Protein AF-0000000082600393 (afdb_homodimer)

Organism: Myotis myotis (NCBI:txid51298)

Structure (mmCIF, N/CA/C/O backbone):
data_AF-0000000082600393-model_v1
#
loop_
_entity.id
_entity.type
_entity.pdbx_description
1 polymer 'Actin-binding protein IPP'
#
loop_
_atom_site.group_PDB
_atom_site.id
_atom_site.type_symbol
_atom_site.label_atom_id
_atom_site.label_alt_id
_atom_site.label_comp_id
_atom_site.label_asym_id
_atom_site.label_entity_id
_atom_site.label_seq_id
_atom_site.pdbx_PDB_ins_code
_atom_site.Cartn_x
_atom_site.Cartn_y
_atom_site.Cartn_z
_atom_site.occupancy
_atom_site.B_iso_or_equiv
_atom_site.auth_seq_id
_atom_site.auth_comp_id
_atom_site.auth_asym_id
_atom_site.auth_atom_id
_atom_site.pdbx_PDB_model_num
ATOM 1 N N . MET A 1 1 ? -21.25 33.281 -0.919 1 35.78 1 MET A N 1
ATOM 2 C CA . MET A 1 1 ? -20.016 32.5 -0.95 1 35.78 1 MET A CA 1
ATOM 3 C C . MET A 1 1 ? -19.562 32.25 -2.385 1 35.78 1 MET A C 1
ATOM 5 O O . MET A 1 1 ? -18.609 31.516 -2.621 1 35.78 1 MET A O 1
ATOM 9 N N . ALA A 1 2 ? -20.578 32.344 -3.277 1 35.72 2 ALA A N 1
ATOM 10 C CA . ALA A 1 2 ? -20.297 32.031 -4.676 1 35.72 2 ALA A CA 1
ATOM 11 C C . ALA A 1 2 ? -19.516 33.156 -5.348 1 35.72 2 ALA A C 1
ATOM 13 O O . ALA A 1 2 ? -20.078 34 -6.035 1 35.72 2 ALA A O 1
ATOM 14 N N . ASN A 1 3 ? -18.484 33.688 -4.766 1 38.12 3 ASN A N 1
ATOM 15 C CA . ASN A 1 3 ? -17.891 34.625 -5.719 1 38.12 3 ASN A CA 1
ATOM 16 C C . ASN A 1 3 ? -17.359 33.875 -6.953 1 38.12 3 ASN A C 1
ATOM 18 O O . ASN A 1 3 ? -16.969 32.719 -6.867 1 38.12 3 ASN A O 1
ATOM 22 N N . GLU A 1 4 ? -17.406 34.531 -8.258 1 38.81 4 GLU A N 1
ATOM 23 C CA . GLU A 1 4 ? -17.328 34.25 -9.688 1 38.81 4 GLU A CA 1
ATOM 24 C C . GLU A 1 4 ? -15.984 33.656 -10.07 1 38.81 4 GLU A C 1
ATOM 26 O O . GLU A 1 4 ? -15.898 32.875 -11.031 1 38.81 4 GLU A O 1
ATOM 31 N N . GLY A 1 5 ? -14.781 34.25 -9.703 1 36.84 5 GLY A N 1
ATOM 32 C CA . GLY A 1 5 ? -13.609 34.094 -10.547 1 36.84 5 GLY A CA 1
ATOM 33 C C . GLY A 1 5 ? -12.891 32.781 -10.336 1 36.84 5 GLY A C 1
ATOM 34 O O . GLY A 1 5 ? -11.773 32.594 -10.82 1 36.84 5 GLY A O 1
ATOM 35 N N . CYS A 1 6 ? -12.82 32.281 -9.07 1 39.91 6 CYS A N 1
ATOM 36 C CA . CYS A 1 6 ? -11.891 31.156 -8.922 1 39.91 6 CYS A CA 1
ATOM 37 C C . CYS A 1 6 ? -12.32 29.969 -9.789 1 39.91 6 CYS A C 1
ATOM 39 O O . CYS A 1 6 ? -13.516 29.688 -9.914 1 39.91 6 CYS A O 1
ATOM 41 N N . PRO A 1 7 ? -11.375 29.406 -10.562 1 43.25 7 PRO A N 1
ATOM 42 C CA . PRO A 1 7 ? -11.711 28.281 -11.438 1 43.25 7 PRO A CA 1
ATOM 43 C C . PRO A 1 7 ? -12.672 27.281 -10.781 1 43.25 7 PRO A C 1
ATOM 45 O O . PRO A 1 7 ? -12.539 27 -9.594 1 43.25 7 PRO A O 1
ATOM 48 N N . LYS A 1 8 ? -13.945 27.203 -11.32 1 46.16 8 LYS A N 1
ATOM 49 C CA . LYS A 1 8 ? -15.094 26.359 -11.047 1 46.16 8 LYS A CA 1
ATOM 50 C C . LYS A 1 8 ? -14.648 24.953 -10.648 1 46.16 8 LYS A C 1
ATOM 52 O O . LYS A 1 8 ? -14.172 24.188 -11.484 1 46.16 8 LYS A O 1
ATOM 57 N N . ALA A 1 9 ? -14.07 24.75 -9.547 1 51.25 9 ALA A N 1
ATOM 58 C CA . ALA A 1 9 ? -13.891 23.359 -9.164 1 51.25 9 ALA A CA 1
ATOM 59 C C . ALA A 1 9 ? -15.117 22.531 -9.547 1 51.25 9 ALA A C 1
ATOM 61 O O . ALA A 1 9 ? -16.234 22.812 -9.117 1 51.25 9 ALA A O 1
ATOM 62 N N . GLY A 1 10 ? -15.109 22.031 -10.758 1 55.62 10 GLY A N 1
ATOM 63 C CA . GLY A 1 10 ? -16.125 21.172 -11.359 1 55.62 10 GLY A CA 1
ATOM 64 C C . GLY A 1 10 ? -16.656 20.125 -10.406 1 55.62 10 GLY A C 1
ATOM 65 O O . GLY A 1 10 ? -16.094 19.906 -9.328 1 55.62 10 GLY A O 1
ATOM 66 N N . ASP A 1 11 ? -17.844 19.641 -10.742 1 65.12 11 ASP A N 1
ATOM 67 C CA . ASP A 1 11 ? -18.547 18.547 -10.086 1 65.12 11 ASP A CA 1
ATOM 68 C C . ASP A 1 11 ? -17.625 17.328 -9.945 1 65.12 11 ASP A C 1
ATOM 70 O O . ASP A 1 11 ? -16.984 16.906 -10.914 1 65.12 11 ASP A O 1
ATOM 74 N N . SER A 1 12 ? -17.234 17.141 -8.711 1 81.44 12 SER A N 1
ATOM 75 C CA . SER A 1 12 ? -16.375 15.984 -8.461 1 81.44 12 SER A CA 1
ATOM 76 C C . SER A 1 12 ? -17.141 14.844 -7.801 1 81.44 12 SER A C 1
ATOM 78 O O . SER A 1 12 ? -18.062 15.086 -7.02 1 81.44 12 SER A O 1
ATOM 80 N N . LEU A 1 13 ? -17.031 13.648 -8.445 1 88.75 13 LEU A N 1
ATOM 81 C CA . LEU A 1 13 ? -17.609 12.438 -7.859 1 88.75 13 LEU A CA 1
ATOM 82 C C . LEU A 1 13 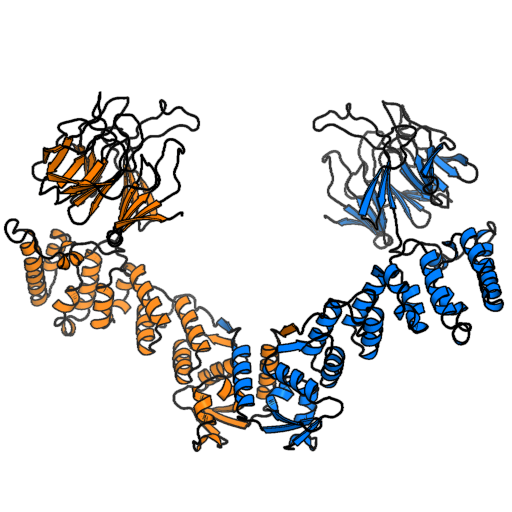? -16.766 11.945 -6.688 1 88.75 13 LEU A C 1
ATOM 84 O O . LEU A 1 13 ? -15.555 11.805 -6.809 1 88.75 13 LEU A O 1
ATOM 88 N N . PHE A 1 14 ? -17.484 11.898 -5.512 1 90.75 14 PHE A N 1
ATOM 89 C CA . PHE A 1 14 ? -16.828 11.391 -4.32 1 90.75 14 PHE A CA 1
ATOM 90 C C . PHE A 1 14 ? -17.422 10.047 -3.898 1 90.75 14 PHE A C 1
ATOM 92 O O . PHE A 1 14 ? -18.625 9.82 -4.062 1 90.75 14 PHE A O 1
ATOM 99 N N . SER A 1 15 ? -16.531 9.219 -3.566 1 92 15 SER A N 1
ATOM 100 C CA . SER A 1 15 ? -17 7.898 -3.172 1 92 15 SER A CA 1
ATOM 101 C C . SER A 1 15 ? -16.594 7.566 -1.741 1 92 15 SER A C 1
ATOM 103 O O . SER A 1 15 ? -15.555 8.023 -1.27 1 92 15 SER A O 1
ATOM 105 N N . SER A 1 16 ? -17.438 6.914 -1.08 1 89.88 16 SER A N 1
ATOM 106 C CA . SER A 1 16 ? -17.125 6.355 0.231 1 89.88 16 SER A CA 1
ATOM 107 C C . SER A 1 16 ? -16.875 4.852 0.145 1 89.88 16 SER A C 1
ATOM 109 O O . SER A 1 16 ? -17.781 4.086 -0.184 1 89.88 16 SER A O 1
ATOM 111 N N . ASP A 1 17 ? -15.75 4.363 0.525 1 86.56 17 ASP A N 1
ATOM 112 C CA . ASP A 1 17 ? -15.359 2.961 0.409 1 86.56 17 ASP A CA 1
ATOM 113 C C . ASP A 1 17 ? -16 2.121 1.515 1 86.56 17 ASP A C 1
ATOM 115 O O . ASP A 1 17 ? -16.141 0.904 1.377 1 86.56 17 ASP A O 1
ATOM 119 N N . LYS A 1 18 ? -16.406 2.785 2.521 1 92.44 18 LYS A N 1
ATOM 120 C CA . LYS A 1 18 ? -16.906 2.051 3.678 1 92.44 18 LYS A CA 1
ATOM 121 C C . LYS A 1 18 ? -18.422 1.973 3.658 1 92.44 18 LYS A C 1
ATOM 123 O O . LYS A 1 18 ? -19.031 1.194 4.406 1 92.44 18 LYS A O 1
ATOM 128 N N . HIS A 1 19 ? -19.031 2.67 2.801 1 95.12 19 HIS A N 1
ATOM 129 C CA . HIS A 1 19 ? -20.484 2.818 2.812 1 95.12 19 HIS A CA 1
ATOM 130 C C . HIS A 1 19 ? -21.188 1.472 2.646 1 95.12 19 HIS A C 1
ATOM 132 O O . HIS A 1 19 ? -22.062 1.121 3.434 1 95.12 19 HIS A O 1
ATOM 138 N N . ALA A 1 20 ? -20.719 0.712 1.643 1 95.62 20 ALA A N 1
ATOM 139 C CA . ALA A 1 20 ? -21.344 -0.576 1.36 1 95.62 20 ALA A CA 1
ATOM 140 C C . ALA A 1 20 ? -21.219 -1.52 2.553 1 95.62 20 ALA A C 1
ATOM 142 O O . ALA A 1 20 ? -22.188 -2.197 2.918 1 95.62 20 ALA A O 1
ATOM 143 N N . GLN A 1 21 ? -20.125 -1.524 3.1 1 95.5 21 GLN A N 1
ATOM 144 C CA . GLN A 1 21 ? -19.875 -2.393 4.246 1 95.5 21 GLN A CA 1
ATOM 145 C C . GLN A 1 21 ? -20.734 -1.976 5.441 1 95.5 21 GLN A C 1
ATOM 147 O O . GLN A 1 21 ? -21.266 -2.826 6.156 1 95.5 21 GLN A O 1
ATOM 152 N N . LEU A 1 22 ? -20.891 -0.712 5.641 1 95.62 22 LEU A N 1
ATOM 153 C CA . LEU A 1 22 ? -21.688 -0.198 6.75 1 95.62 22 LEU A CA 1
ATOM 154 C C . LEU A 1 22 ? -23.156 -0.551 6.566 1 95.62 22 LEU A C 1
ATOM 156 O O . LEU A 1 22 ? -23.828 -0.963 7.52 1 95.62 22 LEU A O 1
ATOM 160 N N . ILE A 1 23 ? -23.562 -0.431 5.363 1 96.62 23 ILE A N 1
ATOM 161 C CA . ILE A 1 23 ? -24.953 -0.749 5.074 1 96.62 23 ILE A CA 1
ATOM 162 C C . ILE A 1 23 ? -25.203 -2.234 5.324 1 96.62 23 ILE A C 1
ATOM 164 O O . ILE A 1 23 ? -26.188 -2.602 5.969 1 96.62 23 ILE A O 1
ATOM 168 N N . LEU A 1 24 ? -24.344 -3.037 4.816 1 97.06 24 LEU A N 1
ATOM 169 C CA . LEU A 1 24 ? -24.5 -4.477 4.977 1 97.06 24 LEU A CA 1
ATOM 170 C C . LEU A 1 24 ? -24.469 -4.871 6.449 1 97.06 24 LEU A C 1
ATOM 172 O O . LEU A 1 24 ? -25.25 -5.723 6.887 1 97.06 24 LEU A O 1
ATOM 176 N N . ALA A 1 25 ? -23.609 -4.238 7.203 1 96.88 25 ALA A N 1
ATOM 177 C CA . ALA A 1 25 ? -23.531 -4.504 8.633 1 96.88 25 ALA A CA 1
ATOM 178 C C . ALA A 1 25 ? -24.828 -4.152 9.336 1 96.88 25 ALA A C 1
ATOM 180 O O . ALA A 1 25 ? -25.297 -4.902 10.203 1 96.88 25 ALA A O 1
ATOM 181 N N . GLN A 1 26 ? -25.375 -3.072 8.945 1 97.19 26 GLN A N 1
ATOM 182 C CA . GLN A 1 26 ? -26.641 -2.66 9.539 1 97.19 26 GLN A CA 1
ATOM 183 C C . GLN A 1 26 ? -27.766 -3.602 9.125 1 97.19 26 GLN A C 1
ATOM 185 O O . GLN A 1 26 ? -28.641 -3.92 9.938 1 97.19 26 GLN A O 1
ATOM 190 N N . ILE A 1 27 ? -27.734 -4.02 7.902 1 97.69 27 ILE A N 1
ATOM 191 C CA . ILE A 1 27 ? -28.734 -4.969 7.426 1 97.69 27 ILE A CA 1
ATOM 192 C C . ILE A 1 27 ? -28.641 -6.27 8.219 1 97.69 27 ILE A C 1
ATOM 194 O O . ILE A 1 27 ? -29.656 -6.863 8.578 1 97.69 27 ILE A O 1
ATOM 198 N N . ASN A 1 28 ? -27.422 -6.691 8.453 1 97.62 28 ASN A N 1
ATOM 199 C CA . ASN A 1 28 ? -27.219 -7.898 9.25 1 97.62 28 ASN A CA 1
ATOM 200 C C . ASN A 1 28 ? -27.766 -7.734 10.664 1 97.62 28 ASN A C 1
ATOM 202 O O . ASN A 1 28 ? -28.344 -8.664 11.227 1 97.62 28 ASN A O 1
ATOM 206 N N . LYS A 1 29 ? -27.562 -6.559 11.266 1 97.19 29 LYS A N 1
ATOM 207 C CA . LYS A 1 29 ? -28.141 -6.273 12.578 1 97.19 29 LYS A CA 1
ATOM 208 C C . LYS A 1 29 ? -29.656 -6.375 12.555 1 97.19 29 LYS A C 1
ATOM 210 O O . LYS A 1 29 ? -30.266 -6.914 13.484 1 97.19 29 LYS A O 1
ATOM 215 N N . MET A 1 30 ? -30.219 -5.93 11.508 1 96.06 30 MET A N 1
ATOM 216 C CA . MET A 1 30 ? -31.672 -5.98 11.359 1 96.06 30 MET A CA 1
ATOM 217 C C . MET A 1 30 ? -32.156 -7.414 11.164 1 96.06 30 MET A C 1
ATOM 219 O O . MET A 1 30 ? -33.219 -7.785 11.648 1 96.06 30 MET A O 1
ATOM 223 N N . ARG A 1 31 ? -31.391 -8.203 10.461 1 96.88 31 ARG A N 1
ATOM 224 C CA . ARG A 1 31 ? -31.703 -9.617 10.32 1 96.88 31 ARG A CA 1
ATOM 225 C C . ARG A 1 31 ? -31.734 -10.305 11.68 1 96.88 31 ARG A C 1
ATOM 227 O O . ARG A 1 31 ? -32.688 -11.039 11.984 1 96.88 31 ARG A O 1
ATOM 234 N N . ASN A 1 32 ? -30.719 -9.977 12.461 1 96 32 ASN A N 1
ATOM 235 C CA . ASN A 1 32 ? -30.625 -10.586 13.789 1 96 32 ASN A CA 1
ATOM 236 C C . ASN A 1 32 ? -31.781 -10.164 14.68 1 96 32 ASN A C 1
ATOM 238 O O . ASN A 1 32 ? -32.25 -10.945 15.523 1 96 32 ASN A O 1
ATOM 242 N N . GLY A 1 33 ? -32.25 -8.953 14.453 1 94.31 33 GLY A N 1
ATOM 243 C CA . GLY A 1 33 ? -33.406 -8.461 15.203 1 94.31 33 GLY A CA 1
ATOM 244 C C . GLY A 1 33 ? -34.719 -8.797 14.547 1 94.31 33 GLY A C 1
ATOM 245 O O . GLY A 1 33 ? -35.781 -8.453 15.07 1 94.31 33 GLY A O 1
ATOM 246 N N . GLN A 1 34 ? -34.688 -9.516 13.344 1 94 34 GLN A N 1
ATOM 247 C CA . GLN A 1 34 ? -35.875 -9.914 12.555 1 94 34 GLN A CA 1
ATOM 248 C C . GLN A 1 34 ? -36.688 -8.703 12.141 1 94 34 GLN A C 1
ATOM 250 O O . GLN A 1 34 ? -37.906 -8.734 12.203 1 94 34 GLN A O 1
ATOM 255 N N . HIS A 1 35 ? -35.906 -7.605 11.883 1 92.94 35 HIS A N 1
ATOM 256 C CA . HIS A 1 35 ? -36.531 -6.41 11.359 1 92.94 35 HIS A CA 1
ATOM 257 C C . HIS A 1 35 ? -36.625 -6.457 9.836 1 92.94 35 HIS A C 1
ATOM 259 O O . HIS A 1 35 ? -35.656 -6.789 9.164 1 92.94 35 HIS A O 1
ATOM 265 N N . PHE A 1 36 ? -37.781 -6.258 9.266 1 92 36 PHE A N 1
ATOM 266 C CA . PHE A 1 36 ? -38.062 -6.117 7.844 1 92 36 PHE A CA 1
ATOM 267 C C . PHE A 1 36 ? -37.906 -7.449 7.125 1 92 36 PHE A C 1
ATOM 269 O O . PHE A 1 36 ? -37.75 -7.488 5.898 1 92 36 PHE A O 1
ATOM 276 N N . CYS A 1 37 ? -37.781 -8.539 7.859 1 94.06 37 CYS A N 1
ATOM 277 C CA . CYS A 1 37 ? -37.688 -9.844 7.211 1 94.06 37 CYS A CA 1
ATOM 278 C C . CYS A 1 37 ? -39.031 -10.195 6.543 1 94.06 37 CYS A C 1
ATOM 280 O O . CYS A 1 37 ? -40.062 -10.102 7.168 1 94.06 37 CYS A O 1
ATOM 282 N N . ASP A 1 38 ? -38.969 -10.625 5.312 1 92.62 38 ASP A N 1
ATOM 283 C CA . ASP A 1 38 ? -40.219 -10.805 4.586 1 92.62 38 ASP A CA 1
ATOM 284 C C . ASP A 1 38 ? -40.344 -12.219 4.031 1 92.62 38 ASP A C 1
ATOM 286 O O . ASP A 1 38 ? -41.281 -12.523 3.293 1 92.62 38 ASP A O 1
ATOM 290 N N . VAL A 1 39 ? -39.406 -13.102 4.344 1 94.19 39 VAL A N 1
ATOM 291 C CA . VAL A 1 39 ? -39.5 -14.484 3.879 1 94.19 39 VAL A CA 1
ATOM 292 C C . VAL A 1 39 ? -38.812 -15.414 4.883 1 94.19 39 VAL A C 1
ATOM 294 O O . VAL A 1 39 ? -37.875 -15.008 5.586 1 94.19 39 VAL A O 1
ATOM 297 N N . GLN A 1 40 ? -39.312 -16.594 4.902 1 95.5 40 GLN A N 1
ATOM 298 C CA . GLN A 1 40 ? -38.75 -17.641 5.746 1 95.5 40 GLN A CA 1
ATOM 299 C C . GLN A 1 40 ? -38.25 -18.812 4.906 1 95.5 40 GLN A C 1
ATOM 301 O O . GLN A 1 40 ? -38.969 -19.344 4.059 1 95.5 40 GLN A O 1
ATOM 306 N N . LEU A 1 41 ? -37 -19.219 5.078 1 95.5 41 LEU A N 1
ATOM 307 C CA . LEU A 1 41 ? -36.406 -20.344 4.363 1 95.5 41 LEU A CA 1
ATOM 308 C C . LEU A 1 41 ? -36.344 -21.578 5.254 1 95.5 41 LEU A C 1
ATOM 310 O O . LEU A 1 41 ? -35.812 -21.531 6.359 1 95.5 41 LEU A O 1
ATOM 314 N N . GLN A 1 42 ? -36.938 -22.578 4.742 1 96.62 42 GLN A N 1
ATOM 315 C CA . GLN A 1 42 ? -36.906 -23.844 5.457 1 96.62 42 GLN A CA 1
ATOM 316 C C . GLN A 1 42 ? -35.812 -24.766 4.914 1 96.62 42 GLN A C 1
ATOM 318 O O . GLN A 1 42 ? -35.844 -25.156 3.748 1 96.62 42 GLN A O 1
ATOM 323 N N . VAL A 1 43 ? -34.844 -25.109 5.672 1 96.25 43 VAL A N 1
ATOM 324 C CA . VAL A 1 43 ? -33.75 -26 5.324 1 96.25 43 VAL A CA 1
ATOM 325 C C . VAL A 1 43 ? -33.688 -27.172 6.32 1 96.25 43 VAL A C 1
ATOM 327 O O . VAL A 1 43 ? -33.25 -26.984 7.469 1 96.25 43 VAL A O 1
ATOM 330 N N . GLY A 1 44 ? -34.062 -28.25 5.902 1 93.06 44 GLY A N 1
ATOM 331 C CA . GLY A 1 44 ? -34.188 -29.344 6.852 1 93.06 44 GLY A CA 1
ATOM 332 C C . GLY A 1 44 ? -35.219 -29.078 7.938 1 93.06 44 GLY A C 1
ATOM 333 O O . GLY A 1 44 ? -36.375 -28.797 7.645 1 93.06 44 GLY A O 1
ATOM 334 N N . LYS A 1 45 ? -34.781 -29.016 9.203 1 93.06 45 LYS A N 1
ATOM 335 C CA . LYS A 1 45 ? -35.688 -28.781 10.336 1 93.06 45 LYS A CA 1
ATOM 336 C C . LYS A 1 45 ? -35.562 -27.344 10.836 1 93.06 45 LYS A C 1
ATOM 338 O O . LYS A 1 45 ? -36.281 -26.938 11.742 1 93.06 45 LYS A O 1
ATOM 343 N N . GLU A 1 46 ? -34.688 -26.656 10.18 1 95.88 46 GLU A N 1
ATOM 344 C CA . GLU A 1 46 ? -34.438 -25.281 10.641 1 95.88 46 GLU A CA 1
ATOM 345 C C . GLU A 1 46 ? -35.094 -24.266 9.719 1 95.88 46 GLU A C 1
ATOM 347 O O . GLU A 1 46 ? -35.281 -24.531 8.531 1 95.88 46 GLU A O 1
ATOM 352 N N . THR A 1 47 ? -35.469 -23.172 10.344 1 95.81 47 THR A N 1
ATOM 353 C CA . THR A 1 47 ? -36.062 -22.078 9.594 1 95.81 47 THR A CA 1
ATOM 354 C C . THR A 1 47 ? -35.281 -20.797 9.773 1 95.81 47 THR A C 1
ATOM 356 O O . THR A 1 47 ? -34.812 -20.5 10.867 1 95.81 47 THR A O 1
ATOM 359 N N . PHE A 1 48 ? -35.125 -20.016 8.695 1 96.69 48 PHE A N 1
ATOM 360 C CA . PHE A 1 48 ? -34.344 -18.781 8.695 1 96.69 48 PHE A CA 1
ATOM 361 C C . PHE A 1 48 ? -35.188 -17.609 8.164 1 96.69 48 PHE A C 1
ATOM 363 O O . PHE A 1 48 ? -35.656 -17.656 7.027 1 96.69 48 PHE A O 1
ATOM 370 N N . LYS A 1 49 ? -35.438 -16.656 9.016 1 96.25 49 LYS A N 1
ATOM 371 C CA . LYS A 1 49 ? -36.094 -15.43 8.562 1 96.25 49 LYS A CA 1
ATOM 372 C C . LYS A 1 49 ? -35.094 -14.484 7.91 1 96.25 49 LYS A C 1
ATOM 374 O O . LYS A 1 49 ? -34.094 -14.078 8.547 1 96.25 49 LYS A O 1
ATOM 379 N N . VAL A 1 50 ? -35.281 -14.117 6.672 1 96.81 50 VAL A N 1
ATOM 380 C CA . VAL A 1 50 ? -34.281 -13.344 5.938 1 96.81 50 VAL A CA 1
ATOM 381 C C . VAL A 1 50 ? -35 -12.344 5.023 1 96.81 50 VAL A C 1
ATOM 383 O O . VAL A 1 50 ? -36.219 -12.227 5.043 1 96.81 50 VAL A O 1
ATOM 386 N N . HIS A 1 51 ? -34.312 -11.531 4.355 1 96.62 51 HIS A N 1
ATOM 387 C CA . HIS A 1 51 ? -34.812 -10.516 3.434 1 96.62 51 HIS A CA 1
ATOM 388 C C . HIS A 1 51 ? -34.719 -11 1.989 1 96.62 51 HIS A C 1
ATOM 390 O O . HIS A 1 51 ? -33.625 -11.344 1.516 1 96.62 51 HIS A O 1
ATOM 396 N N . ARG A 1 52 ? -35.844 -11.008 1.276 1 95.38 52 ARG A N 1
ATOM 397 C CA . ARG A 1 52 ? -35.875 -11.406 -0.127 1 95.38 52 ARG A CA 1
ATOM 398 C C . ARG A 1 52 ? -34.875 -10.586 -0.942 1 95.38 52 ARG A C 1
ATOM 400 O O . ARG A 1 52 ? -34.125 -11.133 -1.771 1 95.38 52 ARG A O 1
ATOM 407 N N . LEU A 1 53 ? -34.812 -9.289 -0.649 1 96 53 LEU A N 1
ATOM 408 C CA . LEU A 1 53 ? -33.969 -8.352 -1.384 1 96 53 LEU A CA 1
ATOM 409 C C . LEU A 1 53 ? -32.5 -8.734 -1.274 1 96 53 LEU A C 1
ATOM 411 O O . LEU A 1 53 ? -31.812 -8.812 -2.285 1 96 53 LEU A O 1
ATOM 415 N N . VAL A 1 54 ? -32.031 -9.031 -0.049 1 97.56 54 VAL A N 1
ATOM 416 C CA . VAL A 1 54 ? -30.641 -9.312 0.216 1 97.56 54 VAL A CA 1
ATOM 417 C C . VAL A 1 54 ? -30.234 -10.633 -0.441 1 97.56 54 VAL A C 1
ATOM 419 O O . VAL A 1 54 ? -29.188 -10.734 -1.085 1 97.56 54 VAL A O 1
ATOM 422 N N . LEU A 1 55 ? -31.109 -11.633 -0.355 1 96.94 55 LEU A N 1
ATOM 423 C CA . LEU A 1 55 ? -30.828 -12.93 -0.959 1 96.94 55 LEU A CA 1
ATOM 424 C C . LEU A 1 55 ? -30.797 -12.828 -2.48 1 96.94 55 LEU A C 1
ATOM 426 O O . LEU A 1 55 ? -29.875 -13.344 -3.123 1 96.94 55 LEU A O 1
ATOM 430 N N . ALA A 1 56 ? -31.812 -12.141 -3.016 1 95.94 56 ALA A N 1
ATOM 431 C CA . ALA A 1 56 ? -31.875 -11.969 -4.465 1 95.94 56 ALA A CA 1
ATOM 432 C C . ALA A 1 56 ? -30.672 -11.203 -4.988 1 95.94 56 ALA A C 1
ATOM 434 O O . ALA A 1 56 ? -30.203 -11.461 -6.098 1 95.94 56 ALA A O 1
ATOM 435 N N . ALA A 1 57 ? -30.141 -10.281 -4.203 1 96.88 57 ALA A N 1
ATOM 436 C CA . ALA A 1 57 ? -29 -9.469 -4.605 1 96.88 57 ALA A CA 1
ATOM 437 C C . ALA A 1 57 ? -27.688 -10.266 -4.496 1 96.88 57 ALA A C 1
ATOM 439 O O . ALA A 1 57 ? -26.703 -9.945 -5.164 1 96.88 57 ALA A O 1
ATOM 440 N N . SER A 1 58 ? -27.625 -11.258 -3.672 1 96.38 58 SER A N 1
ATOM 441 C CA . SER A 1 58 ? -26.391 -11.977 -3.365 1 96.38 58 SER A CA 1
ATOM 442 C C . SER A 1 58 ? -26.141 -13.102 -4.359 1 96.38 58 SER A C 1
ATOM 444 O O . SER A 1 58 ? -25 -13.531 -4.551 1 96.38 58 SER A O 1
ATOM 446 N N . SER A 1 59 ? -27.266 -13.648 -4.988 1 95.06 59 SER A N 1
ATOM 447 C CA . SER A 1 59 ? -27.109 -14.836 -5.824 1 95.06 59 SER A CA 1
ATOM 448 C C . SER A 1 59 ? -28.156 -14.883 -6.922 1 95.06 59 SER A C 1
ATOM 450 O O . SER A 1 59 ? -29.328 -14.578 -6.676 1 95.06 59 SER A O 1
ATOM 452 N N . PRO A 1 60 ? -27.766 -15.305 -8.164 1 94.62 60 PRO A N 1
ATOM 453 C CA . PRO A 1 60 ? -28.734 -15.484 -9.242 1 94.62 60 PRO A CA 1
ATOM 454 C C . PRO A 1 60 ? -29.766 -16.578 -8.922 1 94.62 60 PRO A C 1
ATOM 456 O O . PRO A 1 60 ? -30.906 -16.5 -9.383 1 94.62 60 PRO A O 1
ATOM 459 N N . TYR A 1 61 ? -29.344 -17.547 -8.133 1 94.19 61 TYR A N 1
ATOM 460 C CA . TYR A 1 61 ? -30.25 -18.609 -7.715 1 94.19 61 TYR A CA 1
ATOM 461 C C . TYR A 1 61 ? -31.453 -18.031 -6.969 1 94.19 61 TYR A C 1
ATOM 463 O O . TYR A 1 61 ? -32.594 -18.281 -7.336 1 94.19 61 TYR A O 1
ATOM 471 N N . PHE A 1 62 ? -31.188 -17.172 -6.016 1 94.75 62 PHE A N 1
ATOM 472 C CA . PHE A 1 62 ? -32.25 -16.594 -5.211 1 94.75 62 PHE A CA 1
ATOM 473 C C . PHE A 1 62 ? -33 -15.531 -6.008 1 94.75 62 PHE A C 1
ATOM 475 O O . PHE A 1 62 ? -34.219 -15.359 -5.828 1 94.75 62 PHE A O 1
ATOM 482 N N . ALA A 1 63 ? -32.25 -14.773 -6.848 1 93.75 63 ALA A N 1
ATOM 483 C CA . ALA A 1 63 ? -32.906 -13.805 -7.707 1 93.75 63 ALA A CA 1
ATOM 484 C C . ALA A 1 63 ? -34 -14.477 -8.547 1 93.75 63 ALA A C 1
ATOM 486 O O . ALA A 1 63 ? -35.094 -13.969 -8.664 1 93.75 63 ALA A O 1
ATOM 487 N N . ALA A 1 64 ? -33.625 -15.625 -9.086 1 91.5 64 ALA A N 1
ATOM 488 C CA . ALA A 1 64 ? -34.594 -16.375 -9.898 1 91.5 64 ALA A CA 1
ATOM 489 C C . ALA A 1 64 ? -35.719 -16.938 -9.039 1 91.5 64 ALA A C 1
ATOM 491 O O . ALA A 1 64 ? -36.875 -16.969 -9.469 1 91.5 64 ALA A O 1
ATOM 492 N N . LEU A 1 65 ? -35.375 -17.344 -7.855 1 90.25 65 LEU A N 1
ATOM 493 C CA . LEU A 1 65 ? -36.344 -17.922 -6.941 1 90.25 65 LEU A CA 1
ATOM 494 C C . LEU A 1 65 ? -37.438 -16.906 -6.551 1 90.25 65 LEU A C 1
ATOM 496 O O . LEU A 1 65 ? -38.594 -17.25 -6.457 1 90.25 65 LEU A O 1
ATOM 500 N N . PHE A 1 66 ? -37.062 -15.594 -6.359 1 90.81 66 PHE A N 1
ATOM 501 C CA . PHE A 1 66 ? -37.969 -14.609 -5.785 1 90.81 66 PHE A CA 1
ATOM 502 C C . PHE A 1 66 ? -38.531 -13.703 -6.871 1 90.81 66 PHE A C 1
ATOM 504 O O . PHE A 1 66 ? -39.469 -12.938 -6.621 1 90.81 66 PHE A O 1
ATOM 511 N N . THR A 1 67 ? -37.844 -13.461 -7.949 1 80 67 THR A N 1
ATOM 512 C CA . THR A 1 67 ? -38.375 -12.602 -9 1 80 67 THR A CA 1
ATOM 513 C C . THR A 1 67 ? -39.281 -13.391 -9.953 1 80 67 THR A C 1
ATOM 515 O O . THR A 1 67 ? -40.125 -12.82 -10.617 1 80 67 THR A O 1
ATOM 518 N N . GLY A 1 68 ? -39.031 -14.656 -10.219 1 66 68 GLY A N 1
ATOM 519 C CA . GLY A 1 68 ? -39.75 -15.43 -11.234 1 66 68 GLY A CA 1
ATOM 520 C C . GLY A 1 68 ? -41.156 -15.75 -10.836 1 66 68 GLY A C 1
ATOM 521 O O . GLY A 1 68 ? -41.438 -16 -9.664 1 66 68 GLY A O 1
ATOM 522 N N . GLY A 1 69 ? -42.188 -15 -11.578 1 59.94 69 GLY A N 1
ATOM 523 C CA . GLY A 1 69 ? -43.625 -15.281 -11.648 1 59.94 69 GLY A CA 1
ATOM 524 C C . GLY A 1 69 ? -44 -16.609 -11.016 1 59.94 69 GLY A C 1
ATOM 525 O O . GLY A 1 69 ? -45.125 -17.078 -11.156 1 59.94 69 GLY A O 1
ATOM 526 N N . MET A 1 70 ? -42.969 -17.188 -10.414 1 54.09 70 MET A N 1
ATOM 527 C CA . MET A 1 70 ? -43.281 -18.531 -9.922 1 54.09 70 MET A CA 1
ATOM 528 C C . MET A 1 70 ? -44.062 -18.438 -8.617 1 54.09 70 MET A C 1
ATOM 530 O O . MET A 1 70 ? -44 -17.438 -7.91 1 54.09 70 MET A O 1
ATOM 534 N N . LYS A 1 71 ? -44.781 -19.312 -8.312 1 55.75 71 LYS A N 1
ATOM 535 C CA . LYS A 1 71 ? -45.719 -19.469 -7.184 1 55.75 71 LYS A CA 1
ATOM 536 C C . LYS A 1 71 ? -45 -19.156 -5.863 1 55.75 71 LYS A C 1
ATOM 538 O O . LYS A 1 71 ? -45.625 -18.641 -4.93 1 55.75 71 LYS A O 1
ATOM 543 N N . GLU A 1 72 ? -43.656 -19.281 -5.809 1 55.22 72 GLU A N 1
ATOM 544 C CA . GLU A 1 72 ? -42.906 -19.172 -4.566 1 55.22 72 GLU A CA 1
ATOM 545 C C . GLU A 1 72 ? -42.594 -17.719 -4.234 1 55.22 72 GLU A C 1
ATOM 547 O O . GLU A 1 72 ? -42.375 -17.375 -3.068 1 55.22 72 GLU A O 1
ATOM 552 N N . SER A 1 73 ? -42.656 -16.844 -5.25 1 59 73 SER A N 1
ATOM 553 C CA . SER A 1 73 ? -42.25 -15.445 -5.125 1 59 73 SER A CA 1
ATOM 554 C C . SER A 1 73 ? -43.094 -14.719 -4.07 1 59 73 SER A C 1
ATOM 556 O O . SER A 1 73 ? -42.594 -13.82 -3.393 1 59 73 SER A O 1
ATOM 558 N N . SER A 1 74 ? -44.219 -15.25 -3.84 1 65.12 74 SER A N 1
ATOM 559 C CA . SER A 1 74 ? -45.094 -14.555 -2.918 1 65.12 74 SER A CA 1
ATOM 560 C C . SER A 1 74 ? -45.281 -15.344 -1.629 1 65.12 74 SER A C 1
ATOM 562 O O . SER A 1 74 ? -45.938 -14.859 -0.686 1 65.12 74 SER A O 1
ATOM 564 N N . LYS A 1 75 ? -44.562 -16.516 -1.58 1 71.69 75 LYS A N 1
ATOM 565 C CA . LYS A 1 75 ? -44.75 -17.375 -0.405 1 71.69 75 LYS A CA 1
ATOM 566 C C . LYS A 1 75 ? -43.969 -16.844 0.782 1 71.69 75 LYS A C 1
ATOM 568 O O . LYS A 1 75 ? -42.844 -16.359 0.613 1 71.69 75 LYS A O 1
ATOM 573 N N . ASP A 1 76 ? -44.531 -17.078 1.824 1 85.62 76 ASP A N 1
ATOM 574 C CA . ASP A 1 76 ? -43.906 -16.641 3.072 1 85.62 76 ASP A CA 1
ATOM 575 C C . ASP A 1 76 ? -42.844 -17.625 3.523 1 85.62 76 ASP A C 1
ATOM 577 O O . ASP A 1 76 ? -41.906 -17.266 4.234 1 85.62 76 ASP A O 1
ATOM 581 N N . VAL A 1 77 ? -43 -18.891 2.951 1 91.56 77 VAL A N 1
ATOM 582 C CA . VAL A 1 77 ? -42.031 -19.906 3.35 1 91.56 77 VAL A CA 1
ATOM 583 C C . VAL A 1 77 ? -41.5 -20.625 2.113 1 91.56 77 VAL A C 1
ATOM 585 O O . VAL A 1 77 ? -42.281 -21.109 1.294 1 91.56 77 VAL A O 1
ATOM 588 N N . VAL A 1 78 ? -40.219 -20.719 1.886 1 92.38 78 VAL A N 1
ATOM 589 C CA . VAL A 1 78 ? -39.594 -21.375 0.758 1 92.38 78 VAL A CA 1
ATOM 590 C C . VAL A 1 78 ? -38.656 -22.484 1.267 1 92.38 78 VAL A C 1
ATOM 592 O O . VAL A 1 78 ? -37.906 -22.281 2.201 1 92.38 78 VAL A O 1
ATOM 595 N N . GLN A 1 79 ? -38.75 -23.594 0.66 1 93.69 79 GLN A N 1
ATOM 596 C CA . GLN A 1 79 ? -37.938 -24.75 1.07 1 93.69 79 GLN A CA 1
ATOM 597 C C . GLN A 1 79 ? -36.688 -24.859 0.218 1 93.69 79 GLN A C 1
ATOM 599 O O . GLN A 1 79 ? -36.75 -24.766 -1.01 1 93.69 79 GLN A O 1
ATOM 604 N N . ILE A 1 80 ? -35.625 -25.047 0.792 1 93.81 80 ILE A N 1
ATOM 605 C CA . ILE A 1 80 ? -34.344 -25.312 0.121 1 93.81 80 ILE A CA 1
ATOM 606 C C . ILE A 1 80 ? -33.906 -26.75 0.351 1 93.81 80 ILE A C 1
ATOM 608 O O . ILE A 1 80 ? -33.688 -27.172 1.49 1 93.81 80 ILE A O 1
ATOM 612 N N . LEU A 1 81 ? -33.719 -27.469 -0.7 1 93.56 81 LEU A N 1
ATOM 613 C CA . LEU A 1 81 ? -33.406 -28.891 -0.607 1 93.56 81 LEU A CA 1
ATOM 614 C C . LEU A 1 81 ? -31.953 -29.141 -0.926 1 93.56 81 LEU A C 1
ATOM 616 O O . LEU A 1 81 ? -31.328 -28.359 -1.648 1 93.56 81 LEU A O 1
ATOM 620 N N . GLY A 1 82 ? -31.359 -30.234 -0.381 1 92.5 82 GLY A N 1
ATOM 621 C CA . GLY A 1 82 ? -30.047 -30.719 -0.79 1 92.5 82 GLY A CA 1
ATOM 622 C C . GLY A 1 82 ? -28.906 -30.094 -0.004 1 92.5 82 GLY A C 1
ATOM 623 O O . GLY A 1 82 ? -27.734 -30.297 -0.329 1 92.5 82 GLY A O 1
ATOM 624 N N . ILE A 1 83 ? -29.266 -29.219 0.932 1 95.19 83 ILE A N 1
ATOM 625 C CA . ILE A 1 83 ? -28.234 -28.578 1.736 1 95.19 83 ILE A CA 1
ATOM 626 C C . ILE A 1 83 ? -28.516 -28.812 3.219 1 95.19 83 ILE A C 1
ATOM 628 O O . ILE A 1 83 ? -29.656 -28.734 3.658 1 95.19 83 ILE A O 1
ATOM 632 N N . GLU A 1 84 ? -27.469 -29.125 3.953 1 96 84 GLU A N 1
ATOM 633 C CA . GLU A 1 84 ? -27.594 -29.25 5.402 1 96 84 GLU A CA 1
ATOM 634 C C . GLU A 1 84 ? -27.766 -27.891 6.062 1 96 84 GLU A C 1
ATOM 636 O O . GLU A 1 84 ? -27.156 -26.906 5.648 1 96 84 GLU A O 1
ATOM 641 N N . ALA A 1 85 ? -28.516 -27.891 7.145 1 96.75 85 ALA A N 1
ATOM 642 C CA . ALA A 1 85 ? -28.859 -26.641 7.816 1 96.75 85 ALA A CA 1
ATOM 643 C C . ALA A 1 85 ? -27.609 -25.922 8.328 1 96.75 85 ALA A C 1
ATOM 645 O O . ALA A 1 85 ? -27.516 -24.688 8.242 1 96.75 85 ALA A O 1
ATOM 646 N N . ALA A 1 86 ? -26.719 -26.719 8.82 1 96.19 86 ALA A N 1
ATOM 647 C CA . ALA A 1 86 ? -25.5 -26.141 9.383 1 96.19 86 ALA A CA 1
ATOM 648 C C . ALA A 1 86 ? -24.688 -25.438 8.297 1 96.19 86 ALA A C 1
ATOM 650 O O . ALA A 1 86 ? -24.156 -24.344 8.516 1 96.19 86 ALA A O 1
ATOM 651 N N . ILE A 1 87 ? -24.594 -26 7.129 1 97.25 87 ILE A N 1
ATOM 652 C CA . ILE A 1 87 ? -23.859 -25.453 6 1 97.25 87 ILE A CA 1
ATOM 653 C C . ILE A 1 87 ? -24.578 -24.219 5.469 1 97.25 87 ILE A C 1
ATOM 655 O O . ILE A 1 87 ? -23.938 -23.203 5.16 1 97.25 87 ILE A O 1
ATOM 659 N N . PHE A 1 88 ? -25.906 -24.312 5.484 1 97.81 88 PHE A N 1
ATOM 660 C CA . PHE A 1 88 ? -26.688 -23.188 4.992 1 97.81 88 PHE A CA 1
ATOM 661 C C . PHE A 1 88 ? -26.516 -21.969 5.895 1 97.81 88 PHE A C 1
ATOM 663 O O . PHE A 1 88 ? -26.438 -20.844 5.41 1 97.81 88 PHE A O 1
ATOM 670 N N . ARG A 1 89 ? -26.453 -22.234 7.148 1 97.06 89 ARG A N 1
ATOM 671 C CA . ARG A 1 89 ? -26.25 -21.156 8.109 1 97.06 89 ARG A CA 1
ATOM 672 C C . ARG A 1 89 ? -24.938 -20.422 7.84 1 97.06 89 ARG A C 1
ATOM 674 O O . ARG A 1 89 ? -24.906 -19.188 7.887 1 97.06 89 ARG A O 1
ATOM 681 N N . ILE A 1 90 ? -23.891 -21.141 7.551 1 97.25 90 ILE A N 1
ATOM 682 C CA . ILE A 1 90 ? -22.594 -20.562 7.262 1 97.25 90 ILE A CA 1
ATOM 683 C C . ILE A 1 90 ? -22.672 -19.703 6 1 97.25 90 ILE A C 1
ATOM 685 O O . ILE A 1 90 ? -22.156 -18.578 5.965 1 97.25 90 ILE A O 1
ATOM 689 N N . LEU A 1 91 ? -23.359 -20.203 5 1 98 91 LEU A N 1
ATOM 690 C CA . LEU A 1 91 ? -23.516 -19.484 3.74 1 98 91 LEU A CA 1
ATOM 691 C C . LEU A 1 91 ? -24.375 -18.25 3.922 1 98 91 LEU A C 1
ATOM 693 O O . LEU A 1 91 ? -24.078 -17.188 3.346 1 98 91 LEU A O 1
ATOM 697 N N . LEU A 1 92 ? -25.438 -18.375 4.738 1 97.81 92 LEU A N 1
ATOM 698 C CA . LEU A 1 92 ? -26.297 -17.25 5.023 1 97.81 92 LEU A CA 1
ATOM 699 C C . LEU A 1 92 ? -25.547 -16.141 5.75 1 97.81 92 LEU A C 1
ATOM 701 O O . LEU A 1 92 ? -25.703 -14.961 5.441 1 97.81 92 LEU A O 1
ATOM 705 N N . ASP A 1 93 ? -24.75 -16.547 6.688 1 97.06 93 ASP A N 1
ATOM 706 C CA . ASP A 1 93 ? -23.906 -15.578 7.387 1 97.06 93 ASP A CA 1
ATOM 707 C C . ASP A 1 93 ? -22.984 -14.844 6.418 1 97.06 93 ASP A C 1
ATOM 709 O O . ASP A 1 93 ? -22.766 -13.641 6.539 1 97.06 93 ASP A O 1
ATOM 713 N N . PHE A 1 94 ? -22.484 -15.516 5.504 1 97.69 94 PHE A N 1
ATOM 714 C CA . PHE A 1 94 ? -21.625 -14.883 4.508 1 97.69 94 PHE A CA 1
ATOM 715 C C . PHE A 1 94 ? -22.406 -13.852 3.707 1 97.69 94 PHE A C 1
ATOM 717 O O . PHE A 1 94 ? -21.906 -12.75 3.457 1 97.69 94 PHE A O 1
ATOM 724 N N . ILE A 1 95 ? -23.531 -14.219 3.328 1 98.12 95 ILE A N 1
ATOM 725 C CA . ILE A 1 95 ? -24.359 -13.32 2.52 1 98.12 95 ILE A CA 1
ATOM 726 C C . ILE A 1 95 ? -24.547 -11.992 3.246 1 98.12 95 ILE A C 1
ATOM 728 O O . ILE A 1 95 ? -24.453 -10.93 2.635 1 98.12 95 ILE A O 1
ATOM 732 N N . TYR A 1 96 ? -24.688 -12.031 4.559 1 98.06 96 TYR A N 1
ATOM 733 C CA . TYR A 1 96 ? -25.031 -10.836 5.316 1 98.06 96 TYR A CA 1
ATOM 734 C C . TYR A 1 96 ? -23.781 -10.164 5.875 1 98.06 96 TYR A C 1
ATOM 736 O O . TYR A 1 96 ? -23.828 -9.023 6.348 1 98.06 96 TYR A O 1
ATOM 744 N N . THR A 1 97 ? -22.641 -10.812 5.848 1 96.75 97 THR A N 1
ATOM 745 C CA . THR A 1 97 ? -21.469 -10.234 6.5 1 96.75 97 THR A CA 1
ATOM 746 C C . THR A 1 97 ? -20.281 -10.195 5.547 1 96.75 97 THR A C 1
ATOM 748 O O . THR A 1 97 ? -19.344 -9.414 5.738 1 96.75 97 THR A O 1
ATOM 751 N N . GLY A 1 98 ? -20.266 -11.133 4.586 1 96.19 98 GLY A N 1
ATOM 752 C CA . GLY A 1 98 ? -19.109 -11.273 3.721 1 96.19 98 GLY A CA 1
ATOM 753 C C . GLY A 1 98 ? -18 -12.125 4.328 1 96.19 98 GLY A C 1
ATOM 754 O O . GLY A 1 98 ? -16.906 -12.203 3.781 1 96.19 98 GLY A O 1
ATOM 755 N N . ILE A 1 99 ? -18.312 -12.781 5.469 1 96.31 99 ILE A N 1
ATOM 756 C CA . ILE A 1 99 ? -17.344 -13.617 6.164 1 96.31 99 ILE A CA 1
ATOM 757 C C . ILE A 1 99 ? -17.828 -15.062 6.195 1 96.31 99 ILE A C 1
ATOM 759 O O . ILE A 1 99 ? -19 -15.328 6.473 1 96.31 99 ILE A O 1
ATOM 763 N N . VAL A 1 100 ? -16.906 -15.969 5.844 1 96.38 100 VAL A N 1
ATOM 764 C CA . VAL A 1 100 ? -17.266 -17.391 5.824 1 96.38 100 VAL A CA 1
ATOM 765 C C . VAL A 1 100 ? -16.219 -18.188 6.598 1 96.38 100 VAL A C 1
ATOM 767 O O . VAL A 1 100 ? -15.023 -17.922 6.492 1 96.38 100 VAL A O 1
ATOM 770 N N . ASP A 1 101 ? -16.766 -19.109 7.391 1 95.62 101 ASP A N 1
ATOM 771 C CA . ASP A 1 101 ? -15.898 -20.016 8.148 1 95.62 101 ASP A CA 1
ATOM 772 C C . ASP A 1 101 ? -15.625 -21.297 7.379 1 95.62 101 ASP A C 1
ATOM 774 O O . ASP A 1 101 ? -16.516 -22.141 7.242 1 95.62 101 ASP A O 1
ATOM 778 N N . ILE A 1 102 ? -14.367 -21.422 6.906 1 95.62 102 ILE A N 1
ATOM 779 C CA . ILE A 1 102 ? -13.992 -22.578 6.102 1 95.62 102 ILE A CA 1
ATOM 780 C C . ILE A 1 102 ? -12.969 -23.422 6.852 1 95.62 102 ILE A C 1
ATOM 782 O O . ILE A 1 102 ? -12.008 -22.891 7.41 1 95.62 102 ILE A O 1
ATOM 786 N N . GLY A 1 103 ? -13.148 -24.656 6.934 1 93.19 103 GLY A N 1
ATOM 787 C CA . GLY A 1 103 ? -12.234 -25.625 7.512 1 93.19 103 GLY A CA 1
ATOM 788 C C . GLY A 1 103 ? -12.125 -26.906 6.695 1 93.19 103 GLY A C 1
ATOM 789 O O . GLY A 1 103 ? -12.852 -27.078 5.723 1 93.19 103 GLY A O 1
ATOM 790 N N . VAL A 1 104 ? -11.289 -27.812 7.129 1 89.94 104 VAL A N 1
ATOM 791 C CA . VAL A 1 104 ? -11.023 -29.062 6.414 1 89.94 104 VAL A CA 1
ATOM 792 C C . VAL A 1 104 ? -12.258 -29.953 6.457 1 89.94 104 VAL A C 1
ATOM 794 O O . VAL A 1 104 ? -12.562 -30.656 5.48 1 89.94 104 VAL A O 1
ATOM 797 N N . ASN A 1 105 ? -13.07 -29.75 7.453 1 91 105 ASN A N 1
ATOM 798 C CA . ASN A 1 105 ? -14.195 -30.656 7.684 1 91 105 ASN A CA 1
ATOM 799 C C . ASN A 1 105 ? -15.445 -30.203 6.941 1 91 105 ASN A C 1
ATOM 801 O O . ASN A 1 105 ? -16.375 -30.984 6.734 1 91 105 ASN A O 1
ATOM 805 N N . ASN A 1 106 ? -15.422 -28.969 6.539 1 94.81 106 ASN A N 1
ATOM 806 C CA . ASN A 1 106 ? -16.672 -28.5 5.953 1 94.81 106 ASN A CA 1
ATOM 807 C C . ASN A 1 106 ? -16.469 -27.953 4.543 1 94.81 106 ASN A C 1
ATOM 809 O O . ASN A 1 106 ? -17.438 -27.641 3.848 1 94.81 106 ASN A O 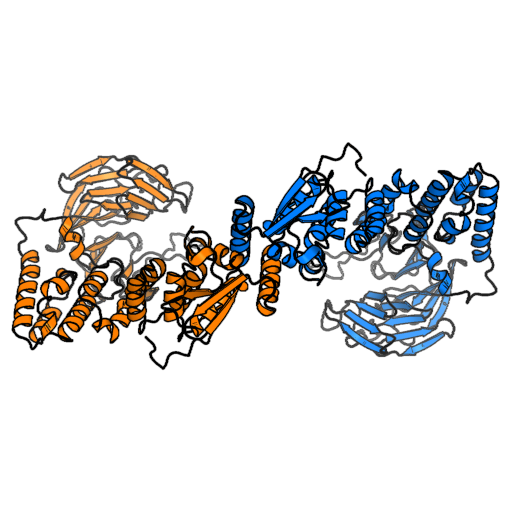1
ATOM 813 N N . VAL A 1 107 ? -15.234 -27.875 4.031 1 94.31 107 VAL A N 1
ATOM 814 C CA . VAL A 1 107 ? -14.914 -27.188 2.791 1 94.31 107 VAL A CA 1
ATOM 815 C C . VAL A 1 107 ? -15.625 -27.859 1.619 1 94.31 107 VAL A C 1
ATOM 817 O O . VAL A 1 107 ? -16.141 -27.188 0.723 1 94.31 107 VAL A O 1
ATOM 820 N N . GLN A 1 108 ? -15.695 -29.141 1.599 1 92.38 108 GLN A N 1
ATOM 821 C CA . GLN A 1 108 ? -16.297 -29.844 0.475 1 92.38 108 GLN A CA 1
ATOM 822 C C . GLN A 1 108 ? -17.797 -29.594 0.404 1 92.38 108 GLN A C 1
ATOM 824 O O . GLN A 1 108 ? -18.328 -29.25 -0.657 1 92.38 108 GLN A O 1
ATOM 829 N N . GLU A 1 109 ? -18.453 -29.719 1.561 1 95.06 109 GLU A N 1
ATOM 830 C CA . GLU A 1 109 ? -19.891 -29.469 1.605 1 95.06 109 GLU A CA 1
ATOM 831 C C . GLU A 1 109 ? -20.203 -28.016 1.299 1 95.06 109 GLU A C 1
ATOM 833 O O . GLU A 1 109 ? -21.188 -27.719 0.608 1 95.06 109 GLU A O 1
ATOM 838 N N . LEU A 1 110 ? -19.422 -27.125 1.811 1 95.62 110 LEU A N 1
ATOM 839 C CA . LEU A 1 110 ? -19.578 -25.703 1.566 1 95.62 110 LEU A CA 1
ATOM 840 C C . LEU A 1 110 ? -19.453 -25.391 0.08 1 95.62 110 LEU A C 1
ATOM 842 O O . LEU A 1 110 ? -20.266 -24.641 -0.473 1 95.62 110 LEU A O 1
ATOM 846 N N . LEU A 1 111 ? -18.438 -25.953 -0.502 1 94.5 111 LEU A N 1
ATOM 847 C CA . LEU A 1 111 ? -18.172 -25.703 -1.915 1 94.5 111 LEU A CA 1
ATOM 848 C C . LEU A 1 111 ? -19.328 -26.203 -2.779 1 94.5 111 LEU A C 1
ATOM 850 O O . LEU A 1 111 ? -19.781 -25.484 -3.672 1 94.5 111 LEU A O 1
ATOM 854 N N . VAL A 1 112 ? -19.844 -27.375 -2.492 1 94.5 112 VAL A N 1
ATOM 855 C CA . VAL A 1 112 ? -20.953 -27.953 -3.254 1 94.5 112 VAL A CA 1
ATOM 856 C C . VAL A 1 112 ? -22.203 -27.109 -3.066 1 94.5 112 VAL A C 1
ATOM 858 O O . VAL A 1 112 ? -22.891 -26.766 -4.039 1 94.5 112 VAL A O 1
ATOM 861 N N . ALA A 1 113 ? -22.516 -26.719 -1.863 1 96.31 113 ALA A N 1
ATOM 862 C CA . ALA A 1 113 ? -23.688 -25.906 -1.566 1 96.31 113 ALA A CA 1
ATOM 863 C C . ALA A 1 113 ? -23.578 -24.516 -2.197 1 96.31 113 ALA A C 1
ATOM 865 O O . ALA A 1 113 ? -24.547 -24 -2.75 1 96.31 113 ALA A O 1
ATOM 866 N N . ALA A 1 114 ? -22.406 -23.922 -2.033 1 95.94 114 ALA A N 1
ATOM 867 C CA . ALA A 1 114 ? -22.172 -22.609 -2.607 1 95.94 114 ALA A CA 1
ATOM 868 C C . ALA A 1 114 ? -22.344 -22.625 -4.125 1 95.94 114 ALA A C 1
ATOM 870 O O . ALA A 1 114 ? -22.906 -21.688 -4.703 1 95.94 114 ALA A O 1
ATOM 871 N N . ASP A 1 115 ? -21.812 -23.672 -4.727 1 92.94 115 ASP A N 1
ATOM 872 C CA . ASP A 1 115 ? -21.969 -23.828 -6.172 1 92.94 115 ASP A CA 1
ATOM 873 C C . ASP A 1 115 ? -23.438 -23.984 -6.562 1 92.94 115 ASP A C 1
ATOM 875 O O . ASP A 1 115 ? -23.891 -23.359 -7.52 1 92.94 115 ASP A O 1
ATOM 879 N N . MET A 1 116 ? -24.203 -24.766 -5.754 1 93.62 116 MET A N 1
ATOM 880 C CA . MET A 1 116 ? -25.625 -24.953 -6.012 1 93.62 116 MET A CA 1
ATOM 881 C C . MET A 1 116 ? -26.391 -23.641 -5.922 1 93.62 116 MET A C 1
ATOM 883 O O . MET A 1 116 ? -27.266 -23.375 -6.738 1 93.62 116 MET A O 1
ATOM 887 N N . LEU A 1 117 ? -26.078 -22.859 -4.953 1 96.12 117 LEU A N 1
ATOM 888 C CA . LEU A 1 117 ? -26.766 -21.594 -4.715 1 96.12 117 LEU A CA 1
ATOM 889 C C . LEU A 1 117 ? -26.156 -20.484 -5.551 1 96.12 117 LEU A C 1
ATOM 891 O O . LEU A 1 117 ? -26.562 -19.312 -5.43 1 96.12 117 LEU A O 1
ATOM 895 N N . GLN A 1 118 ? -25.109 -20.797 -6.293 1 94.75 118 GLN A N 1
ATOM 896 C CA . GLN A 1 118 ? -24.438 -19.875 -7.211 1 94.75 118 GLN A CA 1
ATOM 897 C C . GLN A 1 118 ? -23.828 -18.703 -6.461 1 94.75 118 GLN A C 1
ATOM 899 O O . GLN A 1 118 ? -23.969 -17.547 -6.867 1 94.75 118 GLN A O 1
ATOM 904 N N . LEU A 1 119 ? -23.234 -18.969 -5.344 1 96 119 LEU A N 1
ATOM 905 C CA . LEU A 1 119 ? -22.453 -18 -4.59 1 96 119 LEU A CA 1
ATOM 906 C C . LEU A 1 119 ? -20.984 -18.047 -5.008 1 96 119 LEU A C 1
ATOM 908 O O . LEU A 1 119 ? -20.156 -18.656 -4.328 1 96 119 LEU A O 1
ATOM 912 N N . THR A 1 120 ? -20.656 -17.344 -6.016 1 93.06 120 THR A N 1
ATOM 913 C CA . THR A 1 120 ? -19.375 -17.438 -6.699 1 93.06 120 THR A CA 1
ATOM 914 C C . THR A 1 120 ? -18.234 -17.031 -5.762 1 93.06 120 THR A C 1
ATOM 916 O O . THR A 1 120 ? -17.156 -17.625 -5.785 1 93.06 120 THR A O 1
ATOM 919 N N . GLU A 1 121 ? -18.453 -16.031 -4.926 1 94.5 121 GLU A N 1
ATOM 920 C CA . GLU A 1 121 ? -17.391 -15.562 -4.031 1 94.5 121 GLU A CA 1
ATOM 921 C C . GLU A 1 121 ? -17 -16.641 -3.02 1 94.5 121 GLU A C 1
ATOM 923 O O . GLU A 1 121 ? -15.828 -16.812 -2.711 1 94.5 121 GLU A O 1
ATOM 928 N N . VAL A 1 122 ? -17.953 -17.312 -2.543 1 95.88 122 VAL A N 1
ATOM 929 C CA . VAL A 1 122 ? -17.688 -18.375 -1.569 1 95.88 122 VAL A CA 1
ATOM 930 C C . VAL A 1 122 ? -16.953 -19.531 -2.248 1 95.88 122 VAL A C 1
ATOM 932 O O . VAL A 1 122 ? -16.031 -20.109 -1.674 1 95.88 122 VAL A O 1
ATOM 935 N N . VAL A 1 123 ? -17.391 -19.844 -3.473 1 94.31 123 VAL A N 1
ATOM 936 C CA . VAL A 1 123 ? -16.719 -20.891 -4.242 1 94.31 123 VAL A CA 1
ATOM 937 C C . VAL A 1 123 ? -15.242 -20.547 -4.391 1 94.31 123 VAL A C 1
ATOM 939 O O . VAL A 1 123 ? -14.383 -21.406 -4.148 1 94.31 123 VAL A O 1
ATOM 942 N N . ASN A 1 124 ? -15.047 -19.359 -4.738 1 93.62 124 ASN A N 1
ATOM 943 C CA . ASN A 1 124 ? -13.664 -18.922 -4.918 1 93.62 124 ASN A CA 1
ATOM 944 C C . ASN A 1 124 ? -12.867 -19.016 -3.617 1 93.62 124 ASN A C 1
ATOM 946 O O . ASN A 1 124 ? -11.711 -19.438 -3.623 1 93.62 124 ASN A O 1
ATOM 950 N N . LEU A 1 125 ? -13.484 -18.672 -2.518 1 94.62 125 LEU A N 1
ATOM 951 C CA . LEU A 1 125 ? -12.812 -18.734 -1.222 1 94.62 125 LEU A CA 1
ATOM 952 C C . LEU A 1 125 ? -12.523 -20.172 -0.826 1 94.62 125 LEU A C 1
ATOM 954 O O . LEU A 1 125 ? -11.445 -20.469 -0.305 1 94.62 125 LEU A O 1
ATOM 958 N N . CYS A 1 126 ? -13.43 -21 -1.061 1 94.62 126 CYS A N 1
ATOM 959 C CA . CYS A 1 126 ? -13.242 -22.422 -0.768 1 94.62 126 CYS A CA 1
ATOM 960 C C . CYS A 1 126 ? -12.117 -23 -1.618 1 94.62 126 CYS A C 1
ATOM 962 O O . CYS A 1 126 ? -11.297 -23.781 -1.124 1 94.62 126 CYS A O 1
ATOM 964 N N . CYS A 1 127 ? -12.133 -22.625 -2.908 1 92.75 127 CYS A N 1
ATOM 965 C CA . CYS A 1 127 ? -11.078 -23.094 -3.803 1 92.75 127 CYS A CA 1
ATOM 966 C C . CYS A 1 127 ? -9.711 -22.625 -3.322 1 92.75 127 CYS A C 1
ATOM 968 O O . CYS A 1 127 ? -8.758 -23.406 -3.311 1 92.75 127 CYS A O 1
ATOM 970 N N . ALA A 1 128 ? -9.703 -21.438 -2.918 1 93.25 128 ALA A N 1
ATOM 971 C CA . ALA A 1 128 ? -8.445 -20.891 -2.404 1 93.25 128 ALA A CA 1
ATOM 972 C C . ALA A 1 128 ? -7.996 -21.656 -1.159 1 93.25 128 ALA A C 1
ATOM 974 O O . ALA A 1 128 ? -6.801 -21.906 -0.98 1 93.25 128 ALA A O 1
ATOM 975 N N . PHE A 1 129 ? -8.867 -21.953 -0.326 1 94.25 129 PHE A N 1
ATOM 976 C CA . PHE A 1 129 ? -8.57 -22.719 0.875 1 94.25 129 PHE A CA 1
ATOM 977 C C . PHE A 1 129 ? -7.992 -24.094 0.514 1 94.25 129 PHE A C 1
ATOM 979 O O . PHE A 1 129 ? -6.965 -24.5 1.058 1 94.25 129 PHE A O 1
ATOM 986 N N . LEU A 1 130 ? -8.594 -24.734 -0.43 1 93.94 130 LEU A N 1
ATOM 987 C CA . LEU A 1 130 ? -8.148 -26.062 -0.848 1 93.94 130 LEU A CA 1
ATOM 988 C C . LEU A 1 130 ? -6.762 -26 -1.48 1 93.94 130 LEU A C 1
ATOM 990 O O . LEU A 1 130 ? -5.926 -26.859 -1.244 1 93.94 130 LEU A O 1
ATOM 994 N N . LYS A 1 131 ? -6.57 -24.953 -2.305 1 93.5 131 LYS A N 1
ATOM 995 C CA . LYS A 1 131 ? -5.258 -24.766 -2.91 1 93.5 131 LYS A CA 1
ATOM 996 C C . LYS A 1 131 ? -4.176 -24.609 -1.841 1 93.5 131 LYS A C 1
ATOM 998 O O . LYS A 1 131 ? -3.059 -25.109 -2.014 1 93.5 131 LYS A O 1
ATOM 1003 N N . GLY A 1 132 ? -4.613 -24.031 -0.779 1 91.75 132 GLY A N 1
ATOM 1004 C CA . GLY A 1 132 ? -3.67 -23.844 0.312 1 91.75 132 GLY A CA 1
ATOM 1005 C C . GLY A 1 132 ? -3.41 -25.109 1.104 1 91.75 132 GLY A C 1
ATOM 1006 O O . GLY A 1 132 ? -2.365 -25.25 1.745 1 91.75 132 GLY A O 1
ATOM 1007 N N . GLN A 1 133 ? -4.289 -26.062 1.017 1 91.5 133 GLN A N 1
ATOM 1008 C CA . GLN A 1 133 ? -4.203 -27.281 1.809 1 91.5 133 GLN A CA 1
ATOM 1009 C C . GLN A 1 133 ? -3.648 -28.438 0.978 1 91.5 133 GLN A C 1
ATOM 1011 O O . GLN A 1 133 ? -3.512 -29.562 1.475 1 91.5 133 GLN A O 1
ATOM 1016 N N . ILE A 1 134 ? -3.217 -28.188 -0.212 1 93.44 134 ILE A N 1
ATOM 1017 C CA . ILE A 1 134 ? -2.861 -29.266 -1.129 1 93.44 134 ILE A CA 1
ATOM 1018 C C . ILE A 1 134 ? -1.494 -29.844 -0.754 1 93.44 134 ILE A C 1
ATOM 1020 O O . ILE A 1 134 ? -0.594 -29.094 -0.36 1 93.44 134 ILE A O 1
ATOM 1024 N N . ASP A 1 135 ? -1.431 -31.094 -0.713 1 93.5 135 ASP A N 1
ATOM 1025 C CA . ASP A 1 135 ? -0.212 -31.875 -0.478 1 93.5 135 ASP A CA 1
ATOM 1026 C C . ASP A 1 135 ? -0.162 -33.094 -1.37 1 93.5 135 ASP A C 1
ATOM 1028 O O . ASP A 1 135 ? -1.177 -33.5 -1.945 1 93.5 135 ASP A O 1
ATOM 1032 N N . PRO A 1 136 ? 0.979 -33.656 -1.604 1 92.94 136 PRO A N 1
ATOM 1033 C CA . PRO A 1 136 ? 1.104 -34.812 -2.498 1 92.94 136 PRO A CA 1
ATOM 1034 C C . PRO A 1 136 ? 0.233 -36 -2.066 1 92.94 136 PRO A C 1
ATOM 1036 O O . PRO A 1 136 ? -0.184 -36.812 -2.904 1 92.94 136 PRO A O 1
ATOM 1039 N N . LEU A 1 137 ? -0.15 -36.094 -0.866 1 91.5 137 LEU A N 1
ATOM 1040 C CA . LEU A 1 137 ? -0.922 -37.219 -0.347 1 91.5 137 LEU A CA 1
ATOM 1041 C C . LEU A 1 137 ? -2.414 -37 -0.593 1 91.5 137 LEU A C 1
ATOM 1043 O O . LEU A 1 137 ? -3.176 -37.969 -0.65 1 91.5 137 LEU A O 1
ATOM 1047 N N . ASN A 1 138 ? -2.822 -35.719 -0.709 1 92 138 ASN A N 1
ATOM 1048 C CA . ASN A 1 138 ? -4.254 -35.469 -0.854 1 92 138 ASN A CA 1
ATOM 1049 C C . ASN A 1 138 ? -4.578 -34.844 -2.199 1 92 138 ASN A C 1
ATOM 1051 O O . ASN A 1 138 ? -5.746 -34.594 -2.502 1 92 138 ASN A O 1
ATOM 1055 N N . CYS A 1 139 ? -3.615 -34.594 -3.031 1 94.62 139 CYS A N 1
ATOM 1056 C CA . CYS A 1 139 ? -3.799 -33.812 -4.258 1 94.62 139 CYS A CA 1
ATOM 1057 C C . CYS A 1 139 ? -4.684 -34.562 -5.246 1 94.62 139 CYS A C 1
ATOM 1059 O O . CYS A 1 139 ? -5.441 -33.969 -5.996 1 94.62 139 CYS A O 1
ATOM 1061 N N . ILE A 1 140 ? -4.605 -35.906 -5.227 1 95.44 140 ILE A N 1
ATOM 1062 C CA . ILE A 1 140 ? -5.426 -36.688 -6.145 1 95.44 140 ILE A CA 1
ATOM 1063 C C . ILE A 1 140 ? -6.898 -36.562 -5.754 1 95.44 140 ILE A C 1
ATOM 1065 O O . ILE A 1 140 ? -7.766 -36.406 -6.617 1 95.44 140 ILE A O 1
ATOM 1069 N N . GLY A 1 141 ? -7.199 -36.656 -4.461 1 93.5 141 GLY A N 1
ATOM 1070 C CA . GLY A 1 141 ? -8.562 -36.469 -3.996 1 93.5 141 GLY A CA 1
ATOM 1071 C C . GLY A 1 141 ? -9.117 -35.094 -4.383 1 93.5 141 GLY A C 1
ATOM 1072 O O . GLY A 1 141 ? -10.266 -35 -4.832 1 93.5 141 GLY A O 1
ATOM 1073 N N . ILE A 1 142 ? -8.336 -34.125 -4.199 1 94 142 ILE A N 1
ATOM 1074 C CA . ILE A 1 142 ? -8.75 -32.75 -4.531 1 94 142 ILE A CA 1
ATOM 1075 C C . ILE A 1 142 ? -8.93 -32.625 -6.043 1 94 142 ILE A C 1
ATOM 1077 O O . ILE A 1 142 ? -9.867 -31.969 -6.508 1 94 142 ILE A O 1
ATOM 1081 N N . PHE A 1 143 ? -8.047 -33.312 -6.793 1 95.69 143 PHE A N 1
ATOM 1082 C CA . PHE A 1 143 ? -8.141 -33.344 -8.25 1 95.69 143 PHE A CA 1
ATOM 1083 C C . PHE A 1 143 ? -9.453 -33.969 -8.695 1 95.69 143 PHE A C 1
ATOM 1085 O O . PHE A 1 143 ? -10.188 -33.406 -9.492 1 95.69 143 PHE A O 1
ATOM 1092 N N . GLN A 1 144 ? -9.773 -35.062 -8.156 1 93.94 144 GLN A N 1
ATOM 1093 C CA . GLN A 1 144 ? -11.008 -35.75 -8.508 1 93.94 144 GLN A CA 1
ATOM 1094 C C . GLN A 1 144 ? -12.234 -34.938 -8.094 1 93.94 144 GLN A C 1
ATOM 1096 O O . GLN A 1 144 ? -13.219 -34.875 -8.82 1 93.94 144 GLN A O 1
ATOM 1101 N N . PHE A 1 145 ? -12.156 -34.344 -6.965 1 91.62 145 PHE A N 1
ATOM 1102 C CA . PHE A 1 145 ? -13.234 -33.469 -6.477 1 91.62 145 PHE A CA 1
ATOM 1103 C C . PHE A 1 145 ? -13.43 -32.281 -7.395 1 91.62 145 PHE A C 1
ATOM 1105 O O . PHE A 1 145 ? -14.562 -31.922 -7.715 1 91.62 145 PHE A O 1
ATOM 1112 N N . SER A 1 146 ? -12.312 -31.656 -7.766 1 92.44 146 SER A N 1
ATOM 1113 C CA . SER A 1 146 ? -12.383 -30.5 -8.648 1 92.44 146 SER A CA 1
ATOM 1114 C C . SER A 1 146 ? -13.039 -30.844 -9.977 1 92.44 146 SER A C 1
ATOM 1116 O O . SER A 1 146 ? -13.766 -30.031 -10.547 1 92.44 146 SER A O 1
ATOM 1118 N N . GLU A 1 147 ? -12.781 -32.062 -10.43 1 91.12 147 GLU A N 1
ATOM 1119 C CA . GLU A 1 147 ? -13.414 -32.531 -11.656 1 91.12 147 GLU A CA 1
ATOM 1120 C C . GLU A 1 147 ? -14.922 -32.719 -11.477 1 91.12 147 GLU A C 1
ATOM 1122 O O . GLU A 1 147 ? -15.695 -32.375 -12.367 1 91.12 147 GLU A O 1
ATOM 1127 N N . GLN A 1 148 ? -15.375 -33.156 -10.359 1 87.31 148 GLN A N 1
ATOM 1128 C CA . GLN A 1 148 ? -16.781 -33.406 -10.062 1 87.31 148 GLN A CA 1
ATOM 1129 C C . GLN A 1 148 ? -17.578 -32.125 -10.016 1 87.31 148 GLN A C 1
ATOM 1131 O O . GLN A 1 148 ? -18.703 -32.062 -10.516 1 87.31 148 GLN A O 1
ATOM 1136 N N . ILE A 1 149 ? -17.031 -31.109 -9.438 1 85.94 149 ILE A N 1
ATOM 1137 C CA . ILE A 1 149 ? -17.766 -29.859 -9.258 1 85.94 149 ILE A CA 1
ATOM 1138 C C . ILE A 1 149 ? -17.531 -28.938 -10.461 1 85.94 149 ILE A C 1
ATOM 1140 O O . ILE A 1 149 ? -18.109 -27.859 -10.555 1 85.94 149 ILE A O 1
ATOM 1144 N N . ALA A 1 150 ? -16.641 -29.344 -11.391 1 84.75 150 ALA A N 1
ATOM 1145 C CA . ALA A 1 150 ? -16.344 -28.609 -12.625 1 84.75 150 ALA A CA 1
ATOM 1146 C C . ALA A 1 150 ? -15.766 -27.234 -12.328 1 84.75 150 ALA A C 1
ATOM 1148 O O . ALA A 1 150 ? -16.188 -26.234 -12.922 1 84.75 150 ALA A O 1
ATOM 1149 N N . CYS A 1 151 ? -15.016 -27.156 -11.289 1 88 151 CYS A N 1
ATOM 1150 C CA . CYS A 1 151 ? -14.297 -25.922 -10.984 1 88 151 CYS A CA 1
ATOM 1151 C C . CYS A 1 151 ? -12.984 -25.859 -11.758 1 88 151 CYS A C 1
ATOM 1153 O O . CYS A 1 151 ? -12 -26.484 -11.359 1 88 151 CYS A O 1
ATOM 1155 N N . HIS A 1 152 ? -12.922 -25.094 -12.719 1 90.56 152 HIS A N 1
ATOM 1156 C CA . HIS A 1 152 ? -11.812 -25.078 -13.672 1 90.56 152 HIS A CA 1
ATOM 1157 C C . HIS A 1 152 ? -10.531 -24.562 -13.023 1 90.56 152 HIS A C 1
ATOM 1159 O O . HIS A 1 152 ? -9.453 -25.109 -13.25 1 90.56 152 HIS A O 1
ATOM 1165 N N . ASP A 1 153 ? -10.719 -23.594 -12.258 1 91.25 153 ASP A N 1
ATOM 1166 C CA . ASP A 1 153 ? -9.555 -23 -11.617 1 91.25 153 ASP A CA 1
ATOM 1167 C C . ASP A 1 153 ? -8.859 -24.016 -10.695 1 91.25 153 ASP A C 1
ATOM 1169 O O . ASP A 1 153 ? -7.641 -24.188 -10.758 1 91.25 153 ASP A O 1
ATOM 1173 N N . LEU A 1 154 ? -9.57 -24.656 -9.883 1 92.88 154 LEU A N 1
ATOM 1174 C CA . LEU A 1 154 ? -9.031 -25.641 -8.953 1 92.88 154 LEU A CA 1
ATOM 1175 C C . LEU A 1 154 ? -8.484 -26.844 -9.703 1 92.88 154 LEU A C 1
ATOM 1177 O O . LEU A 1 154 ? -7.449 -27.406 -9.328 1 92.88 154 LEU A O 1
ATOM 1181 N N . LEU A 1 155 ? -9.125 -27.234 -10.766 1 94.81 155 LEU A N 1
ATOM 1182 C CA . LEU A 1 155 ? -8.711 -28.359 -11.578 1 94.81 155 LEU A CA 1
ATOM 1183 C C . LEU A 1 155 ? -7.348 -28.109 -12.219 1 94.81 155 LEU A C 1
ATOM 1185 O O . LEU A 1 155 ? -6.445 -28.938 -12.125 1 94.81 155 LEU A O 1
ATOM 1189 N N . GLU A 1 156 ? -7.215 -26.969 -12.789 1 94.88 156 GLU A N 1
ATOM 1190 C CA . GLU A 1 156 ? -5.949 -26.594 -13.414 1 94.88 156 GLU A CA 1
ATOM 1191 C C . GLU A 1 156 ? -4.82 -26.547 -12.383 1 94.88 156 GLU A C 1
ATOM 1193 O O . GLU A 1 156 ? -3.721 -27.031 -12.641 1 94.88 156 GLU A O 1
ATOM 1198 N N . PHE A 1 157 ? -5.125 -26.031 -11.32 1 95.69 157 PHE A N 1
ATOM 1199 C CA . PHE A 1 157 ? -4.129 -25.938 -10.258 1 95.69 157 PHE A CA 1
ATOM 1200 C C . PHE A 1 157 ? -3.707 -27.312 -9.781 1 95.69 157 PHE A C 1
ATOM 1202 O O . PHE A 1 157 ? -2.514 -27.594 -9.625 1 95.69 157 PHE A O 1
ATOM 1209 N N . THR A 1 158 ? -4.637 -28.109 -9.492 1 95.69 158 THR A N 1
ATOM 1210 C CA . THR A 1 158 ? -4.344 -29.438 -8.961 1 95.69 158 THR A CA 1
ATOM 1211 C C . THR A 1 158 ? -3.605 -30.281 -10 1 95.69 158 THR A C 1
ATOM 1213 O O . THR A 1 158 ? -2.682 -31.016 -9.656 1 95.69 158 THR A O 1
ATOM 1216 N N . GLU A 1 159 ? -3.973 -30.188 -11.242 1 95.62 159 GLU A N 1
ATOM 1217 C CA . GLU A 1 159 ? -3.256 -30.891 -12.312 1 95.62 159 GLU A CA 1
ATOM 1218 C C . GLU A 1 159 ? -1.793 -30.453 -12.367 1 95.62 159 GLU A C 1
ATOM 1220 O O . GLU A 1 159 ? -0.896 -31.297 -12.445 1 95.62 159 GLU A O 1
ATOM 1225 N N . ASN A 1 160 ? -1.634 -29.219 -12.352 1 95.75 160 ASN A N 1
ATOM 1226 C CA . ASN A 1 160 ? -0.272 -28.703 -12.352 1 95.75 160 ASN A CA 1
ATOM 1227 C C . ASN A 1 160 ? 0.52 -29.188 -11.141 1 95.75 160 ASN A C 1
ATOM 1229 O O . ASN A 1 160 ? 1.7 -29.531 -11.266 1 95.75 160 ASN A O 1
ATOM 1233 N N . TYR A 1 161 ? -0.122 -29.188 -10.031 1 96.38 161 TYR A N 1
ATOM 1234 C CA . TYR A 1 161 ? 0.536 -29.672 -8.82 1 96.38 161 TYR A CA 1
ATOM 1235 C C . TYR A 1 161 ? 0.966 -31.125 -8.984 1 96.38 161 TYR A C 1
ATOM 1237 O O . TYR A 1 161 ? 2.078 -31.5 -8.602 1 96.38 161 TYR A O 1
ATOM 1245 N N . ILE A 1 162 ? 0.123 -31.922 -9.531 1 96.69 162 ILE A N 1
ATOM 1246 C CA . ILE A 1 162 ? 0.411 -33.344 -9.75 1 96.69 162 ILE A CA 1
ATOM 1247 C C . ILE A 1 162 ? 1.604 -33.469 -10.695 1 96.69 162 ILE A C 1
ATOM 1249 O O . ILE A 1 162 ? 2.49 -34.312 -10.469 1 96.69 162 ILE A O 1
ATOM 1253 N N . HIS A 1 163 ? 1.646 -32.688 -11.719 1 95.31 163 HIS A N 1
ATOM 1254 C CA . HIS A 1 163 ? 2.748 -32.719 -12.672 1 95.31 163 HIS A CA 1
ATOM 1255 C C . HIS A 1 163 ? 4.074 -32.375 -12 1 95.31 163 HIS A C 1
ATOM 1257 O O . HIS A 1 163 ? 5.051 -33.125 -12.148 1 95.31 163 HIS A O 1
ATOM 1263 N N . VAL A 1 164 ? 4.02 -31.359 -11.266 1 93.56 164 VAL A N 1
ATOM 1264 C CA . VAL A 1 164 ? 5.242 -30.844 -10.656 1 93.56 164 VAL A CA 1
ATOM 1265 C C . VAL A 1 164 ? 5.73 -31.812 -9.578 1 93.56 164 VAL A C 1
ATOM 1267 O O . VAL A 1 164 ? 6.934 -32.031 -9.445 1 93.56 164 VAL A O 1
ATOM 1270 N N . HIS A 1 165 ? 4.82 -32.469 -8.859 1 94.38 165 HIS A N 1
ATOM 1271 C CA . HIS A 1 165 ? 5.191 -33.375 -7.762 1 94.38 165 HIS A CA 1
ATOM 1272 C C . HIS A 1 165 ? 4.898 -34.812 -8.109 1 94.38 165 HIS A C 1
ATOM 1274 O O . HIS A 1 165 ? 4.52 -35.594 -7.238 1 94.38 165 HIS A O 1
ATOM 1280 N N . PHE A 1 166 ? 5.059 -35.125 -9.312 1 95.75 166 PHE A N 1
ATOM 1281 C CA . PHE A 1 166 ? 4.652 -36.406 -9.828 1 95.75 166 PHE A CA 1
ATOM 1282 C C . PHE A 1 166 ? 5.344 -37.531 -9.07 1 95.75 166 PHE A C 1
ATOM 1284 O O . PHE A 1 166 ? 4.711 -38.531 -8.719 1 95.75 166 PHE A O 1
ATOM 1291 N N . LEU A 1 167 ? 6.57 -37.344 -8.727 1 92.88 167 LEU A N 1
ATOM 1292 C CA . LEU A 1 167 ? 7.352 -38.406 -8.109 1 92.88 167 LEU A CA 1
ATOM 1293 C C . LEU A 1 167 ? 6.824 -38.75 -6.715 1 92.88 167 LEU A C 1
ATOM 1295 O O . LEU A 1 167 ? 6.77 -39.906 -6.324 1 92.88 167 LEU A O 1
ATOM 1299 N N . GLU A 1 168 ? 6.402 -37.781 -6.043 1 94.06 168 GLU A N 1
ATOM 1300 C CA . GLU A 1 168 ? 5.832 -38 -4.715 1 94.06 168 GLU A CA 1
ATOM 1301 C C . GLU A 1 168 ? 4.395 -38.5 -4.801 1 94.06 168 GLU A C 1
ATOM 1303 O O . GLU A 1 168 ? 3.988 -39.375 -4.031 1 94.06 168 GLU A O 1
ATOM 1308 N N . VAL A 1 169 ? 3.65 -37.969 -5.762 1 95.75 169 VAL A N 1
ATOM 1309 C CA . VAL A 1 169 ? 2.229 -38.281 -5.91 1 95.75 169 VAL A CA 1
ATOM 1310 C C . VAL A 1 169 ? 2.037 -39.719 -6.344 1 95.75 169 VAL A C 1
ATOM 1312 O O . VAL A 1 169 ? 1.146 -40.406 -5.844 1 95.75 169 VAL A O 1
ATOM 1315 N N . GLN A 1 170 ? 2.9 -40.219 -7.246 1 93.81 170 GLN A N 1
ATOM 1316 C CA . GLN A 1 170 ? 2.742 -41.562 -7.797 1 93.81 170 GLN A CA 1
ATOM 1317 C C . GLN A 1 170 ? 3.018 -42.625 -6.742 1 93.81 170 GLN A C 1
ATOM 1319 O O . GLN A 1 170 ? 2.568 -43.75 -6.871 1 93.81 170 GLN A O 1
ATOM 1324 N N . SER A 1 171 ? 3.752 -42.25 -5.715 1 90.81 171 SER A N 1
ATOM 1325 C CA . SER A 1 171 ? 4.09 -43.188 -4.652 1 90.81 171 SER A CA 1
ATOM 1326 C C . SER A 1 171 ? 2.941 -43.344 -3.662 1 90.81 171 SER A C 1
ATOM 1328 O O . SER A 1 171 ? 2.928 -44.281 -2.861 1 90.81 171 SER A O 1
ATOM 1330 N N . GLY A 1 172 ? 2 -42.5 -3.732 1 90 172 GLY A N 1
ATOM 1331 C CA . GLY A 1 172 ? 0.885 -42.531 -2.799 1 90 172 GLY A CA 1
ATOM 1332 C C . GLY A 1 172 ? -0.21 -43.5 -3.205 1 90 172 GLY A C 1
ATOM 1333 O O . GLY A 1 172 ? -0.333 -43.844 -4.379 1 90 172 GLY A O 1
ATOM 1334 N N . GLU A 1 173 ? -1.068 -43.875 -2.268 1 91.19 173 GLU A N 1
ATOM 1335 C CA . GLU A 1 173 ? -2.145 -44.844 -2.492 1 91.19 173 GLU A CA 1
ATOM 1336 C C . GLU A 1 173 ? -3.258 -44.25 -3.34 1 91.19 173 GLU A C 1
ATOM 1338 O O . GLU A 1 173 ? -3.906 -44.938 -4.117 1 91.19 173 GLU A O 1
ATOM 1343 N N . GLU A 1 174 ? -3.348 -43 -3.219 1 92.69 174 GLU A N 1
ATOM 1344 C CA . GLU A 1 174 ? -4.43 -42.312 -3.934 1 92.69 174 GLU A CA 1
ATOM 1345 C C . GLU A 1 174 ? -4.188 -42.344 -5.441 1 92.69 174 GLU A C 1
ATOM 1347 O O . GLU A 1 174 ? -5.137 -42.281 -6.227 1 92.69 174 GLU A O 1
ATOM 1352 N N . PHE A 1 175 ? -2.912 -42.438 -5.777 1 95.19 175 PHE A N 1
ATOM 1353 C CA . PHE A 1 175 ? -2.557 -42.469 -7.188 1 95.19 175 PHE A CA 1
ATOM 1354 C C . PHE A 1 175 ? -3.146 -43.688 -7.875 1 95.19 175 PHE A C 1
ATOM 1356 O O . PHE A 1 175 ? -3.596 -43.594 -9.023 1 95.19 175 PHE A O 1
ATOM 1363 N N . LEU A 1 176 ? -3.307 -44.719 -7.113 1 94.81 176 LEU A N 1
ATOM 1364 C CA . LEU A 1 176 ? -3.787 -46 -7.648 1 94.81 176 LEU A CA 1
ATOM 1365 C C . LEU A 1 176 ? -5.305 -45.969 -7.805 1 94.81 176 LEU A C 1
ATOM 1367 O O . LEU A 1 176 ? -5.875 -46.844 -8.461 1 94.81 176 LEU A O 1
ATOM 1371 N N . ALA A 1 177 ? -5.914 -44.938 -7.234 1 92.94 177 ALA A N 1
ATOM 1372 C CA . ALA A 1 177 ? -7.371 -44.844 -7.289 1 92.94 177 ALA A CA 1
ATOM 1373 C C . ALA A 1 177 ? -7.816 -44.031 -8.492 1 92.94 177 ALA A C 1
ATOM 1375 O O . ALA A 1 177 ? -9.016 -43.844 -8.727 1 92.94 177 ALA A O 1
ATOM 1376 N N . LEU A 1 178 ? -6.891 -43.594 -9.305 1 95.5 178 LEU A N 1
ATOM 1377 C CA . LEU A 1 178 ? -7.215 -42.812 -10.5 1 95.5 178 LEU A CA 1
ATOM 1378 C C . LEU A 1 178 ? -7.973 -43.688 -11.508 1 95.5 178 LEU A C 1
ATOM 1380 O O . LEU A 1 178 ? -7.758 -44.875 -11.586 1 95.5 178 LEU A O 1
ATOM 1384 N N . THR A 1 179 ? -8.883 -43.062 -12.188 1 95.44 179 THR A N 1
ATOM 1385 C CA . THR A 1 179 ? -9.523 -43.75 -13.312 1 95.44 179 THR A CA 1
ATOM 1386 C C . THR A 1 179 ? -8.562 -43.875 -14.484 1 95.44 179 THR A C 1
ATOM 1388 O O . THR A 1 179 ? -7.527 -43.188 -14.531 1 95.44 179 THR A O 1
ATOM 1391 N N . LYS A 1 180 ? -8.836 -44.75 -15.367 1 95.69 180 LYS A N 1
ATOM 1392 C CA . LYS A 1 180 ? -7.996 -44.969 -16.531 1 95.69 180 LYS A CA 1
ATOM 1393 C C . LYS A 1 180 ? -7.773 -43.688 -17.312 1 95.69 180 LYS A C 1
ATOM 1395 O O . LYS A 1 180 ? -6.637 -43.344 -17.656 1 95.69 180 LYS A O 1
ATOM 1400 N N . ASP A 1 181 ? -8.883 -43 -17.5 1 96 181 ASP A N 1
ATOM 1401 C CA . ASP A 1 181 ? -8.805 -41.781 -18.312 1 96 181 ASP A CA 1
ATOM 1402 C C . ASP A 1 181 ? -7.977 -40.719 -17.594 1 96 181 ASP A C 1
ATOM 1404 O O . ASP A 1 181 ? -7.219 -40 -18.234 1 96 181 ASP A O 1
ATOM 1408 N N . GLN A 1 182 ? -8.117 -40.625 -16.281 1 95.94 182 GLN A N 1
ATOM 1409 C CA . GLN A 1 182 ? -7.359 -39.656 -15.492 1 95.94 182 GLN A CA 1
ATOM 1410 C C . GLN A 1 182 ? -5.867 -39.969 -15.531 1 95.94 182 GLN A C 1
ATOM 1412 O O . GLN A 1 182 ? -5.039 -39.062 -15.68 1 95.94 182 GLN A O 1
ATOM 1417 N N . LEU A 1 183 ? -5.535 -41.281 -15.398 1 97 183 LEU A N 1
ATOM 1418 C CA . LEU A 1 183 ? -4.148 -41.719 -15.43 1 97 183 LEU A CA 1
ATOM 1419 C C . LEU A 1 183 ? -3.498 -41.375 -16.766 1 97 183 LEU A C 1
ATOM 1421 O O . LEU A 1 183 ? -2.41 -40.812 -16.812 1 97 183 LEU A O 1
ATOM 1425 N N . ILE A 1 184 ? -4.184 -41.719 -17.828 1 96.25 184 ILE A N 1
ATOM 1426 C CA . ILE A 1 184 ? -3.654 -41.531 -19.172 1 96.25 184 ILE A CA 1
ATOM 1427 C C . ILE A 1 184 ? -3.414 -40.031 -19.406 1 96.25 184 ILE A C 1
ATOM 1429 O O . ILE A 1 184 ? -2.385 -39.625 -19.953 1 96.25 184 ILE A O 1
ATOM 1433 N N . LYS A 1 185 ? -4.371 -39.281 -18.938 1 95.44 185 LYS A N 1
ATOM 1434 C CA . LYS A 1 185 ? -4.254 -37.812 -19.078 1 95.44 185 LYS A CA 1
ATOM 1435 C C . LYS A 1 185 ? -3.01 -37.281 -18.375 1 95.44 185 LYS A C 1
ATOM 1437 O O . LYS A 1 185 ? -2.264 -36.5 -18.922 1 95.44 185 LYS A O 1
ATOM 1442 N N . ILE A 1 186 ? -2.762 -37.75 -17.172 1 96 186 ILE A N 1
ATOM 1443 C CA . ILE A 1 186 ? -1.623 -37.312 -16.375 1 96 186 ILE A CA 1
ATOM 1444 C C . ILE A 1 186 ? -0.324 -37.781 -17.031 1 96 186 ILE A C 1
ATOM 1446 O O . ILE A 1 186 ? 0.61 -37 -17.188 1 96 186 ILE A O 1
ATOM 1450 N N . LEU A 1 187 ? -0.27 -39.062 -17.484 1 96.12 187 LEU A N 1
ATOM 1451 C CA . LEU A 1 187 ? 0.958 -39.656 -18.016 1 96.12 187 LEU A CA 1
ATOM 1452 C C . LEU A 1 187 ? 1.304 -39.062 -19.375 1 96.12 187 LEU A C 1
ATOM 1454 O O . LEU A 1 187 ? 2.465 -39.062 -19.797 1 96.12 187 LEU A O 1
ATOM 1458 N N . ARG A 1 188 ? 0.383 -38.562 -20.062 1 94.06 188 ARG A N 1
ATOM 1459 C CA . ARG A 1 188 ? 0.598 -38 -21.391 1 94.06 188 ARG A CA 1
ATOM 1460 C C . ARG A 1 188 ? 1.19 -36.594 -21.312 1 94.06 188 ARG A C 1
ATOM 1462 O O . ARG A 1 188 ? 1.757 -36.094 -22.281 1 94.06 188 ARG A O 1
ATOM 1469 N N . SER A 1 189 ? 1.104 -36.031 -20.188 1 94.38 189 SER A N 1
ATOM 1470 C CA . SER A 1 189 ? 1.463 -34.625 -20.047 1 94.38 189 SER A CA 1
ATOM 1471 C C . SER A 1 189 ? 2.961 -34.406 -20.25 1 94.38 189 SER A C 1
ATOM 1473 O O . SER A 1 189 ? 3.771 -35.219 -19.766 1 94.38 189 SER A O 1
ATOM 1475 N N . GLU A 1 190 ? 3.344 -33.344 -20.953 1 92 190 GLU A N 1
ATOM 1476 C CA . GLU A 1 190 ? 4.73 -32.938 -21.156 1 92 190 GLU A CA 1
ATOM 1477 C C . GLU A 1 190 ? 5.293 -32.25 -19.906 1 92 190 GLU A C 1
ATOM 1479 O O . GLU A 1 190 ? 6.508 -32.062 -19.781 1 92 190 GLU A O 1
ATOM 1484 N N . GLU A 1 191 ? 4.344 -32.031 -18.969 1 93.31 191 GLU A N 1
ATOM 1485 C CA . GLU A 1 191 ? 4.73 -31.203 -17.828 1 93.31 191 GLU A CA 1
ATOM 1486 C C . GLU A 1 191 ? 5.102 -32.062 -16.625 1 93.31 191 GLU A C 1
ATOM 1488 O O . GLU A 1 191 ? 5.336 -31.531 -15.531 1 93.31 191 GLU A O 1
ATOM 1493 N N . LEU A 1 192 ? 5.176 -33.344 -16.844 1 93.69 192 LEU A N 1
ATOM 1494 C CA . LEU A 1 192 ? 5.551 -34.219 -15.742 1 93.69 192 LEU A CA 1
ATOM 1495 C C . LEU A 1 192 ? 6.992 -33.969 -15.312 1 93.69 192 LEU A C 1
ATOM 1497 O O . LEU A 1 192 ? 7.91 -34.062 -16.125 1 93.69 192 LEU A O 1
ATOM 1501 N N . SER A 1 193 ? 7.109 -33.656 -14.109 1 92.06 193 SER A N 1
ATOM 1502 C CA . SER A 1 193 ? 8.453 -33.5 -13.57 1 92.06 193 SER A CA 1
ATOM 1503 C C . SER A 1 193 ? 9.039 -34.844 -13.148 1 92.06 193 SER A C 1
ATOM 1505 O O . SER A 1 193 ? 8.727 -35.375 -12.07 1 92.06 193 SER A O 1
ATOM 1507 N N . ILE A 1 194 ? 9.922 -35.406 -13.984 1 92.56 194 ILE A N 1
ATOM 1508 C CA . ILE A 1 194 ? 10.484 -36.719 -13.742 1 92.56 194 ILE A CA 1
ATOM 1509 C C . ILE A 1 194 ? 12 -36.688 -13.93 1 92.56 194 ILE A C 1
ATOM 1511 O O . ILE A 1 194 ? 12.531 -35.781 -14.562 1 92.56 194 ILE A O 1
ATOM 1515 N N . GLU A 1 195 ? 12.633 -37.625 -13.328 1 86.62 195 GLU A N 1
ATOM 1516 C CA . GLU A 1 195 ? 14.07 -37.781 -13.531 1 86.62 195 GLU A CA 1
ATOM 1517 C C . GLU A 1 195 ? 14.359 -38.562 -14.82 1 86.62 195 GLU A C 1
ATOM 1519 O O . GLU A 1 195 ? 15.281 -38.219 -15.562 1 86.62 195 GLU A O 1
ATOM 1524 N N . ASP A 1 196 ? 13.578 -39.562 -15.008 1 85.44 196 ASP A N 1
ATOM 1525 C CA . ASP A 1 196 ? 13.695 -40.406 -16.203 1 85.44 196 ASP A CA 1
ATOM 1526 C C . ASP A 1 196 ? 12.336 -41 -16.594 1 85.44 196 ASP A C 1
ATOM 1528 O O . ASP A 1 196 ? 11.43 -41.062 -15.758 1 85.44 196 ASP A O 1
ATOM 1532 N N . GLU A 1 197 ? 12.234 -41.344 -17.859 1 89.69 197 GLU A N 1
ATOM 1533 C CA . GLU A 1 197 ? 10.977 -41.844 -18.391 1 89.69 197 GLU A CA 1
ATOM 1534 C C . GLU A 1 197 ? 10.602 -43.188 -17.75 1 89.69 197 GLU A C 1
ATOM 1536 O O . GLU A 1 197 ? 9.43 -43.562 -17.75 1 89.69 197 GLU A O 1
ATOM 1541 N N . TYR A 1 198 ? 11.625 -43.812 -17.188 1 89.94 198 TYR A N 1
ATOM 1542 C CA . TYR A 1 198 ? 11.383 -45.094 -16.531 1 89.94 198 TYR A CA 1
ATOM 1543 C C . TYR A 1 198 ? 10.422 -44.938 -15.359 1 89.94 198 TYR A C 1
ATOM 1545 O O . TYR A 1 198 ? 9.625 -45.844 -15.062 1 89.94 198 TYR A O 1
ATOM 1553 N N . GLN A 1 199 ? 10.445 -43.812 -14.734 1 92.94 199 GLN A N 1
ATOM 1554 C CA . GLN A 1 199 ? 9.562 -43.531 -13.602 1 92.94 199 GLN A CA 1
ATOM 1555 C C . GLN A 1 199 ? 8.102 -43.469 -14.039 1 92.94 199 GLN A C 1
ATOM 1557 O O . GLN A 1 199 ? 7.211 -43.875 -13.297 1 92.94 199 GLN A O 1
ATOM 1562 N N . VAL A 1 200 ? 7.875 -43 -15.266 1 95.19 200 VAL A N 1
ATOM 1563 C CA . VAL A 1 200 ? 6.52 -42.938 -15.805 1 95.19 200 VAL A CA 1
ATOM 1564 C C . VAL A 1 200 ? 6.031 -44.375 -16.109 1 95.19 200 VAL A C 1
ATOM 1566 O O . VAL A 1 200 ? 4.879 -44.688 -15.82 1 95.19 200 VAL A O 1
ATOM 1569 N N . PHE A 1 201 ? 6.91 -45.188 -16.625 1 94.25 201 PHE A N 1
ATOM 1570 C CA . PHE A 1 201 ? 6.602 -46.562 -16.891 1 94.25 201 PHE A CA 1
ATOM 1571 C C . PHE A 1 201 ? 6.238 -47.312 -15.602 1 94.25 201 PHE A C 1
ATOM 1573 O O . PHE A 1 201 ? 5.23 -48 -15.547 1 94.25 201 PHE A O 1
ATOM 1580 N N . LEU A 1 202 ? 7.039 -47.031 -14.602 1 94 202 LEU A N 1
ATOM 1581 C CA . LEU A 1 202 ? 6.805 -47.688 -13.32 1 94 202 LEU A CA 1
ATOM 1582 C C . LEU A 1 202 ? 5.453 -47.25 -12.742 1 94 202 LEU A C 1
ATOM 1584 O O . LEU A 1 202 ? 4.738 -48.094 -12.18 1 94 202 LEU A O 1
ATOM 1588 N N . ALA A 1 203 ? 5.145 -46.062 -12.836 1 96.12 203 ALA A N 1
ATOM 1589 C CA . ALA A 1 203 ? 3.871 -45.562 -12.328 1 96.12 203 ALA A CA 1
ATOM 1590 C C . ALA A 1 203 ? 2.697 -46.219 -13.047 1 96.12 203 ALA A C 1
ATOM 1592 O O . ALA A 1 203 ? 1.72 -46.625 -12.406 1 96.12 203 ALA A O 1
ATOM 1593 N N . ALA A 1 204 ? 2.793 -46.344 -14.391 1 95.88 204 ALA A N 1
ATOM 1594 C CA . ALA A 1 204 ? 1.757 -47.031 -15.18 1 95.88 204 ALA A CA 1
ATOM 1595 C C . ALA A 1 204 ? 1.61 -48.5 -14.773 1 95.88 204 ALA A C 1
ATOM 1597 O O . ALA A 1 204 ? 0.494 -48.969 -14.609 1 95.88 204 ALA A O 1
ATOM 1598 N N . MET A 1 205 ? 2.705 -49.094 -14.594 1 94.5 205 MET A N 1
ATOM 1599 C CA . MET A 1 205 ? 2.693 -50.5 -14.234 1 94.5 205 MET A CA 1
ATOM 1600 C C . MET A 1 205 ? 2.102 -50.719 -12.844 1 94.5 205 MET A C 1
ATOM 1602 O O . MET A 1 205 ? 1.348 -51.656 -12.617 1 94.5 205 MET A O 1
ATOM 1606 N N . GLN A 1 206 ? 2.504 -49.844 -11.922 1 94.75 206 GLN A N 1
ATOM 1607 C CA . GLN A 1 206 ? 1.956 -49.938 -10.57 1 94.75 206 GLN A CA 1
ATOM 1608 C C . GLN A 1 206 ? 0.434 -49.844 -10.586 1 94.75 206 GLN A C 1
ATOM 1610 O O . GLN A 1 206 ? -0.253 -50.562 -9.875 1 94.75 206 GLN A O 1
ATOM 1615 N N . TRP A 1 207 ? -0.043 -48.938 -11.375 1 96.31 207 TRP A N 1
ATOM 1616 C CA . TRP A 1 207 ? -1.486 -48.75 -11.5 1 96.31 207 TRP A CA 1
ATOM 1617 C C . TRP A 1 207 ? -2.139 -50 -12.086 1 96.31 207 TRP A C 1
ATOM 1619 O O . TRP A 1 207 ? -3.172 -50.469 -11.586 1 96.31 207 TRP A O 1
ATOM 1629 N N . LEU A 1 208 ? -1.56 -50.656 -13.078 1 94.31 208 LEU A N 1
ATOM 1630 C CA . LEU A 1 208 ? -2.084 -51.875 -13.719 1 94.31 208 LEU A CA 1
ATOM 1631 C C . LEU A 1 208 ? -2.068 -53.062 -12.75 1 94.31 208 LEU A C 1
ATOM 1633 O O . LEU A 1 208 ? -3.031 -53.812 -12.688 1 94.31 208 LEU A O 1
ATOM 1637 N N . LEU A 1 209 ? -0.993 -53.094 -11.961 1 93.44 209 LEU A N 1
ATOM 1638 C CA . LEU A 1 209 ? -0.772 -54.25 -11.102 1 93.44 209 LEU A CA 1
ATOM 1639 C C . LEU A 1 209 ? -1.675 -54.219 -9.875 1 93.44 209 LEU A C 1
ATOM 1641 O O . LEU A 1 209 ? -1.915 -55.219 -9.227 1 93.44 209 LEU A O 1
ATOM 1645 N N . LYS A 1 210 ? -2.129 -53.031 -9.492 1 93.69 210 LYS A N 1
ATOM 1646 C CA . LYS A 1 210 ? -3.006 -52.875 -8.336 1 93.69 210 LYS A CA 1
ATOM 1647 C C . LYS A 1 210 ? -4.281 -53.719 -8.508 1 93.69 210 LYS A C 1
ATOM 1649 O O . LYS A 1 210 ? -4.758 -54.344 -7.555 1 93.69 210 LYS A O 1
ATOM 1654 N N . ASP A 1 211 ? -4.816 -53.719 -9.734 1 92.88 211 ASP A N 1
ATOM 1655 C CA . ASP A 1 211 ? -5.992 -54.531 -10.062 1 92.88 211 ASP A CA 1
ATOM 1656 C C . ASP A 1 211 ? -5.898 -55.094 -11.477 1 92.88 211 ASP A C 1
ATOM 1658 O O . ASP A 1 211 ? -6.664 -54.688 -12.359 1 92.88 211 ASP A O 1
ATOM 1662 N N . LEU A 1 212 ? -5.074 -56.062 -11.656 1 90.81 212 LEU A N 1
ATOM 1663 C CA . LEU A 1 212 ? -4.777 -56.625 -12.969 1 90.81 212 LEU A CA 1
ATOM 1664 C C . LEU A 1 212 ? -6.008 -57.312 -13.555 1 90.81 212 LEU A C 1
ATOM 1666 O O . LEU A 1 212 ? -6.188 -57.344 -14.781 1 90.81 212 LEU A O 1
ATOM 1670 N N . GLY A 1 213 ? -6.789 -57.875 -12.703 1 90 213 GLY A N 1
ATOM 1671 C CA . GLY A 1 213 ? -7.988 -58.562 -13.172 1 90 213 GLY A CA 1
ATOM 1672 C C . GLY A 1 213 ? -8.898 -57.656 -13.977 1 90 213 GLY A C 1
ATOM 1673 O O . GLY A 1 213 ? -9.328 -58 -15.078 1 90 213 GLY A O 1
ATOM 1674 N N . LYS A 1 214 ? -9.039 -56.406 -13.508 1 93.62 214 LYS A N 1
ATOM 1675 C CA . LYS A 1 214 ? -9.961 -55.5 -14.148 1 93.62 214 LYS A CA 1
ATOM 1676 C C . LYS A 1 214 ? -9.227 -54.562 -15.109 1 93.62 214 LYS A C 1
ATOM 1678 O O . LYS A 1 214 ? -9.805 -54.094 -16.094 1 93.62 214 LYS A O 1
ATOM 1683 N N . ARG A 1 215 ? -7.926 -54.344 -14.891 1 94.44 215 ARG A N 1
ATOM 1684 C CA . ARG A 1 215 ? -7.223 -53.281 -15.602 1 94.44 215 ARG A CA 1
ATOM 1685 C C . ARG A 1 215 ? -6.355 -53.844 -16.719 1 94.44 215 ARG A C 1
ATOM 1687 O O . ARG A 1 215 ? -5.777 -53.094 -17.5 1 94.44 215 ARG A O 1
ATOM 1694 N N . LYS A 1 216 ? -6.27 -55.156 -16.938 1 90.38 216 LYS A N 1
ATOM 1695 C CA . LYS A 1 216 ? -5.445 -55.781 -17.953 1 90.38 216 LYS A CA 1
ATOM 1696 C C . LYS A 1 216 ? -5.875 -55.375 -19.359 1 90.38 216 LYS A C 1
ATOM 1698 O O . LYS A 1 216 ? -5.043 -55.25 -20.25 1 90.38 216 LYS A O 1
ATOM 1703 N N . LYS A 1 217 ? -7.152 -55.156 -19.453 1 90.62 217 LYS A N 1
ATOM 1704 C CA . LYS A 1 217 ? -7.699 -54.812 -20.766 1 90.62 217 LYS A CA 1
ATOM 1705 C C . LYS A 1 217 ? -7.199 -53.438 -21.203 1 90.62 217 LYS A C 1
ATOM 1707 O O . LYS A 1 217 ? -7.246 -53.094 -22.391 1 90.62 217 LYS A O 1
ATOM 1712 N N . TYR A 1 218 ? -6.68 -52.656 -20.266 1 92.5 218 TYR A N 1
ATOM 1713 C CA . TYR A 1 218 ? -6.281 -51.312 -20.594 1 92.5 218 TYR A CA 1
ATOM 1714 C C . TYR A 1 218 ? -4.77 -51.188 -20.75 1 92.5 218 TYR A C 1
ATOM 1716 O O . TYR A 1 218 ? -4.223 -50.094 -20.797 1 92.5 218 TYR A O 1
ATOM 1724 N N . VAL A 1 219 ? -4.066 -52.25 -20.859 1 91.56 219 VAL A N 1
ATOM 1725 C CA . VAL A 1 219 ? -2.609 -52.281 -20.844 1 91.56 219 VAL A CA 1
ATOM 1726 C C . VAL A 1 219 ? -2.064 -51.438 -22.016 1 91.56 219 VAL A C 1
ATOM 1728 O O . VAL A 1 219 ? -1.173 -50.625 -21.828 1 91.56 219 VAL A O 1
ATOM 1731 N N . VAL A 1 220 ? -2.611 -51.531 -23.141 1 88.56 220 VAL A N 1
ATOM 1732 C CA . VAL A 1 220 ? -2.115 -50.875 -24.344 1 88.56 220 VAL A CA 1
ATOM 1733 C C . VAL A 1 220 ? -2.359 -49.344 -24.219 1 88.56 220 VAL A C 1
ATOM 1735 O O . VAL A 1 220 ? -1.467 -48.562 -24.484 1 88.56 220 VAL A O 1
ATOM 1738 N N . GLU A 1 221 ? -3.49 -49.031 -23.766 1 92.5 221 GLU A N 1
ATOM 1739 C CA . GLU A 1 221 ? -3.861 -47.625 -23.656 1 92.5 221 GLU A CA 1
ATOM 1740 C C . GLU A 1 221 ? -3.025 -46.906 -22.594 1 92.5 221 GLU A C 1
ATOM 1742 O O . GLU A 1 221 ? -2.604 -45.781 -22.797 1 92.5 221 GLU A O 1
ATOM 1747 N N . VAL A 1 222 ? -2.797 -47.594 -21.484 1 94.12 222 VAL A N 1
ATOM 1748 C CA . VAL A 1 222 ? -2.092 -47 -20.344 1 94.12 222 VAL A CA 1
ATOM 1749 C C . VAL A 1 222 ? -0.61 -46.844 -20.688 1 94.12 222 VAL A C 1
ATOM 1751 O O . VAL A 1 222 ? 0.045 -45.938 -20.219 1 94.12 222 VAL A O 1
ATOM 1754 N N . LEU A 1 223 ? -0.078 -47.719 -21.516 1 91.62 223 LEU A N 1
ATOM 1755 C CA . LEU A 1 223 ? 1.349 -47.719 -21.812 1 91.62 223 LEU A CA 1
ATOM 1756 C C . LEU A 1 223 ? 1.631 -46.875 -23.047 1 91.62 223 LEU A C 1
ATOM 1758 O O . LEU A 1 223 ? 2.787 -46.531 -23.344 1 91.62 223 LEU A O 1
ATOM 1762 N N . ASP A 1 224 ? 0.614 -46.438 -23.688 1 89.12 224 ASP A N 1
ATOM 1763 C CA . ASP A 1 224 ? 0.744 -45.656 -24.906 1 89.12 224 ASP A CA 1
ATOM 1764 C C . ASP A 1 224 ? 1.475 -44.344 -24.656 1 89.12 224 ASP A C 1
ATOM 1766 O O . ASP A 1 224 ? 2.328 -43.938 -25.438 1 89.12 224 ASP A O 1
ATOM 1770 N N . PRO A 1 225 ? 1.183 -43.656 -23.484 1 92.06 225 PRO A N 1
ATOM 1771 C CA . PRO A 1 225 ? 1.835 -42.375 -23.25 1 92.06 225 PRO A CA 1
ATOM 1772 C C . PRO A 1 225 ? 3.324 -42.5 -22.938 1 92.06 225 PRO A C 1
ATOM 1774 O O . PRO A 1 225 ? 4.059 -41.531 -22.969 1 92.06 225 PRO A O 1
ATOM 1777 N N . ILE A 1 226 ? 3.805 -43.656 -22.641 1 91 226 ILE A N 1
ATOM 1778 C CA . ILE A 1 226 ? 5.191 -43.875 -22.234 1 91 226 ILE A CA 1
ATOM 1779 C C . ILE A 1 226 ? 6.098 -43.75 -23.469 1 91 226 ILE A C 1
ATOM 1781 O O . ILE A 1 226 ? 5.758 -44.25 -24.547 1 91 226 ILE A O 1
ATOM 1785 N N . ARG A 1 227 ? 7.16 -43.156 -23.312 1 86.81 227 ARG A N 1
ATOM 1786 C CA . ARG A 1 227 ? 8.156 -43.031 -24.359 1 86.81 227 ARG A CA 1
ATOM 1787 C C . ARG A 1 227 ? 9.211 -44.125 -24.25 1 86.81 227 ARG A C 1
ATOM 1789 O O . ARG A 1 227 ? 10.305 -43.906 -23.734 1 86.81 227 ARG A O 1
ATOM 1796 N N . PHE A 1 228 ? 9.016 -45.219 -24.828 1 83.56 228 PHE A N 1
ATOM 1797 C CA . PHE A 1 228 ? 9.773 -46.469 -24.672 1 83.56 228 PHE A CA 1
ATOM 1798 C C . PHE A 1 228 ? 11.188 -46.312 -25.219 1 83.56 228 PHE A C 1
ATOM 1800 O O . PHE A 1 228 ? 12.141 -46.844 -24.656 1 83.56 228 PHE A O 1
ATOM 1807 N N . PRO A 1 229 ? 11.32 -45.5 -26.266 1 76.31 229 PRO A N 1
ATOM 1808 C CA . PRO A 1 229 ? 12.68 -45.344 -26.781 1 76.31 229 PRO A CA 1
ATOM 1809 C C . PRO A 1 229 ? 13.625 -44.688 -25.781 1 76.31 229 PRO A C 1
ATOM 1811 O O . PRO A 1 229 ? 14.852 -44.812 -25.906 1 76.31 229 PRO A O 1
ATOM 1814 N N . LEU A 1 230 ? 13.062 -44.031 -24.797 1 80.69 230 LEU A N 1
ATOM 1815 C CA . LEU A 1 230 ? 13.891 -43.312 -23.828 1 80.69 230 LEU A CA 1
ATOM 1816 C C . LEU A 1 230 ? 14.18 -44.188 -22.609 1 80.69 230 LEU A C 1
ATOM 1818 O O . LEU A 1 230 ? 14.938 -43.781 -21.719 1 80.69 230 LEU A O 1
ATOM 1822 N N . LEU A 1 231 ? 13.664 -45.344 -22.641 1 83.62 231 LEU A N 1
ATOM 1823 C CA . LEU A 1 231 ? 13.883 -46.281 -21.531 1 83.62 231 LEU A CA 1
ATOM 1824 C C . LEU A 1 231 ? 15.133 -47.125 -21.766 1 83.62 231 LEU A C 1
ATOM 1826 O O . LEU A 1 231 ? 15.391 -47.562 -22.875 1 83.62 231 LEU A O 1
ATOM 1830 N N . PRO A 1 232 ? 15.914 -47.312 -20.672 1 74.81 232 PRO A N 1
ATOM 1831 C CA . PRO A 1 232 ? 17.047 -48.219 -20.812 1 74.81 232 PRO A CA 1
ATOM 1832 C C . PRO A 1 232 ? 16.594 -49.656 -21.078 1 74.81 232 PRO A C 1
ATOM 1834 O O . PRO A 1 232 ? 15.898 -50.25 -20.266 1 74.81 232 PRO A O 1
ATOM 1837 N N . PRO A 1 233 ? 16.953 -50.219 -22.203 1 74.25 233 PRO A N 1
ATOM 1838 C CA . PRO A 1 233 ? 16.438 -51.531 -22.625 1 74.25 233 PRO A CA 1
ATOM 1839 C C . PRO A 1 233 ? 16.766 -52.625 -21.641 1 74.25 233 PRO A C 1
ATOM 1841 O O . PRO A 1 233 ? 15.938 -53.5 -21.391 1 74.25 233 PRO A O 1
ATOM 1844 N N . GLN A 1 234 ? 18 -52.562 -21.078 1 75.75 234 GLN A N 1
ATOM 1845 C CA . GLN A 1 234 ? 18.391 -53.594 -20.156 1 75.75 234 GLN A CA 1
ATOM 1846 C C . GLN A 1 234 ? 17.516 -53.594 -18.906 1 75.75 234 GLN A C 1
ATOM 1848 O O . GLN A 1 234 ? 17.062 -54.656 -18.453 1 75.75 234 GLN A O 1
ATOM 1853 N N . ARG A 1 235 ? 17.266 -52.438 -18.484 1 82.94 235 ARG A N 1
ATOM 1854 C CA . ARG A 1 235 ? 16.438 -52.312 -17.297 1 82.94 235 ARG A CA 1
ATOM 1855 C C . ARG A 1 235 ? 15 -52.719 -17.578 1 82.94 235 ARG A C 1
ATOM 1857 O O . ARG A 1 235 ? 14.352 -53.344 -16.75 1 82.94 235 ARG A O 1
ATOM 1864 N N . LEU A 1 236 ? 14.539 -52.375 -18.734 1 85.94 236 LEU A N 1
ATOM 1865 C CA . LEU A 1 236 ? 13.18 -52.688 -19.141 1 85.94 236 LEU A CA 1
ATOM 1866 C C . LEU A 1 236 ? 13.016 -54.219 -19.297 1 85.94 236 LEU A C 1
ATOM 1868 O O . LEU A 1 236 ? 12.023 -54.781 -18.844 1 85.94 236 LEU A O 1
ATOM 1872 N N . LEU A 1 237 ? 13.977 -54.875 -19.859 1 82.62 237 LEU A N 1
ATOM 1873 C CA . LEU A 1 237 ? 13.93 -56.312 -20.062 1 82.62 237 LEU A CA 1
ATOM 1874 C C . LEU A 1 237 ? 13.922 -57.031 -18.719 1 82.62 237 LEU A C 1
ATOM 1876 O O . LEU A 1 237 ? 13.164 -58 -18.531 1 82.62 237 LEU A O 1
ATOM 1880 N N . LYS A 1 238 ? 14.805 -56.531 -17.906 1 86.81 238 LYS A N 1
ATOM 1881 C CA . LYS A 1 238 ? 14.852 -57.125 -16.578 1 86.81 238 LYS A CA 1
ATOM 1882 C C . LYS A 1 238 ? 13.508 -57.031 -15.867 1 86.81 238 LYS A C 1
ATOM 1884 O O . LYS A 1 238 ? 13.062 -57.969 -15.219 1 86.81 238 LYS A O 1
ATOM 1889 N N . TYR A 1 239 ? 12.844 -55.938 -16.016 1 91 239 TYR A N 1
ATOM 1890 C CA . TYR A 1 239 ? 11.539 -55.719 -15.398 1 91 239 TYR A CA 1
ATOM 1891 C C . TYR A 1 239 ? 10.5 -56.656 -15.984 1 91 239 TYR A C 1
ATOM 1893 O O . TYR A 1 239 ? 9.719 -57.281 -15.25 1 91 239 TYR A O 1
ATOM 1901 N N . ILE A 1 240 ? 10.484 -56.781 -17.297 1 89.56 240 ILE A N 1
ATOM 1902 C CA . ILE A 1 240 ? 9.492 -57.594 -17.984 1 89.56 240 ILE A CA 1
ATOM 1903 C C . ILE A 1 240 ? 9.641 -59.062 -17.578 1 89.56 240 ILE A C 1
ATOM 1905 O O . ILE A 1 240 ? 8.641 -59.75 -17.375 1 89.56 240 ILE A O 1
ATOM 1909 N N . GLU A 1 241 ? 10.844 -59.438 -17.375 1 87.69 241 GLU A N 1
ATOM 1910 C CA . GLU A 1 241 ? 11.117 -60.812 -16.953 1 87.69 241 GLU A CA 1
ATOM 1911 C C . GLU A 1 241 ? 10.586 -61.062 -15.555 1 87.69 241 GLU A C 1
ATOM 1913 O O . GLU A 1 241 ? 10.227 -62.188 -15.219 1 87.69 241 GLU A O 1
ATOM 1918 N N . GLY A 1 242 ? 10.516 -60.062 -14.812 1 90 242 GLY A N 1
ATOM 1919 C CA . GLY A 1 242 ? 10.078 -60.219 -13.43 1 90 242 GLY A CA 1
ATOM 1920 C C . GLY A 1 242 ? 8.57 -60.125 -13.266 1 90 242 GLY A C 1
ATOM 1921 O O . GLY A 1 242 ? 8.047 -60.375 -12.18 1 90 242 GLY A O 1
ATOM 1922 N N . VAL A 1 243 ? 7.867 -59.875 -14.336 1 91 243 VAL A N 1
ATOM 1923 C CA . VAL A 1 243 ? 6.414 -59.75 -14.273 1 91 243 VAL A CA 1
ATOM 1924 C C . VAL A 1 243 ? 5.793 -61.156 -14.172 1 91 243 VAL A C 1
ATOM 1926 O O . VAL A 1 243 ? 6.09 -62.031 -14.984 1 91 243 VAL A O 1
ATOM 1929 N N . SER A 1 244 ? 5.016 -61.375 -13.188 1 89.19 244 SER A N 1
ATOM 1930 C CA . SER A 1 244 ? 4.457 -62.688 -12.883 1 89.19 244 SER A CA 1
ATOM 1931 C C . SER A 1 244 ? 3.354 -63.062 -13.867 1 89.19 244 SER A C 1
ATOM 1933 O O . SER A 1 244 ? 3.236 -64.25 -14.273 1 89.19 244 SER A O 1
ATOM 1935 N N . ASP A 1 245 ? 2.598 -62.156 -14.312 1 90.62 245 ASP A N 1
ATOM 1936 C CA . ASP A 1 245 ? 1.488 -62.406 -15.227 1 90.62 245 ASP A CA 1
ATOM 1937 C C . ASP A 1 245 ? 1.99 -62.656 -16.641 1 90.62 245 ASP A C 1
ATOM 1939 O O . ASP A 1 245 ? 2.625 -61.781 -17.234 1 90.62 245 ASP A O 1
ATOM 1943 N N . PHE A 1 246 ? 1.671 -63.719 -17.125 1 89.75 246 PHE A N 1
ATOM 1944 C CA . PHE A 1 246 ? 2.193 -64.125 -18.422 1 89.75 246 PHE A CA 1
ATOM 1945 C C . PHE A 1 246 ? 1.665 -63.281 -19.547 1 89.75 246 PHE A C 1
ATOM 1947 O O . PHE A 1 246 ? 2.426 -62.844 -20.406 1 89.75 246 PHE A O 1
ATOM 1954 N N . ASN A 1 247 ? 0.365 -63.094 -19.578 1 86.25 247 ASN A N 1
ATOM 1955 C CA . ASN A 1 247 ? -0.242 -62.25 -20.625 1 86.25 247 ASN A CA 1
ATOM 1956 C C . ASN A 1 247 ? 0.349 -60.844 -20.656 1 86.25 247 ASN A C 1
ATOM 1958 O O . ASN A 1 247 ? 0.587 -60.312 -21.734 1 86.25 247 ASN A O 1
ATOM 1962 N N . LEU A 1 248 ? 0.536 -60.375 -19.453 1 90.12 248 LEU A N 1
ATOM 1963 C CA . LEU A 1 248 ? 1.111 -59.031 -19.359 1 90.12 248 LEU A CA 1
ATOM 1964 C C . LEU A 1 248 ? 2.551 -59.031 -19.859 1 90.12 248 LEU A C 1
ATOM 1966 O O . LEU A 1 248 ? 2.967 -58.094 -20.547 1 90.12 248 LEU A O 1
ATOM 1970 N N . ARG A 1 249 ? 3.305 -59.969 -19.547 1 89.81 249 ARG A N 1
ATOM 1971 C CA . ARG A 1 249 ? 4.688 -60.094 -19.984 1 89.81 249 ARG A CA 1
ATOM 1972 C C . ARG A 1 249 ? 4.77 -60.156 -21.516 1 89.81 249 ARG A C 1
ATOM 1974 O O . ARG A 1 249 ? 5.586 -59.438 -22.125 1 89.81 249 ARG A O 1
ATOM 1981 N N . VAL A 1 250 ? 3.889 -60.938 -22.094 1 86.5 250 VAL A N 1
ATOM 1982 C CA . VAL A 1 250 ? 3.85 -61.062 -23.547 1 86.5 250 VAL A CA 1
ATOM 1983 C C . VAL A 1 250 ? 3.488 -59.75 -24.188 1 86.5 250 VAL A C 1
ATOM 1985 O O . VAL A 1 250 ? 4.094 -59.344 -25.188 1 86.5 250 VAL A O 1
ATOM 1988 N N . ALA A 1 251 ? 2.557 -59.125 -23.594 1 84.5 251 ALA A N 1
ATOM 1989 C CA . ALA A 1 251 ? 2.137 -57.844 -24.109 1 84.5 251 ALA A CA 1
ATOM 1990 C C . ALA A 1 251 ? 3.287 -56.812 -24.062 1 84.5 251 ALA A C 1
ATOM 1992 O O . ALA A 1 251 ? 3.502 -56.094 -25.031 1 84.5 251 ALA A O 1
ATOM 1993 N N . LEU A 1 252 ? 4.012 -56.812 -23.016 1 87.38 252 LEU A N 1
ATOM 1994 C CA . LEU A 1 252 ? 5.133 -55.906 -22.844 1 87.38 252 LEU A CA 1
ATOM 1995 C C . LEU A 1 252 ? 6.258 -56.219 -23.828 1 87.38 252 LEU A C 1
ATOM 1997 O O . LEU A 1 252 ? 6.871 -55.344 -24.391 1 87.38 252 LEU A O 1
ATOM 2001 N N . GLN A 1 253 ? 6.473 -57.469 -24.062 1 84.56 253 GLN A N 1
ATOM 2002 C CA . GLN A 1 253 ? 7.496 -57.906 -25 1 84.56 253 GLN A CA 1
ATOM 2003 C C . GLN A 1 253 ? 7.141 -57.5 -26.422 1 84.56 253 GLN A C 1
ATOM 2005 O O . GLN A 1 253 ? 8.008 -57.062 -27.188 1 84.56 253 GLN A O 1
ATOM 2010 N N . THR A 1 254 ? 5.914 -57.625 -26.719 1 80.75 254 THR A N 1
ATOM 2011 C CA . THR A 1 254 ? 5.434 -57.219 -28.031 1 80.75 254 THR A CA 1
ATOM 2012 C C . THR A 1 254 ? 5.621 -55.719 -28.234 1 80.75 254 THR A C 1
ATOM 2014 O O . THR A 1 254 ? 6.055 -55.312 -29.312 1 80.75 254 THR A O 1
ATOM 2017 N N . LEU A 1 255 ? 5.344 -55.031 -27.203 1 77.12 255 LEU A N 1
ATOM 2018 C CA . LEU A 1 255 ? 5.484 -53.562 -27.281 1 77.12 255 LEU A CA 1
ATOM 2019 C C . LEU A 1 255 ? 6.949 -53.188 -27.406 1 77.12 255 LEU A C 1
ATOM 2021 O O . LEU A 1 255 ? 7.285 -52.25 -28.172 1 77.12 255 LEU A O 1
ATOM 2025 N N . LEU A 1 256 ? 7.77 -53.875 -26.641 1 77.12 256 LEU A N 1
ATOM 2026 C CA . LEU A 1 256 ? 9.203 -53.625 -26.703 1 77.12 256 LEU A CA 1
ATOM 2027 C C . LEU A 1 256 ? 9.758 -53.938 -28.078 1 77.12 256 LEU A C 1
ATOM 2029 O O . LEU A 1 256 ? 10.602 -53.188 -28.594 1 77.12 256 LEU A O 1
ATOM 2033 N N . LYS A 1 257 ? 9.367 -55 -28.672 1 75.38 257 LYS A N 1
ATOM 2034 C CA . LYS A 1 257 ? 9.805 -55.406 -30.016 1 75.38 257 LYS A CA 1
ATOM 2035 C C . LYS A 1 257 ? 9.414 -54.344 -31.047 1 75.38 257 LYS A C 1
ATOM 2037 O O . LYS A 1 257 ? 10.211 -54.031 -31.938 1 75.38 257 LYS A O 1
ATOM 2042 N N . GLU A 1 258 ? 8.305 -53.844 -30.906 1 71.5 258 GLU A N 1
ATOM 2043 C CA . GLU A 1 258 ? 7.812 -52.812 -31.812 1 71.5 258 GLU A CA 1
ATOM 2044 C C . GLU A 1 258 ? 8.648 -51.531 -31.719 1 71.5 258 GLU A C 1
ATOM 2046 O O . GLU A 1 258 ? 8.938 -50.906 -32.75 1 71.5 258 GLU A O 1
ATOM 2051 N N . TYR A 1 259 ? 9.102 -51.281 -30.5 1 63.91 259 TYR A N 1
ATOM 2052 C CA . TYR A 1 259 ? 9.828 -50.031 -30.297 1 63.91 259 TYR A CA 1
ATOM 2053 C C . TYR A 1 259 ? 11.297 -50.188 -30.672 1 63.91 259 TYR A C 1
ATOM 2055 O O . TYR A 1 259 ? 11.922 -49.25 -31.156 1 63.91 259 TYR A O 1
ATOM 2063 N N . CYS A 1 260 ? 12.008 -51.344 -30.391 1 58.66 260 CYS A N 1
ATOM 2064 C CA . CYS A 1 260 ? 13.391 -51.625 -30.75 1 58.66 260 CYS A CA 1
ATOM 2065 C C . CYS A 1 260 ? 13.523 -51.781 -32.25 1 58.66 260 CYS A C 1
ATOM 2067 O O . CYS A 1 260 ? 14.523 -51.375 -32.844 1 58.66 260 CYS A O 1
ATOM 2069 N N . GLU A 1 261 ? 12.75 -52.5 -32.969 1 56.47 261 GLU A N 1
ATOM 2070 C CA . GLU A 1 261 ? 12.805 -52.75 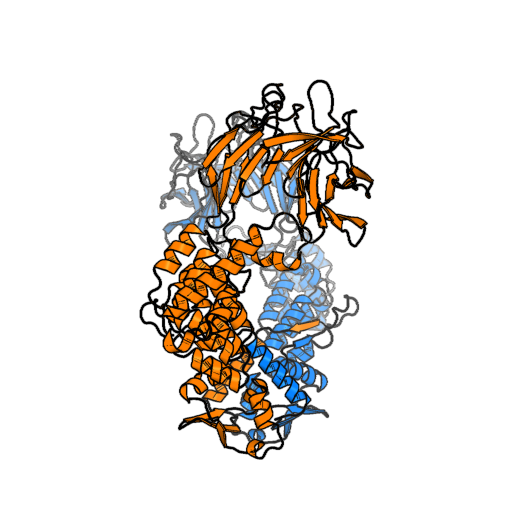-34.406 1 56.47 261 GLU A CA 1
ATOM 2071 C C . GLU A 1 261 ? 12.688 -51.438 -35.156 1 56.47 261 GLU A C 1
ATOM 2073 O O . GLU A 1 261 ? 13.32 -51.25 -36.219 1 56.47 261 GLU A O 1
ATOM 2078 N N . VAL A 1 262 ? 11.953 -50.531 -34.625 1 51.69 262 VAL A N 1
ATOM 2079 C CA . VAL A 1 262 ? 11.883 -49.219 -35.25 1 51.69 262 VAL A CA 1
ATOM 2080 C C . VAL A 1 262 ? 13.258 -48.562 -35.25 1 51.69 262 VAL A C 1
ATOM 2082 O O . VAL A 1 262 ? 13.625 -47.875 -36.219 1 51.69 262 VAL A O 1
ATOM 2085 N N . CYS A 1 263 ? 14.234 -48.781 -34.25 1 47.69 263 CYS A N 1
ATOM 2086 C CA . CYS A 1 263 ? 15.547 -48.188 -34.156 1 47.69 263 CYS A CA 1
ATOM 2087 C C . CYS A 1 263 ? 16.531 -48.844 -35.125 1 47.69 263 CYS A C 1
ATOM 2089 O O . CYS A 1 263 ? 17.547 -48.25 -35.5 1 47.69 263 CYS A O 1
ATOM 2091 N N . LYS A 1 264 ? 16.656 -50.219 -35.531 1 47.72 264 LYS A N 1
ATOM 2092 C CA . LYS A 1 264 ? 17.672 -50.906 -36.312 1 47.72 264 LYS A CA 1
ATOM 2093 C C . LYS A 1 264 ? 17.531 -50.594 -37.812 1 47.72 264 LYS A C 1
ATOM 2095 O O . LYS A 1 264 ? 18.469 -50.844 -38.562 1 47.72 264 LYS A O 1
ATOM 2100 N N . SER A 1 265 ? 16.391 -50.5 -38.5 1 42.16 265 SER A N 1
ATOM 2101 C CA . SER A 1 265 ? 16.484 -50.438 -39.938 1 42.16 265 SER A CA 1
ATOM 2102 C C . SER A 1 265 ? 17.062 -49.094 -40.406 1 42.16 265 SER A C 1
ATOM 2104 O O . SER A 1 265 ? 16.438 -48.062 -40.281 1 42.16 265 SER A O 1
ATOM 2106 N N . PRO A 1 266 ? 18.359 -48.906 -40.469 1 42.16 266 PRO A N 1
ATOM 2107 C CA . PRO A 1 266 ? 19 -47.688 -41 1 42.16 266 PRO A CA 1
ATOM 2108 C C . PRO A 1 266 ? 18.422 -47.25 -42.344 1 42.16 266 PRO A C 1
ATOM 2110 O O . PRO A 1 266 ? 18.547 -46.094 -42.719 1 42.16 266 PRO A O 1
ATOM 2113 N N . LYS A 1 267 ? 18.453 -48.188 -43.406 1 39.66 267 LYS A N 1
ATOM 2114 C CA . LYS A 1 267 ? 18.375 -47.875 -44.812 1 39.66 267 LYS A CA 1
ATOM 2115 C C . LYS A 1 267 ? 17.094 -47.125 -45.156 1 39.66 267 LYS A C 1
ATOM 2117 O O . LYS A 1 267 ? 17.094 -46.25 -46.031 1 39.66 267 LYS A O 1
ATOM 2122 N N . GLU A 1 268 ? 15.914 -47.812 -45.156 1 38.5 268 GLU A N 1
ATOM 2123 C CA . GLU A 1 268 ? 14.82 -47.188 -45.906 1 38.5 268 GLU A CA 1
ATOM 2124 C C . GLU A 1 268 ? 14.453 -45.844 -45.312 1 38.5 268 GLU A C 1
ATOM 2126 O O . GLU A 1 268 ? 14.344 -44.844 -46.062 1 38.5 268 GLU A O 1
ATOM 2131 N N . ASN A 1 269 ? 13.219 -45.719 -44.656 1 36.75 269 ASN A N 1
ATOM 2132 C CA . ASN A 1 269 ? 12.516 -44.438 -44.469 1 36.75 269 ASN A CA 1
ATOM 2133 C C . ASN A 1 269 ? 13.266 -43.531 -43.531 1 36.75 269 ASN A C 1
ATOM 2135 O O . ASN A 1 269 ? 13.156 -43.656 -42.312 1 36.75 269 ASN A O 1
ATOM 2139 N N . LYS A 1 270 ? 14.453 -43.125 -43.75 1 37.91 270 LYS A N 1
ATOM 2140 C CA . LYS A 1 270 ? 15.18 -41.906 -43.312 1 37.91 270 LYS A CA 1
ATOM 2141 C C . LYS A 1 270 ? 14.211 -40.812 -42.938 1 37.91 270 LYS A C 1
ATOM 2143 O O . LYS A 1 270 ? 14.555 -39.906 -42.156 1 37.91 270 LYS A O 1
ATOM 2148 N N . PHE A 1 271 ? 13.25 -40.469 -44 1 33 271 PHE A N 1
ATOM 2149 C CA . PHE A 1 271 ? 12.234 -39.438 -43.781 1 33 271 PHE A CA 1
ATOM 2150 C C . PHE A 1 271 ? 11.328 -39.812 -42.625 1 33 271 PHE A C 1
ATOM 2152 O O . PHE A 1 271 ? 10.219 -39.281 -42.5 1 33 271 PHE A O 1
ATOM 2159 N N . CYS A 1 272 ? 11.172 -41.031 -42.344 1 33.84 272 CYS A N 1
ATOM 2160 C CA . CYS A 1 272 ? 10.211 -41.344 -41.281 1 33.84 272 CYS A CA 1
ATOM 2161 C C . CYS A 1 272 ? 10.031 -40.188 -40.312 1 33.84 272 CYS A C 1
ATOM 2163 O O . CYS A 1 272 ? 11 -39.5 -40 1 33.84 272 CYS A O 1
ATOM 2165 N N . SER A 1 273 ? 8.594 -39.938 -39.969 1 34.66 273 SER A N 1
ATOM 2166 C CA . SER A 1 273 ? 7.672 -38.875 -39.594 1 34.66 273 SER A CA 1
ATOM 2167 C C . SER A 1 273 ? 8.273 -37.969 -38.5 1 34.66 273 SER A C 1
ATOM 2169 O O . SER A 1 273 ? 8.883 -38.469 -37.562 1 34.66 273 SER A O 1
ATOM 2171 N N . PHE A 1 274 ? 8.641 -36.875 -38.719 1 35.66 274 PHE A N 1
ATOM 2172 C CA . PHE A 1 274 ? 8.664 -35.625 -37.969 1 35.66 274 PHE A CA 1
ATOM 2173 C C . PHE A 1 274 ? 7.77 -35.75 -36.719 1 35.66 274 PHE A C 1
ATOM 2175 O O . PHE A 1 274 ? 8.023 -35.094 -35.719 1 35.66 274 PHE A O 1
ATOM 2182 N N . LEU A 1 275 ? 6.457 -36.344 -36.938 1 37.66 275 LEU A N 1
ATOM 2183 C CA . LEU A 1 275 ? 5.41 -36.438 -35.906 1 37.66 275 LEU A CA 1
ATOM 2184 C C . LEU A 1 275 ? 5.844 -37.375 -34.781 1 37.66 275 LEU A C 1
ATOM 2186 O O . LEU A 1 275 ? 5.27 -37.344 -33.688 1 37.66 275 LEU A O 1
ATOM 2190 N N . GLN A 1 276 ? 6.465 -38.594 -35.031 1 45.69 276 GLN A N 1
ATOM 2191 C CA . GLN A 1 276 ? 6.828 -39.562 -34 1 45.69 276 GLN A CA 1
ATOM 2192 C C . GLN A 1 276 ? 7.914 -39 -33.094 1 45.69 276 GLN A C 1
ATOM 2194 O O . GLN A 1 276 ? 8.484 -39.75 -32.281 1 45.69 276 GLN A O 1
ATOM 2199 N N . THR A 1 277 ? 8.305 -37.875 -33.375 1 51.22 277 THR A N 1
ATOM 2200 C CA . THR A 1 277 ? 9.398 -37.094 -32.781 1 51.22 277 THR A CA 1
ATOM 2201 C C . THR A 1 277 ? 9.156 -36.844 -31.297 1 51.22 277 THR A C 1
ATOM 2203 O O . THR A 1 277 ? 10.102 -36.812 -30.516 1 51.22 277 THR A O 1
ATOM 2206 N N . SER A 1 278 ? 7.789 -36.75 -30.969 1 59.19 278 SER A N 1
ATOM 2207 C CA . SER A 1 278 ? 7.57 -36.375 -29.578 1 59.19 278 SER A CA 1
ATOM 2208 C C . SER A 1 278 ? 7.93 -37.5 -28.609 1 59.19 278 SER A C 1
ATOM 2210 O O . SER A 1 278 ? 8.391 -37.25 -27.5 1 59.19 278 SER A O 1
ATOM 2212 N N . LYS A 1 279 ? 7.844 -38.781 -29.047 1 70.44 279 LYS A N 1
ATOM 2213 C CA . LYS A 1 279 ? 8.07 -39.875 -28.109 1 70.44 279 LYS A CA 1
ATOM 2214 C C . LYS A 1 279 ? 9.555 -40.188 -27.969 1 70.44 279 LYS A C 1
ATOM 2216 O O . LYS A 1 279 ? 9.961 -40.938 -27.078 1 70.44 279 LYS A O 1
ATOM 2221 N N . VAL A 1 280 ? 10.289 -39.531 -28.844 1 70.44 280 VAL A N 1
ATOM 2222 C CA . VAL A 1 280 ? 11.719 -39.844 -28.797 1 70.44 280 VAL A CA 1
ATOM 2223 C C . VAL A 1 280 ? 12.438 -38.75 -28.016 1 70.44 280 VAL A C 1
ATOM 2225 O O . VAL A 1 280 ? 13.586 -38.906 -27.594 1 70.44 280 VAL A O 1
ATOM 2228 N N . ARG A 1 281 ? 11.703 -37.688 -27.781 1 75.81 281 ARG A N 1
ATOM 2229 C CA . ARG A 1 281 ? 12.305 -36.594 -27.047 1 75.81 281 ARG A CA 1
ATOM 2230 C C . ARG A 1 281 ? 11.891 -36.625 -25.578 1 75.81 281 ARG A C 1
ATOM 2232 O O . ARG A 1 281 ? 10.766 -37 -25.25 1 75.81 281 ARG A O 1
ATOM 2239 N N . PRO A 1 282 ? 12.883 -36.312 -24.734 1 82.06 282 PRO A N 1
ATOM 2240 C CA . PRO A 1 282 ? 12.5 -36.25 -23.328 1 82.06 282 PRO A CA 1
ATOM 2241 C C . PRO A 1 282 ? 11.406 -35.219 -23.062 1 82.06 282 PRO A C 1
ATOM 2243 O O . PRO A 1 282 ? 11.273 -34.25 -23.828 1 82.06 282 PRO A O 1
ATOM 2246 N N . ARG A 1 283 ? 10.664 -35.5 -22.109 1 89.06 283 ARG A N 1
ATOM 2247 C CA . ARG A 1 283 ? 9.594 -34.594 -21.734 1 89.06 283 ARG A CA 1
ATOM 2248 C C . ARG A 1 283 ? 10.141 -33.219 -21.375 1 89.06 283 ARG A C 1
ATOM 2250 O O . ARG A 1 283 ? 11.305 -33.094 -21 1 89.06 283 ARG A O 1
ATOM 2257 N N . LYS A 1 284 ? 9.32 -32.281 -21.578 1 87.12 284 LYS A N 1
ATOM 2258 C CA . LYS A 1 284 ? 9.703 -30.875 -21.406 1 87.12 284 LYS A CA 1
ATOM 2259 C C . LYS A 1 284 ? 10.258 -30.641 -20 1 87.12 284 LYS A C 1
ATOM 2261 O O . LYS A 1 284 ? 11.281 -29.969 -19.828 1 87.12 284 LYS A O 1
ATOM 2266 N N . LYS A 1 285 ? 9.633 -31.25 -18.953 1 89.75 285 LYS A N 1
ATOM 2267 C CA . LYS A 1 285 ? 10.039 -30.969 -17.578 1 89.75 285 LYS A CA 1
ATOM 2268 C C . LYS A 1 285 ? 10.836 -32.125 -16.984 1 89.75 285 LYS A C 1
ATOM 2270 O O . LYS A 1 285 ? 10.977 -32.219 -15.773 1 89.75 285 LYS A O 1
ATOM 2275 N N . ALA A 1 286 ? 11.344 -32.969 -17.859 1 88.69 286 ALA A N 1
ATOM 2276 C CA . ALA A 1 286 ? 12.25 -34 -17.375 1 88.69 286 ALA A CA 1
ATOM 2277 C C . ALA A 1 286 ? 13.578 -33.406 -16.922 1 88.69 286 ALA A C 1
ATOM 2279 O O . ALA A 1 286 ? 13.977 -32.344 -17.375 1 88.69 286 ALA A O 1
ATOM 2280 N N . ARG A 1 287 ? 14.172 -34.062 -16 1 85.31 287 ARG A N 1
ATOM 2281 C CA . ARG A 1 287 ? 15.469 -33.625 -15.492 1 85.31 287 ARG A CA 1
ATOM 2282 C C . ARG A 1 287 ? 16.469 -33.438 -16.625 1 85.31 287 ARG A C 1
ATOM 2284 O O . ARG A 1 287 ? 16.594 -34.281 -17.5 1 85.31 287 ARG A O 1
ATOM 2291 N N . LYS A 1 288 ? 17.094 -32.188 -16.688 1 84.88 288 LYS A N 1
ATOM 2292 C CA . LYS A 1 288 ? 18.094 -31.844 -17.688 1 84.88 288 LYS A CA 1
ATOM 2293 C C . LYS A 1 288 ? 19.312 -31.203 -17.031 1 84.88 288 LYS A C 1
ATOM 2295 O O . LYS A 1 288 ? 19.266 -30.781 -15.875 1 84.88 288 LYS A O 1
ATOM 2300 N N . TYR A 1 289 ? 20.438 -31.328 -17.75 1 86.31 289 TYR A N 1
ATOM 2301 C CA . TYR A 1 289 ? 21.672 -30.734 -17.234 1 86.31 289 TYR A CA 1
ATOM 2302 C C . TYR A 1 289 ? 22.234 -29.719 -18.234 1 86.31 289 TYR A C 1
ATOM 2304 O O . TYR A 1 289 ? 22.109 -29.891 -19.438 1 86.31 289 TYR A O 1
ATOM 2312 N N . LEU A 1 290 ? 22.781 -28.672 -17.75 1 89.88 290 LEU A N 1
ATOM 2313 C CA . LEU A 1 290 ? 23.547 -27.703 -18.5 1 89.88 290 LEU A CA 1
ATOM 2314 C C . LEU A 1 290 ? 25.031 -27.812 -18.172 1 89.88 290 LEU A C 1
ATOM 2316 O O . LEU A 1 290 ? 25.406 -27.953 -17.016 1 89.88 290 LEU A O 1
ATOM 2320 N N . TYR A 1 291 ? 25.875 -27.844 -19.188 1 92 291 TYR A N 1
ATOM 2321 C CA . TYR A 1 291 ? 27.328 -27.969 -19 1 92 291 TYR A CA 1
ATOM 2322 C C . TYR A 1 291 ? 28.031 -26.688 -19.438 1 92 291 TYR A C 1
ATOM 2324 O O . TYR A 1 291 ? 27.719 -26.125 -20.484 1 92 291 TYR A O 1
ATOM 2332 N N . ALA A 1 292 ? 28.922 -26.172 -18.656 1 92.44 292 ALA A N 1
ATOM 2333 C CA . ALA A 1 292 ? 29.906 -25.141 -19 1 92.44 292 ALA A CA 1
ATOM 2334 C C . ALA A 1 292 ? 31.297 -25.734 -19.125 1 92.44 292 ALA A C 1
ATOM 2336 O O . ALA A 1 292 ? 31.844 -26.281 -18.156 1 92.44 292 ALA A O 1
ATOM 2337 N N . VAL A 1 293 ? 31.797 -25.641 -20.281 1 93.38 293 VAL A N 1
ATOM 2338 C CA . VAL A 1 293 ? 33.031 -26.375 -20.562 1 93.38 293 VAL A CA 1
ATOM 2339 C C . VAL A 1 293 ? 34.156 -25.391 -20.906 1 93.38 293 VAL A C 1
ATOM 2341 O O . VAL A 1 293 ? 34.031 -24.625 -21.859 1 93.38 293 VAL A O 1
ATOM 2344 N N . GLY A 1 294 ? 35.281 -25.484 -20.109 1 90.75 294 GLY A N 1
ATOM 2345 C CA . GLY A 1 294 ? 36.469 -24.719 -20.375 1 90.75 294 GLY A CA 1
ATOM 2346 C C . GLY A 1 294 ? 36.281 -23.219 -20.203 1 90.75 294 GLY A C 1
ATOM 2347 O O . GLY A 1 294 ? 35.656 -22.781 -19.234 1 90.75 294 GLY A O 1
ATOM 2348 N N . GLY A 1 295 ? 37 -22.453 -20.953 1 87.12 295 GLY A N 1
ATOM 2349 C CA . GLY A 1 295 ? 36.938 -21 -20.859 1 87.12 295 GLY A CA 1
ATOM 2350 C C . GLY A 1 295 ? 38.219 -20.375 -20.312 1 87.12 295 GLY A C 1
ATOM 2351 O O . GLY A 1 295 ? 39.312 -20.984 -20.422 1 87.12 295 GLY A O 1
ATOM 2352 N N . TYR A 1 296 ? 38.062 -19.109 -19.953 1 83.62 296 TYR A N 1
ATOM 2353 C CA . TYR A 1 296 ? 39.25 -18.422 -19.453 1 83.62 296 TYR A CA 1
ATOM 2354 C C . TYR A 1 296 ? 38.938 -17.609 -18.203 1 83.62 296 TYR A C 1
ATOM 2356 O O . TYR A 1 296 ? 37.75 -17.328 -17.922 1 83.62 296 TYR A O 1
ATOM 2364 N N . THR A 1 297 ? 39.875 -17.453 -17.422 1 81.12 297 THR A N 1
ATOM 2365 C CA . THR A 1 297 ? 39.781 -16.578 -16.266 1 81.12 297 THR A CA 1
ATOM 2366 C C . THR A 1 297 ? 40.781 -15.422 -16.375 1 81.12 297 THR A C 1
ATOM 2368 O O . THR A 1 297 ? 41.844 -15.57 -16.984 1 81.12 297 THR A O 1
ATOM 2371 N N . ARG A 1 298 ? 40.219 -14.289 -15.992 1 74 298 ARG A N 1
ATOM 2372 C CA . ARG A 1 298 ? 41.094 -13.117 -15.977 1 74 298 ARG A CA 1
ATOM 2373 C C . ARG A 1 298 ? 40.906 -12.32 -14.695 1 74 298 ARG A C 1
ATOM 2375 O O . ARG A 1 298 ? 39.781 -12.148 -14.211 1 74 298 ARG A O 1
ATOM 2382 N N . LEU A 1 299 ? 42.062 -11.984 -14.086 1 63.41 299 LEU A N 1
ATOM 2383 C CA . LEU A 1 299 ? 41.969 -11.125 -12.914 1 63.41 299 LEU A CA 1
ATOM 2384 C C . LEU A 1 299 ? 41.406 -9.766 -13.273 1 63.41 299 LEU A C 1
ATOM 2386 O O . LEU A 1 299 ? 41.625 -9.258 -14.375 1 63.41 299 LEU A O 1
ATOM 2390 N N . GLN A 1 300 ? 40.656 -9.336 -12.359 1 62.62 300 GLN A N 1
ATOM 2391 C CA . GLN A 1 300 ? 40.062 -8.008 -12.578 1 62.62 300 GLN A CA 1
ATOM 2392 C C . GLN A 1 300 ? 41.188 -6.969 -12.789 1 62.62 300 GLN A C 1
ATOM 2394 O O . GLN A 1 300 ? 42.094 -6.867 -11.984 1 62.62 300 GLN A O 1
ATOM 2399 N N . GLY A 1 301 ? 41.125 -6.191 -13.867 1 59.31 301 GLY A N 1
ATOM 2400 C CA . GLY A 1 301 ? 42.156 -5.207 -14.195 1 59.31 301 GLY A CA 1
ATOM 2401 C C . GLY A 1 301 ? 43.312 -5.789 -14.984 1 59.31 301 GLY A C 1
ATOM 2402 O O . GLY A 1 301 ? 44.219 -5.055 -15.422 1 59.31 301 GLY A O 1
ATOM 2403 N N . GLY A 1 302 ? 43.219 -7.047 -15.07 1 57.84 302 GLY A N 1
ATOM 2404 C CA . GLY A 1 302 ? 44.344 -7.633 -15.797 1 57.84 302 GLY A CA 1
ATOM 2405 C C . GLY A 1 302 ? 44.188 -7.531 -17.297 1 57.84 302 GLY A C 1
ATOM 2406 O O . GLY A 1 302 ? 43.094 -7.27 -17.812 1 57.84 302 GLY A O 1
ATOM 2407 N N . ARG A 1 303 ? 45.344 -7.652 -18.031 1 60.66 303 ARG A N 1
ATOM 2408 C CA . ARG A 1 303 ? 45.375 -7.656 -19.484 1 60.66 303 ARG A CA 1
ATOM 2409 C C . ARG A 1 303 ? 44.875 -8.984 -20.047 1 60.66 303 ARG A C 1
ATOM 2411 O O . ARG A 1 303 ? 44.969 -10.016 -19.375 1 60.66 303 ARG A O 1
ATOM 2418 N N . TRP A 1 304 ? 44.344 -8.969 -21.172 1 61.44 304 TRP A N 1
ATOM 2419 C CA . TRP A 1 304 ? 43.844 -10.172 -21.844 1 61.44 304 TRP A CA 1
ATOM 2420 C C . TRP A 1 304 ? 44.938 -11.219 -21.969 1 61.44 304 TRP A C 1
ATOM 2422 O O . TRP A 1 304 ? 44.688 -12.422 -21.859 1 61.44 304 TRP A O 1
ATOM 2432 N N . SER A 1 305 ? 46.062 -10.594 -22.078 1 65.12 305 SER A N 1
ATOM 2433 C CA . SER A 1 305 ? 47.219 -11.477 -22.219 1 65.12 305 SER A CA 1
ATOM 2434 C C . SER A 1 305 ? 47.469 -12.281 -20.953 1 65.12 305 SER A C 1
ATOM 2436 O O . SER A 1 305 ? 48.094 -13.336 -20.984 1 65.12 305 SER A O 1
ATOM 2438 N N . ASP A 1 306 ? 46.875 -11.766 -19.922 1 67.81 306 ASP A N 1
ATOM 2439 C CA . ASP A 1 306 ? 47.062 -12.438 -18.641 1 67.81 306 ASP A CA 1
ATOM 2440 C C . ASP A 1 306 ? 46 -13.484 -18.375 1 67.81 306 ASP A C 1
ATOM 2442 O O . ASP A 1 306 ? 45.969 -14.094 -17.312 1 67.81 306 ASP A O 1
ATOM 2446 N N . SER A 1 307 ? 45.312 -13.766 -19.375 1 75.88 307 SER A N 1
ATOM 2447 C CA . SER A 1 307 ? 44.219 -14.711 -19.203 1 75.88 307 SER A CA 1
ATOM 2448 C C . SER A 1 307 ? 44.719 -16.156 -19.219 1 75.88 307 SER A C 1
ATOM 2450 O O . SER A 1 307 ? 45.719 -16.453 -19.875 1 75.88 307 SER A O 1
ATOM 2452 N N . ARG A 1 308 ? 44.125 -16.906 -18.297 1 81.75 308 ARG A N 1
ATOM 2453 C CA . ARG A 1 308 ? 44.5 -18.328 -18.234 1 81.75 308 ARG A CA 1
ATOM 2454 C C . ARG A 1 308 ? 43.344 -19.203 -18.688 1 81.75 308 ARG A C 1
ATOM 2456 O O . ARG A 1 308 ? 42.188 -18.984 -18.312 1 81.75 308 ARG A O 1
ATOM 2463 N N . ALA A 1 309 ? 43.688 -20.156 -19.609 1 87.12 309 ALA A N 1
ATOM 2464 C CA . ALA A 1 309 ? 42.688 -21.125 -20.062 1 87.12 309 ALA A CA 1
ATOM 2465 C C . ALA A 1 309 ? 42.312 -22.094 -18.953 1 87.12 309 ALA A C 1
ATOM 2467 O O . ALA A 1 309 ? 43.156 -22.438 -18.109 1 87.12 309 ALA A O 1
ATOM 2468 N N . LEU A 1 310 ? 41.125 -22.5 -18.969 1 88.12 310 LEU A N 1
ATOM 2469 C CA . LEU A 1 310 ? 40.625 -23.375 -17.938 1 88.12 310 LEU A CA 1
ATOM 2470 C C . LEU A 1 310 ? 40.312 -24.766 -18.5 1 88.12 310 LEU A C 1
ATOM 2472 O O . LEU A 1 310 ? 39.969 -24.906 -19.656 1 88.12 310 LEU A O 1
ATOM 2476 N N . SER A 1 311 ? 40.438 -25.766 -17.688 1 90.69 311 SER A N 1
ATOM 2477 C CA . SER A 1 311 ? 40.031 -27.125 -18.016 1 90.69 311 SER A CA 1
ATOM 2478 C C . SER A 1 311 ? 38.75 -27.531 -17.266 1 90.69 311 SER A C 1
ATOM 2480 O O . SER A 1 311 ? 38.219 -28.625 -17.5 1 90.69 311 SER A O 1
ATOM 2482 N N . CYS A 1 312 ? 38.344 -26.672 -16.547 1 88.88 312 CYS A N 1
ATOM 2483 C CA . CYS A 1 312 ? 37.219 -27 -15.648 1 88.88 312 CYS A CA 1
ATOM 2484 C C . CYS A 1 312 ? 35.938 -27.172 -16.422 1 88.88 312 CYS A C 1
ATOM 2486 O O . CYS A 1 312 ? 35.688 -26.469 -17.406 1 88.88 312 CYS A O 1
ATOM 2488 N N . VAL A 1 313 ? 35.125 -28.094 -16.031 1 93.31 313 VAL A N 1
ATOM 2489 C CA . VAL A 1 313 ? 33.781 -28.344 -16.547 1 93.31 313 VAL A CA 1
ATOM 2490 C C . VAL A 1 313 ? 32.781 -28.328 -15.391 1 93.31 313 VAL A C 1
ATOM 2492 O O . VAL A 1 313 ? 32.969 -29.016 -14.383 1 93.31 313 VAL A O 1
ATOM 2495 N N . GLU A 1 314 ? 31.75 -27.547 -15.625 1 92.94 314 GLU A N 1
ATOM 2496 C CA . GLU A 1 314 ? 30.688 -27.469 -14.609 1 92.94 314 GLU A CA 1
ATOM 2497 C C . GLU A 1 314 ? 29.344 -27.891 -15.18 1 92.94 314 GLU A C 1
ATOM 2499 O O . GLU A 1 314 ? 29.094 -27.734 -16.375 1 92.94 314 GLU A O 1
ATOM 2504 N N . ARG A 1 315 ? 28.547 -28.391 -14.289 1 92.19 315 ARG A N 1
ATOM 2505 C CA . ARG A 1 315 ? 27.234 -28.906 -14.68 1 92.19 315 ARG A CA 1
ATOM 2506 C C . ARG A 1 315 ? 26.141 -28.312 -13.797 1 92.19 315 ARG A C 1
ATOM 2508 O O . ARG A 1 315 ? 26.297 -28.234 -12.578 1 92.19 315 ARG A O 1
ATOM 2515 N N . PHE A 1 316 ? 25.094 -27.891 -14.406 1 92.44 316 PHE A N 1
ATOM 2516 C CA . PHE A 1 316 ? 23.922 -27.375 -13.711 1 92.44 316 PHE A CA 1
ATOM 2517 C C . PHE A 1 316 ? 22.781 -28.391 -13.758 1 92.44 316 PHE A C 1
ATOM 2519 O O . PHE A 1 316 ? 22.422 -28.875 -14.836 1 92.44 316 PHE A O 1
ATOM 2526 N N . ASP A 1 317 ? 22.203 -28.609 -12.594 1 88.31 317 ASP A N 1
ATOM 2527 C CA . ASP A 1 317 ? 21.078 -29.516 -12.469 1 88.31 317 ASP A CA 1
ATOM 2528 C C . ASP A 1 317 ? 19.75 -28.75 -12.391 1 88.31 317 ASP A C 1
ATOM 2530 O O . ASP A 1 317 ? 19.531 -27.984 -11.453 1 88.31 317 ASP A O 1
ATOM 2534 N N . THR A 1 318 ? 18.906 -29 -13.273 1 86.44 318 THR A N 1
ATOM 2535 C CA . THR A 1 318 ? 17.656 -28.25 -13.344 1 86.44 318 THR A CA 1
ATOM 2536 C C . THR A 1 318 ? 16.75 -28.609 -12.18 1 86.44 318 THR A C 1
ATOM 2538 O O . THR A 1 318 ? 15.805 -27.875 -11.867 1 86.44 318 THR A O 1
ATOM 2541 N N . PHE A 1 319 ? 16.969 -29.672 -11.586 1 84.62 319 PHE A N 1
ATOM 2542 C CA . PHE A 1 319 ? 16.141 -30.094 -10.453 1 84.62 319 PHE A CA 1
ATOM 2543 C C . PHE A 1 319 ? 16.656 -29.5 -9.148 1 84.62 319 PHE A C 1
ATOM 2545 O O . PHE A 1 319 ? 15.898 -28.875 -8.406 1 84.62 319 PHE A O 1
ATOM 2552 N N . SER A 1 320 ? 17.953 -29.719 -9.062 1 82.19 320 SER A N 1
ATOM 2553 C CA . SER A 1 320 ? 18.531 -29.219 -7.828 1 82.19 320 SER A CA 1
ATOM 2554 C C . SER A 1 320 ? 18.844 -27.719 -7.934 1 82.19 320 SER A C 1
ATOM 2556 O O . SER A 1 320 ? 19 -27.047 -6.922 1 82.19 320 SER A O 1
ATOM 2558 N N . GLN A 1 321 ? 19.094 -27.266 -9.164 1 87.75 321 GLN A N 1
ATOM 2559 C CA . GLN A 1 321 ? 19.344 -25.875 -9.477 1 87.75 321 GLN A CA 1
ATOM 2560 C C . GLN A 1 321 ? 20.688 -25.422 -8.938 1 87.75 321 GLN A C 1
ATOM 2562 O O . GLN A 1 321 ? 20.844 -24.297 -8.461 1 87.75 321 GLN A O 1
ATOM 2567 N N . TYR A 1 322 ? 21.641 -26.297 -8.844 1 87.62 322 TYR A N 1
ATOM 2568 C CA . TYR A 1 322 ? 23 -25.938 -8.43 1 87.62 322 TYR A CA 1
ATOM 2569 C C . TYR A 1 322 ? 24.016 -26.391 -9.469 1 87.62 322 TYR A C 1
ATOM 2571 O O . TYR A 1 322 ? 23.766 -27.328 -10.234 1 87.62 322 TYR A O 1
ATOM 2579 N N . TRP A 1 323 ? 25.203 -25.641 -9.445 1 91.19 323 TRP A N 1
ATOM 2580 C CA . TRP A 1 323 ? 26.344 -25.984 -10.289 1 91.19 323 TRP A CA 1
ATOM 2581 C C . TRP A 1 323 ? 27.297 -26.922 -9.562 1 91.19 323 TRP A C 1
ATOM 2583 O O . TRP A 1 323 ? 27.547 -26.766 -8.367 1 91.19 323 TRP A O 1
ATOM 2593 N N . THR A 1 324 ? 27.672 -27.906 -10.242 1 91.75 324 THR A N 1
ATOM 2594 C CA . THR A 1 324 ? 28.672 -28.828 -9.703 1 91.75 324 THR A CA 1
ATOM 2595 C C . THR A 1 324 ? 29.828 -29 -10.68 1 91.75 324 THR A C 1
ATOM 2597 O O . THR A 1 324 ? 29.625 -29 -11.898 1 91.75 324 THR A O 1
ATOM 2600 N N . THR A 1 325 ? 31.047 -29.141 -10.141 1 92.12 325 THR A N 1
ATOM 2601 C CA . THR A 1 325 ? 32.219 -29.391 -10.984 1 92.12 325 THR A CA 1
ATOM 2602 C C . THR A 1 325 ? 32.312 -30.875 -11.328 1 92.12 325 THR A C 1
ATOM 2604 O O . THR A 1 325 ? 32.156 -31.734 -10.461 1 92.12 325 THR A O 1
ATOM 2607 N N . VAL A 1 326 ? 32.469 -31.141 -12.57 1 92.25 326 VAL A N 1
ATOM 2608 C CA . VAL A 1 326 ? 32.656 -32.531 -13.008 1 92.25 326 VAL A CA 1
ATOM 2609 C C . VAL A 1 326 ? 34.094 -32.719 -13.508 1 92.25 326 VAL A C 1
ATOM 2611 O O . VAL A 1 326 ? 34.938 -31.859 -13.32 1 92.25 326 VAL A O 1
ATOM 2614 N N . SER A 1 327 ? 34.344 -33.938 -14.039 1 92.81 327 SER A N 1
ATOM 2615 C CA . SER A 1 327 ? 35.688 -34.25 -14.516 1 92.81 327 SER A CA 1
ATOM 2616 C C . SER A 1 327 ? 36.156 -33.188 -15.5 1 92.81 327 SER A C 1
ATOM 2618 O O . SER A 1 327 ? 35.406 -32.719 -16.359 1 92.81 327 SER A O 1
ATOM 2620 N N . SER A 1 328 ? 37.406 -32.812 -15.359 1 93.06 328 SER A N 1
ATOM 2621 C CA . SER A 1 328 ? 38 -31.75 -16.172 1 93.06 328 SER A CA 1
ATOM 2622 C C . SER A 1 328 ? 38.438 -32.281 -17.547 1 93.06 328 SER A C 1
ATOM 2624 O O . SER A 1 328 ? 38.656 -33.5 -17.719 1 93.06 328 SER A O 1
ATOM 2626 N N . LEU A 1 329 ? 38.562 -31.359 -18.406 1 93.62 329 LEU A N 1
ATOM 2627 C CA . LEU A 1 329 ? 39.125 -31.656 -19.703 1 93.62 329 LEU A CA 1
ATOM 2628 C C . LEU A 1 329 ? 40.562 -32.094 -19.562 1 93.62 329 LEU A C 1
ATOM 2630 O O . LEU A 1 329 ? 41.25 -31.719 -18.609 1 93.62 329 LEU A O 1
ATOM 2634 N N . HIS A 1 330 ? 41 -32.906 -20.5 1 92.44 330 HIS A N 1
ATOM 2635 C CA . HIS A 1 330 ? 42.406 -33.281 -20.5 1 92.44 330 HIS A CA 1
ATOM 2636 C C . HIS A 1 330 ? 43.312 -32.094 -20.781 1 92.44 330 HIS A C 1
ATOM 2638 O O . HIS A 1 330 ? 44.375 -31.969 -20.172 1 92.44 330 HIS A O 1
ATOM 2644 N N . GLN A 1 331 ? 42.875 -31.234 -21.625 1 89.12 331 GLN A N 1
ATOM 2645 C CA . GLN A 1 331 ? 43.625 -30.031 -22 1 89.12 331 GLN A CA 1
ATOM 2646 C C . GLN A 1 331 ? 42.812 -28.781 -21.688 1 89.12 331 GLN A C 1
ATOM 2648 O O . GLN A 1 331 ? 41.688 -28.625 -22.156 1 89.12 331 GLN A O 1
ATOM 2653 N N . ALA A 1 332 ? 43.469 -27.922 -20.891 1 92.06 332 ALA A N 1
ATOM 2654 C CA . ALA A 1 332 ? 42.844 -26.609 -20.703 1 92.06 332 ALA A CA 1
ATOM 2655 C C . ALA A 1 332 ? 42.812 -25.844 -22.016 1 92.06 332 ALA A C 1
ATOM 2657 O O . ALA A 1 332 ? 43.781 -25.828 -22.781 1 92.06 332 ALA A O 1
ATOM 2658 N N . ARG A 1 333 ? 41.625 -25.234 -22.25 1 92.38 333 ARG A N 1
ATOM 2659 C CA . ARG A 1 333 ? 41.531 -24.531 -23.516 1 92.38 333 ARG A CA 1
ATOM 2660 C C . ARG A 1 333 ? 40.375 -23.531 -23.484 1 92.38 333 ARG A C 1
ATOM 2662 O O . ARG A 1 333 ? 39.438 -23.672 -22.703 1 92.38 333 ARG A O 1
ATOM 2669 N N . CYS A 1 334 ? 40.531 -22.547 -24.312 1 90.19 334 CYS A N 1
ATOM 2670 C CA . CYS A 1 334 ? 39.5 -21.547 -24.516 1 90.19 334 CYS A CA 1
ATOM 2671 C C . CYS A 1 334 ? 39.156 -21.406 -26 1 90.19 334 CYS A C 1
ATOM 2673 O O . CYS A 1 334 ? 39.875 -21.922 -26.844 1 90.19 334 CYS A O 1
ATOM 2675 N N . GLY A 1 335 ? 37.906 -20.859 -26.281 1 91.44 335 GLY A N 1
ATOM 2676 C CA . GLY A 1 335 ? 37.5 -20.688 -27.656 1 91.44 335 GLY A CA 1
ATOM 2677 C C . GLY A 1 335 ? 37.125 -22 -28.328 1 91.44 335 GLY A C 1
ATOM 2678 O O . GLY A 1 335 ? 37.25 -22.125 -29.547 1 91.44 335 GLY A O 1
ATOM 2679 N N . LEU A 1 336 ? 36.75 -22.938 -27.562 1 93.38 336 LEU A N 1
ATOM 2680 C CA . LEU A 1 336 ? 36.406 -24.25 -28.094 1 93.38 336 LEU A CA 1
ATOM 2681 C C . LEU A 1 336 ? 34.906 -24.281 -28.484 1 93.38 336 LEU A C 1
ATOM 2683 O O . LEU A 1 336 ? 34.156 -23.406 -28.094 1 93.38 336 LEU A O 1
ATOM 2687 N N . GLY A 1 337 ? 34.531 -25.234 -29.344 1 94.56 337 GLY A N 1
ATOM 2688 C CA . GLY A 1 337 ? 33.125 -25.547 -29.625 1 94.56 337 GLY A CA 1
ATOM 2689 C C . GLY A 1 337 ? 32.625 -26.719 -28.828 1 94.56 337 GLY A C 1
ATOM 2690 O O . GLY A 1 337 ? 33.375 -27.641 -28.516 1 94.56 337 GLY A O 1
ATOM 2691 N N . VAL A 1 338 ? 31.391 -26.562 -28.469 1 94.38 338 VAL A N 1
ATOM 2692 C CA . VAL A 1 338 ? 30.766 -27.641 -27.703 1 94.38 338 VAL A CA 1
ATOM 2693 C C . VAL A 1 338 ? 29.5 -28.109 -28.406 1 94.38 338 VAL A C 1
ATOM 2695 O O . VAL A 1 338 ? 28.734 -27.297 -28.922 1 94.38 338 VAL A O 1
ATOM 2698 N N . ALA A 1 339 ? 29.312 -29.406 -28.438 1 93.81 339 ALA A N 1
ATOM 2699 C CA . ALA A 1 339 ? 28.125 -30 -29.047 1 93.81 339 ALA A CA 1
ATOM 2700 C C . ALA A 1 339 ? 27.672 -31.25 -28.281 1 93.81 339 ALA A C 1
ATOM 2702 O O . ALA A 1 339 ? 28.484 -31.922 -27.656 1 93.81 339 ALA A O 1
ATOM 2703 N N . VAL A 1 340 ? 26.469 -31.484 -28.281 1 90 340 VAL A N 1
ATOM 2704 C CA . VAL A 1 340 ? 25.906 -32.688 -27.688 1 90 340 VAL A CA 1
ATOM 2705 C C . VAL A 1 340 ? 25.344 -33.594 -28.781 1 90 340 VAL A C 1
ATOM 2707 O O . VAL A 1 340 ? 24.531 -33.156 -29.609 1 90 340 VAL A O 1
ATOM 2710 N N . LEU A 1 341 ? 25.844 -34.75 -28.875 1 85.94 341 LEU A N 1
ATOM 2711 C CA . LEU A 1 341 ? 25.391 -35.719 -29.859 1 85.94 341 LEU A CA 1
ATOM 2712 C C . LEU A 1 341 ? 25.281 -37.094 -29.219 1 85.94 341 LEU A C 1
ATOM 2714 O O . LEU A 1 341 ? 26.234 -37.594 -28.609 1 85.94 341 LEU A O 1
ATOM 2718 N N . GLY A 1 342 ? 24.094 -37.688 -29.391 1 73.88 342 GLY A N 1
ATOM 2719 C CA . GLY A 1 342 ? 23.891 -39.031 -28.859 1 73.88 342 GLY A CA 1
ATOM 2720 C C . GLY A 1 342 ? 24.047 -39.094 -27.344 1 73.88 342 GLY A C 1
ATOM 2721 O O . GLY A 1 342 ? 24.594 -40.062 -26.828 1 73.88 342 GLY A O 1
ATOM 2722 N N . GLY A 1 343 ? 23.812 -38.031 -26.656 1 78.25 343 GLY A N 1
ATOM 2723 C CA . GLY A 1 343 ? 23.891 -38 -25.203 1 78.25 343 GLY A CA 1
ATOM 2724 C C . GLY A 1 343 ? 25.297 -37.719 -24.688 1 78.25 343 GLY A C 1
ATOM 2725 O O . GLY A 1 343 ? 25.516 -37.625 -23.484 1 78.25 343 GLY A O 1
ATOM 2726 N N . MET A 1 344 ? 26.125 -37.625 -25.625 1 87.69 344 MET A N 1
ATOM 2727 C CA . MET A 1 344 ? 27.5 -37.312 -25.266 1 87.69 344 MET A CA 1
ATOM 2728 C C . MET A 1 344 ? 27.812 -35.844 -25.5 1 87.69 344 MET A C 1
ATOM 2730 O O . MET A 1 344 ? 27.203 -35.188 -26.359 1 87.69 344 MET A O 1
ATOM 2734 N N . VAL A 1 345 ? 28.766 -35.406 -24.688 1 93.81 345 VAL A N 1
ATOM 2735 C CA . VAL A 1 345 ? 29.203 -34.031 -24.859 1 93.81 345 VAL A CA 1
ATOM 2736 C C . VAL A 1 345 ? 30.562 -34 -25.547 1 93.81 345 VAL A C 1
ATOM 2738 O O . VAL A 1 345 ? 31.5 -34.688 -25.125 1 93.81 345 VAL A O 1
ATOM 2741 N N . TYR A 1 346 ? 30.719 -33.25 -26.594 1 95.56 346 TYR A N 1
ATOM 2742 C CA . TYR A 1 346 ? 31.969 -33.156 -27.344 1 95.56 346 TYR A CA 1
ATOM 2743 C C . TYR A 1 346 ? 32.594 -31.766 -27.219 1 95.56 346 TYR A C 1
ATOM 2745 O O . TYR A 1 346 ? 31.922 -30.75 -27.438 1 95.56 346 TYR A O 1
ATOM 2753 N N . ALA A 1 347 ? 33.75 -31.688 -26.75 1 96.06 347 ALA A N 1
ATOM 2754 C CA . ALA A 1 347 ? 34.531 -30.469 -26.766 1 96.06 347 ALA A CA 1
ATOM 2755 C C . ALA A 1 347 ? 35.5 -30.453 -27.953 1 96.06 347 ALA A C 1
ATOM 2757 O O . ALA A 1 347 ? 36.344 -31.344 -28.062 1 96.06 347 ALA A O 1
ATOM 2758 N N . ILE A 1 348 ? 35.469 -29.438 -28.766 1 96.75 348 ILE A N 1
ATOM 2759 C CA . ILE A 1 348 ? 36.156 -29.469 -30.062 1 96.75 348 ILE A CA 1
ATOM 2760 C C . ILE A 1 348 ? 37.062 -28.266 -30.203 1 96.75 348 ILE A C 1
ATOM 2762 O O . ILE A 1 348 ? 36.594 -27.125 -30.094 1 96.75 348 ILE A O 1
ATOM 2766 N N . GLY A 1 349 ? 38.375 -28.547 -30.5 1 96.12 349 GLY A N 1
ATOM 2767 C CA . GLY A 1 349 ? 39.344 -27.484 -30.766 1 96.12 349 GLY A CA 1
ATOM 2768 C C . GLY A 1 349 ? 39.625 -26.641 -29.531 1 96.12 349 GLY A C 1
ATOM 2769 O O . GLY A 1 349 ? 39.656 -27.141 -28.422 1 96.12 349 GLY A O 1
ATOM 2770 N N . GLY A 1 350 ? 40 -25.312 -29.859 1 94 350 GLY A N 1
ATOM 2771 C CA . GLY A 1 350 ? 40.344 -24.391 -28.812 1 94 350 GLY A CA 1
ATOM 2772 C C . GLY A 1 350 ? 41.812 -23.984 -28.844 1 94 350 GLY A C 1
ATOM 2773 O O . GLY A 1 350 ? 42.531 -24.297 -29.797 1 94 350 GLY A O 1
ATOM 2774 N N . GLU A 1 351 ? 42.125 -23.188 -27.812 1 91.69 351 GLU A N 1
ATOM 2775 C CA . GLU A 1 351 ? 43.469 -22.688 -27.766 1 91.69 351 GLU A CA 1
ATOM 2776 C C . GLU A 1 351 ? 44 -22.578 -26.328 1 91.69 351 GLU A C 1
ATOM 2778 O O . GLU A 1 351 ? 43.188 -22.422 -25.391 1 91.69 351 GLU A O 1
ATOM 2783 N N . LYS A 1 352 ? 45.219 -22.781 -26.266 1 89.19 352 LYS A N 1
ATOM 2784 C CA . LYS A 1 352 ? 45.969 -22.5 -25.031 1 89.19 352 LYS A CA 1
ATOM 2785 C C . LYS A 1 352 ? 47.344 -21.984 -25.312 1 89.19 352 LYS A C 1
ATOM 2787 O O . LYS A 1 352 ? 48.125 -22.578 -26.078 1 89.19 352 LYS A O 1
ATOM 2792 N N . ASP A 1 353 ? 47.719 -20.922 -24.594 1 80.44 353 ASP A N 1
ATOM 2793 C CA . ASP A 1 353 ? 49.062 -20.359 -24.688 1 80.44 353 ASP A CA 1
ATOM 2794 C C . ASP A 1 353 ? 49.5 -20.234 -26.141 1 80.44 353 ASP A C 1
ATOM 2796 O O . ASP A 1 353 ? 50.594 -20.672 -26.516 1 80.44 353 ASP A O 1
ATOM 2800 N N . SER A 1 354 ? 48.719 -19.812 -27.031 1 79.06 354 SER A N 1
ATOM 2801 C CA . SER A 1 354 ? 48.938 -19.484 -28.422 1 79.06 354 SER A CA 1
ATOM 2802 C C . SER A 1 354 ? 49.031 -20.734 -29.281 1 79.06 354 SER A C 1
ATOM 2804 O O . SER A 1 354 ? 49.438 -20.688 -30.438 1 79.06 354 SER A O 1
ATOM 2806 N N . MET A 1 355 ? 48.656 -21.812 -28.641 1 87.56 355 MET A N 1
ATOM 2807 C CA . MET A 1 355 ? 48.562 -23.047 -29.406 1 87.56 355 MET A CA 1
ATOM 2808 C C . MET A 1 355 ? 47.094 -23.391 -29.719 1 87.56 355 MET A C 1
ATOM 2810 O O . MET A 1 355 ? 46.281 -23.422 -28.812 1 87.56 355 MET A O 1
ATOM 2814 N N . ILE A 1 356 ? 46.875 -23.672 -30.984 1 92.69 356 ILE A N 1
ATOM 2815 C CA . ILE A 1 356 ? 45.531 -24.031 -31.422 1 92.69 356 ILE A CA 1
ATOM 2816 C C . ILE A 1 356 ? 45.406 -25.547 -31.516 1 92.69 356 ILE A C 1
ATOM 2818 O O . ILE A 1 356 ? 46.281 -26.219 -32.062 1 92.69 356 ILE A O 1
ATOM 2822 N N . PHE A 1 357 ? 44.375 -26.062 -31.062 1 92.81 357 PHE A N 1
ATOM 2823 C CA . PHE A 1 357 ? 44.219 -27.5 -30.938 1 92.81 357 PHE A CA 1
ATOM 2824 C C . PHE A 1 357 ? 43.375 -28.062 -32.062 1 92.81 357 PHE A C 1
ATOM 2826 O O . PHE A 1 357 ? 42.438 -27.406 -32.5 1 92.81 357 PHE A O 1
ATOM 2833 N N . ASP A 1 358 ? 43.594 -29.297 -32.438 1 94.12 358 ASP A N 1
ATOM 2834 C CA . ASP A 1 358 ? 42.75 -30.047 -33.375 1 94.12 358 ASP A CA 1
ATOM 2835 C C . ASP A 1 358 ? 42.031 -31.188 -32.625 1 94.12 358 ASP A C 1
ATOM 2837 O O . ASP A 1 358 ? 41.25 -31.906 -33.25 1 94.12 358 ASP A O 1
ATOM 2841 N N . CYS A 1 359 ? 42.25 -31.25 -31.406 1 92.44 359 CYS A N 1
ATOM 2842 C CA . CYS A 1 359 ? 41.781 -32.406 -30.656 1 92.44 359 CYS A CA 1
ATOM 2843 C C . CYS A 1 359 ? 40.281 -32.25 -30.328 1 92.44 359 CYS A C 1
ATOM 2845 O O . CYS A 1 359 ? 39.781 -31.141 -30.234 1 92.44 359 CYS A O 1
ATOM 2847 N N . THR A 1 360 ? 39.656 -33.375 -30.203 1 96.12 360 THR A N 1
ATOM 2848 C CA . THR A 1 360 ? 38.25 -33.5 -29.781 1 96.12 360 THR A CA 1
ATOM 2849 C C . THR A 1 360 ? 38.125 -34.438 -28.594 1 96.12 360 THR A C 1
ATOM 2851 O O . THR A 1 360 ? 38.688 -35.562 -28.625 1 96.12 360 THR A O 1
ATOM 2854 N N . GLU A 1 361 ? 37.531 -33.938 -27.578 1 95.81 361 GLU A N 1
ATOM 2855 C CA . GLU A 1 361 ? 37.25 -34.75 -26.406 1 95.81 361 GLU A CA 1
ATOM 2856 C C . GLU A 1 361 ? 35.781 -35.031 -26.234 1 95.81 361 GLU A C 1
ATOM 2858 O O . GLU A 1 361 ? 34.938 -34.156 -26.531 1 95.81 361 GLU A O 1
ATOM 2863 N N . CYS A 1 362 ? 35.438 -36.188 -25.844 1 95.19 362 CYS A N 1
ATOM 2864 C CA . CYS A 1 362 ? 34.062 -36.625 -25.656 1 95.19 362 CYS A CA 1
ATOM 2865 C C . CYS A 1 362 ? 33.812 -36.969 -24.188 1 95.19 362 CYS A C 1
ATOM 2867 O O . CYS A 1 362 ? 34.562 -37.75 -23.594 1 95.19 362 CYS A O 1
ATOM 2869 N N . TYR A 1 363 ? 32.812 -36.406 -23.641 1 94 363 TYR A N 1
ATOM 2870 C CA . TYR A 1 363 ? 32.406 -36.656 -22.266 1 94 363 TYR A CA 1
ATOM 2871 C C . TYR A 1 363 ? 31.188 -37.594 -22.203 1 94 363 TYR A C 1
ATOM 2873 O O . TYR A 1 363 ? 30.172 -37.312 -22.828 1 94 363 TYR A O 1
ATOM 2881 N N . ASP A 1 364 ? 31.281 -38.625 -21.5 1 89.5 364 ASP A N 1
ATOM 2882 C CA . ASP A 1 364 ? 30.172 -39.531 -21.203 1 89.5 364 ASP A CA 1
ATOM 2883 C C . ASP A 1 364 ? 29.562 -39.25 -19.844 1 89.5 364 ASP A C 1
ATOM 2885 O O . ASP A 1 364 ? 30.188 -39.531 -18.812 1 89.5 364 ASP A O 1
ATOM 2889 N N . PRO A 1 365 ? 28.422 -38.75 -19.891 1 85.38 365 PRO A N 1
ATOM 2890 C CA . PRO A 1 365 ? 27.812 -38.406 -18.609 1 85.38 365 PRO A CA 1
ATOM 2891 C C . PRO A 1 365 ? 27.578 -39.625 -17.703 1 85.38 365 PRO A C 1
ATOM 2893 O O . PRO A 1 365 ? 27.375 -39.469 -16.5 1 85.38 365 PRO A O 1
ATOM 2896 N N . VAL A 1 366 ? 27.516 -40.75 -18.25 1 78.12 366 VAL A N 1
ATOM 2897 C CA . VAL A 1 366 ? 27.281 -41.969 -17.484 1 78.12 366 VAL A CA 1
ATOM 2898 C C . VAL A 1 366 ? 28.578 -42.375 -16.766 1 78.12 366 VAL A C 1
ATOM 2900 O O . VAL A 1 366 ? 28.578 -42.594 -15.547 1 78.12 366 VAL A O 1
ATOM 2903 N N . THR A 1 367 ? 29.641 -42.406 -17.469 1 83.88 367 THR A N 1
ATOM 2904 C CA . THR A 1 367 ? 30.922 -42.781 -16.875 1 83.88 367 THR A CA 1
ATOM 2905 C C . THR A 1 367 ? 31.609 -41.594 -16.234 1 83.88 367 THR A C 1
ATOM 2907 O O . THR A 1 367 ? 32.562 -41.75 -15.469 1 83.88 367 THR A O 1
ATOM 2910 N N . LYS A 1 368 ? 31.125 -40.469 -16.578 1 89.06 368 LYS A N 1
ATOM 2911 C CA . LYS A 1 368 ? 31.672 -39.188 -16.062 1 89.06 368 LYS A CA 1
ATOM 2912 C C . LYS A 1 368 ? 33.125 -39.031 -16.438 1 89.06 368 LYS A C 1
ATOM 2914 O O . LYS A 1 368 ? 33.938 -38.594 -15.617 1 89.06 368 LYS A O 1
ATOM 2919 N N . GLN A 1 369 ? 33.469 -39.438 -17.562 1 91.38 369 GLN A N 1
ATOM 2920 C CA . GLN A 1 369 ? 34.844 -39.375 -18 1 91.38 369 GLN A CA 1
ATOM 2921 C C . GLN A 1 369 ? 34.969 -38.75 -19.391 1 91.38 369 GLN A C 1
ATOM 2923 O O . GLN A 1 369 ? 34.062 -38.906 -20.219 1 91.38 369 GLN A O 1
ATOM 2928 N N . TRP A 1 370 ? 36.156 -38.125 -19.594 1 94.25 370 TRP A N 1
ATOM 2929 C CA . TRP A 1 370 ? 36.469 -37.594 -20.922 1 94.25 370 TRP A CA 1
ATOM 2930 C C . TRP A 1 370 ? 37.375 -38.562 -21.688 1 94.25 370 TRP A C 1
ATOM 2932 O O . TRP A 1 370 ? 38.281 -39.156 -21.109 1 94.25 370 TRP A O 1
ATOM 2942 N N . THR A 1 371 ? 37 -38.781 -22.859 1 94.88 371 THR A N 1
ATOM 2943 C CA . THR A 1 371 ? 37.844 -39.594 -23.734 1 94.88 371 THR A CA 1
ATOM 2944 C C . THR A 1 371 ? 38.219 -38.844 -25 1 94.88 371 THR A C 1
ATOM 2946 O O . THR A 1 371 ? 37.438 -38.031 -25.484 1 94.88 371 THR A O 1
ATOM 2949 N N . THR A 1 372 ? 39.438 -39.094 -25.5 1 93.88 372 THR A N 1
ATOM 2950 C CA . THR A 1 372 ? 39.875 -38.469 -26.734 1 93.88 372 THR A CA 1
ATOM 2951 C C . THR A 1 372 ? 39.375 -39.219 -27.953 1 93.88 372 THR A C 1
ATOM 2953 O O . THR A 1 372 ? 39.469 -40.438 -28.016 1 93.88 372 THR A O 1
ATOM 2956 N N . VAL A 1 373 ? 38.844 -38.562 -28.891 1 95 373 VAL A N 1
ATOM 2957 C CA . VAL A 1 373 ? 38.406 -39.156 -30.141 1 95 373 VAL A CA 1
ATOM 2958 C C . VAL A 1 373 ? 39.25 -38.594 -31.297 1 95 373 VAL A C 1
ATOM 2960 O O . VAL A 1 373 ? 40.25 -37.938 -31.062 1 95 373 VAL A O 1
ATOM 2963 N N . ALA A 1 374 ? 38.844 -38.938 -32.5 1 95.94 374 ALA A N 1
ATOM 2964 C CA . ALA A 1 374 ? 39.625 -38.531 -33.656 1 95.94 374 ALA A CA 1
ATOM 2965 C C . ALA A 1 374 ? 39.812 -37 -33.719 1 95.94 374 ALA A C 1
ATOM 2967 O O . ALA A 1 374 ? 38.875 -36.25 -33.344 1 95.94 374 ALA A O 1
ATOM 2968 N N . SER A 1 375 ? 40.969 -36.594 -34.094 1 95.56 375 SER A N 1
ATOM 2969 C CA . SER A 1 375 ? 41.25 -35.156 -34.219 1 95.56 375 SER A CA 1
ATOM 2970 C C . SER A 1 375 ? 40.812 -34.594 -35.562 1 95.56 375 SER A C 1
ATOM 2972 O O . SER A 1 375 ? 40.719 -35.344 -36.562 1 95.56 375 SER A O 1
ATOM 2974 N N . MET A 1 376 ? 40.562 -33.438 -35.531 1 95.56 376 MET A N 1
ATOM 2975 C CA . MET A 1 376 ? 40.25 -32.75 -36.781 1 95.56 376 MET A CA 1
ATOM 2976 C C . MET A 1 376 ? 41.438 -32.719 -37.719 1 95.56 376 MET A C 1
ATOM 2978 O O . MET A 1 376 ? 42.562 -32.969 -37.281 1 95.56 376 MET A O 1
ATOM 2982 N N . ASN A 1 377 ? 41.094 -32.406 -38.969 1 94.88 377 ASN A N 1
ATOM 2983 C CA . ASN A 1 377 ? 42.188 -32.25 -39.938 1 94.88 377 ASN A CA 1
ATOM 2984 C C . ASN A 1 377 ? 42.969 -30.969 -39.75 1 94.88 377 ASN A C 1
ATOM 2986 O O . ASN A 1 377 ? 44.156 -30.891 -40.062 1 94.88 377 ASN A O 1
ATOM 2990 N N . HIS A 1 378 ? 42.312 -29.922 -39.312 1 92.81 378 HIS A N 1
ATOM 2991 C CA . HIS A 1 378 ? 42.906 -28.625 -39.031 1 92.81 378 HIS A CA 1
ATOM 2992 C C . HIS A 1 378 ? 42.594 -28.172 -37.594 1 92.81 378 HIS A C 1
ATOM 2994 O O . HIS A 1 378 ? 41.469 -28.312 -37.125 1 92.81 378 HIS A O 1
ATOM 3000 N N . PRO A 1 379 ? 43.656 -27.688 -36.938 1 94.25 379 PRO A N 1
ATOM 3001 C CA . PRO A 1 379 ? 43.344 -27.062 -35.656 1 94.25 379 PRO A CA 1
ATOM 3002 C C . PRO A 1 379 ? 42.469 -25.812 -35.812 1 94.25 379 PRO A C 1
ATOM 3004 O O . PRO A 1 379 ? 42.594 -25.094 -36.812 1 94.25 379 PRO A O 1
ATOM 3007 N N . ARG A 1 380 ? 41.594 -25.625 -34.875 1 95.75 380 ARG A N 1
ATOM 3008 C CA . ARG A 1 380 ? 40.688 -24.5 -35 1 95.75 380 ARG A CA 1
ATOM 3009 C C . ARG A 1 380 ? 40.406 -23.859 -33.625 1 95.75 380 ARG A C 1
ATOM 3011 O O . ARG A 1 380 ? 40.281 -24.562 -32.625 1 95.75 380 ARG A O 1
ATOM 3018 N N . CYS A 1 381 ? 40.375 -22.562 -33.594 1 93.88 381 CYS A N 1
ATOM 3019 C CA . CYS A 1 381 ? 39.906 -21.797 -32.438 1 93.88 381 CYS A CA 1
ATOM 3020 C C . CYS A 1 381 ? 38.875 -20.781 -32.844 1 93.88 381 CYS A C 1
ATOM 3022 O O . CYS A 1 381 ? 38.969 -20.172 -33.938 1 93.88 381 CYS A O 1
ATOM 3024 N N . GLY A 1 382 ? 37.812 -20.547 -31.938 1 94.06 382 GLY A N 1
ATOM 3025 C CA . GLY A 1 382 ? 36.75 -19.656 -32.312 1 94.06 382 GLY A CA 1
ATOM 3026 C C . GLY A 1 382 ? 35.906 -20.172 -33.438 1 94.06 382 GLY A C 1
ATOM 3027 O O . GLY A 1 382 ? 35.469 -19.406 -34.312 1 94.06 382 GLY A O 1
ATOM 3028 N N . LEU A 1 383 ? 35.688 -21.453 -33.469 1 94.81 383 LEU A N 1
ATOM 3029 C CA . LEU A 1 383 ? 34.969 -22.125 -34.562 1 94.81 383 LEU A CA 1
ATOM 3030 C C . LEU A 1 383 ? 33.469 -22.188 -34.25 1 94.81 383 LEU A C 1
ATOM 3032 O O . LEU A 1 383 ? 33.062 -21.984 -33.094 1 94.81 383 LEU A O 1
ATOM 3036 N N . GLY A 1 384 ? 32.688 -22.438 -35.25 1 95.19 384 GLY A N 1
ATOM 3037 C CA . GLY A 1 384 ? 31.281 -22.781 -35.094 1 95.19 384 GLY A CA 1
ATOM 3038 C C . GLY A 1 384 ? 31.016 -24.281 -35.125 1 95.19 384 GLY A C 1
ATOM 3039 O O . GLY A 1 384 ? 31.609 -25 -35.906 1 95.19 384 GLY A O 1
ATOM 3040 N N . VAL A 1 385 ? 30.219 -24.656 -34.125 1 95.5 385 VAL A N 1
ATOM 3041 C CA . VAL A 1 385 ? 29.938 -26.094 -34.062 1 95.5 385 VAL A CA 1
ATOM 3042 C C . VAL A 1 385 ? 28.438 -26.312 -34 1 95.5 385 VAL A C 1
ATOM 3044 O O . VAL A 1 385 ? 27.719 -25.562 -33.312 1 95.5 385 VAL A O 1
ATOM 3047 N N . CYS A 1 386 ? 27.969 -27.312 -34.688 1 93.5 386 CYS A N 1
ATOM 3048 C CA . CYS A 1 386 ? 26.562 -27.688 -34.594 1 93.5 386 CYS A CA 1
ATOM 3049 C C . CYS A 1 386 ? 26.359 -29.156 -34.969 1 93.5 386 CYS A C 1
ATOM 3051 O O . CYS A 1 386 ? 27.234 -29.766 -35.562 1 93.5 386 CYS A O 1
ATOM 3053 N N . VAL A 1 387 ? 25.312 -29.641 -34.5 1 91.12 387 VAL A N 1
ATOM 3054 C CA . VAL A 1 387 ? 24.969 -31.031 -34.812 1 91.12 387 VAL A CA 1
ATOM 3055 C C . VAL A 1 387 ? 23.875 -31.062 -35.875 1 91.12 387 VAL A C 1
ATOM 3057 O O . VAL A 1 387 ? 22.875 -30.344 -35.75 1 91.12 387 VAL A O 1
ATOM 3060 N N . CYS A 1 388 ? 24.141 -31.781 -36.938 1 88.25 388 CYS A N 1
ATOM 3061 C CA . CYS A 1 388 ? 23.172 -31.922 -38.031 1 88.25 388 CYS A CA 1
ATOM 3062 C C . CYS A 1 388 ? 23.234 -33.344 -38.625 1 88.25 388 CYS A C 1
ATOM 3064 O O . CYS A 1 388 ? 24.312 -33.844 -38.906 1 88.25 388 CYS A O 1
ATOM 3066 N N . TYR A 1 389 ? 22.094 -33.938 -38.781 1 80.06 389 TYR A N 1
ATOM 3067 C CA . TYR A 1 389 ? 21.938 -35.281 -39.344 1 80.06 389 TYR A CA 1
ATOM 3068 C C . TYR A 1 389 ? 22.844 -36.281 -38.656 1 80.06 389 TYR A C 1
ATOM 3070 O O . TYR A 1 389 ? 23.547 -37.062 -39.312 1 80.06 389 TYR A O 1
ATOM 3078 N N . GLY A 1 390 ? 22.953 -36.188 -37.344 1 82.75 390 GLY A N 1
ATOM 3079 C CA . GLY A 1 390 ? 23.656 -37.188 -36.531 1 82.75 390 GLY A CA 1
ATOM 3080 C C . GLY A 1 390 ? 25.156 -37.031 -36.594 1 82.75 390 GLY A C 1
ATOM 3081 O O . GLY A 1 390 ? 25.891 -37.969 -36.25 1 82.75 390 GLY A O 1
ATOM 3082 N N . ALA A 1 391 ? 25.562 -36 -37.094 1 90.88 391 ALA A N 1
ATOM 3083 C CA . ALA A 1 391 ? 27 -35.719 -37.125 1 90.88 391 ALA A CA 1
ATOM 3084 C C . ALA A 1 391 ? 27.297 -34.344 -36.594 1 90.88 391 ALA A C 1
ATOM 3086 O O . ALA A 1 391 ? 26.406 -33.5 -36.469 1 90.88 391 ALA A O 1
ATOM 3087 N N . ILE A 1 392 ? 28.562 -34.156 -36.25 1 95.81 392 ILE A N 1
ATOM 3088 C CA . ILE A 1 392 ? 28.984 -32.844 -35.781 1 95.81 392 ILE A CA 1
ATOM 3089 C C . ILE A 1 392 ? 29.703 -32.094 -36.875 1 95.81 392 ILE A C 1
ATOM 3091 O O . ILE A 1 392 ? 30.594 -32.656 -37.531 1 95.81 392 ILE A O 1
ATOM 3095 N N . TYR A 1 393 ? 29.344 -30.906 -37.094 1 96.25 393 TYR A N 1
ATOM 3096 C CA . TYR A 1 393 ? 29.984 -30.047 -38.062 1 96.25 393 TYR A CA 1
ATOM 3097 C C . TYR A 1 393 ? 30.812 -28.969 -37.406 1 96.25 393 TYR A C 1
ATOM 3099 O O . TYR A 1 393 ? 30.344 -28.297 -36.469 1 96.25 393 TYR A O 1
ATOM 3107 N N . ALA A 1 394 ? 32 -28.828 -37.719 1 96.75 394 ALA A N 1
ATOM 3108 C CA . ALA A 1 394 ? 32.875 -27.75 -37.281 1 96.75 394 ALA A CA 1
ATOM 3109 C C . ALA A 1 394 ? 33.25 -26.812 -38.438 1 96.75 394 ALA A C 1
ATOM 3111 O O . ALA A 1 394 ? 33.75 -27.25 -39.469 1 96.75 394 ALA A O 1
ATOM 3112 N N . LEU A 1 395 ? 33 -25.547 -38.25 1 96.06 395 LEU A N 1
ATOM 3113 C CA . LEU A 1 395 ? 33.156 -24.578 -39.344 1 96.06 395 LEU A CA 1
ATOM 3114 C C . LEU A 1 395 ? 34.125 -23.469 -38.969 1 96.06 395 LEU A C 1
ATOM 3116 O O . LEU A 1 395 ? 34.094 -22.953 -37.844 1 96.06 395 LEU A O 1
ATOM 3120 N N . GLY A 1 396 ? 35 -23.141 -39.906 1 95.62 396 GLY A N 1
ATOM 3121 C CA . GLY A 1 396 ? 35.812 -21.938 -39.812 1 95.62 396 GLY A CA 1
ATOM 3122 C C . GLY A 1 396 ? 36.719 -21.906 -38.594 1 95.62 396 GLY A C 1
ATOM 3123 O O . GLY A 1 396 ? 37.344 -22.922 -38.25 1 95.62 396 GLY A O 1
ATOM 3124 N N . GLY A 1 397 ? 36.875 -20.703 -38 1 94.56 397 GLY A N 1
ATOM 3125 C CA . GLY A 1 397 ? 37.75 -20.516 -36.875 1 94.56 397 GLY A CA 1
ATOM 3126 C C . GLY A 1 397 ? 39.188 -20.141 -37.281 1 94.56 397 GLY A C 1
ATOM 3127 O O . GLY A 1 397 ? 39.5 -20.141 -38.469 1 94.56 397 GLY A O 1
ATOM 3128 N N . TRP A 1 398 ? 39.875 -19.781 -36.25 1 92 398 TRP A N 1
ATOM 3129 C CA . TRP A 1 398 ? 41.281 -19.5 -36.438 1 92 398 TRP A CA 1
ATOM 3130 C C . TRP A 1 398 ? 42.094 -20.797 -36.562 1 92 398 TRP A C 1
ATOM 3132 O O . TRP A 1 398 ? 42 -21.641 -35.656 1 92 398 TRP A O 1
ATOM 3142 N N . VAL A 1 399 ? 42.875 -20.969 -37.625 1 90.62 399 VAL A N 1
ATOM 3143 C CA . VAL A 1 399 ? 43.562 -22.234 -37.844 1 90.62 399 VAL A CA 1
ATOM 3144 C C . VAL A 1 399 ? 45.094 -22.016 -37.719 1 90.62 399 VAL A C 1
ATOM 3146 O O . VAL A 1 399 ? 45.875 -22.859 -38.094 1 90.62 399 VAL A O 1
ATOM 3149 N N . GLY A 1 400 ? 45.531 -20.938 -37.125 1 82.81 400 GLY A N 1
ATOM 3150 C CA . GLY A 1 400 ? 46.938 -20.609 -36.938 1 82.81 400 GLY A CA 1
ATOM 3151 C C . GLY A 1 400 ? 47.312 -19.234 -37.469 1 82.81 400 GLY A C 1
ATOM 3152 O O . GLY A 1 400 ? 46.938 -18.219 -36.906 1 82.81 400 GLY A O 1
ATOM 3153 N N . ALA A 1 401 ? 47.938 -19.312 -38.688 1 78.56 401 ALA A N 1
ATOM 3154 C CA . ALA A 1 401 ? 48.406 -18.062 -39.281 1 78.56 401 ALA A CA 1
ATOM 3155 C C . ALA A 1 401 ? 47.281 -17.344 -40.031 1 78.56 401 ALA A C 1
ATOM 3157 O O . ALA A 1 401 ? 47.344 -16.141 -40.25 1 78.56 401 ALA A O 1
ATOM 3158 N N . GLU A 1 402 ? 46.188 -18.094 -40.344 1 87.06 402 GLU A N 1
ATOM 3159 C CA . GLU A 1 402 ? 45.062 -17.516 -41.094 1 87.06 402 GLU A CA 1
ATOM 3160 C C . GLU A 1 402 ? 43.719 -18 -40.531 1 87.06 402 GLU A C 1
ATOM 3162 O O . GLU A 1 402 ? 43.688 -18.781 -39.594 1 87.06 402 GLU A O 1
ATOM 3167 N N . ILE A 1 403 ? 42.656 -17.359 -41.062 1 91.44 403 ILE A N 1
ATOM 3168 C CA . ILE A 1 403 ? 41.312 -17.781 -40.75 1 91.44 403 ILE A CA 1
ATOM 3169 C C . ILE A 1 403 ? 40.875 -18.922 -41.656 1 91.44 403 ILE A C 1
ATOM 3171 O O . ILE A 1 403 ? 41.031 -18.828 -42.875 1 91.44 403 ILE A O 1
ATOM 3175 N N . GLY A 1 404 ? 40.469 -19.953 -41.094 1 91.06 404 GLY A N 1
ATOM 3176 C CA . GLY A 1 404 ? 40.062 -21.125 -41.844 1 91.06 404 GLY A CA 1
ATOM 3177 C C . GLY A 1 404 ? 38.688 -20.969 -42.5 1 91.06 404 GLY A C 1
ATOM 3178 O O . GLY A 1 404 ? 37.781 -20.328 -41.938 1 91.06 404 GLY A O 1
ATOM 3179 N N . ASN A 1 405 ? 38.469 -21.625 -43.688 1 91.94 405 ASN A N 1
ATOM 3180 C CA . ASN A 1 405 ? 37.188 -21.594 -44.375 1 91.94 405 ASN A CA 1
ATOM 3181 C C . ASN A 1 405 ? 36.625 -23 -44.625 1 91.94 405 ASN A C 1
ATOM 3183 O O . ASN A 1 405 ? 35.625 -23.172 -45.281 1 91.94 405 ASN A O 1
ATOM 3187 N N . THR A 1 406 ? 37.312 -23.969 -44.062 1 94.56 406 THR A N 1
ATOM 3188 C CA . THR A 1 406 ? 36.906 -25.344 -44.344 1 94.56 406 THR A CA 1
ATOM 3189 C C . THR A 1 406 ? 35.781 -25.766 -43.375 1 94.56 406 THR A C 1
ATOM 3191 O O . THR A 1 406 ? 35.656 -25.219 -42.281 1 94.56 406 THR A O 1
ATOM 3194 N N . ILE A 1 407 ? 35 -26.688 -43.812 1 96.56 407 ILE A N 1
ATOM 3195 C CA . ILE A 1 407 ? 33.969 -27.328 -43.031 1 96.56 407 ILE A CA 1
ATOM 3196 C C . ILE A 1 407 ? 34.344 -28.797 -42.781 1 96.56 407 ILE A C 1
ATOM 3198 O O . ILE A 1 407 ? 34.531 -29.547 -43.75 1 96.56 407 ILE A O 1
ATOM 3202 N N . GLU A 1 408 ? 34.406 -29.172 -41.594 1 96.94 408 GLU A N 1
ATOM 3203 C CA . GLU A 1 408 ? 34.688 -30.562 -41.281 1 96.94 408 GLU A CA 1
ATOM 3204 C C . GLU A 1 408 ? 33.5 -31.234 -40.594 1 96.94 408 GLU A C 1
ATOM 3206 O O . GLU A 1 408 ? 32.75 -30.609 -39.844 1 96.94 408 GLU A O 1
ATOM 3211 N N . ARG A 1 409 ? 33.312 -32.438 -40.906 1 96.75 409 ARG A N 1
ATOM 3212 C CA . ARG A 1 409 ? 32.219 -33.25 -40.406 1 96.75 409 ARG A CA 1
ATOM 3213 C C . ARG A 1 409 ? 32.75 -34.469 -39.625 1 96.75 409 ARG A C 1
ATOM 3215 O O . ARG A 1 409 ? 33.594 -35.188 -40.125 1 96.75 409 ARG A O 1
ATOM 3222 N N . PHE A 1 410 ? 32.25 -34.656 -38.438 1 96.12 410 PHE A N 1
ATOM 3223 C CA . PHE A 1 410 ? 32.656 -35.781 -37.594 1 96.12 410 PHE A CA 1
ATOM 3224 C C . PHE A 1 410 ? 31.531 -36.812 -37.562 1 96.12 410 PHE A C 1
ATOM 3226 O O . PHE A 1 410 ? 30.406 -36.531 -37.188 1 96.12 410 PHE A O 1
ATOM 3233 N N . ASP A 1 411 ? 31.828 -37.938 -37.875 1 91.94 411 ASP A N 1
ATOM 3234 C CA . ASP A 1 411 ? 30.938 -39.094 -37.75 1 91.94 411 ASP A CA 1
ATOM 3235 C C . ASP A 1 411 ? 31.297 -39.938 -36.531 1 91.94 411 ASP A C 1
ATOM 3237 O O . ASP A 1 411 ? 32.312 -40.625 -36.531 1 91.94 411 ASP A O 1
ATOM 3241 N N . PRO A 1 412 ? 30.547 -39.906 -35.594 1 89.62 412 PRO A N 1
ATOM 3242 C CA . PRO A 1 412 ? 30.875 -40.625 -34.375 1 89.62 412 PRO A CA 1
ATOM 3243 C C . PRO A 1 412 ? 30.969 -42.156 -34.594 1 89.62 412 PRO A C 1
ATOM 3245 O O . PRO A 1 412 ? 31.719 -42.844 -33.875 1 89.62 412 PRO A O 1
ATOM 3248 N N . ASP A 1 413 ? 30.234 -42.719 -35.531 1 85.06 413 ASP A N 1
ATOM 3249 C CA . ASP A 1 413 ? 30.266 -44.125 -35.781 1 85.06 413 ASP A CA 1
ATOM 3250 C C . ASP A 1 413 ? 31.609 -44.531 -36.406 1 85.06 413 ASP A C 1
ATOM 3252 O O . ASP A 1 413 ? 32.188 -45.562 -36.062 1 85.06 413 ASP A O 1
ATOM 3256 N N . GLU A 1 414 ? 32.094 -43.719 -37.188 1 91.5 414 GLU A N 1
ATOM 3257 C CA . GLU A 1 414 ? 33.375 -44 -37.844 1 91.5 414 GLU A CA 1
ATOM 3258 C C . GLU A 1 414 ? 34.531 -43.375 -37.094 1 91.5 414 GLU A C 1
ATOM 3260 O O . GLU A 1 414 ? 35.719 -43.688 -37.375 1 91.5 414 GLU A O 1
ATOM 3265 N N . ASN A 1 415 ? 34.25 -42.594 -36.125 1 93.75 415 ASN A N 1
ATOM 3266 C CA . ASN A 1 415 ? 35.25 -41.844 -35.375 1 93.75 415 ASN A CA 1
ATOM 3267 C C . ASN A 1 415 ? 36.25 -41.188 -36.312 1 93.75 415 ASN A C 1
ATOM 3269 O O . ASN A 1 415 ? 37.469 -41.375 -36.156 1 93.75 415 ASN A O 1
ATOM 3273 N N . LYS A 1 416 ? 35.719 -40.406 -37.156 1 95.25 416 LYS A N 1
ATOM 3274 C CA . LYS A 1 416 ? 36.562 -39.781 -38.156 1 95.25 416 LYS A CA 1
ATOM 3275 C C . LYS A 1 416 ? 36.031 -38.406 -38.531 1 95.25 416 LYS A C 1
ATOM 3277 O O . LYS A 1 416 ? 34.812 -38.188 -38.625 1 95.25 416 LYS A O 1
ATOM 3282 N N . TRP A 1 417 ? 37.031 -37.5 -38.781 1 96.31 417 TRP A N 1
ATOM 3283 C CA . TRP A 1 417 ? 36.719 -36.156 -39.312 1 96.31 417 TRP A CA 1
ATOM 3284 C C . TRP A 1 417 ? 37 -36.125 -40.812 1 96.31 417 TRP A C 1
ATOM 3286 O O . TRP A 1 417 ? 38 -36.625 -41.281 1 96.31 417 TRP A O 1
ATOM 3296 N N . GLU A 1 418 ? 36.094 -35.5 -41.531 1 96.19 418 GLU A N 1
ATOM 3297 C CA . GLU A 1 418 ? 36.281 -35.344 -42.969 1 96.19 418 GLU A CA 1
ATOM 3298 C C . GLU A 1 418 ? 35.938 -33.906 -43.406 1 96.19 418 GLU A C 1
ATOM 3300 O O . GLU A 1 418 ? 34.969 -33.312 -42.906 1 96.19 418 GLU A O 1
ATOM 3305 N N . VAL A 1 419 ? 36.844 -33.375 -44.25 1 95.62 419 VAL A N 1
ATOM 3306 C CA . VAL A 1 419 ? 36.531 -32.094 -44.812 1 95.62 419 VAL A CA 1
ATOM 3307 C C . VAL A 1 419 ? 35.438 -32.219 -45.875 1 95.62 419 VAL A C 1
ATOM 3309 O O . VAL A 1 419 ? 35.594 -32.938 -46.844 1 95.62 419 VAL A O 1
ATOM 3312 N N . VAL A 1 420 ? 34.375 -31.531 -45.688 1 95.19 420 VAL A N 1
ATOM 3313 C CA . VAL A 1 420 ? 33.188 -31.781 -46.531 1 95.19 420 VAL A CA 1
ATOM 3314 C C . VAL A 1 420 ? 32.875 -30.547 -47.375 1 95.19 420 VAL A C 1
ATOM 3316 O O . VAL A 1 420 ? 32 -30.578 -48.25 1 95.19 420 VAL A O 1
ATOM 3319 N N . GLY A 1 421 ? 33.5 -29.469 -47.125 1 93.62 421 GLY A N 1
ATOM 3320 C CA . GLY A 1 421 ? 33.25 -28.266 -47.906 1 93.62 421 GLY A CA 1
ATOM 3321 C C . GLY A 1 421 ? 33.969 -27.047 -47.375 1 93.62 421 GLY A C 1
ATOM 3322 O O . GLY A 1 421 ? 34.906 -27.172 -46.562 1 93.62 421 GLY A O 1
ATOM 3323 N N . ASN A 1 422 ? 33.562 -25.891 -48 1 94.44 422 ASN A N 1
ATOM 3324 C CA . ASN A 1 422 ? 34.156 -24.609 -47.625 1 94.44 422 ASN A CA 1
ATOM 3325 C C . ASN A 1 422 ? 33.062 -23.578 -47.312 1 94.44 422 ASN A C 1
ATOM 3327 O O . ASN A 1 422 ? 31.969 -23.625 -47.875 1 94.44 422 ASN A O 1
ATOM 3331 N N . MET A 1 423 ? 33.438 -22.75 -46.375 1 93.94 423 MET A N 1
ATOM 3332 C CA . MET A 1 423 ? 32.531 -21.641 -46.062 1 93.94 423 MET A CA 1
ATOM 3333 C C . MET A 1 423 ? 32.531 -20.594 -47.156 1 93.94 423 MET A C 1
ATOM 3335 O O . MET A 1 423 ? 33.531 -20.453 -47.875 1 93.94 423 MET A O 1
ATOM 3339 N N . ALA A 1 424 ? 31.453 -19.906 -47.312 1 90 424 ALA A N 1
ATOM 3340 C CA . ALA A 1 424 ? 31.391 -18.812 -48.281 1 90 424 ALA A CA 1
ATOM 3341 C C . ALA A 1 424 ? 32.281 -17.641 -47.844 1 90 424 ALA A C 1
ATOM 3343 O O . ALA A 1 424 ? 32.969 -17.031 -48.688 1 90 424 ALA A O 1
ATOM 3344 N N . MET A 1 425 ? 32.281 -17.406 -46.594 1 89.38 425 MET A N 1
ATOM 3345 C CA . MET A 1 425 ? 33.094 -16.359 -46 1 89.38 425 MET A CA 1
ATOM 3346 C C . MET A 1 425 ? 33.844 -16.875 -44.781 1 89.38 425 MET A C 1
ATOM 3348 O O . MET A 1 425 ? 33.219 -17.438 -43.875 1 89.38 425 MET A O 1
ATOM 3352 N N . SER A 1 426 ? 35.188 -16.594 -44.812 1 92.38 426 SER A N 1
ATOM 3353 C CA . SER A 1 426 ? 35.969 -16.984 -43.656 1 92.38 426 SER A CA 1
ATOM 3354 C C . SER A 1 426 ? 35.625 -16.109 -42.469 1 92.38 426 SER A C 1
ATOM 3356 O O . SER A 1 426 ? 35.5 -14.891 -42.594 1 92.38 426 SER A O 1
ATOM 3358 N N . ARG A 1 427 ? 35.5 -16.75 -41.344 1 94.19 427 ARG A N 1
ATOM 3359 C CA . ARG A 1 427 ? 35.188 -15.992 -40.125 1 94.19 427 ARG A CA 1
ATOM 3360 C C . ARG A 1 427 ? 35.5 -16.797 -38.875 1 94.19 427 ARG A C 1
ATOM 3362 O O . ARG A 1 427 ? 35.625 -18.031 -38.938 1 94.19 427 ARG A O 1
ATOM 3369 N N . TYR A 1 428 ? 35.656 -16.125 -37.781 1 93.94 428 TYR A N 1
ATOM 3370 C CA . TYR A 1 428 ? 35.812 -16.75 -36.469 1 93.94 428 TYR A CA 1
ATOM 3371 C C . TYR A 1 428 ? 35 -16.031 -35.406 1 93.94 428 TYR A C 1
ATOM 3373 O O . TYR A 1 428 ? 34.562 -14.898 -35.625 1 93.94 428 TYR A O 1
ATOM 3381 N N . TYR A 1 429 ? 34.656 -16.781 -34.344 1 93.81 429 TYR A N 1
ATOM 3382 C CA . TYR A 1 429 ? 33.875 -16.281 -33.219 1 93.81 429 TYR A CA 1
ATOM 3383 C C . TYR A 1 429 ? 32.5 -15.82 -33.719 1 93.81 429 TYR A C 1
ATOM 3385 O O . TYR A 1 429 ? 32.031 -14.734 -33.344 1 93.81 429 TYR A O 1
ATOM 3393 N N . PHE A 1 430 ? 31.859 -16.641 -34.531 1 94.88 430 PHE A N 1
ATOM 3394 C CA . PHE A 1 430 ? 30.5 -16.422 -35.062 1 94.88 430 PHE A CA 1
ATOM 3395 C C . PHE A 1 430 ? 29.516 -17.391 -34.406 1 94.88 430 PHE A C 1
ATOM 3397 O O . PHE A 1 430 ? 29.922 -18.312 -33.688 1 94.88 430 PHE A O 1
ATOM 3404 N N . GLY A 1 431 ? 28.281 -17.109 -34.562 1 94 431 GLY A N 1
ATOM 3405 C CA . GLY A 1 431 ? 27.25 -17.984 -34.062 1 94 431 GLY A CA 1
ATOM 3406 C C . GLY A 1 431 ? 26.859 -19.062 -35.062 1 94 431 GLY A C 1
ATOM 3407 O O . GLY A 1 431 ? 26.844 -18.828 -36.281 1 94 431 GLY A O 1
ATOM 3408 N N . CYS A 1 432 ? 26.516 -20.234 -34.5 1 94.31 432 CYS A N 1
ATOM 3409 C CA . CYS A 1 432 ? 26.156 -21.375 -35.344 1 94.31 432 CYS A CA 1
ATOM 3410 C C . CYS A 1 432 ? 25.031 -22.188 -34.719 1 94.31 432 CYS A C 1
ATOM 3412 O O . CYS A 1 432 ? 25.078 -22.484 -33.5 1 94.31 432 CYS A O 1
ATOM 3414 N N . CYS A 1 433 ? 24.047 -22.453 -35.5 1 92.94 433 CYS A N 1
ATOM 3415 C CA . CYS A 1 433 ? 22.984 -23.297 -34.969 1 92.94 433 CYS A CA 1
ATOM 3416 C C . CYS A 1 433 ? 22.328 -24.109 -36.094 1 92.94 433 CYS A C 1
ATOM 3418 O O . CYS A 1 433 ? 22.531 -23.828 -37.25 1 92.94 433 CYS A O 1
ATOM 3420 N N . GLU A 1 434 ? 21.703 -25.125 -35.688 1 91.06 434 GLU A N 1
ATOM 3421 C CA . GLU A 1 434 ? 20.984 -26 -36.625 1 91.06 434 GLU A CA 1
ATOM 3422 C C . GLU A 1 434 ? 19.484 -25.891 -36.438 1 91.06 434 GLU A C 1
ATOM 3424 O O . GLU A 1 434 ? 18.984 -25.828 -35.312 1 91.06 434 GLU A O 1
ATOM 3429 N N . MET A 1 435 ? 18.859 -25.75 -37.594 1 86.56 435 MET A N 1
ATOM 3430 C CA . MET A 1 435 ? 17.391 -25.781 -37.562 1 86.56 435 MET A CA 1
ATOM 3431 C C . MET A 1 435 ? 16.844 -26.484 -38.812 1 86.56 435 MET A C 1
ATOM 3433 O O . MET A 1 435 ? 17.188 -26.109 -39.938 1 86.56 435 MET A O 1
ATOM 3437 N N . GLN A 1 436 ? 16.016 -27.516 -38.625 1 79.06 436 GLN A N 1
ATOM 3438 C CA . GLN A 1 436 ? 15.336 -28.25 -39.688 1 79.06 436 GLN A CA 1
ATOM 3439 C C . GLN A 1 436 ? 16.344 -28.797 -40.688 1 79.06 436 GLN A C 1
ATOM 3441 O O . GLN A 1 436 ? 16.141 -28.672 -41.906 1 79.06 436 GLN A O 1
ATOM 3446 N N . GLY A 1 437 ? 17.484 -29.203 -40.25 1 83.81 437 GLY A N 1
ATOM 3447 C CA . GLY A 1 437 ? 18.453 -29.859 -41.094 1 83.81 437 GLY A CA 1
ATOM 3448 C C . GLY A 1 437 ? 19.375 -28.891 -41.812 1 83.81 437 GLY A C 1
ATOM 3449 O O . GLY A 1 437 ? 20.141 -29.297 -42.688 1 83.81 437 GLY A O 1
ATOM 3450 N N . LEU A 1 438 ? 19.234 -27.672 -41.5 1 90.81 438 LEU A N 1
ATOM 3451 C CA . LEU A 1 438 ? 20.094 -26.656 -42.094 1 90.81 438 LEU A CA 1
ATOM 3452 C C . LEU A 1 438 ? 21 -26.031 -41 1 90.81 438 LEU A C 1
ATOM 3454 O O . LEU A 1 438 ? 20.641 -26 -39.844 1 90.81 438 LEU A O 1
ATOM 3458 N N . ILE A 1 439 ? 22.188 -25.594 -41.469 1 94.25 439 ILE A N 1
ATOM 3459 C CA . ILE A 1 439 ? 23.125 -24.969 -40.531 1 94.25 439 ILE A CA 1
ATOM 3460 C C . ILE A 1 439 ? 23.172 -23.453 -40.781 1 94.25 439 ILE A C 1
ATOM 3462 O O . ILE A 1 439 ? 23.469 -23.016 -41.906 1 94.25 439 ILE A O 1
ATOM 3466 N N . TYR A 1 440 ? 22.938 -22.719 -39.781 1 94 440 TYR A N 1
ATOM 3467 C CA . TYR A 1 440 ? 22.906 -21.266 -39.875 1 94 440 TYR A CA 1
ATOM 3468 C C . TYR A 1 440 ? 24.141 -20.656 -39.25 1 94 440 TYR A C 1
ATOM 3470 O O . TYR A 1 440 ? 24.531 -21.047 -38.125 1 94 440 TYR A O 1
ATOM 3478 N N . VAL A 1 441 ? 24.75 -19.75 -39.938 1 95.12 441 VAL A N 1
ATOM 3479 C CA . VAL A 1 441 ? 25.938 -19.047 -39.469 1 95.12 441 VAL A CA 1
ATOM 3480 C C . VAL A 1 441 ? 25.672 -17.547 -39.406 1 95.12 441 VAL A C 1
ATOM 3482 O O . VAL A 1 441 ? 25.203 -16.969 -40.406 1 95.12 441 VAL A O 1
ATOM 3485 N N . ILE A 1 442 ? 26.031 -16.969 -38.219 1 94.5 442 ILE A N 1
ATOM 3486 C CA . ILE A 1 442 ? 25.656 -15.578 -38.031 1 94.5 442 ILE A CA 1
ATOM 3487 C C . ILE A 1 442 ? 26.797 -14.812 -37.406 1 94.5 442 ILE A C 1
ATOM 3489 O O . ILE A 1 442 ? 27.375 -15.258 -36.406 1 94.5 442 ILE A O 1
ATOM 3493 N N . GLY A 1 443 ? 27.109 -13.648 -37.938 1 94.62 443 GLY A N 1
ATOM 3494 C CA . GLY A 1 443 ? 28.094 -12.734 -37.375 1 94.62 443 GLY A CA 1
ATOM 3495 C C . GLY A 1 443 ? 29.5 -13.289 -37.406 1 94.62 443 GLY A C 1
ATOM 3496 O O . GLY A 1 443 ? 29.859 -14 -38.344 1 94.62 443 GLY A O 1
ATOM 3497 N N . GLY A 1 444 ? 30.359 -12.797 -36.438 1 94.69 444 GLY A N 1
ATOM 3498 C CA . GLY A 1 444 ? 31.75 -13.18 -36.375 1 94.69 444 GLY A CA 1
ATOM 3499 C C . GLY A 1 444 ? 32.688 -12.078 -36.812 1 94.69 444 GLY A C 1
ATOM 3500 O O . GLY A 1 444 ? 32.281 -10.922 -36.938 1 94.69 444 GLY A O 1
ATOM 3501 N N . ILE A 1 445 ? 33.906 -12.445 -36.875 1 93.56 445 ILE A N 1
ATOM 3502 C CA . ILE A 1 445 ? 34.938 -11.516 -37.281 1 93.56 445 ILE A CA 1
ATOM 3503 C C . ILE A 1 445 ? 35.562 -11.969 -38.594 1 93.56 445 ILE A C 1
ATOM 3505 O O . ILE A 1 445 ? 35.875 -13.148 -38.781 1 93.56 445 ILE A O 1
ATOM 3509 N N . SER A 1 446 ? 35.75 -10.969 -39.469 1 91.25 446 SER A N 1
ATOM 3510 C CA . SER A 1 446 ? 36.281 -11.273 -40.781 1 91.25 446 SER A CA 1
ATOM 3511 C C . SER A 1 446 ? 37.812 -11.305 -40.781 1 91.25 446 SER A C 1
ATOM 3513 O O . SER A 1 446 ? 38.438 -11.055 -39.75 1 91.25 446 SER A O 1
ATOM 3515 N N . ASN A 1 447 ? 38.344 -11.617 -42 1 87.5 447 ASN A N 1
ATOM 3516 C CA . ASN A 1 447 ? 39.812 -11.625 -42.188 1 87.5 447 ASN A CA 1
ATOM 3517 C C . ASN A 1 447 ? 40.406 -10.25 -41.938 1 87.5 447 ASN A C 1
ATOM 3519 O O . ASN A 1 447 ? 41.562 -10.141 -41.562 1 87.5 447 ASN A O 1
ATOM 3523 N N . GLU A 1 448 ? 39.594 -9.266 -42.094 1 85.88 448 GLU A N 1
ATOM 3524 C CA . GLU A 1 448 ? 40.062 -7.891 -41.906 1 85.88 448 GLU A CA 1
ATOM 3525 C C . GLU A 1 448 ? 39.969 -7.465 -40.438 1 85.88 448 GLU A C 1
ATOM 3527 O O . GLU A 1 448 ? 40.312 -6.332 -40.094 1 85.88 448 GLU A O 1
ATOM 3532 N N . GLY A 1 449 ? 39.438 -8.281 -39.656 1 87.56 449 GLY A N 1
ATOM 3533 C CA . GLY A 1 449 ? 39.344 -7.969 -38.25 1 87.56 449 GLY A CA 1
ATOM 3534 C C . GLY A 1 449 ? 38.094 -7.18 -37.906 1 87.56 449 GLY A C 1
ATOM 3535 O O . GLY A 1 449 ? 38 -6.562 -36.844 1 87.56 449 GLY A O 1
ATOM 3536 N N . ILE A 1 450 ? 37.188 -7.199 -38.844 1 89.19 450 ILE A N 1
ATOM 3537 C CA . ILE A 1 450 ? 35.938 -6.441 -38.625 1 89.19 450 ILE A CA 1
ATOM 3538 C C . ILE A 1 450 ? 34.812 -7.395 -38.281 1 89.19 450 ILE A C 1
ATOM 3540 O O . ILE A 1 450 ? 34.688 -8.469 -38.906 1 89.19 450 ILE A O 1
ATOM 3544 N N . GLU A 1 451 ? 34.031 -6.93 -37.344 1 93.19 451 GLU A N 1
ATOM 3545 C CA . GLU A 1 451 ? 32.875 -7.723 -36.969 1 93.19 451 GLU A CA 1
ATOM 3546 C C . GLU A 1 451 ? 31.828 -7.734 -38.094 1 93.19 451 GLU A C 1
ATOM 3548 O O . GLU A 1 451 ? 31.641 -6.727 -38.781 1 93.19 451 GLU A O 1
ATOM 3553 N N . LEU A 1 452 ? 31.125 -8.828 -38.188 1 92.69 452 LEU A N 1
ATOM 3554 C CA . LEU A 1 452 ? 30.203 -9.008 -39.281 1 92.69 452 LEU A CA 1
ATOM 3555 C C . LEU A 1 452 ? 28.766 -8.984 -38.812 1 92.69 452 LEU A C 1
ATOM 3557 O O . LEU A 1 452 ? 28.484 -9.266 -37.625 1 92.69 452 LEU A O 1
ATOM 3561 N N . ARG A 1 453 ? 27.859 -8.641 -39.688 1 92.12 453 ARG A N 1
ATOM 3562 C CA . ARG A 1 453 ? 26.438 -8.75 -39.438 1 92.12 453 ARG A CA 1
ATOM 3563 C C . ARG A 1 453 ? 25.797 -9.781 -40.375 1 92.12 453 ARG A C 1
ATOM 3565 O O . ARG A 1 453 ? 24.578 -9.969 -40.344 1 92.12 453 ARG A O 1
ATOM 3572 N N . SER A 1 454 ? 26.594 -10.438 -41.094 1 92.25 454 SER A N 1
ATOM 3573 C CA . SER A 1 454 ? 26.109 -11.328 -42.156 1 92.25 454 SER A CA 1
ATOM 3574 C C . SER A 1 454 ? 25.438 -12.562 -41.562 1 92.25 454 SER A C 1
ATOM 3576 O O . SER A 1 454 ? 25.781 -13 -40.438 1 92.25 454 SER A O 1
ATOM 3578 N N . PHE A 1 455 ? 24.453 -13.055 -42.281 1 92.88 455 PHE A N 1
ATOM 3579 C CA . PHE A 1 455 ? 23.656 -14.234 -41.938 1 92.88 455 PHE A CA 1
ATOM 3580 C C . PHE A 1 455 ? 23.516 -15.156 -43.156 1 92.88 455 PHE A C 1
ATOM 3582 O O . PHE A 1 455 ? 23.031 -14.75 -44.188 1 92.88 455 PHE A O 1
ATOM 3589 N N . GLU A 1 456 ? 24.031 -16.422 -42.969 1 94.62 456 GLU A N 1
ATOM 3590 C CA . GLU A 1 456 ? 24.062 -17.375 -44.062 1 94.62 456 GLU A CA 1
ATOM 3591 C C . GLU A 1 456 ? 23.547 -18.734 -43.625 1 94.62 456 GLU A C 1
ATOM 3593 O O . GLU A 1 456 ? 23.562 -19.062 -42.438 1 94.62 456 GLU A O 1
ATOM 3598 N N . VAL A 1 457 ? 23.078 -19.438 -44.594 1 94.38 457 VAL A N 1
ATOM 3599 C CA . VAL A 1 457 ? 22.594 -20.781 -44.312 1 94.38 457 VAL A CA 1
ATOM 3600 C C . VAL A 1 457 ? 23.297 -21.797 -45.219 1 94.38 457 VAL A C 1
ATOM 3602 O O . VAL A 1 457 ? 23.531 -21.516 -46.375 1 94.38 457 VAL A O 1
ATOM 3605 N N . TYR A 1 458 ? 23.734 -22.875 -44.625 1 95.31 458 TYR A N 1
ATOM 3606 C CA . TYR A 1 458 ? 24.422 -23.953 -45.344 1 95.31 458 TYR A CA 1
ATOM 3607 C C . TYR A 1 458 ? 23.547 -25.219 -45.375 1 95.31 458 TYR A C 1
ATOM 3609 O O . TYR A 1 458 ? 23.062 -25.672 -44.344 1 95.31 458 TYR A O 1
ATOM 3617 N N . ASP A 1 459 ? 23.328 -25.734 -46.5 1 92.75 459 ASP A N 1
ATOM 3618 C CA . ASP A 1 459 ? 22.672 -27.016 -46.688 1 92.75 459 ASP A CA 1
ATOM 3619 C C . ASP A 1 459 ? 23.703 -28.141 -46.781 1 92.75 459 ASP A C 1
ATOM 3621 O O . ASP A 1 459 ? 24.375 -28.297 -47.812 1 92.75 459 ASP A O 1
ATOM 3625 N N . PRO A 1 460 ? 23.797 -28.906 -45.781 1 90.56 460 PRO A N 1
ATOM 3626 C CA . PRO A 1 460 ? 24.828 -29.953 -45.781 1 90.56 460 PRO A CA 1
ATOM 3627 C C . PRO A 1 460 ? 24.594 -31.016 -46.844 1 90.56 460 PRO A C 1
ATOM 3629 O O . PRO A 1 460 ? 25.531 -31.719 -47.219 1 90.56 460 PRO A O 1
ATOM 3632 N N . LEU A 1 461 ? 23.438 -31.172 -47.312 1 86.44 461 LEU A N 1
ATOM 3633 C CA . LEU A 1 461 ? 23.141 -32.188 -48.312 1 86.44 461 LEU A CA 1
ATOM 3634 C C . LEU A 1 461 ? 23.547 -31.688 -49.688 1 86.44 461 LEU A C 1
ATOM 3636 O O . LEU A 1 461 ? 24.203 -32.406 -50.438 1 86.44 461 LEU A O 1
ATOM 3640 N N . SER A 1 462 ? 23.188 -30.469 -50.031 1 89.5 462 SER A N 1
ATOM 3641 C CA . SER A 1 462 ? 23.531 -29.906 -51.344 1 89.5 462 SER A CA 1
ATOM 3642 C C . SER A 1 462 ? 24.891 -29.234 -51.312 1 89.5 462 SER A C 1
ATOM 3644 O O . SER A 1 462 ? 25.453 -28.922 -52.375 1 89.5 462 SER A O 1
ATOM 3646 N N . LYS A 1 463 ? 25.438 -29.031 -50.156 1 92.12 463 LYS A N 1
ATOM 3647 C CA . LYS A 1 463 ? 26.719 -28.359 -49.938 1 92.12 463 LYS A CA 1
ATOM 3648 C C . LYS A 1 463 ? 26.719 -26.953 -50.562 1 92.12 463 LYS A C 1
ATOM 3650 O O . LYS A 1 463 ? 27.688 -26.531 -51.156 1 92.12 463 LYS A O 1
ATOM 3655 N N . ARG A 1 464 ? 25.578 -26.266 -50.375 1 92.88 464 ARG A N 1
ATOM 3656 C CA . ARG A 1 464 ? 25.422 -24.938 -50.938 1 92.88 464 ARG A CA 1
ATOM 3657 C C . ARG A 1 464 ? 25.141 -23.922 -49.844 1 92.88 464 ARG A C 1
ATOM 3659 O O . ARG A 1 464 ? 24.5 -24.25 -48.844 1 92.88 464 ARG A O 1
ATOM 3666 N N . TRP A 1 465 ? 25.656 -22.688 -50.062 1 94.69 465 TRP A N 1
ATOM 3667 C CA . TRP A 1 465 ? 25.406 -21.578 -49.156 1 94.69 465 TRP A CA 1
ATOM 3668 C C . TRP A 1 465 ? 24.375 -20.609 -49.719 1 94.69 465 TRP A C 1
ATOM 3670 O O . TRP A 1 465 ? 24.359 -20.359 -50.938 1 94.69 465 TRP A O 1
ATOM 3680 N N . SER A 1 466 ? 23.5 -20.125 -48.969 1 93.12 466 SER A N 1
ATOM 3681 C CA . SER A 1 466 ? 22.562 -19.078 -49.344 1 93.12 466 SER A CA 1
ATOM 3682 C C . SER A 1 466 ? 22.594 -17.922 -48.344 1 93.12 466 SER A C 1
ATOM 3684 O O . SER A 1 466 ? 22.562 -18.141 -47.125 1 93.12 466 SER A O 1
ATOM 3686 N N . PRO A 1 467 ? 22.688 -16.703 -48.906 1 92 467 PRO A N 1
ATOM 3687 C CA . PRO A 1 467 ? 22.656 -15.555 -47.969 1 92 467 PRO A CA 1
ATOM 3688 C C . PRO A 1 467 ? 21.266 -15.258 -47.438 1 92 467 PRO A C 1
ATOM 3690 O O . PRO A 1 467 ? 20.266 -15.477 -48.156 1 92 467 PRO A O 1
ATOM 3693 N N . LEU A 1 468 ? 21.172 -14.898 -46.188 1 89.94 468 LEU A N 1
ATOM 3694 C CA . LEU A 1 468 ? 19.938 -14.445 -45.562 1 89.94 468 LEU A CA 1
ATOM 3695 C C . LEU A 1 468 ? 20.031 -12.984 -45.156 1 89.94 468 LEU A C 1
ATOM 3697 O O . LEU A 1 468 ? 21.125 -12.406 -45.156 1 89.94 468 LEU A O 1
ATOM 3701 N N . PRO A 1 469 ? 18.906 -12.336 -44.812 1 88.62 469 PRO A N 1
ATOM 3702 C CA . PRO A 1 469 ? 18.969 -10.938 -44.375 1 88.62 469 PRO A CA 1
ATOM 3703 C C . PRO A 1 469 ? 19.891 -10.742 -43.188 1 88.62 469 PRO A C 1
ATOM 3705 O O . PRO A 1 469 ? 19.766 -11.453 -42.188 1 88.62 469 PRO A O 1
ATOM 3708 N N . PRO A 1 470 ? 20.797 -9.797 -43.344 1 90.25 470 PRO A N 1
ATOM 3709 C CA . PRO A 1 470 ? 21.766 -9.594 -42.25 1 90.25 470 PRO A CA 1
ATOM 3710 C C . PRO A 1 470 ? 21.141 -8.992 -41 1 90.25 470 PRO A C 1
ATOM 3712 O O . PRO A 1 470 ? 20.031 -8.469 -41.062 1 90.25 470 PRO A O 1
ATOM 3715 N N . MET A 1 471 ? 21.875 -9.125 -39.906 1 90.56 471 MET A N 1
ATOM 3716 C CA . MET A 1 471 ? 21.469 -8.5 -38.656 1 90.56 471 MET A CA 1
ATOM 3717 C C . MET A 1 471 ? 21.562 -6.98 -38.75 1 90.56 471 MET A C 1
ATOM 3719 O O . MET A 1 471 ? 22.156 -6.449 -39.688 1 90.56 471 MET A O 1
ATOM 3723 N N . ALA A 1 472 ? 21 -6.32 -37.844 1 85.75 472 ALA A N 1
ATOM 3724 C CA . ALA A 1 472 ? 21.062 -4.863 -37.781 1 85.75 472 ALA A CA 1
ATOM 3725 C C . ALA A 1 472 ? 22.422 -4.391 -37.25 1 85.75 472 ALA A C 1
ATOM 3727 O O . ALA A 1 472 ? 22.922 -3.336 -37.656 1 85.75 472 ALA A O 1
ATOM 3728 N N . THR A 1 473 ? 22.953 -5.148 -36.375 1 87.94 473 THR A N 1
ATOM 3729 C CA . THR A 1 473 ? 24.188 -4.77 -35.719 1 87.94 473 THR A CA 1
ATOM 3730 C C . THR A 1 473 ? 25.266 -5.836 -35.938 1 87.94 473 THR A C 1
ATOM 3732 O O . THR A 1 473 ? 24.969 -7.031 -35.938 1 87.94 473 THR A O 1
ATOM 3735 N N . ARG A 1 474 ? 26.5 -5.27 -36.156 1 91.38 474 ARG A N 1
ATOM 3736 C CA . ARG A 1 474 ? 27.625 -6.191 -36.219 1 91.38 474 ARG A CA 1
ATOM 3737 C C . ARG A 1 474 ? 27.891 -6.824 -34.844 1 91.38 474 ARG A C 1
ATOM 3739 O O . ARG A 1 474 ? 27.828 -6.145 -33.812 1 91.38 474 ARG A O 1
ATOM 3746 N N . ARG A 1 475 ? 28.078 -8.211 -34.875 1 92.5 475 ARG A N 1
ATOM 3747 C CA . ARG A 1 475 ? 28.297 -8.906 -33.625 1 92.5 475 ARG A CA 1
ATOM 3748 C C . ARG A 1 475 ? 29.344 -10.008 -33.75 1 92.5 475 ARG A C 1
ATOM 3750 O O . ARG A 1 475 ? 29.344 -10.75 -34.75 1 92.5 475 ARG A O 1
ATOM 3757 N N . ALA A 1 476 ? 30.172 -10.047 -32.75 1 92.75 476 ALA A N 1
ATOM 3758 C CA . ALA A 1 476 ? 31.062 -11.188 -32.562 1 92.75 476 ALA A CA 1
ATOM 3759 C C . ALA A 1 476 ? 30.969 -11.719 -31.125 1 92.75 476 ALA A C 1
ATOM 3761 O O . ALA A 1 476 ? 30.438 -11.047 -30.25 1 92.75 476 ALA A O 1
ATOM 3762 N N . TYR A 1 477 ? 31.359 -12.977 -30.938 1 90.06 477 TYR A N 1
ATOM 3763 C CA . TYR A 1 477 ? 31.266 -13.594 -29.609 1 90.06 477 TYR A CA 1
ATOM 3764 C C . TYR A 1 477 ? 29.828 -13.648 -29.125 1 90.06 477 TYR A C 1
ATOM 3766 O O . TYR A 1 477 ? 29.547 -13.406 -27.953 1 90.06 477 TYR A O 1
ATOM 3774 N N . LEU A 1 478 ? 28.984 -13.953 -30.094 1 91.25 478 LEU A N 1
ATOM 3775 C CA . LEU A 1 478 ? 27.562 -13.953 -29.781 1 91.25 478 LEU A CA 1
ATOM 3776 C C . LEU A 1 478 ? 27.062 -15.367 -29.5 1 91.25 478 LEU A C 1
ATOM 3778 O O . LEU A 1 478 ? 27.672 -16.344 -29.953 1 91.25 478 LEU A O 1
ATOM 3782 N N . GLY A 1 479 ? 25.969 -15.438 -28.672 1 91.12 479 GLY A N 1
ATOM 3783 C CA . GLY A 1 479 ? 25.234 -16.688 -28.531 1 91.12 479 GLY A CA 1
ATOM 3784 C C . GLY A 1 479 ? 24.062 -16.812 -29.484 1 91.12 479 GLY A C 1
ATOM 3785 O O . GLY A 1 479 ? 23.406 -15.812 -29.812 1 91.12 479 GLY A O 1
ATOM 3786 N N . VAL A 1 480 ? 23.906 -18.047 -30 1 92.69 480 VAL A N 1
ATOM 3787 C CA . VAL A 1 480 ? 22.797 -18.266 -30.922 1 92.69 480 VAL A CA 1
ATOM 3788 C C . VAL A 1 480 ? 21.984 -19.469 -30.469 1 92.69 480 VAL A C 1
ATOM 3790 O O . VAL A 1 480 ? 22.547 -20.484 -30.031 1 92.69 480 VAL A O 1
ATOM 3793 N N . ALA A 1 481 ? 20.672 -19.297 -30.531 1 89.38 481 ALA A N 1
ATOM 3794 C CA . ALA A 1 481 ? 19.781 -20.406 -30.156 1 89.38 481 ALA A CA 1
ATOM 3795 C C . ALA A 1 481 ? 18.547 -20.438 -31.062 1 89.38 481 ALA A C 1
ATOM 3797 O O . ALA A 1 481 ? 18.031 -19.406 -31.469 1 89.38 481 ALA A O 1
ATOM 3798 N N . ALA A 1 482 ? 18.188 -21.625 -31.406 1 87.25 482 ALA A N 1
ATOM 3799 C CA . ALA A 1 482 ? 16.953 -21.828 -32.156 1 87.25 482 ALA A CA 1
ATOM 3800 C C . ALA A 1 482 ? 15.812 -22.203 -31.219 1 87.25 482 ALA A C 1
ATOM 3802 O O . ALA A 1 482 ? 15.922 -23.156 -30.438 1 87.25 482 ALA A O 1
ATOM 3803 N N . LEU A 1 483 ? 14.812 -21.297 -31.266 1 82.19 483 LEU A N 1
ATOM 3804 C CA . LEU A 1 483 ? 13.648 -21.547 -30.422 1 82.19 483 LEU A CA 1
ATOM 3805 C C . LEU A 1 483 ? 12.359 -21.203 -31.156 1 82.19 483 LEU A C 1
ATOM 3807 O O . LEU A 1 483 ? 12.227 -20.109 -31.703 1 82.19 483 LEU A O 1
ATOM 3811 N N . ASN A 1 484 ? 11.281 -22.062 -31.172 1 76.25 484 ASN A N 1
ATOM 3812 C CA . ASN A 1 484 ? 9.961 -21.859 -31.75 1 76.25 484 ASN A CA 1
ATOM 3813 C C . ASN A 1 484 ? 10.055 -21.312 -33.188 1 76.25 484 ASN A C 1
ATOM 3815 O O . ASN A 1 484 ? 9.422 -20.312 -33.5 1 76.25 484 ASN A O 1
ATOM 3819 N N . ASP A 1 485 ? 10.828 -21.953 -33.938 1 79.75 485 ASP A N 1
ATOM 3820 C CA . ASP A 1 485 ? 10.984 -21.672 -35.344 1 79.75 485 ASP A CA 1
ATOM 3821 C C . ASP A 1 485 ? 11.594 -20.281 -35.562 1 79.75 485 ASP A C 1
ATOM 3823 O O . ASP A 1 485 ? 11.281 -19.609 -36.562 1 79.75 485 ASP A O 1
ATOM 3827 N N . CYS A 1 486 ? 12.297 -19.828 -34.562 1 86.62 486 CYS A N 1
ATOM 3828 C CA . CYS A 1 486 ? 13.055 -18.594 -34.656 1 86.62 486 CYS A CA 1
ATOM 3829 C C . CYS A 1 486 ? 14.5 -18.797 -34.25 1 86.62 486 CYS A C 1
ATOM 3831 O O . CYS A 1 486 ? 14.805 -19.734 -33.5 1 86.62 486 CYS A O 1
ATOM 3833 N N . ILE A 1 487 ? 15.352 -17.953 -34.781 1 90.19 487 ILE A N 1
ATOM 3834 C CA . ILE A 1 487 ? 16.75 -17.953 -34.344 1 90.19 487 ILE A CA 1
ATOM 3835 C C . ILE A 1 487 ? 17.062 -16.672 -33.594 1 90.19 487 ILE A C 1
ATOM 3837 O O . ILE A 1 487 ? 16.734 -15.57 -34.031 1 90.19 487 ILE A O 1
ATOM 3841 N N . TYR A 1 488 ? 17.672 -16.828 -32.438 1 90.75 488 TYR A N 1
ATOM 3842 C CA . TYR A 1 488 ? 18 -15.688 -31.578 1 90.75 488 TYR A CA 1
ATOM 3843 C C . TYR A 1 488 ? 19.516 -15.484 -31.5 1 90.75 488 TYR A C 1
ATOM 3845 O O . TYR A 1 488 ? 20.266 -16.422 -31.234 1 90.75 488 TYR A O 1
ATOM 3853 N N . SER A 1 489 ? 19.922 -14.281 -31.828 1 91.75 489 SER A N 1
ATOM 3854 C CA . SER A 1 489 ? 21.297 -13.852 -31.625 1 91.75 489 SER A CA 1
ATOM 3855 C C . SER A 1 489 ? 21.422 -12.977 -30.375 1 91.75 489 SER A C 1
ATOM 3857 O O . SER A 1 489 ? 20.844 -11.898 -30.312 1 91.75 489 SER A O 1
ATOM 3859 N N . ILE A 1 490 ? 22.266 -13.43 -29.438 1 91.44 490 ILE A N 1
ATOM 3860 C CA . ILE A 1 490 ? 22.25 -12.812 -28.109 1 91.44 490 ILE A CA 1
ATOM 3861 C C . ILE A 1 490 ? 23.641 -12.266 -27.781 1 91.44 490 ILE A C 1
ATOM 3863 O O . ILE A 1 490 ? 24.625 -12.992 -27.875 1 91.44 490 ILE A O 1
ATOM 3867 N N . GLY A 1 491 ? 23.688 -11.055 -27.344 1 89.94 491 GLY A N 1
ATOM 3868 C CA . GLY A 1 491 ? 24.891 -10.43 -26.844 1 89.94 491 GLY A CA 1
ATOM 3869 C C . GLY A 1 491 ? 25.969 -10.266 -27.906 1 89.94 491 GLY A C 1
ATOM 3870 O O . GLY A 1 491 ? 25.688 -9.875 -29.031 1 89.94 491 GLY A O 1
ATOM 3871 N N . GLY A 1 492 ? 27.234 -10.445 -27.422 1 89.12 492 GLY A N 1
ATOM 3872 C CA . GLY A 1 492 ? 28.391 -10.258 -28.281 1 89.12 492 GLY A CA 1
ATOM 3873 C C . GLY A 1 492 ? 29.031 -8.891 -28.156 1 89.12 492 GLY A C 1
ATOM 3874 O O . GLY A 1 492 ? 28.719 -8.148 -27.219 1 89.12 492 GLY A O 1
ATOM 3875 N N . TRP A 1 493 ? 30 -8.703 -28.969 1 86.88 493 TRP A N 1
ATOM 3876 C CA . TRP A 1 493 ? 30.672 -7.402 -28.953 1 86.88 493 TRP A CA 1
ATOM 3877 C C . TRP A 1 493 ? 30.875 -6.875 -30.359 1 86.88 493 TRP A C 1
ATOM 3879 O O . TRP A 1 493 ? 30.719 -7.609 -31.344 1 86.88 493 TRP A O 1
ATOM 3889 N N . ASN A 1 494 ? 31.031 -5.551 -30.312 1 83.25 494 ASN A N 1
ATOM 3890 C CA . ASN A 1 494 ? 31.406 -4.914 -31.578 1 83.25 494 ASN A CA 1
ATOM 3891 C C . ASN A 1 494 ? 32.438 -3.801 -31.359 1 83.25 494 ASN A C 1
ATOM 3893 O O . ASN A 1 494 ? 32.938 -3.635 -30.266 1 83.25 494 ASN A O 1
ATOM 3897 N N . GLU A 1 495 ? 32.812 -3.156 -32.438 1 79 495 GLU A N 1
ATOM 3898 C CA . GLU A 1 495 ? 33.875 -2.152 -32.406 1 79 495 GLU A CA 1
ATOM 3899 C C . GLU A 1 495 ? 33.562 -1.047 -31.406 1 79 495 GLU A C 1
ATOM 3901 O O . GLU A 1 495 ? 34.469 -0.521 -30.75 1 79 495 GLU A O 1
ATOM 3906 N N . THR A 1 496 ? 32.375 -0.86 -31.234 1 74.12 496 THR A N 1
ATOM 3907 C CA . THR A 1 496 ? 32 0.292 -30.422 1 74.12 496 THR A CA 1
ATOM 3908 C C . THR A 1 496 ? 31.703 -0.131 -28.984 1 74.12 496 THR A C 1
ATOM 3910 O O . THR A 1 496 ? 31.984 0.621 -28.047 1 74.12 496 THR A O 1
ATOM 3913 N N . GLN A 1 497 ? 31.234 -1.315 -28.891 1 76.94 497 GLN A N 1
ATOM 3914 C CA . GLN A 1 497 ? 30.781 -1.753 -27.578 1 76.94 497 GLN A CA 1
ATOM 3915 C C . GLN A 1 497 ? 31.375 -3.119 -27.219 1 76.94 497 GLN A C 1
ATOM 3917 O O . GLN A 1 497 ? 31.234 -4.07 -27.984 1 76.94 497 GLN A O 1
ATOM 3922 N N . ASP A 1 498 ? 31.828 -3.197 -26 1 76.62 498 ASP A N 1
ATOM 3923 C CA . ASP A 1 498 ? 32.469 -4.43 -25.547 1 76.62 498 ASP A CA 1
ATOM 3924 C C . ASP A 1 498 ? 31.422 -5.473 -25.156 1 76.62 498 ASP A C 1
ATOM 3926 O O . ASP A 1 498 ? 31.703 -6.676 -25.172 1 76.62 498 ASP A O 1
ATOM 3930 N N . ALA A 1 499 ? 30.297 -4.977 -24.734 1 81.19 499 ALA A N 1
ATOM 3931 C CA . ALA A 1 499 ? 29.219 -5.902 -24.375 1 81.19 499 ALA A CA 1
ATOM 3932 C C . ALA A 1 499 ? 27.875 -5.379 -24.844 1 81.19 499 ALA A C 1
ATOM 3934 O O . ALA A 1 499 ? 27.406 -4.332 -24.391 1 81.19 499 ALA A O 1
ATOM 3935 N N . LEU A 1 500 ? 27.359 -6.203 -25.797 1 80.31 500 LEU A N 1
ATOM 3936 C CA . LEU A 1 500 ? 26.031 -5.809 -26.281 1 80.31 500 LEU A CA 1
ATOM 3937 C C . LEU A 1 500 ? 24.938 -6.359 -25.391 1 80.31 500 LEU A C 1
ATOM 3939 O O . LEU A 1 500 ? 24.953 -7.539 -25.031 1 80.31 500 LEU A O 1
ATOM 3943 N N . HIS A 1 501 ? 24.062 -5.566 -25.047 1 81.69 501 HIS A N 1
ATOM 3944 C CA . HIS A 1 501 ? 22.969 -5.992 -24.188 1 81.69 501 HIS A CA 1
ATOM 3945 C C . HIS A 1 501 ? 21.688 -6.199 -25 1 81.69 501 HIS A C 1
ATOM 3947 O O . HIS A 1 501 ? 20.578 -6.059 -24.484 1 81.69 501 HIS A O 1
ATOM 3953 N N . THR A 1 502 ? 21.766 -6.48 -26.281 1 84.12 502 THR A N 1
ATOM 3954 C CA . THR A 1 502 ? 20.609 -6.609 -27.156 1 84.12 502 THR A CA 1
ATOM 3955 C C . THR A 1 502 ? 20.516 -8.023 -27.719 1 84.12 502 THR A C 1
ATOM 3957 O O . THR A 1 502 ? 21.5 -8.766 -27.734 1 84.12 502 THR A O 1
ATOM 3960 N N . VAL A 1 503 ? 19.203 -8.414 -28.062 1 88.88 503 VAL A N 1
ATOM 3961 C CA . VAL A 1 503 ? 18.906 -9.672 -28.734 1 88.88 503 VAL A CA 1
ATOM 3962 C C . VAL A 1 503 ? 18.219 -9.406 -30.062 1 88.88 503 VAL A C 1
ATOM 3964 O O . VAL A 1 503 ? 17.359 -8.539 -30.156 1 88.88 503 VAL A O 1
ATOM 3967 N N . GLU A 1 504 ? 18.734 -10.055 -31.125 1 88.69 504 GLU A N 1
ATOM 3968 C CA . GLU A 1 504 ? 18.094 -9.961 -32.438 1 88.69 504 GLU A CA 1
ATOM 3969 C C . GLU A 1 504 ? 17.453 -11.289 -32.812 1 88.69 504 GLU A C 1
ATOM 3971 O O . GLU A 1 504 ? 18.078 -12.344 -32.719 1 88.69 504 GLU A O 1
ATOM 3976 N N . LYS A 1 505 ? 16.234 -11.195 -33.188 1 89.12 505 LYS A N 1
ATOM 3977 C CA . LYS A 1 505 ? 15.422 -12.375 -33.5 1 89.12 505 LYS A CA 1
ATOM 3978 C C . LYS A 1 505 ? 15.117 -12.438 -35 1 89.12 505 LYS A C 1
ATOM 3980 O O . LYS A 1 505 ? 14.688 -11.453 -35.594 1 89.12 505 LYS A O 1
ATOM 3985 N N . TYR A 1 506 ? 15.406 -13.609 -35.594 1 87.31 506 TYR A N 1
ATOM 3986 C CA . TYR A 1 506 ? 15.016 -13.875 -36.969 1 87.31 506 TYR A CA 1
ATOM 3987 C C . TYR A 1 506 ? 13.852 -14.859 -37.031 1 87.31 506 TYR A C 1
ATOM 3989 O O . TYR A 1 506 ? 13.969 -15.992 -36.562 1 87.31 506 TYR A O 1
ATOM 3997 N N . SER A 1 507 ? 12.75 -14.367 -37.594 1 84.06 507 SER A N 1
ATOM 3998 C CA . SER A 1 507 ? 11.578 -15.219 -37.75 1 84.06 507 SER A CA 1
ATOM 3999 C C . SER A 1 507 ? 11.477 -15.75 -39.188 1 84.06 507 SER A C 1
ATOM 4001 O O . SER A 1 507 ? 11.539 -14.977 -40.156 1 84.06 507 SER A O 1
ATOM 4003 N N . PHE A 1 508 ? 11.336 -16.969 -39.344 1 80.81 508 PHE A N 1
ATOM 4004 C CA . PHE A 1 508 ? 11.258 -17.578 -40.656 1 80.81 508 PHE A CA 1
ATOM 4005 C C . PHE A 1 508 ? 9.922 -17.281 -41.312 1 80.81 508 PHE A C 1
ATOM 4007 O O . PHE A 1 508 ? 9.766 -17.469 -42.531 1 80.81 508 PHE A O 1
ATOM 4014 N N . GLU A 1 509 ? 9.031 -16.875 -40.5 1 72.94 509 GLU A N 1
ATOM 4015 C CA . GLU A 1 509 ? 7.754 -16.438 -41.031 1 72.94 509 GLU A CA 1
ATOM 4016 C C . GLU A 1 509 ? 7.867 -15.031 -41.625 1 72.94 509 GLU A C 1
ATOM 4018 O O . GLU A 1 509 ? 7.363 -14.773 -42.719 1 72.94 509 GLU A O 1
ATOM 4023 N N . GLU A 1 510 ? 8.625 -14.156 -41.031 1 69.94 510 GLU A N 1
ATOM 4024 C CA . GLU A 1 510 ? 8.711 -12.758 -41.438 1 69.94 510 GLU A CA 1
ATOM 4025 C C . GLU A 1 510 ? 9.977 -12.5 -42.25 1 69.94 510 GLU A C 1
ATOM 4027 O O . GLU A 1 510 ? 10.078 -11.492 -42.938 1 69.94 510 GLU A O 1
ATOM 4032 N N . PHE A 1 511 ? 10.867 -13.359 -42.312 1 64.56 511 PHE A N 1
ATOM 4033 C CA . PHE A 1 511 ? 12.141 -13.32 -43.031 1 64.56 511 PHE A CA 1
ATOM 4034 C C . PHE A 1 511 ? 12.914 -12.047 -42.688 1 64.56 511 PHE A C 1
ATOM 4036 O O . PHE A 1 511 ? 13.516 -11.438 -43.594 1 64.56 511 PHE A O 1
ATOM 4043 N N . VAL A 1 512 ? 12.648 -11.438 -41.5 1 67.06 512 VAL A N 1
ATOM 4044 C CA . VAL A 1 512 ? 13.383 -10.242 -41.094 1 67.06 512 VAL A CA 1
ATOM 4045 C C . VAL A 1 512 ? 13.859 -10.406 -39.656 1 67.06 512 VAL A C 1
ATOM 4047 O O . VAL A 1 512 ? 13.273 -11.164 -38.875 1 67.06 512 VAL A O 1
ATOM 4050 N N . PHE A 1 513 ? 15.086 -9.789 -39.375 1 70.5 513 PHE A N 1
ATOM 4051 C CA . PHE A 1 513 ? 15.555 -9.711 -38 1 70.5 513 PHE A CA 1
ATOM 4052 C C . PHE A 1 513 ? 14.789 -8.648 -37.219 1 70.5 513 PHE A C 1
ATOM 4054 O O . PHE A 1 513 ? 14.57 -7.543 -37.719 1 70.5 513 PHE A O 1
ATOM 4061 N N . ILE A 1 514 ? 14.133 -8.969 -36.219 1 66.56 514 ILE A N 1
ATOM 4062 C CA . ILE A 1 514 ? 13.461 -8 -35.375 1 66.56 514 ILE A CA 1
ATOM 4063 C C . ILE A 1 514 ? 14.25 -7.824 -34.062 1 66.56 514 ILE A C 1
ATOM 4065 O O . ILE A 1 514 ? 14.734 -8.797 -33.5 1 66.56 514 ILE A O 1
ATOM 4069 N N . PHE A 1 515 ? 14.539 -6.543 -33.75 1 63.66 515 PHE A N 1
ATOM 4070 C CA . PHE A 1 515 ? 15.312 -6.105 -32.594 1 63.66 515 PHE A CA 1
ATOM 4071 C C . PHE A 1 515 ? 14.484 -6.195 -31.312 1 63.66 515 PHE A C 1
ATOM 4073 O O . PHE A 1 515 ? 13.32 -5.793 -31.297 1 63.66 515 PHE A O 1
ATOM 4080 N N . GLN A 1 516 ? 14.82 -7.051 -30.484 1 58.19 516 GLN A N 1
ATOM 4081 C CA . GLN A 1 516 ? 14.125 -6.977 -29.203 1 58.19 516 GLN A CA 1
ATOM 4082 C C . GLN A 1 516 ? 15.078 -6.559 -28.094 1 58.19 516 GLN A C 1
ATOM 4084 O O . GLN A 1 516 ? 16.203 -7.055 -28 1 58.19 516 GLN A O 1
ATOM 4089 N N . LEU A 1 517 ? 14.93 -5.316 -27.469 1 50.91 517 LEU A N 1
ATOM 4090 C CA . LEU A 1 517 ? 15.703 -4.816 -26.328 1 50.91 517 LEU A CA 1
ATOM 4091 C C . LEU A 1 517 ? 15.242 -5.465 -25.031 1 50.91 517 LEU A C 1
ATOM 4093 O O . LEU A 1 517 ? 14.047 -5.66 -24.812 1 50.91 517 LEU A O 1
ATOM 4097 N N . TYR A 1 518 ? 16.031 -6.344 -24.422 1 46.19 518 TYR A N 1
ATOM 4098 C CA . TYR A 1 518 ? 15.688 -6.66 -23.047 1 46.19 518 TYR A CA 1
ATOM 4099 C C . TYR A 1 518 ? 16.406 -5.727 -22.078 1 46.19 518 TYR A C 1
ATOM 4101 O O . TYR A 1 518 ? 17.516 -5.262 -22.359 1 46.19 518 TYR A O 1
ATOM 4109 N N . MET B 1 1 ? -10.352 -38.031 1.846 1 35.12 1 MET B N 1
ATOM 4110 C CA . MET B 1 1 ? -9.422 -36.906 1.756 1 35.12 1 MET B CA 1
ATOM 4111 C C . MET B 1 1 ? -8.914 -36.5 3.137 1 35.12 1 MET B C 1
ATOM 4113 O O . MET B 1 1 ? -8.203 -35.531 3.277 1 35.12 1 MET B O 1
ATOM 4117 N N . ALA B 1 2 ? -9.75 -36.906 4.129 1 35.91 2 ALA B N 1
ATOM 4118 C CA . ALA B 1 2 ? -9.438 -36.469 5.492 1 35.91 2 ALA B CA 1
ATOM 4119 C C . ALA B 1 2 ? -8.289 -37.312 6.074 1 35.91 2 ALA B C 1
ATOM 4121 O O . ALA B 1 2 ? -8.516 -38.281 6.793 1 35.91 2 ALA B O 1
ATOM 4122 N N . ASN B 1 3 ? -7.219 -37.531 5.367 1 38.5 3 ASN B N 1
ATOM 4123 C CA . ASN B 1 3 ? -6.285 -38.25 6.242 1 38.5 3 ASN B CA 1
ATOM 4124 C C . ASN B 1 3 ? -5.875 -37.375 7.434 1 38.5 3 ASN B C 1
ATOM 4126 O O . ASN B 1 3 ? -5.859 -36.156 7.336 1 38.5 3 ASN B O 1
ATOM 4130 N N . GLU B 1 4 ? -5.578 -38 8.703 1 39.09 4 GLU B N 1
ATOM 4131 C CA . GLU B 1 4 ? -5.426 -37.719 10.125 1 39.09 4 GLU B CA 1
ATOM 4132 C C . GLU B 1 4 ? -4.293 -36.719 10.367 1 39.09 4 GLU B C 1
ATOM 4134 O O . GLU B 1 4 ? -4.336 -35.938 11.328 1 39.09 4 GLU B O 1
ATOM 4139 N N . GLY B 1 5 ? -3.014 -36.938 9.867 1 37.28 5 GLY B N 1
ATOM 4140 C CA . GLY B 1 5 ? -1.854 -36.438 10.578 1 37.28 5 GLY B CA 1
ATOM 4141 C C . GLY B 1 5 ? -1.593 -34.969 10.305 1 37.28 5 GLY B C 1
ATOM 4142 O O . GLY B 1 5 ? -0.527 -34.438 10.641 1 37.28 5 GLY B O 1
ATOM 4143 N N . CYS B 1 6 ? -1.847 -34.469 9.062 1 39.94 6 CYS B N 1
ATOM 4144 C CA . CYS B 1 6 ? -1.33 -33.125 8.82 1 39.94 6 CYS B CA 1
ATOM 4145 C C . CYS B 1 6 ? -1.958 -32.125 9.773 1 39.94 6 CYS B C 1
ATOM 4147 O O . CYS B 1 6 ? -3.154 -32.188 10.062 1 39.94 6 CYS B O 1
ATOM 4149 N N . PRO B 1 7 ? -1.138 -31.297 10.438 1 43.38 7 PRO B N 1
ATOM 4150 C CA . PRO B 1 7 ? -1.681 -30.312 11.391 1 43.38 7 PRO B CA 1
ATOM 4151 C C . PRO B 1 7 ? -2.971 -29.672 10.898 1 43.38 7 PRO B C 1
ATOM 4153 O O . PRO B 1 7 ? -3.105 -29.391 9.703 1 43.38 7 PRO B O 1
ATOM 4156 N N . LYS B 1 8 ? -4.121 -29.938 11.617 1 46.19 8 LYS B N 1
ATOM 4157 C CA . LYS B 1 8 ? -5.492 -29.453 11.523 1 46.19 8 LYS B CA 1
ATOM 4158 C C . LYS B 1 8 ? -5.52 -27.984 11.078 1 46.19 8 LYS B C 1
ATOM 4160 O O . LYS B 1 8 ? -5.176 -27.094 11.844 1 46.19 8 LYS B O 1
ATOM 4165 N N . ALA B 1 9 ? -5.129 -27.656 9.914 1 51.19 9 ALA B N 1
ATOM 4166 C CA . ALA B 1 9 ? -5.406 -26.281 9.523 1 51.19 9 ALA B CA 1
ATOM 4167 C C . ALA B 1 9 ? -6.762 -25.828 10.047 1 51.19 9 ALA B C 1
ATOM 4169 O O . ALA B 1 9 ? -7.793 -26.438 9.742 1 51.19 9 ALA B O 1
ATOM 4170 N N . GLY B 1 10 ? -6.766 -25.328 11.258 1 55.81 10 GLY B N 1
ATOM 4171 C CA . GLY B 1 10 ? -7.906 -24.781 11.977 1 55.81 10 GLY B CA 1
ATOM 4172 C C . GLY B 1 10 ? -8.82 -23.953 11.094 1 55.81 10 GLY B C 1
ATOM 4173 O O . GLY B 1 10 ? -8.469 -23.609 9.961 1 55.81 10 GLY B O 1
ATOM 4174 N N . ASP B 1 11 ? -10.07 -23.844 11.562 1 65.31 11 ASP B N 1
ATOM 4175 C CA . ASP B 1 11 ? -11.125 -23.016 10.992 1 65.31 11 ASP B CA 1
ATOM 4176 C C . ASP B 1 11 ? -10.625 -21.578 10.773 1 65.31 11 ASP B C 1
ATOM 4178 O O . ASP B 1 11 ? -10.031 -20.984 11.672 1 65.31 11 ASP B O 1
ATOM 4182 N N . SER B 1 12 ? -10.422 -21.328 9.508 1 81.69 12 SER B N 1
ATOM 4183 C CA . SER B 1 12 ? -9.961 -19.969 9.188 1 81.69 12 SER B CA 1
ATOM 4184 C C . SER B 1 12 ? -11.102 -19.125 8.633 1 81.69 12 SER B C 1
ATOM 4186 O O . SER B 1 12 ? -12 -19.641 7.961 1 81.69 12 SER B O 1
ATOM 4188 N N . LEU B 1 13 ? -11.281 -17.938 9.273 1 88.94 13 LEU B N 1
ATOM 4189 C CA . LEU B 1 13 ? -12.25 -16.953 8.781 1 88.94 13 LEU B CA 1
ATOM 4190 C C . LEU B 1 13 ? -11.727 -16.266 7.527 1 88.94 13 LEU B C 1
ATOM 4192 O O . LEU B 1 13 ? -10.594 -15.773 7.508 1 88.94 13 LEU B O 1
ATOM 4196 N N . PHE B 1 14 ? -12.555 -16.438 6.445 1 90.94 14 PHE B N 1
ATOM 4197 C CA . PHE B 1 14 ? -12.211 -15.781 5.195 1 90.94 14 PHE B CA 1
ATOM 4198 C C . PHE B 1 14 ? -13.211 -14.68 4.867 1 90.94 14 PHE B C 1
ATOM 4200 O O . PHE B 1 14 ? -14.398 -14.805 5.172 1 90.94 14 PHE B O 1
ATOM 4207 N N . SER B 1 15 ? -12.656 -13.641 4.449 1 92.25 15 SER B N 1
ATOM 4208 C CA . SER B 1 15 ? -13.539 -12.523 4.133 1 92.25 15 SER B CA 1
ATOM 4209 C C . SER B 1 15 ? -13.406 -12.102 2.674 1 92.25 15 SER B C 1
ATOM 4211 O O . SER B 1 15 ? -12.328 -12.234 2.08 1 92.25 15 SER B O 1
ATOM 4213 N N . SER B 1 16 ? -14.453 -11.734 2.125 1 90.06 16 SER B N 1
ATOM 4214 C CA . SER B 1 16 ? -14.477 -11.133 0.798 1 90.06 16 SER B CA 1
ATOM 4215 C C . SER B 1 16 ? -14.664 -9.625 0.882 1 90.06 16 SER B C 1
ATOM 4217 O O . SER B 1 16 ? -15.711 -9.148 1.338 1 90.06 16 SER B O 1
ATOM 4219 N N . ASP B 1 17 ? -13.781 -8.836 0.375 1 86.88 17 ASP B N 1
ATOM 4220 C CA . ASP B 1 17 ? -13.812 -7.379 0.464 1 86.88 17 ASP B CA 1
ATOM 4221 C C . ASP B 1 17 ? -14.789 -6.785 -0.551 1 86.88 17 ASP B C 1
ATOM 4223 O O . ASP B 1 17 ? -15.25 -5.656 -0.386 1 86.88 17 ASP B O 1
ATOM 4227 N N . LYS B 1 18 ? -15.094 -7.562 -1.509 1 92.5 18 LYS B N 1
ATOM 4228 C CA . LYS B 1 18 ? -15.922 -7.035 -2.594 1 92.5 18 LYS B CA 1
ATOM 4229 C C . LYS B 1 18 ? -17.391 -7.402 -2.396 1 92.5 18 LYS B C 1
ATOM 4231 O O . LYS B 1 18 ? -18.266 -6.84 -3.053 1 92.5 18 LYS B O 1
ATOM 4236 N N . HIS B 1 19 ? -17.656 -8.219 -1.478 1 95.12 19 HIS B N 1
ATOM 4237 C CA . HIS B 1 19 ? -19 -8.789 -1.326 1 95.12 19 HIS B CA 1
ATOM 4238 C C . HIS B 1 19 ? -20.031 -7.695 -1.062 1 95.12 19 HIS B C 1
ATOM 4240 O O . HIS B 1 19 ? -21.062 -7.629 -1.74 1 95.12 19 HIS B O 1
ATOM 4246 N N . ALA B 1 20 ? -19.703 -6.824 -0.114 1 95.69 20 ALA B N 1
ATOM 4247 C CA . ALA B 1 20 ? -20.656 -5.77 0.259 1 95.69 20 ALA B CA 1
ATOM 4248 C C . ALA B 1 20 ? -20.938 -4.855 -0.926 1 95.69 20 ALA B C 1
ATOM 4250 O O . ALA B 1 20 ? -22.094 -4.492 -1.17 1 95.69 20 ALA B O 1
ATOM 4251 N N . GLN B 1 21 ? -19.953 -4.531 -1.589 1 95.5 21 GLN B N 1
ATOM 4252 C CA . GLN B 1 21 ? -20.094 -3.65 -2.744 1 95.5 21 GLN B CA 1
ATOM 4253 C C . GLN B 1 21 ? -20.922 -4.32 -3.84 1 95.5 21 GLN B C 1
ATOM 4255 O O . GLN B 1 21 ? -21.766 -3.672 -4.477 1 95.5 21 GLN B O 1
ATOM 4260 N N . LEU B 1 22 ? -20.734 -5.57 -4.039 1 95.56 22 LEU B N 1
ATOM 4261 C CA . LEU B 1 22 ? -21.469 -6.312 -5.059 1 95.56 22 LEU B CA 1
ATOM 4262 C C . LEU B 1 22 ? -22.953 -6.398 -4.707 1 95.56 22 LEU B C 1
ATOM 4264 O O . LEU B 1 22 ? -23.812 -6.215 -5.57 1 95.56 22 LEU B O 1
ATOM 4268 N N . ILE B 1 23 ? -23.172 -6.617 -3.463 1 96.69 23 ILE B N 1
ATOM 4269 C CA . ILE B 1 23 ? -24.547 -6.711 -3.012 1 96.69 23 ILE B CA 1
ATOM 4270 C C . ILE B 1 23 ? -25.25 -5.367 -3.207 1 96.69 23 ILE B C 1
ATOM 4272 O O . ILE B 1 23 ? -26.375 -5.312 -3.73 1 96.69 23 ILE B O 1
ATOM 4276 N N . LEU B 1 24 ? -24.594 -4.336 -2.799 1 97.12 24 LEU B N 1
ATOM 4277 C CA . LEU B 1 24 ? -25.188 -3.008 -2.914 1 97.12 24 LEU B CA 1
ATOM 4278 C C . LEU B 1 24 ? -25.438 -2.65 -4.375 1 97.12 24 LEU B C 1
ATOM 4280 O O . LEU B 1 24 ? -26.469 -2.068 -4.703 1 97.12 24 LEU B O 1
ATOM 4284 N N . ALA B 1 25 ? -24.531 -3.012 -5.223 1 96.88 25 ALA B N 1
ATOM 4285 C CA . ALA B 1 25 ? -24.688 -2.758 -6.652 1 96.88 25 ALA B CA 1
ATOM 4286 C C . ALA B 1 25 ? -25.906 -3.482 -7.211 1 96.88 25 ALA B C 1
ATOM 4288 O O . ALA B 1 25 ? -26.656 -2.916 -7.996 1 96.88 25 ALA B O 1
ATOM 4289 N N . GLN B 1 26 ? -26.062 -4.676 -6.773 1 97.19 26 GLN B N 1
ATOM 4290 C CA . GLN B 1 26 ? -27.219 -5.449 -7.227 1 97.19 26 GLN B CA 1
ATOM 4291 C C . GLN B 1 26 ? -28.516 -4.871 -6.68 1 97.19 26 GLN B C 1
ATOM 4293 O O . GLN B 1 26 ? -29.531 -4.832 -7.379 1 97.19 26 GLN B O 1
ATOM 4298 N N . ILE B 1 27 ? -28.469 -4.445 -5.457 1 97.75 27 ILE B N 1
ATOM 4299 C CA . ILE B 1 27 ? -29.641 -3.82 -4.855 1 97.75 27 ILE B CA 1
ATOM 4300 C C . ILE B 1 27 ? -30.016 -2.562 -5.637 1 97.75 27 ILE B C 1
ATOM 4302 O O . ILE B 1 27 ? -31.203 -2.297 -5.871 1 97.75 27 ILE B O 1
ATOM 4306 N N . ASN B 1 28 ? -29 -1.806 -6 1 97.62 28 ASN B N 1
ATOM 4307 C CA . ASN B 1 28 ? -29.25 -0.606 -6.789 1 97.62 28 ASN B CA 1
ATOM 4308 C C . ASN B 1 28 ? -29.891 -0.947 -8.133 1 97.62 28 ASN B C 1
ATOM 4310 O O . ASN B 1 28 ? -30.766 -0.231 -8.609 1 97.62 28 ASN B O 1
ATOM 4314 N N . LYS B 1 29 ? -29.422 -2.016 -8.766 1 97.12 29 LYS B N 1
ATOM 4315 C CA . LYS B 1 29 ? -30.031 -2.477 -10.016 1 97.12 29 LYS B CA 1
ATOM 4316 C C . LYS B 1 29 ? -31.5 -2.82 -9.812 1 97.12 29 LYS B C 1
ATOM 4318 O O . LYS B 1 29 ? -32.344 -2.504 -10.664 1 97.12 29 LYS B O 1
ATOM 4323 N N . MET B 1 30 ? -31.797 -3.396 -8.711 1 96 30 MET B N 1
ATOM 4324 C CA . MET B 1 30 ? -33.156 -3.771 -8.398 1 96 30 MET B CA 1
ATOM 4325 C C . MET B 1 30 ? -34.031 -2.537 -8.133 1 96 30 MET B C 1
ATOM 4327 O O . MET B 1 30 ? -35.219 -2.506 -8.477 1 96 30 MET B O 1
ATOM 4331 N N . ARG B 1 31 ? -33.438 -1.544 -7.508 1 96.88 31 ARG B N 1
ATOM 4332 C CA . ARG B 1 31 ? -34.125 -0.28 -7.309 1 96.88 31 ARG B CA 1
ATOM 4333 C C . ARG B 1 31 ? -34.531 0.345 -8.648 1 96.88 31 ARG B C 1
ATOM 4335 O O . ARG B 1 31 ? -35.656 0.767 -8.828 1 96.88 31 ARG B O 1
ATOM 4342 N N . ASN B 1 32 ? -33.531 0.312 -9.547 1 95.94 32 ASN B N 1
ATOM 4343 C CA . ASN B 1 32 ? -33.781 0.898 -10.859 1 95.94 32 ASN B CA 1
ATOM 4344 C C . ASN B 1 32 ? -34.875 0.143 -11.625 1 95.94 32 ASN B C 1
ATOM 4346 O O . ASN B 1 32 ? -35.625 0.74 -12.398 1 95.94 32 ASN B O 1
ATOM 4350 N N . GLY B 1 33 ? -34.938 -1.152 -11.359 1 94.31 33 GLY B N 1
ATOM 4351 C CA . GLY B 1 33 ? -35.969 -1.968 -11.977 1 94.31 33 GLY B CA 1
ATOM 4352 C C . GLY B 1 33 ? -37.25 -2.021 -11.172 1 94.31 33 GLY B C 1
ATOM 4353 O O . GLY B 1 33 ? -38.219 -2.674 -11.578 1 94.31 33 GLY B O 1
ATOM 4354 N N . GLN B 1 34 ? -37.281 -1.314 -9.984 1 93.94 34 GLN B N 1
ATOM 4355 C CA . GLN B 1 34 ? -38.406 -1.259 -9.062 1 93.94 34 GLN B CA 1
ATOM 4356 C C . GLN B 1 34 ? -38.781 -2.652 -8.57 1 93.94 34 GLN B C 1
ATOM 4358 O O . GLN B 1 34 ? -39.969 -2.986 -8.5 1 93.94 34 GLN B O 1
ATOM 4363 N N . HIS B 1 35 ? -37.688 -3.459 -8.422 1 92.88 35 HIS B N 1
ATOM 4364 C CA . HIS B 1 35 ? -37.906 -4.781 -7.844 1 92.88 35 HIS B CA 1
ATOM 4365 C C . HIS B 1 35 ? -37.844 -4.738 -6.32 1 92.88 35 HIS B C 1
ATOM 4367 O O . HIS B 1 35 ? -36.938 -4.125 -5.754 1 92.88 35 HIS B O 1
ATOM 4373 N N . PHE B 1 36 ? -38.781 -5.246 -5.625 1 91.94 36 PHE B N 1
ATOM 4374 C CA . PHE B 1 36 ? -38.844 -5.438 -4.18 1 91.94 36 PHE B CA 1
ATOM 4375 C C . PHE B 1 36 ? -39.031 -4.102 -3.465 1 91.94 36 PHE B C 1
ATOM 4377 O O . PHE B 1 36 ? -38.75 -4 -2.264 1 91.94 36 PHE B O 1
ATOM 4384 N N . CYS B 1 37 ? -39.281 -3.037 -4.199 1 94.06 37 CYS B N 1
ATOM 4385 C CA . CYS B 1 37 ? -39.531 -1.754 -3.547 1 94.06 37 CYS B CA 1
ATOM 4386 C C . CYS B 1 37 ? -40.812 -1.787 -2.727 1 94.06 37 CYS B C 1
ATOM 4388 O O . CYS B 1 37 ? -41.875 -2.176 -3.234 1 94.06 37 CYS B O 1
ATOM 4390 N N . ASP B 1 38 ? -40.75 -1.347 -1.49 1 92.56 38 ASP B N 1
ATOM 4391 C CA . ASP B 1 38 ? -41.906 -1.532 -0.623 1 92.56 38 ASP B CA 1
ATOM 4392 C C . ASP B 1 38 ? -42.375 -0.203 -0.032 1 92.56 38 ASP B C 1
ATOM 4394 O O . ASP B 1 38 ? -43.281 -0.172 0.812 1 92.56 38 ASP B O 1
ATOM 4398 N N . VAL B 1 39 ? -41.781 0.913 -0.442 1 94.12 39 VAL B N 1
ATOM 4399 C CA . VAL B 1 39 ? -42.219 2.213 0.051 1 94.12 39 VAL B CA 1
ATOM 4400 C C . VAL B 1 39 ? -41.938 3.283 -1.008 1 94.12 39 VAL B C 1
ATOM 4402 O O . VAL B 1 39 ? -41.031 3.146 -1.824 1 94.12 39 VAL B O 1
ATOM 4405 N N . GLN B 1 40 ? -42.781 4.277 -0.949 1 95.44 40 GLN B N 1
ATOM 4406 C CA . GLN B 1 40 ? -42.625 5.43 -1.836 1 95.44 40 GLN B CA 1
ATOM 4407 C C . GLN B 1 40 ? -42.406 6.711 -1.042 1 95.44 40 GLN B C 1
ATOM 4409 O O . GLN B 1 40 ? -43.156 7.016 -0.115 1 95.44 40 GLN B O 1
ATOM 4414 N N . LEU B 1 41 ? -41.344 7.449 -1.346 1 95.44 41 LEU B N 1
ATOM 4415 C CA . LEU B 1 41 ? -41.031 8.711 -0.686 1 95.44 41 LEU B CA 1
ATOM 4416 C C . LEU B 1 41 ? -41.469 9.891 -1.556 1 95.44 41 LEU B C 1
ATOM 4418 O O . LEU B 1 41 ? -41.062 9.984 -2.719 1 95.44 41 LEU B O 1
ATOM 4422 N N . GLN B 1 42 ? -42.25 10.703 -0.965 1 96.56 42 GLN B N 1
ATOM 4423 C CA . GLN B 1 42 ? -42.656 11.914 -1.659 1 96.56 42 GLN B CA 1
ATOM 4424 C C . GLN B 1 42 ? -41.844 13.117 -1.229 1 96.56 42 GLN B C 1
ATOM 4426 O O . GLN B 1 42 ? -41.844 13.508 -0.061 1 96.56 42 GLN B O 1
ATOM 4431 N N . VAL B 1 43 ? -41.094 13.719 -2.088 1 96.25 43 VAL B N 1
ATOM 4432 C CA . VAL B 1 43 ? -40.281 14.898 -1.856 1 96.25 43 VAL B CA 1
ATOM 4433 C C . VAL B 1 43 ? -40.656 16 -2.834 1 96.25 43 VAL B C 1
ATOM 4435 O O . VAL B 1 43 ? -40.344 15.938 -4.02 1 96.25 43 VAL B O 1
ATOM 4438 N N . GLY B 1 44 ? -41.312 16.938 -2.348 1 93.06 44 GLY B N 1
ATOM 4439 C CA . GLY B 1 44 ? -41.844 17.938 -3.256 1 93.06 44 GLY B CA 1
ATOM 4440 C C . GLY B 1 44 ? -42.875 17.359 -4.227 1 93.06 44 GLY B C 1
ATOM 4441 O O . GLY B 1 44 ? -43.875 16.766 -3.811 1 93.06 44 GLY B O 1
ATOM 4442 N N . LYS B 1 45 ? -42.594 17.406 -5.527 1 93.06 45 LYS B N 1
ATOM 4443 C CA . LYS B 1 45 ? -43.5 16.906 -6.555 1 93.06 45 LYS B CA 1
ATOM 4444 C C . LYS B 1 45 ? -43 15.555 -7.094 1 93.06 45 LYS B C 1
ATOM 4446 O O . LYS B 1 45 ? -43.688 14.93 -7.91 1 93.06 45 LYS B O 1
ATOM 4451 N N . GLU B 1 46 ? -41.906 15.148 -6.547 1 95.94 46 GLU B N 1
ATOM 4452 C CA . GLU B 1 46 ? -41.344 13.914 -7.055 1 95.94 46 GLU B CA 1
ATOM 4453 C C . GLU B 1 46 ? -41.562 12.758 -6.082 1 95.94 46 GLU B C 1
ATOM 4455 O O . GLU B 1 46 ? -41.688 12.969 -4.875 1 95.94 46 GLU B O 1
ATOM 4460 N N . THR B 1 47 ? -41.656 11.594 -6.68 1 95.81 47 THR B N 1
ATOM 4461 C CA . THR B 1 47 ? -41.812 10.383 -5.887 1 95.81 47 THR B CA 1
ATOM 4462 C C . THR B 1 47 ? -40.688 9.391 -6.168 1 95.81 47 THR B C 1
ATOM 4464 O O . THR B 1 47 ? -40.281 9.219 -7.32 1 95.81 47 THR B O 1
ATOM 4467 N N . PHE B 1 48 ? -40.219 8.703 -5.129 1 96.62 48 PHE B N 1
ATOM 4468 C CA . PHE B 1 48 ? -39.125 7.742 -5.242 1 96.62 48 PHE B CA 1
ATOM 4469 C C . PHE B 1 48 ? -39.5 6.402 -4.633 1 96.62 48 PHE B C 1
ATOM 4471 O O . PHE B 1 48 ? -39.844 6.324 -3.449 1 96.62 48 PHE B O 1
ATOM 4478 N N . LYS B 1 49 ? -39.562 5.379 -5.465 1 96.25 49 LYS B N 1
ATOM 4479 C CA . LYS B 1 49 ? -39.781 4.027 -4.953 1 96.25 49 LYS B CA 1
ATOM 4480 C C . LYS B 1 49 ? -38.469 3.422 -4.441 1 96.25 49 LYS B C 1
ATOM 4482 O O . LYS B 1 49 ? -37.5 3.311 -5.188 1 96.25 49 LYS B O 1
ATOM 4487 N N . VAL B 1 50 ? -38.438 3.037 -3.195 1 96.75 50 VAL B N 1
ATOM 4488 C CA . VAL B 1 50 ? -37.188 2.598 -2.592 1 96.75 50 VAL B CA 1
ATOM 4489 C C . VAL B 1 50 ? -37.438 1.447 -1.624 1 96.75 50 VAL B C 1
ATOM 4491 O O . VAL B 1 50 ? -38.562 0.978 -1.507 1 96.75 50 VAL B O 1
ATOM 4494 N N . HIS B 1 51 ? -36.469 0.884 -1.058 1 96.62 51 HIS B N 1
ATOM 4495 C CA . HIS B 1 51 ? -36.562 -0.213 -0.1 1 96.62 51 HIS B CA 1
ATOM 4496 C C . HIS B 1 51 ? -36.438 0.297 1.333 1 96.62 51 HIS B C 1
ATOM 4498 O O . HIS B 1 51 ? -35.469 0.952 1.688 1 96.62 51 HIS B O 1
ATOM 4504 N N . ARG B 1 52 ? -37.438 -0.009 2.172 1 95.31 52 ARG B N 1
ATOM 4505 C CA . ARG B 1 52 ? -37.406 0.396 3.574 1 95.31 52 ARG B CA 1
ATOM 4506 C C . ARG B 1 52 ? -36.125 -0.089 4.258 1 95.31 52 ARG B C 1
ATOM 4508 O O . ARG B 1 52 ? -35.5 0.658 5.008 1 95.31 52 ARG B O 1
ATOM 4515 N N . LEU B 1 53 ? -35.75 -1.317 3.936 1 96 53 LEU B N 1
ATOM 4516 C CA . LEU B 1 53 ? -34.594 -1.959 4.555 1 96 53 LEU B CA 1
ATOM 4517 C C . LEU B 1 53 ? -33.312 -1.161 4.285 1 96 53 LEU B C 1
ATOM 4519 O O . LEU B 1 53 ? -32.562 -0.868 5.211 1 96 53 LEU B O 1
ATOM 4523 N N . VAL B 1 54 ? -33.094 -0.768 3.021 1 97.56 54 VAL B N 1
ATOM 4524 C CA . VAL B 1 54 ? -31.875 -0.09 2.605 1 97.56 54 VAL B CA 1
ATOM 4525 C C . VAL B 1 54 ? -31.812 1.3 3.234 1 97.56 54 VAL B C 1
ATOM 4527 O O . VAL B 1 54 ? -30.766 1.706 3.758 1 97.56 54 VAL B O 1
ATOM 4530 N N . LEU B 1 55 ? -32.938 2.006 3.27 1 96.94 55 LEU B N 1
ATOM 4531 C CA . LEU B 1 55 ? -33 3.338 3.859 1 96.94 55 LEU B CA 1
ATOM 4532 C C . LEU B 1 55 ? -32.75 3.275 5.363 1 96.94 55 LEU B C 1
ATOM 4534 O O . LEU B 1 55 ? -31.953 4.043 5.906 1 96.94 55 LEU B O 1
ATOM 4538 N N . ALA B 1 56 ? -33.438 2.324 6 1 95.94 56 ALA B N 1
ATOM 4539 C CA . ALA B 1 56 ? -33.312 2.166 7.445 1 95.94 56 ALA B CA 1
ATOM 4540 C C . ALA B 1 56 ? -31.875 1.793 7.816 1 95.94 56 ALA B C 1
ATOM 4542 O O . ALA B 1 56 ? -31.375 2.193 8.867 1 95.94 56 ALA B O 1
ATOM 4543 N N . ALA B 1 57 ? -31.188 1.049 6.953 1 96.88 57 ALA B N 1
ATOM 4544 C CA . ALA B 1 57 ? -29.828 0.611 7.207 1 96.88 57 ALA B CA 1
ATOM 4545 C C . ALA B 1 57 ? -28.828 1.746 6.969 1 96.88 57 ALA B C 1
ATOM 4547 O O . ALA B 1 57 ? -27.734 1.739 7.516 1 96.88 57 ALA B O 1
ATOM 4548 N N . SER B 1 58 ? -29.141 2.715 6.156 1 96.38 58 SER B N 1
ATOM 4549 C CA . SER B 1 58 ? -28.219 3.756 5.727 1 96.38 58 SER B CA 1
ATOM 4550 C C . SER B 1 58 ? -28.203 4.926 6.703 1 96.38 58 SER B C 1
ATOM 4552 O O . SER B 1 58 ? -27.219 5.672 6.773 1 96.38 58 SER B O 1
ATOM 4554 N N . SER B 1 59 ? -29.344 5.129 7.465 1 95 59 SER B N 1
ATOM 4555 C CA . SER B 1 59 ? -29.453 6.324 8.289 1 95 59 SER B CA 1
ATOM 4556 C C . SER B 1 59 ? -30.344 6.078 9.508 1 95 59 SER B C 1
ATOM 4558 O O . SER B 1 59 ? -31.391 5.445 9.391 1 95 59 SER B O 1
ATOM 4560 N N . PRO B 1 60 ? -29.953 6.613 10.695 1 94.69 60 PRO B N 1
ATOM 4561 C CA . PRO B 1 60 ? -30.812 6.523 11.883 1 94.69 60 PRO B CA 1
ATOM 4562 C C . PRO B 1 60 ? -32.125 7.258 11.703 1 94.69 60 PRO B C 1
ATOM 4564 O O . PRO B 1 60 ? -33.156 6.859 12.281 1 94.69 60 PRO B O 1
ATOM 4567 N N . TYR B 1 61 ? -32.094 8.32 10.891 1 94.19 61 TYR B N 1
ATOM 4568 C CA . TYR B 1 61 ? -33.312 9.055 10.594 1 94.19 61 TYR B CA 1
ATOM 4569 C C . TYR B 1 61 ? -34.375 8.133 9.977 1 94.19 61 TYR B C 1
ATOM 4571 O O . TYR B 1 61 ? -35.5 8.047 10.477 1 94.19 61 TYR B O 1
ATOM 4579 N N . PHE B 1 62 ? -33.969 7.379 8.984 1 94.75 62 PHE B N 1
ATOM 4580 C CA . PHE B 1 62 ? -34.906 6.496 8.297 1 94.75 62 PHE B CA 1
ATOM 4581 C C . PHE B 1 62 ? -35.25 5.277 9.156 1 94.75 62 PHE B C 1
ATOM 4583 O O . PHE B 1 62 ? -36.344 4.758 9.109 1 94.75 62 PHE B O 1
ATOM 4590 N N . ALA B 1 63 ? -34.188 4.793 9.891 1 93.75 63 ALA B N 1
ATOM 4591 C CA . ALA B 1 63 ? -34.469 3.684 10.805 1 93.75 63 ALA B CA 1
ATOM 4592 C C . ALA B 1 63 ? -35.594 4.027 11.773 1 93.75 63 ALA B C 1
ATOM 4594 O O . ALA B 1 63 ? -36.469 3.219 12 1 93.75 63 ALA B O 1
ATOM 4595 N N . ALA B 1 64 ? -35.531 5.238 12.289 1 91.44 64 ALA B N 1
ATOM 4596 C CA . ALA B 1 64 ? -36.562 5.703 13.219 1 91.44 64 ALA B CA 1
ATOM 4597 C C . ALA B 1 64 ? -37.875 5.895 12.5 1 91.44 64 ALA B C 1
ATOM 4599 O O . ALA B 1 64 ? -38.938 5.594 13.055 1 91.44 64 ALA B O 1
ATOM 4600 N N . LEU B 1 65 ? -37.812 6.352 11.297 1 90.12 65 LEU B N 1
ATOM 4601 C CA . LEU B 1 65 ? -39 6.621 10.5 1 90.12 65 LEU B CA 1
ATOM 4602 C C . LEU B 1 65 ? -39.781 5.332 10.219 1 90.12 65 LEU B C 1
ATOM 4604 O O . LEU B 1 65 ? -41 5.316 10.266 1 90.12 65 LEU B O 1
ATOM 4608 N N . PHE B 1 66 ? -39.062 4.168 9.977 1 90.69 66 PHE B N 1
ATOM 4609 C CA . PHE B 1 66 ? -39.719 2.953 9.492 1 90.69 66 PHE B CA 1
ATOM 4610 C C . PHE B 1 66 ? -39.875 1.937 10.617 1 90.69 66 PHE B C 1
ATOM 4612 O O . PHE B 1 66 ? -40.562 0.934 10.469 1 90.69 66 PHE B O 1
ATOM 4619 N N . THR B 1 67 ? -39.031 1.933 11.617 1 80.12 67 THR B N 1
ATOM 4620 C CA . THR B 1 67 ? -39.156 0.975 12.703 1 80.12 67 THR B CA 1
ATOM 4621 C C . THR B 1 67 ? -40.125 1.492 13.758 1 80.12 67 THR B C 1
ATOM 4623 O O . THR B 1 67 ? -40.719 0.708 14.516 1 80.12 67 THR B O 1
ATOM 4626 N N . GLY B 1 68 ? -40.219 2.785 14.031 1 66.44 68 GLY B N 1
ATOM 4627 C CA . GLY B 1 68 ? -41 3.332 15.125 1 66.44 68 GLY B CA 1
ATOM 4628 C C . GLY B 1 68 ? -42.5 3.227 14.906 1 66.44 68 GLY B C 1
ATOM 4629 O O . GLY B 1 68 ? -43 3.412 13.789 1 66.44 68 GLY B O 1
ATOM 4630 N N . GLY B 1 69 ? -43.188 2.188 15.711 1 60.16 69 GLY B N 1
ATOM 4631 C CA . GLY B 1 69 ? -44.594 2.045 15.945 1 60.16 69 GLY B CA 1
ATOM 4632 C C . GLY B 1 69 ? -45.438 3.197 15.391 1 60.16 69 GLY B C 1
ATOM 4633 O O . GLY B 1 69 ? -46.625 3.311 15.672 1 60.16 69 GLY B O 1
ATOM 4634 N N . MET B 1 70 ? -44.688 4.047 14.695 1 54 70 MET B N 1
ATOM 4635 C CA . MET B 1 70 ? -45.438 5.219 14.273 1 54 70 MET B CA 1
ATOM 4636 C C . MET B 1 70 ? -46.312 4.895 13.07 1 54 70 MET B C 1
ATOM 4638 O O . MET B 1 70 ? -46.031 3.939 12.336 1 54 70 MET B O 1
ATOM 4642 N N . LYS B 1 71 ? -47.281 5.516 12.883 1 55.91 71 LYS B N 1
ATOM 4643 C CA . LYS B 1 71 ? -48.344 5.387 11.867 1 55.91 71 LYS B CA 1
ATOM 4644 C C . LYS B 1 71 ? -47.719 5.27 10.469 1 55.91 71 LYS B C 1
ATOM 4646 O O . LYS B 1 71 ? -48.281 4.586 9.609 1 55.91 71 LYS B O 1
ATOM 4651 N N . GLU B 1 72 ? -46.5 5.766 10.258 1 55.09 72 GLU B N 1
ATOM 4652 C CA . GLU B 1 72 ? -45.906 5.867 8.93 1 55.09 72 GLU B CA 1
ATOM 4653 C C . GLU B 1 72 ? -45.219 4.562 8.539 1 55.09 72 GLU B C 1
ATOM 4655 O O . GLU B 1 72 ? -45.031 4.277 7.352 1 55.09 72 GLU B O 1
ATOM 4660 N N . SER B 1 73 ? -44.875 3.729 9.547 1 58.81 73 SER B N 1
ATOM 4661 C CA . SER B 1 73 ? -44.094 2.508 9.352 1 58.81 73 SER B CA 1
ATOM 4662 C C . SER B 1 73 ? -44.812 1.557 8.383 1 58.81 73 SER B C 1
ATOM 4664 O O . SER B 1 73 ? -44.156 0.827 7.637 1 58.81 73 SER B O 1
ATOM 4666 N N . SER B 1 74 ? -46.062 1.725 8.297 1 65.06 74 SER B N 1
ATOM 4667 C CA . SER B 1 74 ? -46.812 0.777 7.477 1 65.06 74 SER B CA 1
ATOM 4668 C C . SER B 1 74 ? -47.375 1.448 6.227 1 65.06 74 SER B C 1
ATOM 4670 O O . SER B 1 74 ? -47.938 0.78 5.355 1 65.06 74 SER B O 1
ATOM 4672 N N . LYS B 1 75 ? -47.031 2.789 6.098 1 71.75 75 LYS B N 1
ATOM 4673 C CA . LYS B 1 75 ? -47.594 3.516 4.961 1 71.75 75 LYS B CA 1
ATOM 4674 C C . LYS B 1 75 ? -46.812 3.23 3.688 1 71.75 75 LYS B C 1
ATOM 4676 O O . LYS B 1 75 ? -45.562 3.102 3.727 1 71.75 75 LYS B O 1
ATOM 4681 N N . ASP B 1 76 ? -47.531 3.266 2.717 1 85.38 76 ASP B N 1
ATOM 4682 C CA . ASP B 1 76 ? -46.938 3.012 1.403 1 85.38 76 ASP B CA 1
ATOM 4683 C C . ASP B 1 76 ? -46.25 4.262 0.85 1 85.38 76 ASP B C 1
ATOM 4685 O O . ASP B 1 76 ? -45.344 4.168 0.036 1 85.38 76 ASP B O 1
ATOM 4689 N N . VAL B 1 77 ? -46.75 5.418 1.462 1 91.44 77 VAL B N 1
ATOM 4690 C CA . VAL B 1 77 ? -46.156 6.664 0.972 1 91.44 77 VAL B CA 1
ATOM 4691 C C . VAL B 1 77 ? -45.719 7.535 2.152 1 91.44 77 VAL B C 1
ATOM 4693 O O . VAL B 1 77 ? -46.531 7.785 3.066 1 91.44 77 VAL B O 1
ATOM 4696 N N . VAL B 1 78 ? -44.531 7.996 2.223 1 92.25 78 VAL B N 1
ATOM 4697 C CA . VAL B 1 78 ? -43.969 8.836 3.277 1 92.25 78 VAL B CA 1
ATOM 4698 C C . VAL B 1 78 ? -43.469 10.156 2.688 1 92.25 78 VAL B C 1
ATOM 4700 O O . VAL B 1 78 ? -42.781 10.172 1.664 1 92.25 78 VAL B O 1
ATOM 4703 N N . GLN B 1 79 ? -43.812 11.211 3.326 1 93.62 79 GLN B N 1
ATOM 4704 C CA . GLN B 1 79 ? -43.406 12.531 2.848 1 93.62 79 GLN B CA 1
ATOM 4705 C C . GLN B 1 79 ? -42.156 13.023 3.553 1 93.62 79 GLN B C 1
ATOM 4707 O O . GLN B 1 79 ? -42.062 12.938 4.777 1 93.62 79 GLN B O 1
ATOM 4712 N N . ILE B 1 80 ? -41.281 13.516 2.852 1 93.75 80 ILE B N 1
ATOM 4713 C CA . ILE B 1 80 ? -40.062 14.133 3.377 1 93.75 80 ILE B CA 1
ATOM 4714 C C . ILE B 1 80 ? -40.094 15.641 3.125 1 93.75 80 ILE B C 1
ATOM 4716 O O . ILE B 1 80 ? -40.125 16.078 1.974 1 93.75 80 ILE B O 1
ATOM 4720 N N . LEU B 1 81 ? -40.031 16.391 4.16 1 93.5 81 LEU B N 1
ATOM 4721 C CA . LEU B 1 81 ? -40.156 17.844 4.055 1 93.5 81 LEU B CA 1
ATOM 4722 C C . LEU B 1 81 ? -38.781 18.516 4.211 1 93.5 81 LEU B C 1
ATOM 4724 O O . LEU B 1 81 ? -37.875 17.969 4.844 1 93.5 81 LEU B O 1
ATOM 4728 N N . GLY B 1 82 ? -38.594 19.734 3.607 1 92.44 82 GLY B N 1
ATOM 4729 C CA . GLY B 1 82 ? -37.438 20.578 3.875 1 92.44 82 GLY B CA 1
ATOM 4730 C C . GLY B 1 82 ? -36.281 20.297 2.953 1 92.44 82 GLY B C 1
ATOM 4731 O O . GLY B 1 82 ? -35.188 20.844 3.146 1 92.44 82 GLY B O 1
ATOM 4732 N N . ILE B 1 83 ? -36.469 19.344 2.051 1 95.19 83 ILE B N 1
ATOM 4733 C CA . ILE B 1 83 ? -35.375 19.016 1.125 1 95.19 83 ILE B CA 1
ATOM 4734 C C . ILE B 1 83 ? -35.875 19.125 -0.313 1 95.19 83 ILE B C 1
ATOM 4736 O O . ILE B 1 83 ? -37 18.703 -0.619 1 95.19 83 ILE B O 1
ATOM 4740 N N . GLU B 1 84 ? -35.062 19.734 -1.153 1 95.94 84 GLU B N 1
ATOM 4741 C CA . GLU B 1 84 ? -35.406 19.797 -2.574 1 95.94 84 GLU B CA 1
ATOM 4742 C C . GLU B 1 84 ? -35.25 18.422 -3.232 1 95.94 84 GLU B C 1
ATOM 4744 O O . GLU B 1 84 ? -34.312 17.672 -2.898 1 95.94 84 GLU B O 1
ATOM 4749 N N . ALA B 1 85 ? -36.062 18.172 -4.227 1 96.75 85 ALA B N 1
ATOM 4750 C CA . ALA B 1 85 ? -36.094 16.859 -4.871 1 96.75 85 ALA B CA 1
ATOM 4751 C C . ALA B 1 85 ? -34.75 16.531 -5.531 1 96.75 85 ALA B C 1
ATOM 4753 O O . ALA B 1 85 ? -34.312 15.398 -5.473 1 96.75 85 ALA B O 1
ATOM 4754 N N . ALA B 1 86 ? -34.188 17.562 -6.109 1 96.12 86 ALA B N 1
ATOM 4755 C CA . ALA B 1 86 ? -32.938 17.344 -6.809 1 96.12 86 ALA B CA 1
ATOM 4756 C C . ALA B 1 86 ? -31.844 16.922 -5.836 1 96.12 86 ALA B C 1
ATOM 4758 O O . ALA B 1 86 ? -31.047 16.031 -6.129 1 96.12 86 ALA B O 1
ATOM 4759 N N . ILE B 1 87 ? -31.781 17.516 -4.676 1 97.25 87 ILE B N 1
ATOM 4760 C CA . ILE B 1 87 ? -30.797 17.234 -3.646 1 97.25 87 ILE B CA 1
ATOM 4761 C C . ILE B 1 87 ? -31.062 15.844 -3.057 1 97.25 87 ILE B C 1
ATOM 4763 O O . ILE B 1 87 ? -30.125 15.07 -2.836 1 97.25 87 ILE B O 1
ATOM 4767 N N . PHE B 1 88 ? -32.344 15.555 -2.914 1 97.81 88 PHE B N 1
ATOM 4768 C CA . PHE B 1 88 ? -32.719 14.258 -2.355 1 97.81 88 PHE B CA 1
ATOM 4769 C C . PHE B 1 88 ? -32.281 13.133 -3.289 1 97.81 88 PHE B C 1
ATOM 4771 O O . PHE B 1 88 ? -31.828 12.086 -2.836 1 97.81 88 PHE B O 1
ATOM 4778 N N . ARG B 1 89 ? -32.469 13.383 -4.547 1 97.06 89 ARG B N 1
ATOM 4779 C CA . ARG B 1 89 ? -32.062 12.391 -5.543 1 97.06 89 ARG B CA 1
ATOM 4780 C C . ARG B 1 89 ? -30.578 12.062 -5.43 1 97.06 89 ARG B C 1
ATOM 4782 O O . ARG B 1 89 ? -30.188 10.898 -5.496 1 97.06 89 ARG B O 1
ATOM 4789 N N . ILE B 1 90 ? -29.75 13.07 -5.25 1 97.31 90 ILE B N 1
ATOM 4790 C CA . ILE B 1 90 ? -28.312 12.891 -5.121 1 97.31 90 ILE B CA 1
ATOM 4791 C C . ILE B 1 90 ? -28.016 12.07 -3.871 1 97.31 90 ILE B C 1
ATOM 4793 O O . ILE B 1 90 ? -27.188 11.148 -3.91 1 97.31 90 ILE B O 1
ATOM 4797 N N . LEU B 1 91 ? -28.688 12.367 -2.793 1 97.94 91 LEU B N 1
ATOM 4798 C CA . LEU B 1 91 ? -28.484 11.656 -1.536 1 97.94 91 LEU B CA 1
ATOM 4799 C C . LEU B 1 91 ? -28.953 10.211 -1.639 1 97.94 91 LEU B C 1
ATOM 4801 O O . LEU B 1 91 ? -28.297 9.305 -1.118 1 97.94 91 LEU B O 1
ATOM 4805 N N . LEU B 1 92 ? -30.094 10.016 -2.326 1 97.81 92 LEU B N 1
ATOM 4806 C CA . LEU B 1 92 ? -30.625 8.672 -2.531 1 97.81 92 LEU B CA 1
ATOM 4807 C C . LEU B 1 92 ? -29.656 7.828 -3.355 1 97.81 92 LEU B C 1
ATOM 4809 O O . LEU B 1 92 ? -29.438 6.656 -3.051 1 97.81 92 LEU B O 1
ATOM 4813 N N . ASP B 1 93 ? -29.125 8.43 -4.379 1 97.06 93 ASP B N 1
ATOM 4814 C CA . ASP B 1 93 ? -28.125 7.734 -5.184 1 97.06 93 ASP B CA 1
ATOM 4815 C C . ASP B 1 93 ? -26.922 7.32 -4.332 1 97.06 93 ASP B C 1
ATOM 4817 O O . ASP B 1 93 ? -26.391 6.223 -4.496 1 97.06 93 ASP B O 1
ATOM 4821 N N . PHE B 1 94 ? -26.547 8.125 -3.475 1 97.69 94 PHE B N 1
ATOM 4822 C CA . PHE B 1 94 ? -25.438 7.785 -2.594 1 97.69 94 PHE B CA 1
ATOM 4823 C C . PHE B 1 94 ? -25.781 6.582 -1.726 1 97.69 94 PHE B C 1
ATOM 4825 O O . PHE B 1 94 ? -24.969 5.68 -1.551 1 97.69 94 PHE B O 1
ATOM 4832 N N . ILE B 1 95 ? -26.922 6.617 -1.21 1 98.12 95 ILE B N 1
ATOM 4833 C CA . ILE B 1 95 ? -27.344 5.539 -0.326 1 98.12 95 ILE B CA 1
ATOM 4834 C C . ILE B 1 95 ? -27.219 4.199 -1.049 1 98.12 95 ILE B C 1
ATOM 4836 O O . ILE B 1 95 ? -26.75 3.215 -0.467 1 98.12 95 ILE B O 1
ATOM 4840 N N . TYR B 1 96 ? -27.516 4.16 -2.336 1 98.06 96 TYR B N 1
ATOM 4841 C CA . TYR B 1 96 ? -27.578 2.902 -3.068 1 98.06 96 TYR B CA 1
ATOM 4842 C C . TYR B 1 96 ? -26.25 2.617 -3.773 1 98.06 96 TYR B C 1
ATOM 4844 O O . TYR B 1 96 ? -26.016 1.502 -4.246 1 98.06 96 TYR B O 1
ATOM 4852 N N . THR B 1 97 ? -25.359 3.582 -3.879 1 96.81 97 THR B N 1
ATOM 4853 C CA . THR B 1 97 ? -24.156 3.355 -4.668 1 96.81 97 THR B CA 1
ATOM 4854 C C . THR B 1 97 ? -22.906 3.684 -3.859 1 96.81 97 THR B C 1
ATOM 4856 O O . THR B 1 97 ? -21.812 3.205 -4.172 1 96.81 97 THR B O 1
ATOM 4859 N N . GLY B 1 98 ? -23.047 4.594 -2.891 1 96.25 98 GLY B N 1
ATOM 4860 C CA . GLY B 1 98 ? -21.891 5.074 -2.16 1 96.25 98 GLY B CA 1
ATOM 4861 C C . GLY B 1 98 ? -21.156 6.199 -2.871 1 96.25 98 GLY B C 1
ATOM 4862 O O . GLY B 1 98 ? -20.078 6.613 -2.447 1 96.25 98 GLY B O 1
ATOM 4863 N N . ILE B 1 99 ? -21.797 6.738 -3.957 1 96.38 99 ILE B N 1
ATOM 4864 C CA . ILE B 1 99 ? -21.188 7.805 -4.742 1 96.38 99 ILE B CA 1
ATOM 4865 C C . ILE B 1 99 ? -22.062 9.047 -4.691 1 96.38 99 ILE B C 1
ATOM 4867 O O . ILE B 1 99 ? -23.297 8.953 -4.824 1 96.38 99 ILE B O 1
ATOM 4871 N N . VAL B 1 100 ? -21.422 10.195 -4.434 1 96.38 100 VAL B N 1
ATOM 4872 C CA . VAL B 1 100 ? -22.172 11.445 -4.352 1 96.38 100 VAL B CA 1
ATOM 4873 C C . VAL B 1 100 ? -21.516 12.508 -5.227 1 96.38 100 VAL B C 1
ATOM 4875 O O . VAL B 1 100 ? -20.281 12.602 -5.262 1 96.38 100 VAL B O 1
ATOM 4878 N N . ASP B 1 101 ? -22.375 13.219 -5.934 1 95.56 101 ASP B N 1
ATOM 4879 C CA . ASP B 1 101 ? -21.906 14.312 -6.777 1 95.56 101 ASP B CA 1
ATOM 4880 C C . ASP B 1 101 ? -21.938 15.641 -6.02 1 95.56 101 ASP B C 1
ATOM 4882 O O . ASP B 1 101 ? -23 16.188 -5.77 1 95.56 101 ASP B O 1
ATOM 4886 N N . ILE B 1 102 ? -20.719 16.125 -5.691 1 95.56 102 ILE B N 1
ATOM 4887 C CA . ILE B 1 102 ? -20.609 17.344 -4.914 1 95.56 102 ILE B CA 1
ATOM 4888 C C . ILE B 1 102 ? -19.969 18.438 -5.766 1 95.56 102 ILE B C 1
ATOM 4890 O O . ILE B 1 102 ? -18.969 18.203 -6.445 1 95.56 102 ILE B O 1
ATOM 4894 N N . GLY B 1 103 ? -20.5 19.578 -5.801 1 93.31 103 GLY B N 1
ATOM 4895 C CA . GLY B 1 103 ? -19.984 20.766 -6.465 1 93.31 103 GLY B CA 1
ATOM 4896 C C . GLY B 1 103 ? -20.141 22.016 -5.641 1 93.31 103 GLY B C 1
ATOM 4897 O O . GLY B 1 103 ? -20.781 22 -4.582 1 93.31 103 GLY B O 1
ATOM 4898 N N . VAL B 1 104 ? -19.688 23.141 -6.148 1 90 104 VAL B N 1
ATOM 4899 C CA . VAL B 1 104 ? -19.719 24.422 -5.449 1 90 104 VAL B CA 1
ATOM 4900 C C . VAL B 1 104 ? -21.156 24.906 -5.332 1 90 104 VAL B C 1
ATOM 4902 O O . VAL B 1 104 ? -21.531 25.5 -4.32 1 90 104 VAL B O 1
ATOM 4905 N N . ASN B 1 105 ? -21.969 24.469 -6.234 1 91.06 105 ASN B N 1
ATOM 4906 C CA . ASN B 1 105 ? -23.328 25.016 -6.324 1 91.06 105 ASN B CA 1
ATOM 4907 C C . ASN B 1 105 ? -24.297 24.219 -5.449 1 91.06 105 ASN B C 1
ATOM 4909 O O . ASN B 1 105 ? -25.375 24.719 -5.121 1 91.06 105 ASN B O 1
ATOM 4913 N N . ASN B 1 106 ? -23.875 23.047 -5.07 1 94.75 106 ASN B N 1
ATOM 4914 C CA . ASN B 1 106 ? -24.859 22.25 -4.359 1 94.75 106 ASN B CA 1
ATOM 4915 C C . ASN B 1 106 ? -24.344 21.812 -2.992 1 94.75 106 ASN B C 1
ATOM 4917 O O . ASN B 1 106 ? -25.094 21.25 -2.193 1 94.75 106 ASN B O 1
ATOM 4921 N N . VAL B 1 107 ? -23.109 22.109 -2.625 1 94.31 107 VAL B N 1
ATOM 4922 C CA . VAL B 1 107 ? -22.453 21.547 -1.44 1 94.31 107 VAL B CA 1
ATOM 4923 C C . VAL B 1 107 ? -23.203 22.016 -0.185 1 94.31 107 VAL B C 1
ATOM 4925 O O . VAL B 1 107 ? -23.391 21.234 0.755 1 94.31 107 VAL B O 1
ATOM 4928 N N . GLN B 1 108 ? -23.625 23.219 -0.126 1 92.44 108 GLN B N 1
ATOM 4929 C CA . GLN B 1 108 ? -24.281 23.734 1.071 1 92.44 108 GLN B CA 1
ATOM 4930 C C . GLN B 1 108 ? -25.625 23.047 1.308 1 92.44 108 GLN B C 1
ATOM 4932 O O . GLN B 1 108 ? -25.906 22.594 2.416 1 92.44 108 GLN B O 1
ATOM 4937 N N . GLU B 1 109 ? -26.406 22.969 0.225 1 95 109 GLU B N 1
ATOM 4938 C CA . GLU B 1 109 ? -27.719 22.312 0.34 1 95 109 GLU B CA 1
ATOM 4939 C C . GLU B 1 109 ? -27.547 20.828 0.658 1 95 109 GLU B C 1
ATOM 4941 O O . GLU B 1 109 ? -28.312 20.266 1.451 1 95 109 GLU B O 1
ATOM 4946 N N . LEU B 1 110 ? -26.609 20.203 0.036 1 95.62 110 LEU B N 1
ATOM 4947 C CA . LEU B 1 110 ? -26.328 18.797 0.274 1 95.62 110 LEU B CA 1
ATOM 4948 C C . LEU B 1 110 ? -25.938 18.547 1.73 1 95.62 110 LEU B C 1
ATOM 4950 O O . LEU B 1 110 ? -26.438 17.609 2.359 1 95.62 110 LEU B O 1
ATOM 4954 N N . LEU B 1 111 ? -25.062 19.406 2.203 1 94.56 111 LEU B N 1
ATOM 4955 C CA . LEU B 1 111 ? -24.578 19.281 3.572 1 94.56 111 LEU B CA 1
ATOM 4956 C C . LEU B 1 111 ? -25.719 19.422 4.57 1 94.56 111 LEU B C 1
ATOM 4958 O O . LEU B 1 111 ? -25.859 18.625 5.496 1 94.56 111 LEU B O 1
ATOM 4962 N N . VAL B 1 112 ? -26.594 20.391 4.367 1 94.5 112 VAL B N 1
ATOM 4963 C CA . VAL B 1 112 ? -27.719 20.625 5.258 1 94.5 112 VAL B CA 1
ATOM 4964 C C . VAL B 1 112 ? -28.688 19.453 5.199 1 94.5 112 VAL B C 1
ATOM 4966 O O . VAL B 1 112 ? -29.141 18.938 6.234 1 94.5 112 VAL B O 1
ATOM 4969 N N . ALA B 1 113 ? -29.016 18.953 4.035 1 96.31 113 ALA B N 1
ATOM 4970 C CA . ALA B 1 113 ? -29.922 17.828 3.859 1 96.31 113 ALA B CA 1
ATOM 4971 C C . ALA B 1 113 ? -29.344 16.547 4.449 1 96.31 113 ALA B C 1
ATOM 4973 O O . ALA B 1 113 ? -30.047 15.781 5.102 1 96.31 113 ALA B O 1
ATOM 4974 N N . ALA B 1 114 ? -28.078 16.328 4.145 1 96 114 ALA B N 1
ATOM 4975 C CA . ALA B 1 114 ? -27.391 15.148 4.668 1 96 114 ALA B CA 1
ATOM 4976 C C . ALA B 1 114 ? -27.406 15.141 6.191 1 96 114 ALA B C 1
ATOM 4978 O O . ALA B 1 114 ? -27.594 14.094 6.816 1 96 114 ALA B O 1
ATOM 4979 N N . ASP B 1 115 ? -27.141 16.312 6.754 1 92.88 115 ASP B N 1
ATOM 4980 C CA . ASP B 1 115 ? -27.156 16.438 8.211 1 92.88 115 ASP B CA 1
ATOM 4981 C C . ASP B 1 115 ? -28.562 16.156 8.766 1 92.88 115 ASP B C 1
ATOM 4983 O O . ASP B 1 115 ? -28.703 15.453 9.758 1 92.88 115 ASP B O 1
ATOM 4987 N N . MET B 1 116 ? -29.594 16.672 8.062 1 93.56 116 MET B N 1
ATOM 4988 C CA . MET B 1 116 ? -30.984 16.438 8.477 1 93.56 116 MET B CA 1
ATOM 4989 C C . MET B 1 116 ? -31.328 14.961 8.453 1 93.56 116 MET B C 1
ATOM 4991 O O . MET B 1 116 ? -31.984 14.453 9.359 1 93.56 116 MET B O 1
ATOM 4995 N N . LEU B 1 117 ? -30.922 14.289 7.441 1 96.12 117 LEU B N 1
ATOM 4996 C CA . LEU B 1 117 ? -31.234 12.875 7.262 1 96.12 117 LEU B CA 1
ATOM 4997 C C . LEU B 1 117 ? -30.234 11.992 8 1 96.12 117 LEU B C 1
ATOM 4999 O O . LEU B 1 117 ? -30.281 10.766 7.902 1 96.12 117 LEU B O 1
ATOM 5003 N N . GLN B 1 118 ? -29.234 12.602 8.633 1 94.75 118 GLN B N 1
ATOM 5004 C CA . GLN B 1 118 ? -28.234 11.938 9.453 1 94.75 118 GLN B CA 1
ATOM 5005 C C . GLN B 1 118 ? -27.391 10.984 8.609 1 94.75 118 GLN B C 1
ATOM 5007 O O . GLN B 1 118 ? -27.141 9.844 9.016 1 94.75 118 GLN B O 1
ATOM 5012 N N . LEU B 1 119 ? -27.031 11.406 7.441 1 96 119 LEU B N 1
ATOM 5013 C CA . LEU B 1 119 ? -26.078 10.688 6.59 1 96 119 LEU B CA 1
ATOM 5014 C C . LEU B 1 119 ? -24.656 11.172 6.84 1 96 119 LEU B C 1
ATOM 5016 O O . LEU B 1 119 ? -24.125 11.984 6.082 1 96 119 LEU B O 1
ATOM 5020 N N . THR B 1 120 ? -24.031 10.609 7.793 1 93.06 120 THR B N 1
ATOM 5021 C CA . THR B 1 120 ? -22.766 11.078 8.32 1 93.06 120 THR B CA 1
ATOM 5022 C C . THR B 1 120 ? -21.672 11.008 7.258 1 93.06 120 THR B C 1
ATOM 5024 O O . THR B 1 120 ? -20.828 11.898 7.168 1 93.06 120 THR B O 1
ATOM 5027 N N . GLU B 1 121 ? -21.688 9.984 6.441 1 94.56 121 GLU B N 1
ATOM 5028 C CA . GLU B 1 121 ? -20.641 9.836 5.43 1 94.56 121 GLU B CA 1
ATOM 5029 C C . GLU B 1 121 ? -20.703 10.953 4.395 1 94.56 121 GLU B C 1
ATOM 5031 O O . GLU B 1 121 ? -19.672 11.461 3.955 1 94.56 121 GLU B O 1
ATOM 5036 N N . VAL B 1 122 ? -21.859 11.312 4.039 1 95.88 122 VAL B N 1
ATOM 5037 C CA . VAL B 1 122 ? -22.031 12.383 3.061 1 95.88 122 VAL B CA 1
ATOM 5038 C C . VAL B 1 122 ? -21.594 13.719 3.672 1 95.88 122 VAL B C 1
ATOM 5040 O O . VAL B 1 122 ? -20.969 14.539 3.006 1 95.88 122 VAL B O 1
ATOM 5043 N N . VAL B 1 123 ? -21.969 13.914 4.938 1 94.31 123 VAL B N 1
ATOM 5044 C CA . VAL B 1 123 ? -21.547 15.117 5.645 1 94.31 123 VAL B CA 1
ATOM 5045 C C . VAL B 1 123 ? -20.016 15.234 5.621 1 94.31 123 VAL B C 1
ATOM 5047 O O . VAL B 1 123 ? -19.484 16.297 5.297 1 94.31 123 VAL B O 1
ATOM 5050 N N . ASN B 1 124 ? -19.453 14.156 5.922 1 93.62 124 ASN B N 1
ATOM 5051 C CA . ASN B 1 124 ? -17.984 14.148 5.938 1 93.62 124 ASN B CA 1
ATOM 5052 C C . ASN B 1 124 ? -17.406 14.445 4.559 1 93.62 124 ASN B C 1
ATOM 5054 O O . ASN B 1 124 ? -16.422 15.18 4.441 1 93.62 124 ASN B O 1
ATOM 5058 N N . LEU B 1 125 ? -18.016 13.914 3.533 1 94.69 125 LEU B N 1
ATOM 5059 C CA . LEU B 1 125 ? -17.531 14.148 2.172 1 94.69 125 LEU B CA 1
ATOM 5060 C C . LEU B 1 125 ? -17.719 15.602 1.771 1 94.69 125 LEU B C 1
ATOM 5062 O O . LEU B 1 125 ? -16.844 16.203 1.139 1 94.69 125 LEU B O 1
ATOM 5066 N N . CYS B 1 126 ? -18.797 16.141 2.123 1 94.62 126 CYS B N 1
ATOM 5067 C CA . CYS B 1 126 ? -19.062 17.547 1.834 1 94.62 126 CYS B CA 1
ATOM 5068 C C . CYS B 1 126 ? -18.078 18.453 2.562 1 94.62 126 CYS B C 1
ATOM 5070 O O . CYS B 1 126 ? -17.578 19.422 1.992 1 94.62 126 CYS B O 1
ATOM 5072 N N . CYS B 1 127 ? -17.828 18.094 3.836 1 92.75 127 CYS B N 1
ATOM 5073 C CA . CYS B 1 127 ? -16.859 18.859 4.613 1 92.75 127 CYS B CA 1
ATOM 5074 C C . CYS B 1 127 ? -15.484 18.812 3.977 1 92.75 127 CYS B C 1
ATOM 5076 O O . CYS B 1 127 ? -14.797 19.828 3.871 1 92.75 127 CYS B O 1
ATOM 5078 N N . ALA B 1 128 ? -15.18 17.672 3.553 1 93.38 128 ALA B N 1
ATOM 5079 C CA . ALA B 1 128 ? -13.883 17.5 2.893 1 93.38 128 ALA B CA 1
ATOM 5080 C C . ALA B 1 128 ? -13.812 18.344 1.616 1 93.38 128 ALA B C 1
ATOM 5082 O O . ALA B 1 128 ? -12.773 18.938 1.31 1 93.38 128 ALA B O 1
ATOM 5083 N N . PHE B 1 129 ? -14.828 18.359 0.895 1 94.25 129 PHE B N 1
ATOM 5084 C CA . PHE B 1 129 ? -14.906 19.156 -0.321 1 94.25 129 PHE B CA 1
ATOM 5085 C C . PHE B 1 129 ? -14.711 20.641 -0.007 1 94.25 129 PHE B C 1
ATOM 5087 O O . PHE B 1 129 ? -13.914 21.312 -0.657 1 94.25 129 PHE B O 1
ATOM 5094 N N . LEU B 1 130 ? -15.367 21.109 1.008 1 94 130 LEU B N 1
ATOM 5095 C CA . LEU B 1 130 ? -15.289 22.516 1.395 1 94 130 LEU B CA 1
ATOM 5096 C C . LEU B 1 130 ? -13.875 22.859 1.867 1 94 130 LEU B C 1
ATOM 5098 O O . LEU B 1 130 ? -13.359 23.938 1.553 1 94 130 LEU B O 1
ATOM 5102 N N . LYS B 1 131 ? -13.305 21.953 2.646 1 93.44 131 LYS B N 1
ATOM 5103 C CA . LYS B 1 131 ? -11.93 22.156 3.1 1 93.44 131 LYS B CA 1
ATOM 5104 C C . LYS B 1 131 ? -10.977 22.312 1.917 1 93.44 131 LYS B C 1
ATOM 5106 O O . LYS B 1 131 ? -10.039 23.109 1.971 1 93.44 131 LYS B O 1
ATOM 5111 N N . GLY B 1 132 ? -11.336 21.609 0.902 1 91.81 132 GLY B N 1
ATOM 5112 C CA . GLY B 1 132 ? -10.508 21.688 -0.29 1 91.81 132 GLY B CA 1
ATOM 5113 C C . GLY B 1 132 ? -10.719 22.953 -1.087 1 91.81 132 GLY B C 1
ATOM 5114 O O . GLY B 1 132 ? -9.844 23.375 -1.843 1 91.81 132 GLY B O 1
ATOM 5115 N N . GLN B 1 133 ? -11.828 23.609 -0.887 1 91.5 133 GLN B N 1
ATOM 5116 C CA . GLN B 1 133 ? -12.188 24.781 -1.664 1 91.5 133 GLN B CA 1
ATOM 5117 C C . GLN B 1 133 ? -11.898 26.062 -0.883 1 91.5 133 GLN B C 1
ATOM 5119 O O . GLN B 1 133 ? -12.156 27.172 -1.375 1 91.5 133 GLN B O 1
ATOM 5124 N N . ILE B 1 134 ? -11.281 25.984 0.238 1 93.5 134 ILE B N 1
ATOM 5125 C CA . ILE B 1 134 ? -11.156 27.125 1.127 1 93.5 134 ILE B CA 1
ATOM 5126 C C . ILE B 1 134 ? -10.062 28.062 0.612 1 93.5 134 ILE B C 1
ATOM 5128 O O . ILE B 1 134 ? -9.031 27.609 0.112 1 93.5 134 ILE B O 1
ATOM 5132 N N . ASP B 1 135 ? -10.375 29.281 0.586 1 93.5 135 ASP B N 1
ATOM 5133 C CA . ASP B 1 135 ? -9.469 30.359 0.233 1 93.5 135 ASP B CA 1
ATOM 5134 C C . ASP B 1 135 ? -9.68 31.578 1.133 1 93.5 135 ASP B C 1
ATOM 5136 O O . ASP B 1 135 ? -10.703 31.672 1.815 1 93.5 135 ASP B O 1
ATOM 5140 N N . PRO B 1 136 ? -8.742 32.469 1.231 1 92.88 136 PRO B N 1
ATOM 5141 C CA . PRO B 1 136 ? -8.859 33.625 2.123 1 92.88 136 PRO B CA 1
ATOM 5142 C C . PRO B 1 136 ? -10.086 34.469 1.812 1 92.88 136 PRO B C 1
ATOM 5144 O O . PRO B 1 136 ? -10.617 35.125 2.703 1 92.88 136 PRO B O 1
ATOM 5147 N N . LEU B 1 137 ? -10.609 34.438 0.67 1 91.56 137 LEU B N 1
ATOM 5148 C CA . LEU B 1 137 ? -11.727 35.281 0.259 1 91.56 137 LEU B CA 1
ATOM 5149 C C . LEU B 1 137 ? -13.055 34.656 0.668 1 91.56 137 LEU B C 1
ATOM 5151 O O . LEU B 1 137 ? -14.055 35.344 0.827 1 91.56 137 LEU B O 1
ATOM 5155 N N . ASN B 1 138 ? -13.07 33.312 0.808 1 91.94 138 ASN B N 1
ATOM 5156 C CA . ASN B 1 138 ? -14.344 32.656 1.109 1 91.94 138 ASN B CA 1
ATOM 5157 C C . ASN B 1 138 ? -14.312 31.984 2.473 1 91.94 138 ASN B C 1
ATOM 5159 O O . ASN B 1 138 ? -15.305 31.391 2.9 1 91.94 138 ASN B O 1
ATOM 5163 N N . CYS B 1 139 ? -13.227 32.031 3.189 1 94.69 139 CYS B N 1
ATOM 5164 C CA . CYS B 1 139 ? -13.039 31.266 4.418 1 94.69 139 CYS B CA 1
ATOM 5165 C C . CYS B 1 139 ? -13.992 31.75 5.508 1 94.69 139 CYS B C 1
ATOM 5167 O O . CYS B 1 139 ? -14.453 30.953 6.332 1 94.69 139 CYS B O 1
ATOM 5169 N N . ILE B 1 140 ? -14.305 33.062 5.508 1 95.5 140 ILE B N 1
ATOM 5170 C CA . ILE B 1 140 ? -15.211 33.562 6.527 1 95.5 140 ILE B CA 1
ATOM 5171 C C . ILE B 1 140 ? -16.609 33.031 6.305 1 95.5 140 ILE B C 1
ATOM 5173 O O . ILE B 1 140 ? -17.297 32.625 7.254 1 95.5 140 ILE B O 1
ATOM 5177 N N . GLY B 1 141 ? -17.078 33 5.051 1 93.62 141 GLY B N 1
ATOM 5178 C CA . GLY B 1 141 ? -18.359 32.406 4.738 1 93.62 141 GLY B CA 1
ATOM 5179 C C . GLY B 1 141 ? -18.453 30.953 5.164 1 93.62 141 GLY B C 1
ATOM 5180 O O . GLY B 1 141 ? -19.469 30.531 5.738 1 93.62 141 GLY B O 1
ATOM 5181 N N . ILE B 1 142 ? -17.438 30.234 4.875 1 94 142 ILE B N 1
ATOM 5182 C CA . ILE B 1 142 ? -17.406 28.812 5.234 1 94 142 ILE B CA 1
ATOM 5183 C C . ILE B 1 142 ? -17.375 28.672 6.754 1 94 142 ILE B C 1
ATOM 5185 O O . ILE B 1 142 ? -18.016 27.766 7.312 1 94 142 ILE B O 1
ATOM 5189 N N . PHE B 1 143 ? -16.625 29.609 7.398 1 95.69 143 PHE B N 1
ATOM 5190 C CA . PHE B 1 143 ? -16.562 29.625 8.859 1 95.69 143 PHE B CA 1
ATOM 5191 C C . PHE B 1 143 ? -17.938 29.859 9.461 1 95.69 143 PHE B C 1
ATOM 5193 O O . PHE B 1 143 ? -18.375 29.109 10.328 1 95.69 143 PHE B O 1
ATOM 5200 N N . GLN B 1 144 ? -18.641 30.797 8.977 1 94 144 GLN B N 1
ATOM 5201 C CA . GLN B 1 144 ? -19.984 31.109 9.469 1 94 144 GLN B CA 1
ATOM 5202 C C . GLN B 1 144 ? -20.953 29.969 9.188 1 94 144 GLN B C 1
ATOM 5204 O O . GLN B 1 144 ? -21.781 29.625 10.031 1 94 144 GLN B O 1
ATOM 5209 N N . PHE B 1 145 ? -20.828 29.375 8.062 1 91.69 145 PHE B N 1
ATOM 5210 C CA . PHE B 1 145 ? -21.656 28.234 7.684 1 91.69 145 PHE B CA 1
ATOM 5211 C C . PHE B 1 145 ? -21.391 27.047 8.602 1 91.69 145 PHE B C 1
ATOM 5213 O O . PHE B 1 145 ? -22.328 26.375 9.047 1 91.69 145 PHE B O 1
ATOM 5220 N N . SER B 1 146 ? -20.109 26.797 8.828 1 92.44 146 SER B N 1
ATOM 5221 C CA . SER B 1 146 ? -19.734 25.688 9.695 1 92.44 146 SER B CA 1
ATOM 5222 C C . SER B 1 146 ? -20.312 25.844 11.094 1 92.44 146 SER B C 1
ATOM 5224 O O . SER B 1 146 ? -20.703 24.875 11.734 1 92.44 146 SER B O 1
ATOM 5226 N N . GLU B 1 147 ? -20.359 27.109 11.547 1 91.19 147 GLU B N 1
ATOM 5227 C CA . GLU B 1 147 ? -20.969 27.391 12.852 1 91.19 147 GLU B CA 1
ATOM 5228 C C . GLU B 1 147 ? -22.469 27.109 12.844 1 91.19 147 GLU B C 1
ATOM 5230 O O . GLU B 1 147 ? -23 26.562 13.812 1 91.19 147 GLU B O 1
ATOM 5235 N N . GLN B 1 148 ? -23.156 27.375 11.781 1 87.44 148 GLN B N 1
ATOM 5236 C CA . GLN B 1 148 ? -24.594 27.203 11.656 1 87.44 148 GLN B CA 1
ATOM 5237 C C . GLN B 1 148 ? -24.984 25.734 11.672 1 87.44 148 GLN B C 1
ATOM 5239 O O . GLN B 1 148 ? -25.984 25.359 12.297 1 87.44 148 GLN B O 1
ATOM 5244 N N . ILE B 1 149 ? -24.234 24.906 11.023 1 86 149 ILE B N 1
ATOM 5245 C CA . ILE B 1 149 ? -24.578 23.5 10.898 1 86 149 ILE B CA 1
ATOM 5246 C C . ILE B 1 149 ? -23.953 22.719 12.055 1 86 149 ILE B C 1
ATOM 5248 O O . ILE B 1 149 ? -24.188 21.516 12.195 1 86 149 ILE B O 1
ATOM 5252 N N . ALA B 1 150 ? -23.125 23.359 12.891 1 84.88 150 ALA B N 1
ATOM 5253 C CA . ALA B 1 150 ? -22.484 22.781 14.07 1 84.88 150 ALA B CA 1
ATOM 5254 C C . ALA B 1 150 ? -21.578 21.625 13.688 1 84.88 150 ALA B C 1
ATOM 5256 O O . ALA B 1 150 ? -21.609 20.562 14.305 1 84.88 150 ALA B O 1
ATOM 5257 N N . CYS B 1 151 ? -20.953 21.766 12.57 1 88 151 CYS B N 1
ATOM 5258 C CA . CYS B 1 151 ? -19.953 20.781 12.172 1 88 151 CYS B CA 1
ATOM 5259 C C . CYS B 1 151 ? -18.594 21.125 12.781 1 88 151 CYS B C 1
ATOM 5261 O O . CYS B 1 151 ? -17.875 22 12.281 1 88 151 CYS B O 1
ATOM 5263 N N . HIS B 1 152 ? -18.203 20.422 13.727 1 90.5 152 HIS B N 1
ATOM 5264 C CA . HIS B 1 152 ? -17.047 20.766 14.539 1 90.5 152 HIS B CA 1
ATOM 5265 C C . HIS B 1 152 ? -15.75 20.625 13.742 1 90.5 152 HIS B C 1
ATOM 5267 O O . HIS B 1 152 ? -14.859 21.469 13.859 1 90.5 152 HIS B O 1
ATOM 5273 N N . ASP B 1 153 ? -15.734 19.625 12.984 1 91.31 153 ASP B N 1
ATOM 5274 C CA . ASP B 1 153 ? -14.523 19.391 12.203 1 91.31 153 ASP B CA 1
ATOM 5275 C C . ASP B 1 153 ? -14.266 20.531 11.227 1 91.31 153 ASP B C 1
ATOM 5277 O O . ASP B 1 153 ? -13.148 21.047 11.148 1 91.31 153 ASP B O 1
ATOM 5281 N N . LEU B 1 154 ? -15.227 20.922 10.516 1 92.88 154 LEU B N 1
ATOM 5282 C CA . LEU B 1 154 ? -15.109 22.016 9.547 1 92.88 154 LEU B CA 1
ATOM 5283 C C . LEU B 1 154 ? -14.859 23.344 10.25 1 92.88 154 LEU B C 1
ATOM 5285 O O . LEU B 1 154 ? -14.078 24.172 9.766 1 92.88 154 LEU B O 1
ATOM 5289 N N . LEU B 1 155 ? -15.445 23.531 11.383 1 94.88 155 LEU B N 1
ATOM 5290 C CA . LEU B 1 155 ? -15.281 24.75 12.164 1 94.88 155 LEU B CA 1
ATOM 5291 C C . LEU B 1 155 ? -13.844 24.906 12.633 1 94.88 155 LEU B C 1
ATOM 5293 O O . LEU B 1 155 ? -13.242 25.969 12.453 1 94.88 155 LEU B O 1
ATOM 5297 N N . GLU B 1 156 ? -13.32 23.875 13.172 1 94.81 156 GLU B N 1
ATOM 5298 C CA . GLU B 1 156 ? -11.938 23.906 13.641 1 94.81 156 GLU B CA 1
ATOM 5299 C C . GLU B 1 156 ? -10.969 24.172 12.492 1 94.81 156 GLU B C 1
ATOM 5301 O O . GLU B 1 156 ? -10.039 24.969 12.625 1 94.81 156 GLU B O 1
ATOM 5306 N N . PHE B 1 157 ? -11.234 23.578 11.453 1 95.81 157 PHE B N 1
ATOM 5307 C CA . PHE B 1 157 ? -10.383 23.75 10.281 1 95.81 157 PHE B CA 1
ATOM 5308 C C . PHE B 1 157 ? -10.438 25.188 9.781 1 95.81 157 PHE B C 1
ATOM 5310 O O . PHE B 1 157 ? -9.406 25.797 9.484 1 95.81 157 PHE B O 1
ATOM 5317 N N . THR B 1 158 ? -11.586 25.656 9.617 1 95.75 158 THR B N 1
ATOM 5318 C CA . THR B 1 158 ? -11.766 27.016 9.086 1 95.75 158 THR B CA 1
ATOM 5319 C C . THR B 1 158 ? -11.188 28.047 10.039 1 95.75 158 THR B C 1
ATOM 5321 O O . THR B 1 158 ? -10.586 29.031 9.609 1 95.75 158 THR B O 1
ATOM 5324 N N . GLU B 1 159 ? -11.359 27.891 11.312 1 95.56 159 GLU B N 1
ATOM 5325 C CA . GLU B 1 159 ? -10.766 28.781 12.305 1 95.56 159 GLU B CA 1
ATOM 5326 C C . GLU B 1 159 ? -9.242 28.797 12.18 1 95.56 159 GLU B C 1
ATOM 5328 O O . GLU B 1 159 ? -8.625 29.859 12.172 1 95.56 159 GLU B O 1
ATOM 5333 N N . ASN B 1 160 ? -8.742 27.672 12.125 1 95.81 160 ASN B N 1
ATOM 5334 C CA . ASN B 1 160 ? -7.293 27.562 11.969 1 95.81 160 ASN B CA 1
ATOM 5335 C C . ASN B 1 160 ? -6.816 28.25 10.688 1 95.81 160 ASN B C 1
ATOM 5337 O O . ASN B 1 160 ? -5.773 28.906 10.688 1 95.81 160 ASN B O 1
ATOM 5341 N N . TYR B 1 161 ? -7.562 28 9.68 1 96.44 161 TYR B N 1
ATOM 5342 C CA . TYR B 1 161 ? -7.211 28.641 8.414 1 96.44 161 TYR B CA 1
ATOM 5343 C C . TYR B 1 161 ? -7.207 30.156 8.547 1 96.44 161 TYR B C 1
ATOM 5345 O O . TYR B 1 161 ? -6.301 30.828 8.047 1 96.44 161 TYR B O 1
ATOM 5353 N N . ILE B 1 162 ? -8.18 30.703 9.18 1 96.75 162 ILE B N 1
ATOM 5354 C CA . ILE B 1 162 ? -8.289 32.125 9.391 1 96.75 162 ILE B CA 1
ATOM 5355 C C . ILE B 1 162 ? -7.094 32.625 10.188 1 96.75 162 ILE B C 1
ATOM 5357 O O . ILE B 1 162 ? -6.516 33.688 9.867 1 96.75 162 ILE B O 1
ATOM 5361 N N . HIS B 1 163 ? -6.699 31.906 11.188 1 95.38 163 HIS B N 1
ATOM 5362 C CA . HIS B 1 163 ? -5.555 32.281 12.016 1 95.38 163 HIS B CA 1
ATOM 5363 C C . HIS B 1 163 ? -4.273 32.344 11.188 1 95.38 163 HIS B C 1
ATOM 5365 O O . HIS B 1 163 ? -3.539 33.312 11.234 1 95.38 163 HIS B O 1
ATOM 5371 N N . VAL B 1 164 ? -4.109 31.312 10.453 1 93.5 164 VAL B N 1
ATOM 5372 C CA . VAL B 1 164 ? -2.869 31.172 9.703 1 93.5 164 VAL B CA 1
ATOM 5373 C C . VAL B 1 164 ? -2.805 32.219 8.594 1 93.5 164 VAL B C 1
ATOM 5375 O O . VAL B 1 164 ? -1.742 32.781 8.328 1 93.5 164 VAL B O 1
ATOM 5378 N N . HIS B 1 165 ? -3.943 32.562 8 1 94.38 165 HIS B N 1
ATOM 5379 C CA . HIS B 1 165 ? -3.977 33.5 6.883 1 94.38 165 HIS B CA 1
ATOM 5380 C C . HIS B 1 165 ? -4.641 34.812 7.285 1 94.38 165 HIS B C 1
ATOM 5382 O O . HIS B 1 165 ? -5.328 35.438 6.473 1 94.38 165 HIS B O 1
ATOM 5388 N N . PHE B 1 166 ? -4.441 35.188 8.453 1 95.81 166 PHE B N 1
ATOM 5389 C CA . PHE B 1 166 ? -5.148 36.312 9.039 1 95.81 166 PHE B CA 1
ATOM 5390 C C . PHE B 1 166 ? -4.906 37.594 8.234 1 95.81 166 PHE B C 1
ATOM 5392 O O . PHE B 1 166 ? -5.836 38.344 7.973 1 95.81 166 PHE B O 1
ATOM 5399 N N . LEU B 1 167 ? -3.725 37.75 7.75 1 92.88 167 LEU B N 1
ATOM 5400 C CA . LEU B 1 167 ? -3.361 39 7.066 1 92.88 167 LEU B CA 1
ATOM 5401 C C . LEU B 1 167 ? -4.109 39.125 5.742 1 92.88 167 LEU B C 1
ATOM 5403 O O . LEU B 1 167 ? -4.551 40.219 5.379 1 92.88 167 LEU B O 1
ATOM 5407 N N . GLU B 1 168 ? -4.305 38.062 5.098 1 94.06 168 GLU B N 1
ATOM 5408 C CA . GLU B 1 168 ? -5.055 38.062 3.848 1 94.06 168 GLU B CA 1
ATOM 5409 C C . GLU B 1 168 ? -6.559 38.125 4.105 1 94.06 168 GLU B C 1
ATOM 5411 O O . GLU B 1 168 ? -7.285 38.844 3.398 1 94.06 168 GLU B O 1
ATOM 5416 N N . VAL B 1 169 ? -7.012 37.469 5.125 1 95.81 169 VAL B N 1
ATOM 5417 C CA . VAL B 1 169 ? -8.43 37.312 5.438 1 95.81 169 VAL B CA 1
ATOM 5418 C C . VAL B 1 169 ? -8.984 38.656 5.91 1 95.81 169 VAL B C 1
ATOM 5420 O O . VAL B 1 169 ? -10.094 39.062 5.527 1 95.81 169 VAL B O 1
ATOM 5423 N N . GLN B 1 170 ? -8.203 39.406 6.723 1 93.81 170 GLN B N 1
ATOM 5424 C CA . GLN B 1 170 ? -8.68 40.656 7.309 1 93.81 170 GLN B CA 1
ATOM 5425 C C . GLN B 1 170 ? -8.852 41.719 6.242 1 93.81 170 GLN B C 1
ATOM 5427 O O . GLN B 1 170 ? -9.594 42.688 6.438 1 93.81 170 GLN B O 1
ATOM 5432 N N . SER B 1 171 ? -8.164 41.562 5.129 1 90.75 171 SER B N 1
ATOM 5433 C CA . SER B 1 171 ? -8.234 42.531 4.047 1 90.75 171 SER B CA 1
ATOM 5434 C C . SER B 1 171 ? -9.484 42.344 3.201 1 90.75 171 SER B C 1
ATOM 5436 O O . SER B 1 171 ? -9.867 43.219 2.42 1 90.75 171 SER B O 1
ATOM 5438 N N . GLY B 1 172 ? -10.141 41.281 3.369 1 90 172 GLY B N 1
ATOM 5439 C CA . GLY B 1 172 ? -11.312 40.969 2.568 1 90 172 GLY B CA 1
ATOM 5440 C C . GLY B 1 172 ? -12.586 41.562 3.107 1 90 172 GLY B C 1
ATOM 5441 O O . GLY B 1 172 ? -12.672 41.906 4.293 1 90 172 GLY B O 1
ATOM 5442 N N . GLU B 1 173 ? -13.625 41.656 2.279 1 91.19 173 GLU B N 1
ATOM 5443 C CA . GLU B 1 173 ? -14.898 42.281 2.639 1 91.19 173 GLU B CA 1
ATOM 5444 C C . GLU B 1 173 ? -15.688 41.375 3.6 1 91.19 173 GLU B C 1
ATOM 5446 O O . GLU B 1 173 ? -16.422 41.875 4.453 1 91.19 173 GLU B O 1
ATOM 5451 N N . GLU B 1 174 ? -15.414 40.156 3.469 1 92.69 174 GLU B N 1
ATOM 5452 C CA . GLU B 1 174 ? -16.172 39.219 4.297 1 92.69 174 GLU B CA 1
ATOM 5453 C C . GLU B 1 174 ? -15.773 39.312 5.766 1 92.69 174 GLU B C 1
ATOM 5455 O O . GLU B 1 174 ? -16.562 39.031 6.652 1 92.69 174 GLU B O 1
ATOM 5460 N N . PHE B 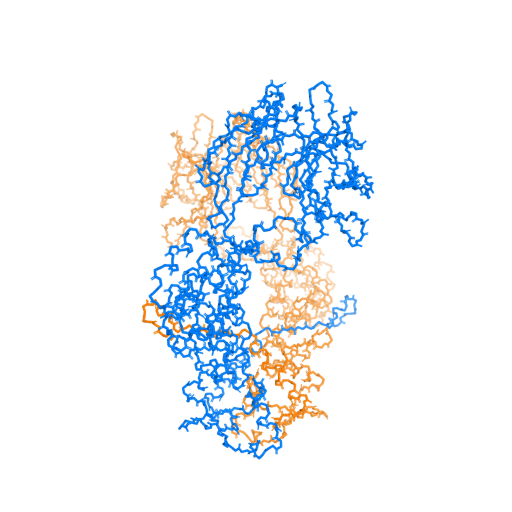1 175 ? -14.547 39.812 5.957 1 95.19 175 PHE B N 1
ATOM 5461 C CA . PHE B 1 175 ? -14.055 39.969 7.32 1 95.19 175 PHE B CA 1
ATOM 5462 C C . PHE B 1 175 ? -14.898 40.969 8.086 1 95.19 175 PHE B C 1
ATOM 5464 O O . PHE B 1 175 ? -15.164 40.781 9.273 1 95.19 175 PHE B O 1
ATOM 5471 N N . LEU B 1 176 ? -15.438 41.906 7.363 1 94.94 176 LEU B N 1
ATOM 5472 C CA . LEU B 1 176 ? -16.203 43 7.969 1 94.94 176 LEU B CA 1
ATOM 5473 C C . LEU B 1 176 ? -17.625 42.562 8.297 1 94.94 176 LEU B C 1
ATOM 5475 O O . LEU B 1 176 ? -18.344 43.25 9.023 1 94.94 176 LEU B O 1
ATOM 5479 N N . ALA B 1 177 ? -17.969 41.375 7.781 1 92.94 177 ALA B N 1
ATOM 5480 C CA . ALA B 1 177 ? -19.312 40.844 8 1 92.94 177 ALA B CA 1
ATOM 5481 C C . ALA B 1 177 ? -19.359 39.938 9.234 1 92.94 177 ALA B C 1
ATOM 5483 O O . ALA B 1 177 ? -20.422 39.438 9.602 1 92.94 177 ALA B O 1
ATOM 5484 N N . LEU B 1 178 ? -18.266 39.812 9.922 1 95.56 178 LEU B N 1
ATOM 5485 C CA . LEU B 1 178 ? -18.219 39.031 11.141 1 95.56 178 LEU B CA 1
ATOM 5486 C C . LEU B 1 178 ? -19.062 39.625 12.242 1 95.56 178 LEU B C 1
ATOM 5488 O O . LEU B 1 178 ? -19.203 40.844 12.312 1 95.56 178 LEU B O 1
ATOM 5492 N N . THR B 1 179 ? -19.688 38.812 13.008 1 95.5 179 THR B N 1
ATOM 5493 C CA . THR B 1 179 ? -20.359 39.281 14.203 1 95.5 179 THR B CA 1
ATOM 5494 C C . THR B 1 179 ? -19.344 39.719 15.266 1 95.5 179 THR B C 1
ATOM 5496 O O . THR B 1 179 ? -18.172 39.375 15.18 1 95.5 179 THR B O 1
ATOM 5499 N N . LYS B 1 180 ? -19.766 40.5 16.172 1 95.88 180 LYS B N 1
ATOM 5500 C CA . LYS B 1 180 ? -18.906 41 17.25 1 95.88 180 LYS B CA 1
ATOM 5501 C C . LYS B 1 180 ? -18.234 39.844 17.984 1 95.88 180 LYS B C 1
ATOM 5503 O O . LYS B 1 180 ? -17.016 39.844 18.188 1 95.88 180 LYS B O 1
ATOM 5508 N N . ASP B 1 181 ? -19.062 38.875 18.281 1 96 181 ASP B N 1
ATOM 5509 C CA . ASP B 1 181 ? -18.547 37.75 19.062 1 96 181 ASP B CA 1
ATOM 5510 C C . ASP B 1 181 ? -17.531 36.938 18.25 1 96 181 ASP B C 1
ATOM 5512 O O . ASP B 1 181 ? -16.531 36.469 18.781 1 96 181 ASP B O 1
ATOM 5516 N N . GLN B 1 182 ? -17.781 36.781 16.938 1 96 182 GLN B N 1
ATOM 5517 C CA . GLN B 1 182 ? -16.859 36.062 16.062 1 96 182 GLN B CA 1
ATOM 5518 C C . GLN B 1 182 ? -15.531 36.781 15.938 1 96 182 GLN B C 1
ATOM 5520 O O . GLN B 1 182 ? -14.469 36.156 15.984 1 96 182 GLN B O 1
ATOM 5525 N N . LEU B 1 183 ? -15.609 38.125 15.797 1 97 183 LEU B N 1
ATOM 5526 C CA . LEU B 1 183 ? -14.414 38.938 15.672 1 97 183 LEU B CA 1
ATOM 5527 C C . LEU B 1 183 ? -13.555 38.844 16.922 1 97 183 LEU B C 1
ATOM 5529 O O . LEU B 1 183 ? -12.352 38.625 16.844 1 97 183 LEU B O 1
ATOM 5533 N N . ILE B 1 184 ? -14.18 39 18.062 1 96.31 184 ILE B N 1
ATOM 5534 C CA . ILE B 1 184 ? -13.461 38.969 19.328 1 96.31 184 ILE B CA 1
ATOM 5535 C C . ILE B 1 184 ? -12.781 37.625 19.5 1 96.31 184 ILE B C 1
ATOM 5537 O O . ILE B 1 184 ? -11.625 37.562 19.938 1 96.31 184 ILE B O 1
ATOM 5541 N N . LYS B 1 185 ? -13.516 36.625 19.156 1 95.44 185 LYS B N 1
ATOM 5542 C CA . LYS B 1 185 ? -12.969 35.25 19.25 1 95.44 185 LYS B CA 1
ATOM 5543 C C . LYS B 1 185 ? -11.711 35.094 18.406 1 95.44 185 LYS B C 1
ATOM 5545 O O . LYS B 1 185 ? -10.711 34.562 18.859 1 95.44 185 LYS B O 1
ATOM 5550 N N . ILE B 1 186 ? -11.758 35.594 17.188 1 96.06 186 ILE B N 1
ATOM 5551 C CA . ILE B 1 186 ? -10.633 35.5 16.25 1 96.06 186 ILE B CA 1
ATOM 5552 C C . ILE B 1 186 ? -9.461 36.312 16.766 1 96.06 186 ILE B C 1
ATOM 5554 O O . ILE B 1 186 ? -8.328 35.844 16.812 1 96.06 186 ILE B O 1
ATOM 5558 N N . LEU B 1 187 ? -9.734 37.562 17.234 1 96.19 187 LEU B N 1
ATOM 5559 C CA . LEU B 1 187 ? -8.68 38.5 17.625 1 96.19 187 LEU B CA 1
ATOM 5560 C C . LEU B 1 187 ? -8.031 38.062 18.938 1 96.19 187 LEU B C 1
ATOM 5562 O O . LEU B 1 187 ? -6.883 38.406 19.219 1 96.19 187 LEU B O 1
ATOM 5566 N N . ARG B 1 188 ? -8.664 37.312 19.719 1 94.12 188 ARG B N 1
ATOM 5567 C CA . ARG B 1 188 ? -8.148 36.875 21.016 1 94.12 188 ARG B CA 1
ATOM 5568 C C . ARG B 1 188 ? -7.184 35.688 20.844 1 94.12 188 ARG B C 1
ATOM 5570 O O . ARG B 1 188 ? -6.398 35.406 21.734 1 94.12 188 ARG B O 1
ATOM 5577 N N . SER B 1 189 ? -7.227 35.125 19.734 1 94.44 189 SER B N 1
ATOM 5578 C CA . SER B 1 189 ? -6.492 33.875 19.531 1 94.44 189 SER B CA 1
ATOM 5579 C C . SER B 1 189 ? -4.988 34.125 19.562 1 94.44 189 SER B C 1
ATOM 5581 O O . SER B 1 189 ? -4.5 35.094 19 1 94.44 189 SER B O 1
ATOM 5583 N N . GLU B 1 190 ? -4.227 33.188 20.188 1 91.94 190 GLU B N 1
ATOM 5584 C CA . GLU B 1 190 ? -2.77 33.219 20.219 1 91.94 190 GLU B CA 1
ATOM 5585 C C . GLU B 1 190 ? -2.178 32.688 18.906 1 91.94 190 GLU B C 1
ATOM 5587 O O . GLU B 1 190 ? -0.99 32.875 18.641 1 91.94 190 GLU B O 1
ATOM 5592 N N . GLU B 1 191 ? -3.135 32.219 18.078 1 93.38 191 GLU B N 1
ATOM 5593 C CA . GLU B 1 191 ? -2.656 31.5 16.891 1 93.38 191 GLU B CA 1
ATOM 5594 C C . GLU B 1 191 ? -2.682 32.406 15.656 1 93.38 191 GLU B C 1
ATOM 5596 O O . GLU B 1 191 ? -2.432 31.953 14.539 1 93.38 191 GLU B O 1
ATOM 5601 N N . LEU B 1 192 ? -2.965 33.688 15.898 1 93.69 192 LEU B N 1
ATOM 5602 C CA . LEU B 1 192 ? -2.982 34.594 14.773 1 93.69 192 LEU B CA 1
ATOM 5603 C C . LEU B 1 192 ? -1.587 34.75 14.18 1 93.69 192 LEU B C 1
ATOM 5605 O O . LEU B 1 192 ? -0.642 35.094 14.891 1 93.69 192 LEU B O 1
ATOM 5609 N N . SER B 1 193 ? -1.526 34.469 12.969 1 92 193 SER B N 1
ATOM 5610 C CA . SER B 1 193 ? -0.264 34.719 12.273 1 92 193 SER B CA 1
ATOM 5611 C C . SER B 1 193 ? -0.152 36.156 11.82 1 92 193 SER B C 1
ATOM 5613 O O . SER B 1 193 ? -0.705 36.531 10.781 1 92 193 SER B O 1
ATOM 5615 N N . ILE B 1 194 ? 0.628 36.938 12.547 1 92.62 194 ILE B N 1
ATOM 5616 C CA . ILE B 1 194 ? 0.752 38.375 12.266 1 92.62 194 ILE B CA 1
ATOM 5617 C C . ILE B 1 194 ? 2.225 38.781 12.281 1 92.62 194 ILE B C 1
ATOM 5619 O O . ILE B 1 194 ? 3.064 38.062 12.836 1 92.62 194 ILE B O 1
ATOM 5623 N N . GLU B 1 195 ? 2.479 39.844 11.609 1 86.38 195 GLU B N 1
ATOM 5624 C CA . GLU B 1 195 ? 3.818 40.406 11.656 1 86.38 195 GLU B CA 1
ATOM 5625 C C . GLU B 1 195 ? 4.016 41.25 12.914 1 86.38 195 GLU B C 1
ATOM 5627 O O . GLU B 1 195 ? 5.078 41.219 13.539 1 86.38 195 GLU B O 1
ATOM 5632 N N . ASP B 1 196 ? 3.006 42 13.227 1 85.12 196 ASP B N 1
ATOM 5633 C CA . ASP B 1 196 ? 3.006 42.844 14.422 1 85.12 196 ASP B CA 1
ATOM 5634 C C . ASP B 1 196 ? 1.591 43.031 14.961 1 85.12 196 ASP B C 1
ATOM 5636 O O . ASP B 1 196 ? 0.613 42.844 14.234 1 85.12 196 ASP B O 1
ATOM 5640 N N . GLU B 1 197 ? 1.546 43.375 16.234 1 89.62 197 GLU B N 1
ATOM 5641 C CA . GLU B 1 197 ? 0.264 43.5 16.906 1 89.62 197 GLU B CA 1
ATOM 5642 C C . GLU B 1 197 ? -0.555 44.656 16.328 1 89.62 197 GLU B C 1
ATOM 5644 O O . GLU B 1 197 ? -1.779 44.688 16.469 1 89.62 197 GLU B O 1
ATOM 5649 N N . TYR B 1 198 ? 0.166 45.562 15.664 1 89.69 198 TYR B N 1
ATOM 5650 C CA . TYR B 1 198 ? -0.511 46.688 15.055 1 89.69 198 TYR B CA 1
ATOM 5651 C C . TYR B 1 198 ? -1.507 46.25 14 1 89.69 198 TYR B C 1
ATOM 5653 O O . TYR B 1 198 ? -2.555 46.875 13.812 1 89.69 198 TYR B O 1
ATOM 5661 N N . GLN B 1 199 ? -1.236 45.156 13.367 1 92.94 199 GLN B N 1
ATOM 5662 C CA . GLN B 1 199 ? -2.119 44.625 12.336 1 92.94 199 GLN B CA 1
ATOM 5663 C C . GLN B 1 199 ? -3.438 44.156 12.938 1 92.94 199 GLN B C 1
ATOM 5665 O O . GLN B 1 199 ? -4.492 44.25 12.305 1 92.94 199 GLN B O 1
ATOM 5670 N N . VAL B 1 200 ? -3.379 43.656 14.172 1 95.25 200 VAL B N 1
ATOM 5671 C CA . VAL B 1 200 ? -4.586 43.219 14.859 1 95.25 200 VAL B CA 1
ATOM 5672 C C . VAL B 1 200 ? -5.43 44.438 15.234 1 95.25 200 VAL B C 1
ATOM 5674 O O . VAL B 1 200 ? -6.656 44.406 15.094 1 95.25 200 VAL B O 1
ATOM 5677 N N . PHE B 1 201 ? -4.785 45.5 15.672 1 94.25 201 PHE B N 1
ATOM 5678 C CA . PHE B 1 201 ? -5.453 46.75 15.984 1 94.25 201 PHE B CA 1
ATOM 5679 C C . PHE B 1 201 ? -6.16 47.312 14.758 1 94.25 201 PHE B C 1
ATOM 5681 O O . PHE B 1 201 ? -7.324 47.688 14.828 1 94.25 201 PHE B O 1
ATOM 5688 N N . LEU B 1 202 ? -5.43 47.25 13.664 1 93.94 202 LEU B N 1
ATOM 5689 C CA . LEU B 1 202 ? -5.988 47.781 12.422 1 93.94 202 LEU B CA 1
ATOM 5690 C C . LEU B 1 202 ? -7.219 47 12 1 93.94 202 LEU B C 1
ATOM 5692 O O . LEU B 1 202 ? -8.203 47.562 11.531 1 93.94 202 LEU B O 1
ATOM 5696 N N . ALA B 1 203 ? -7.145 45.75 12.109 1 96.19 203 ALA B N 1
ATOM 5697 C CA . ALA B 1 203 ? -8.266 44.906 11.75 1 96.19 203 ALA B CA 1
ATOM 5698 C C . ALA B 1 203 ? -9.5 45.188 12.594 1 96.19 203 ALA B C 1
ATOM 5700 O O . ALA B 1 203 ? -10.609 45.281 12.078 1 96.19 203 ALA B O 1
ATOM 5701 N N . ALA B 1 204 ? -9.289 45.375 13.93 1 95.88 204 ALA B N 1
ATOM 5702 C CA . ALA B 1 204 ? -10.375 45.719 14.844 1 95.88 204 ALA B CA 1
ATOM 5703 C C . ALA B 1 204 ? -10.984 47.062 14.477 1 95.88 204 ALA B C 1
ATOM 5705 O O . ALA B 1 204 ? -12.211 47.219 14.438 1 95.88 204 ALA B O 1
ATOM 5706 N N . MET B 1 205 ? -10.141 47.969 14.18 1 94.5 205 MET B N 1
ATOM 5707 C CA . MET B 1 205 ? -10.602 49.312 13.844 1 94.5 205 MET B CA 1
ATOM 5708 C C . MET B 1 205 ? -11.383 49.312 12.531 1 94.5 205 MET B C 1
ATOM 5710 O O . MET B 1 205 ? -12.398 50 12.406 1 94.5 205 MET B O 1
ATOM 5714 N N . GLN B 1 206 ? -10.859 48.594 11.555 1 94.81 206 GLN B N 1
ATOM 5715 C CA . GLN B 1 206 ? -11.555 48.5 10.273 1 94.81 206 GLN B CA 1
ATOM 5716 C C . GLN B 1 206 ? -12.969 47.969 10.461 1 94.81 206 GLN B C 1
ATOM 5718 O O . GLN B 1 206 ? -13.914 48.438 9.844 1 94.81 206 GLN B O 1
ATOM 5723 N N . TRP B 1 207 ? -13.07 46.969 11.289 1 96.38 207 TRP B N 1
ATOM 5724 C CA . TRP B 1 207 ? -14.375 46.375 11.578 1 96.38 207 TRP B CA 1
ATOM 5725 C C . TRP B 1 207 ? -15.297 47.406 12.242 1 96.38 207 TRP B C 1
ATOM 5727 O O . TRP B 1 207 ? -16.469 47.531 11.867 1 96.38 207 TRP B O 1
ATOM 5737 N N . LEU B 1 208 ? -14.828 48.219 13.172 1 94.38 208 LEU B N 1
ATOM 5738 C CA . LEU B 1 208 ? -15.602 49.219 13.883 1 94.38 208 LEU B CA 1
ATOM 5739 C C . LEU B 1 208 ? -16.047 50.344 12.938 1 94.38 208 LEU B C 1
ATOM 5741 O O . LEU B 1 208 ? -17.188 50.781 12.984 1 94.38 208 LEU B O 1
ATOM 5745 N N . LEU B 1 209 ? -15.125 50.688 12.023 1 93.5 209 LEU B N 1
ATOM 5746 C CA . LEU B 1 209 ? -15.352 51.844 11.164 1 93.5 209 LEU B CA 1
ATOM 5747 C C . LEU B 1 209 ? -16.328 51.5 10.047 1 93.5 209 LEU B C 1
ATOM 5749 O O . LEU B 1 209 ? -16.922 52.406 9.445 1 93.5 209 LEU B O 1
ATOM 5753 N N . LYS B 1 210 ? -16.469 50.25 9.711 1 93.69 210 LYS B N 1
ATOM 5754 C CA . LYS B 1 210 ? -17.391 49.844 8.656 1 93.69 210 LYS B CA 1
ATOM 5755 C C . LYS B 1 210 ? -18.828 50.25 8.984 1 93.69 210 LYS B C 1
ATOM 5757 O O . LYS B 1 210 ? -19.562 50.688 8.102 1 93.69 210 LYS B O 1
ATOM 5762 N N . ASP B 1 211 ? -19.172 50.156 10.258 1 92.88 211 ASP B N 1
ATOM 5763 C CA . ASP B 1 211 ? -20.484 50.562 10.734 1 92.88 211 ASP B CA 1
ATOM 5764 C C . ASP B 1 211 ? -20.406 51.156 12.133 1 92.88 211 ASP B C 1
ATOM 5766 O O . ASP B 1 211 ? -20.938 50.594 13.086 1 92.88 211 ASP B O 1
ATOM 5770 N N . LEU B 1 212 ? -19.906 52.344 12.227 1 90.81 212 LEU B N 1
ATOM 5771 C CA . LEU B 1 212 ? -19.641 53 13.5 1 90.81 212 LEU B CA 1
ATOM 5772 C C . LEU B 1 212 ? -20.953 53.312 14.234 1 90.81 212 LEU B C 1
ATOM 5774 O O . LEU B 1 212 ? -20.984 53.312 15.461 1 90.81 212 LEU B O 1
ATOM 5778 N N . GLY B 1 213 ? -21.938 53.594 13.477 1 90.06 213 GLY B N 1
ATOM 5779 C CA . GLY B 1 213 ? -23.219 53.906 14.094 1 90.06 213 GLY B CA 1
ATOM 5780 C C . GLY B 1 213 ? -23.734 52.781 14.984 1 90.06 213 GLY B C 1
ATOM 5781 O O . GLY B 1 213 ? -24.125 53.031 16.125 1 90.06 213 GLY B O 1
ATOM 5782 N N . LYS B 1 214 ? -23.547 51.562 14.523 1 93.62 214 LYS B N 1
ATOM 5783 C CA . LYS B 1 214 ? -24.094 50.438 15.25 1 93.62 214 LYS B CA 1
ATOM 5784 C C . LYS B 1 214 ? -23.016 49.781 16.109 1 93.62 214 LYS B C 1
ATOM 5786 O O . LYS B 1 214 ? -23.312 49.188 17.141 1 93.62 214 LYS B O 1
ATOM 5791 N N . ARG B 1 215 ? -21.75 49.969 15.75 1 94.56 215 ARG B N 1
ATOM 5792 C CA . ARG B 1 215 ? -20.688 49.156 16.359 1 94.56 215 ARG B CA 1
ATOM 5793 C C . ARG B 1 215 ? -19.891 49.969 17.375 1 94.56 215 ARG B C 1
ATOM 5795 O O . ARG B 1 215 ? -19.031 49.438 18.078 1 94.56 215 ARG B O 1
ATOM 5802 N N . LYS B 1 216 ? -20.172 51.219 17.594 1 90.44 216 LYS B N 1
ATOM 5803 C CA . LYS B 1 216 ? -19.453 52.094 18.516 1 90.44 216 LYS B CA 1
ATOM 5804 C C . LYS B 1 216 ? -19.578 51.594 19.953 1 90.44 216 LYS B C 1
ATOM 5806 O O . LYS B 1 216 ? -18.656 51.75 20.75 1 90.44 216 LYS B O 1
ATOM 5811 N N . LYS B 1 217 ? -20.719 51.031 20.203 1 90.69 217 LYS B N 1
ATOM 5812 C CA . LYS B 1 217 ? -20.984 50.562 21.547 1 90.69 217 LYS B CA 1
ATOM 5813 C C . LYS B 1 217 ? -20.062 49.406 21.922 1 90.69 217 LYS B C 1
ATOM 5815 O O . LYS B 1 217 ? -19.875 49.094 23.094 1 90.69 217 LYS B O 1
ATOM 5820 N N . TYR B 1 218 ? -19.453 48.812 20.922 1 92.69 218 TYR B N 1
ATOM 5821 C CA . TYR B 1 218 ? -18.641 47.625 21.172 1 92.69 218 TYR B CA 1
ATOM 5822 C C . TYR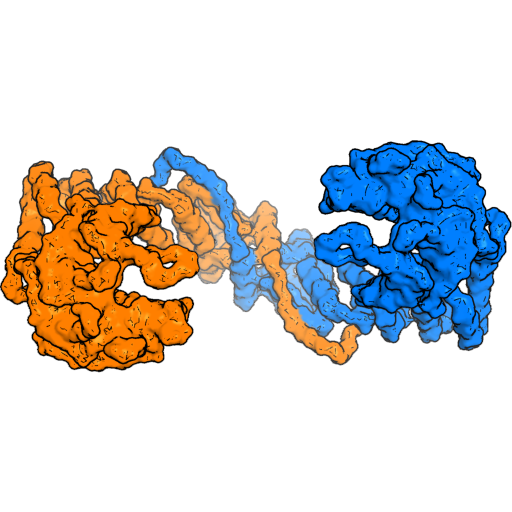 B 1 218 ? -17.156 47.969 21.172 1 92.69 218 TYR B C 1
ATOM 5824 O O . TYR B 1 218 ? -16.312 47.062 21.141 1 92.69 218 TYR B O 1
ATOM 5832 N N . VAL B 1 219 ? -16.781 49.156 21.219 1 91.75 219 VAL B N 1
ATOM 5833 C CA . VAL B 1 219 ? -15.406 49.625 21.031 1 91.75 219 VAL B CA 1
ATOM 5834 C C . VAL B 1 219 ? -14.523 49 22.125 1 91.75 219 VAL B C 1
ATOM 5836 O O . VAL B 1 219 ? -13.461 48.469 21.828 1 91.75 219 VAL B O 1
ATOM 5839 N N . VAL B 1 220 ? -14.945 48.969 23.312 1 88.69 220 VAL B N 1
ATOM 5840 C CA . VAL B 1 220 ? -14.148 48.469 24.438 1 88.69 220 VAL B CA 1
ATOM 5841 C C . VAL B 1 220 ? -13.961 46.969 24.312 1 88.69 220 VAL B C 1
ATOM 5843 O O . VAL B 1 220 ? -12.852 46.438 24.484 1 88.69 220 VAL B O 1
ATOM 5846 N N . GLU B 1 221 ? -14.984 46.344 24 1 92.62 221 GLU B N 1
ATOM 5847 C CA . GLU B 1 221 ? -14.945 44.875 23.906 1 92.62 221 GLU B CA 1
ATOM 5848 C C . GLU B 1 221 ? -14.062 44.406 22.75 1 92.62 221 GLU B C 1
ATOM 5850 O O . GLU B 1 221 ? -13.312 43.438 22.891 1 92.62 221 GLU B O 1
ATOM 5855 N N . VAL B 1 222 ? -14.164 45.094 21.641 1 94.19 222 VAL B N 1
ATOM 5856 C CA . VAL B 1 222 ? -13.453 44.719 20.422 1 94.19 222 VAL B CA 1
ATOM 5857 C C . VAL B 1 222 ? -11.961 45 20.578 1 94.19 222 VAL B C 1
ATOM 5859 O O . VAL B 1 222 ? -11.125 44.281 20.031 1 94.19 222 VAL B O 1
ATOM 5862 N N . LEU B 1 223 ? -11.617 46 21.359 1 91.62 223 LEU B N 1
ATOM 5863 C CA . LEU B 1 223 ? -10.219 46.406 21.5 1 91.62 223 LEU B CA 1
ATOM 5864 C C . LEU B 1 223 ? -9.57 45.688 22.672 1 91.62 223 LEU B C 1
ATOM 5866 O O . LEU B 1 223 ? -8.344 45.719 22.828 1 91.62 223 LEU B O 1
ATOM 5870 N N . ASP B 1 224 ? -10.336 45 23.422 1 89.06 224 ASP B N 1
ATOM 5871 C CA . ASP B 1 224 ? -9.852 44.312 24.609 1 89.06 224 ASP B CA 1
ATOM 5872 C C . ASP B 1 224 ? -8.805 43.281 24.25 1 89.06 224 ASP B C 1
ATOM 5874 O O . ASP B 1 224 ? -7.793 43.125 24.953 1 89.06 224 ASP B O 1
ATOM 5878 N N . PRO B 1 225 ? -9.016 42.531 23.109 1 92.06 225 PRO B N 1
ATOM 5879 C CA . PRO B 1 225 ? -8.047 41.469 22.781 1 92.06 225 PRO B CA 1
ATOM 5880 C C . PRO B 1 225 ? -6.703 42.031 22.312 1 92.06 225 PRO B C 1
ATOM 5882 O O . PRO B 1 225 ? -5.715 41.281 22.234 1 92.06 225 PRO B O 1
ATOM 5885 N N . ILE B 1 226 ? -6.609 43.25 21.969 1 91 226 ILE B N 1
ATOM 5886 C CA . ILE B 1 226 ? -5.402 43.844 21.422 1 91 226 ILE B CA 1
ATOM 5887 C C . ILE B 1 226 ? -4.371 44.031 22.547 1 91 226 ILE B C 1
ATOM 5889 O O . ILE B 1 226 ? -4.719 44.438 23.656 1 91 226 ILE B O 1
ATOM 5893 N N . ARG B 1 227 ? -3.209 43.75 22.234 1 86.69 227 ARG B N 1
ATOM 5894 C CA . ARG B 1 227 ? -2.105 43.938 23.172 1 86.69 227 ARG B CA 1
ATOM 5895 C C . ARG B 1 227 ? -1.441 45.281 22.969 1 86.69 227 ARG B C 1
ATOM 5897 O O . ARG B 1 227 ? -0.396 45.375 22.312 1 86.69 227 ARG B O 1
ATOM 5904 N N . PHE B 1 228 ? -1.872 46.281 23.578 1 83.69 228 PHE B N 1
ATOM 5905 C CA . PHE B 1 228 ? -1.536 47.688 23.359 1 83.69 228 PHE B CA 1
ATOM 5906 C C . PHE B 1 228 ? -0.087 47.969 23.734 1 83.69 228 PHE B C 1
ATOM 5908 O O . PHE B 1 228 ? 0.598 48.75 23.062 1 83.69 228 PHE B O 1
ATOM 5915 N N . PRO B 1 229 ? 0.392 47.25 24.734 1 76.25 229 PRO B N 1
ATOM 5916 C CA . PRO B 1 229 ? 1.786 47.531 25.109 1 76.25 229 PRO B CA 1
ATOM 5917 C C . PRO B 1 229 ? 2.768 47.156 24 1 76.25 229 PRO B C 1
ATOM 5919 O O . PRO B 1 229 ? 3.906 47.625 23.984 1 76.25 229 PRO B O 1
ATOM 5922 N N . LEU B 1 230 ? 2.32 46.312 23.062 1 80.62 230 LEU B N 1
ATOM 5923 C CA . LEU B 1 230 ? 3.207 45.844 22 1 80.62 230 LEU B CA 1
ATOM 5924 C C . LEU B 1 230 ? 3.096 46.75 20.781 1 80.62 230 LEU B C 1
ATOM 5926 O O . LEU B 1 230 ? 3.832 46.562 19.812 1 80.62 230 LEU B O 1
ATOM 5930 N N . LEU B 1 231 ? 2.266 47.719 20.875 1 83.5 231 LEU B N 1
ATOM 5931 C CA . LEU B 1 231 ? 2.08 48.656 19.766 1 83.5 231 LEU B CA 1
ATOM 5932 C C . LEU B 1 231 ? 3.059 49.812 19.844 1 83.5 231 LEU B C 1
ATOM 5934 O O . LEU B 1 231 ? 3.309 50.344 20.938 1 83.5 231 LEU B O 1
ATOM 5938 N N . PRO B 1 232 ? 3.613 50.188 18.672 1 74.62 232 PRO B N 1
ATOM 5939 C CA . PRO B 1 232 ? 4.434 51.406 18.688 1 74.62 232 PRO B CA 1
ATOM 5940 C C . PRO B 1 232 ? 3.629 52.656 19.031 1 74.62 232 PRO B C 1
ATOM 5942 O O . PRO B 1 232 ? 2.697 53.031 18.312 1 74.62 232 PRO B O 1
ATOM 5945 N N . PRO B 1 233 ? 3.936 53.312 20.109 1 73.88 233 PRO B N 1
ATOM 5946 C CA . PRO B 1 233 ? 3.121 54.438 20.609 1 73.88 233 PRO B CA 1
ATOM 5947 C C . PRO B 1 233 ? 2.99 55.562 19.609 1 73.88 233 PRO B C 1
ATOM 5949 O O . PRO B 1 233 ? 1.915 56.156 19.469 1 73.88 233 PRO B O 1
ATOM 5952 N N . GLN B 1 234 ? 4.109 55.844 18.922 1 75.19 234 GLN B N 1
ATOM 5953 C CA . GLN B 1 234 ? 4.07 56.969 17.953 1 75.19 234 GLN B CA 1
ATOM 5954 C C . GLN B 1 234 ? 3.088 56.656 16.828 1 75.19 234 GLN B C 1
ATOM 5956 O O . GLN B 1 234 ? 2.303 57.531 16.453 1 75.19 234 GLN B O 1
ATOM 5961 N N . ARG B 1 235 ? 3.146 55.469 16.406 1 82.56 235 ARG B N 1
ATOM 5962 C CA . ARG B 1 235 ? 2.258 55.094 15.32 1 82.56 235 ARG B CA 1
ATOM 5963 C C . ARG B 1 235 ? 0.804 55.062 15.781 1 82.56 235 ARG B C 1
ATOM 5965 O O . ARG B 1 235 ? -0.092 55.469 15.039 1 82.56 235 ARG B O 1
ATOM 5972 N N . LEU B 1 236 ? 0.61 54.625 16.969 1 85.81 236 LEU B N 1
ATOM 5973 C CA . LEU B 1 236 ? -0.733 54.562 17.531 1 85.81 236 LEU B CA 1
ATOM 5974 C C . LEU B 1 236 ? -1.311 55.938 17.734 1 85.81 236 LEU B C 1
ATOM 5976 O O . LEU B 1 236 ? -2.471 56.188 17.406 1 85.81 236 LEU B O 1
ATOM 5980 N N . LEU B 1 237 ? -0.528 56.875 18.203 1 82.31 237 LEU B N 1
ATOM 5981 C CA . LEU B 1 237 ? -0.97 58.25 18.422 1 82.31 237 LEU B CA 1
ATOM 5982 C C . LEU B 1 237 ? -1.34 58.906 17.094 1 82.31 237 LEU B C 1
ATOM 5984 O O . LEU B 1 237 ? -2.352 59.594 17.016 1 82.31 237 LEU B O 1
ATOM 5988 N N . LYS B 1 238 ? -0.457 58.688 16.188 1 86.5 238 LYS B N 1
ATOM 5989 C CA . LYS B 1 238 ? -0.73 59.25 14.867 1 86.5 238 LYS B CA 1
ATOM 5990 C C . LYS B 1 238 ? -2.055 58.719 14.312 1 86.5 238 LYS B C 1
ATOM 5992 O O . LYS B 1 238 ? -2.826 59.469 13.727 1 86.5 238 LYS B O 1
ATOM 5997 N N . TYR B 1 239 ? -2.357 57.5 14.516 1 91.06 239 TYR B N 1
ATOM 5998 C CA . TYR B 1 239 ? -3.602 56.906 14.047 1 91.06 239 TYR B CA 1
ATOM 5999 C C . TYR B 1 239 ? -4.801 57.5 14.758 1 91.06 239 TYR B C 1
ATOM 6001 O O . TYR B 1 239 ? -5.801 57.844 14.125 1 91.06 239 TYR B O 1
ATOM 6009 N N . ILE B 1 240 ? -4.695 57.656 16.062 1 89.5 240 ILE B N 1
ATOM 6010 C CA . ILE B 1 240 ? -5.801 58.156 16.875 1 89.5 240 ILE B CA 1
ATOM 6011 C C . ILE B 1 240 ? -6.129 59.594 16.469 1 89.5 240 ILE B C 1
ATOM 6013 O O . ILE B 1 240 ? -7.301 59.969 16.391 1 89.5 240 ILE B O 1
ATOM 6017 N N . GLU B 1 241 ? -5.125 60.281 16.141 1 87.56 241 GLU B N 1
ATOM 6018 C CA . GLU B 1 241 ? -5.316 61.656 15.711 1 87.56 241 GLU B CA 1
ATOM 6019 C C . GLU B 1 241 ? -6.055 61.719 14.375 1 87.56 241 GLU B C 1
ATOM 6021 O O . GLU B 1 241 ? -6.762 62.688 14.102 1 87.56 241 GLU B O 1
ATOM 6026 N N . GLY B 1 242 ? -5.914 60.75 13.633 1 89.88 242 GLY B N 1
ATOM 6027 C CA . GLY B 1 242 ? -6.516 60.719 12.312 1 89.88 242 GLY B CA 1
ATOM 6028 C C . GLY B 1 242 ? -7.945 60.219 12.32 1 89.88 242 GLY B C 1
ATOM 6029 O O . GLY B 1 242 ? -8.633 60.281 11.305 1 89.88 242 GLY B O 1
ATOM 6030 N N . VAL B 1 243 ? -8.406 59.781 13.461 1 91 243 VAL B N 1
ATOM 6031 C CA . VAL B 1 243 ? -9.766 59.25 13.555 1 91 243 VAL B CA 1
ATOM 6032 C C . VAL B 1 243 ? -10.766 60.406 13.531 1 91 243 VAL B C 1
ATOM 6034 O O . VAL B 1 243 ? -10.648 61.344 14.312 1 91 243 VAL B O 1
ATOM 6037 N N . SER B 1 244 ? -11.688 60.375 12.648 1 89.31 244 SER B N 1
ATOM 6038 C CA . SER B 1 244 ? -12.633 61.469 12.422 1 89.31 244 SER B CA 1
ATOM 6039 C C . SER B 1 244 ? -13.68 61.531 13.523 1 89.31 244 SER B C 1
ATOM 6041 O O . SER B 1 244 ? -14.094 62.625 13.93 1 89.31 244 SER B O 1
ATOM 6043 N N . ASP B 1 245 ? -14.062 60.438 14.055 1 90.62 245 ASP B N 1
ATOM 6044 C CA . ASP B 1 245 ? -15.094 60.406 15.086 1 90.62 245 ASP B CA 1
ATOM 6045 C C . ASP B 1 245 ? -14.531 60.812 16.453 1 90.62 245 ASP B C 1
ATOM 6047 O O . ASP B 1 245 ? -13.609 60.156 16.953 1 90.62 245 ASP B O 1
ATOM 6051 N N . PHE B 1 246 ? -15.102 61.75 16.969 1 89.75 246 PHE B N 1
ATOM 6052 C CA . PHE B 1 246 ? -14.578 62.344 18.188 1 89.75 246 PHE B CA 1
ATOM 6053 C C . PHE B 1 246 ? -14.703 61.375 19.359 1 89.75 246 PHE B C 1
ATOM 6055 O O . PHE B 1 246 ? -13.766 61.188 20.141 1 89.75 246 PHE B O 1
ATOM 6062 N N . ASN B 1 247 ? -15.883 60.812 19.547 1 86.38 247 ASN B N 1
ATOM 6063 C CA . ASN B 1 247 ? -16.109 59.906 20.656 1 86.38 247 ASN B CA 1
ATOM 6064 C C 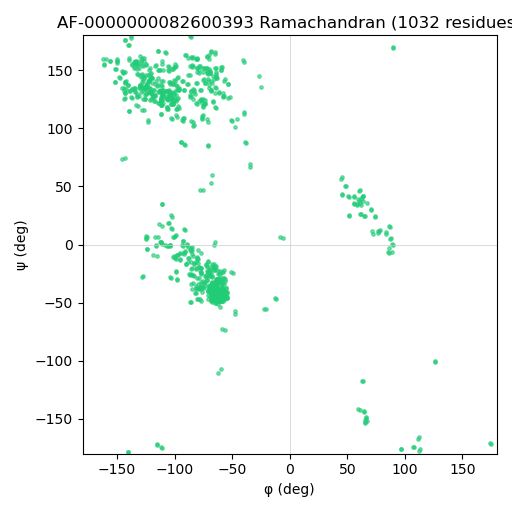. ASN B 1 247 ? -15.141 58.719 20.609 1 86.38 247 ASN B C 1
ATOM 6066 O O . ASN B 1 247 ? -14.641 58.281 21.641 1 86.38 247 ASN B O 1
ATOM 6070 N N . LEU B 1 248 ? -14.953 58.281 19.391 1 90.19 248 LEU B N 1
ATOM 6071 C CA . LEU B 1 248 ? -14.031 57.156 19.219 1 90.19 248 LEU B CA 1
ATOM 6072 C C . LEU B 1 248 ? -12.609 57.562 19.562 1 90.19 248 LEU B C 1
ATOM 6074 O O . LEU B 1 248 ? -11.867 56.812 20.188 1 90.19 248 LEU B O 1
ATOM 6078 N N . ARG B 1 249 ? -12.211 58.688 19.172 1 89.75 249 ARG B N 1
ATOM 6079 C CA . ARG B 1 249 ? -10.875 59.219 19.453 1 89.75 249 ARG B CA 1
ATOM 6080 C C . ARG B 1 249 ? -10.648 59.312 20.953 1 89.75 249 ARG B C 1
ATOM 6082 O O . ARG B 1 249 ? -9.594 58.906 21.469 1 89.75 249 ARG B O 1
ATOM 6089 N N . VAL B 1 250 ? -11.633 59.812 21.641 1 86.62 250 VAL B N 1
ATOM 6090 C CA . VAL B 1 250 ? -11.555 60 23.094 1 86.62 250 VAL B CA 1
ATOM 6091 C C . VAL B 1 250 ? -11.445 58.625 23.75 1 86.62 250 VAL B C 1
ATOM 6093 O O . VAL B 1 250 ? -10.656 58.438 24.688 1 86.62 250 VAL B O 1
ATOM 6096 N N . ALA B 1 251 ? -12.227 57.75 23.266 1 84.5 251 ALA B N 1
ATOM 6097 C CA . ALA B 1 251 ? -12.195 56.406 23.812 1 84.5 251 ALA B CA 1
ATOM 6098 C C . ALA B 1 251 ? -10.82 55.781 23.641 1 84.5 251 ALA B C 1
ATOM 6100 O O . ALA B 1 251 ? -10.297 55.156 24.562 1 84.5 251 ALA B O 1
ATOM 6101 N N . LEU B 1 252 ? -10.242 55.969 22.5 1 87.44 252 LEU B N 1
ATOM 6102 C CA . LEU B 1 252 ? -8.938 55.375 22.203 1 87.44 252 LEU B CA 1
ATOM 6103 C C . LEU B 1 252 ? -7.848 56.031 23.047 1 87.44 252 LEU B C 1
ATOM 6105 O O . LEU B 1 252 ? -6.945 55.375 23.547 1 87.44 252 LEU B O 1
ATOM 6109 N N . GLN B 1 253 ? -7.973 57.281 23.266 1 84.62 253 GLN B N 1
ATOM 6110 C CA . GLN B 1 253 ? -7.02 58.031 24.094 1 84.62 253 GLN B CA 1
ATOM 6111 C C . GLN B 1 253 ? -7.086 57.562 25.547 1 84.62 253 GLN B C 1
ATOM 6113 O O . GLN B 1 253 ? -6.055 57.438 26.203 1 84.62 253 GLN B O 1
ATOM 6118 N N . THR B 1 254 ? -8.25 57.344 25.969 1 80.81 254 THR B N 1
ATOM 6119 C CA . THR B 1 254 ? -8.445 56.875 27.328 1 80.81 254 THR B CA 1
ATOM 6120 C C . THR B 1 254 ? -7.824 55.5 27.5 1 80.81 254 THR B C 1
ATOM 6122 O O . THR B 1 254 ? -7.18 55.219 28.516 1 80.81 254 THR B O 1
ATOM 6125 N N . LEU B 1 255 ? -8 54.688 26.5 1 77.31 255 LEU B N 1
ATOM 6126 C CA . LEU B 1 255 ? -7.445 53.344 26.547 1 77.31 255 LEU B CA 1
ATOM 6127 C C . LEU B 1 255 ? -5.922 53.375 26.5 1 77.31 255 LEU B C 1
ATOM 6129 O O . LEU B 1 255 ? -5.262 52.625 27.219 1 77.31 255 LEU B O 1
ATOM 6133 N N . LEU B 1 256 ? -5.438 54.281 25.656 1 77.06 256 LEU B N 1
ATOM 6134 C CA . LEU B 1 256 ? -3.988 54.438 25.547 1 77.06 256 LEU B CA 1
ATOM 6135 C C . LEU B 1 256 ? -3.391 54.938 26.859 1 77.06 256 LEU B C 1
ATOM 6137 O O . LEU B 1 256 ? -2.32 54.469 27.266 1 77.06 256 LEU B O 1
ATOM 6141 N N . LYS B 1 257 ? -4 55.844 27.5 1 75.25 257 LYS B N 1
ATOM 6142 C CA . LYS B 1 257 ? -3.547 56.375 28.781 1 75.25 257 LYS B CA 1
ATOM 6143 C C . LYS B 1 257 ? -3.496 55.281 29.844 1 75.25 257 LYS B C 1
ATOM 6145 O O . LYS B 1 257 ? -2.551 55.219 30.641 1 75.25 257 LYS B O 1
ATOM 6150 N N . GLU B 1 258 ? -4.414 54.5 29.812 1 71.06 258 GLU B N 1
ATOM 6151 C CA . GLU B 1 258 ? -4.488 53.375 30.766 1 71.06 258 GLU B CA 1
ATOM 6152 C C . GLU B 1 258 ? -3.34 52.406 30.562 1 71.06 258 GLU B C 1
ATOM 6154 O O . GLU B 1 258 ? -2.766 51.875 31.531 1 71.06 258 GLU B O 1
ATOM 6159 N N . TYR B 1 259 ? -2.982 52.219 29.312 1 63.56 259 TYR B N 1
ATOM 6160 C CA . TYR B 1 259 ? -1.957 51.25 29 1 63.56 259 TYR B CA 1
ATOM 6161 C C . TYR B 1 259 ? -0.562 51.812 29.203 1 63.56 259 TYR B C 1
ATOM 6163 O O . TYR B 1 259 ? 0.362 51.094 29.594 1 63.56 259 TYR B O 1
ATOM 6171 N N . CYS B 1 260 ? -0.24 53.125 28.875 1 57.91 260 CYS B N 1
ATOM 6172 C CA . CYS B 1 260 ? 1.037 53.781 29.078 1 57.91 260 CYS B CA 1
ATOM 6173 C C . CYS B 1 260 ? 1.287 54.031 30.562 1 57.91 260 CYS B C 1
ATOM 6175 O O . CYS B 1 260 ? 2.422 53.938 31.031 1 57.91 260 CYS B O 1
ATOM 6177 N N . GLU B 1 261 ? 0.438 54.531 31.359 1 56.09 261 GLU B N 1
ATOM 6178 C CA . GLU B 1 261 ? 0.585 54.781 32.781 1 56.09 261 GLU B CA 1
ATOM 6179 C C . GLU B 1 261 ? 0.935 53.5 33.531 1 56.09 261 GLU B C 1
ATOM 6181 O O . GLU B 1 261 ? 1.7 53.531 34.5 1 56.09 261 GLU B O 1
ATOM 6186 N N . VAL B 1 262 ? 0.431 52.438 33.094 1 50.97 262 VAL B N 1
ATOM 6187 C CA . VAL B 1 262 ? 0.812 51.188 33.719 1 50.97 262 VAL B CA 1
ATOM 6188 C C . VAL B 1 262 ? 2.314 50.938 33.562 1 50.97 262 VAL B C 1
ATOM 6190 O O . VAL B 1 262 ? 2.967 50.406 34.438 1 50.97 262 VAL B O 1
ATOM 6193 N N . CYS B 1 263 ? 3.045 51.438 32.438 1 46.81 263 CYS B N 1
ATOM 6194 C CA . CYS B 1 263 ? 4.465 51.219 32.188 1 46.81 263 CYS B CA 1
ATOM 6195 C C . CYS B 1 263 ? 5.316 52.156 33.031 1 46.81 263 CYS B C 1
ATOM 6197 O O . CYS B 1 263 ? 6.5 51.906 33.281 1 46.81 263 CYS B O 1
ATOM 6199 N N . LYS B 1 264 ? 5.09 53.5 33.469 1 47.53 264 LYS B N 1
ATOM 6200 C CA . LYS B 1 264 ? 5.949 54.469 34.125 1 47.53 264 LYS B CA 1
ATOM 6201 C C . LYS B 1 264 ? 6.102 54.156 35.625 1 47.53 264 LYS B C 1
ATOM 6203 O O . LYS B 1 264 ? 6.973 54.688 36.281 1 47.53 264 LYS B O 1
ATOM 6208 N N . SER B 1 265 ? 5.148 53.719 36.406 1 41.78 265 SER B N 1
ATOM 6209 C CA . SER B 1 265 ? 5.441 53.719 37.844 1 41.78 265 SER B CA 1
ATOM 6210 C C . SER B 1 265 ? 6.473 52.625 38.188 1 41.78 265 SER B C 1
ATOM 6212 O O . SER B 1 265 ? 6.188 51.438 38.125 1 41.78 265 SER B O 1
ATOM 6214 N N . PRO B 1 266 ? 7.738 52.844 38.094 1 41.75 266 PRO B N 1
ATOM 6215 C CA . PRO B 1 266 ? 8.789 51.906 38.469 1 41.75 266 PRO B CA 1
ATOM 6216 C C . PRO B 1 266 ? 8.57 51.281 39.844 1 41.75 266 PRO B C 1
ATOM 6218 O O . PRO B 1 266 ? 9.086 50.219 40.156 1 41.75 266 PRO B O 1
ATOM 6221 N N . LYS B 1 267 ? 8.508 52.188 40.938 1 39.25 267 LYS B N 1
ATOM 6222 C CA . LYS B 1 267 ? 8.727 51.875 42.344 1 39.25 267 LYS B CA 1
ATOM 6223 C C . LYS B 1 267 ? 7.789 50.75 42.844 1 39.25 267 LYS B C 1
ATOM 6225 O O . LYS B 1 267 ? 8.156 49.938 43.688 1 39.25 267 LYS B O 1
ATOM 6230 N N . GLU B 1 268 ? 6.488 51.094 43.031 1 37.78 268 GLU B N 1
ATOM 6231 C CA . GLU B 1 268 ? 5.715 50.188 43.875 1 37.78 268 GLU B CA 1
ATOM 6232 C C . GLU B 1 268 ? 5.668 48.781 43.312 1 37.78 268 GLU B C 1
ATOM 6234 O O . GLU B 1 268 ? 5.93 47.812 44.031 1 37.78 268 GLU B O 1
ATOM 6239 N N . ASN B 1 269 ? 4.48 48.312 42.75 1 36.5 269 ASN B N 1
ATOM 6240 C CA . ASN B 1 269 ? 4.148 46.906 42.594 1 36.5 269 ASN B CA 1
ATOM 6241 C C . ASN B 1 269 ? 5.02 46.219 41.562 1 36.5 269 ASN B C 1
ATOM 6243 O O . ASN B 1 269 ? 4.711 46.281 40.375 1 36.5 269 ASN B O 1
ATOM 6247 N N . LYS B 1 270 ? 6.27 46.25 41.594 1 37.72 270 LYS B N 1
ATOM 6248 C CA . LYS B 1 270 ? 7.254 45.312 41.031 1 37.72 270 LYS B CA 1
ATOM 6249 C C . LYS B 1 270 ? 6.645 43.938 40.781 1 37.72 270 LYS B C 1
ATOM 6251 O O . LYS B 1 270 ? 7.137 43.188 39.969 1 37.72 270 LYS B O 1
ATOM 6256 N N . PHE B 1 271 ? 6.043 43.375 41.969 1 32.72 271 PHE B N 1
ATOM 6257 C CA . PHE B 1 271 ? 5.375 42.062 41.938 1 32.72 271 PHE B CA 1
ATOM 6258 C C . PHE B 1 271 ? 4.219 42.094 40.938 1 32.72 271 PHE B C 1
ATOM 6260 O O . PHE B 1 271 ? 3.322 41.25 41 1 32.72 271 PHE B O 1
ATOM 6267 N N . CYS B 1 272 ? 3.639 43.188 40.75 1 33.47 272 CYS B N 1
ATOM 6268 C CA . CYS B 1 272 ? 2.447 43.188 39.906 1 33.47 272 CYS B CA 1
ATOM 6269 C C . CYS B 1 272 ? 2.49 42.031 38.906 1 33.47 272 CYS B C 1
ATOM 6271 O O . CYS B 1 272 ? 3.562 41.656 38.438 1 33.47 272 CYS B O 1
ATOM 6273 N N . SER B 1 273 ? 1.133 41.438 38.625 1 34.25 273 SER B N 1
ATOM 6274 C CA . SER B 1 273 ? 0.504 40.156 38.281 1 34.25 273 SER B CA 1
ATOM 6275 C C . SER B 1 273 ? 1.238 39.469 37.156 1 34.25 273 SER B C 1
ATOM 6277 O O . SER B 1 273 ? 1.538 40.094 36.125 1 34.25 273 SER B O 1
ATOM 6279 N N . PHE B 1 274 ? 1.978 38.594 37.312 1 35.19 274 PHE B N 1
ATOM 6280 C CA . PHE B 1 274 ? 2.293 37.375 36.531 1 35.19 274 PHE B CA 1
ATOM 6281 C C . PHE B 1 274 ? 1.249 37.156 35.438 1 35.19 274 PHE B C 1
ATOM 6283 O O . PHE B 1 274 ? 1.545 36.531 34.406 1 35.19 274 PHE B O 1
ATOM 6290 N N . LEU B 1 275 ? -0.144 37.281 35.844 1 37 275 LEU B N 1
ATOM 6291 C CA . LEU B 1 275 ? -1.303 37 35 1 37 275 LEU B CA 1
ATOM 6292 C C . LEU B 1 275 ? -1.361 37.969 33.812 1 37 275 LEU B C 1
ATOM 6294 O O . LEU B 1 275 ? -2.062 37.719 32.844 1 37 275 LEU B O 1
ATOM 6298 N N . GLN B 1 276 ? -1.148 39.344 34 1 45.06 276 GLN B N 1
ATOM 6299 C CA . GLN B 1 276 ? -1.281 40.344 32.938 1 45.06 276 GLN B CA 1
ATOM 6300 C C . GLN B 1 276 ? -0.216 40.125 31.859 1 45.06 276 GLN B C 1
ATOM 6302 O O . GLN B 1 276 ? -0.016 41 31 1 45.06 276 GLN B O 1
ATOM 6307 N N . THR B 1 277 ? 0.527 39.188 32 1 50.91 277 THR B N 1
ATOM 6308 C CA . THR B 1 277 ? 1.729 38.75 31.312 1 50.91 277 THR B CA 1
ATOM 6309 C C . THR B 1 277 ? 1.413 38.406 29.859 1 50.91 277 THR B C 1
ATOM 6311 O O . THR B 1 277 ? 2.234 38.656 28.969 1 50.91 277 THR B O 1
ATOM 6314 N N . SER B 1 278 ? 0.104 37.938 29.672 1 59.31 278 SER B N 1
ATOM 6315 C CA . SER B 1 278 ? -0.139 37.469 28.297 1 59.31 278 SER B CA 1
ATOM 6316 C C . SER B 1 278 ? -0.233 38.625 27.328 1 59.31 278 SER B C 1
ATOM 6318 O O . SER B 1 278 ? 0.153 38.531 26.172 1 59.31 278 SER B O 1
ATOM 6320 N N . LYS B 1 279 ? -0.639 39.844 27.812 1 70.56 279 LYS B N 1
ATOM 6321 C CA . LYS B 1 279 ? -0.853 40.969 26.875 1 70.56 279 LYS B CA 1
ATOM 6322 C C . LYS B 1 279 ? 0.458 41.688 26.562 1 70.56 279 LYS B C 1
ATOM 6324 O O . LYS B 1 279 ? 0.517 42.5 25.656 1 70.56 279 LYS B O 1
ATOM 6329 N N . VAL B 1 280 ? 1.44 41.281 27.344 1 70.12 280 VAL B N 1
ATOM 6330 C CA . VAL B 1 280 ? 2.707 41.969 27.141 1 70.12 280 VAL B CA 1
ATOM 6331 C C . VAL B 1 280 ? 3.625 41.125 26.266 1 70.12 280 VAL B C 1
ATOM 6333 O O . VAL B 1 280 ? 4.609 41.625 25.719 1 70.12 280 VAL B O 1
ATOM 6336 N N . ARG B 1 281 ? 3.193 39.906 26.109 1 75.75 281 ARG B N 1
ATOM 6337 C CA . ARG B 1 281 ? 4.012 39.031 25.281 1 75.75 281 ARG B CA 1
ATOM 6338 C C . ARG B 1 281 ? 3.443 38.906 23.875 1 75.75 281 ARG B C 1
ATOM 6340 O O . ARG B 1 281 ? 2.227 38.906 23.688 1 75.75 281 ARG B O 1
ATOM 6347 N N . PRO B 1 282 ? 4.383 38.875 22.922 1 81.88 282 PRO B N 1
ATOM 6348 C CA . PRO B 1 282 ? 3.891 38.688 21.562 1 81.88 282 PRO B CA 1
ATOM 6349 C C . PRO B 1 282 ? 3.117 37.375 21.406 1 81.88 282 PRO B C 1
ATOM 6351 O O . PRO B 1 282 ? 3.354 36.406 22.156 1 81.88 282 PRO B O 1
ATOM 6354 N N . ARG B 1 283 ? 2.23 37.406 20.547 1 89 283 ARG B N 1
ATOM 6355 C CA . ARG B 1 283 ? 1.427 36.219 20.281 1 89 283 ARG B CA 1
ATOM 6356 C C . ARG B 1 283 ? 2.305 35.062 19.844 1 89 283 ARG B C 1
ATOM 6358 O O . ARG B 1 283 ? 3.406 35.25 19.328 1 89 283 ARG B O 1
ATOM 6365 N N . LYS B 1 284 ? 1.814 33.906 20.125 1 87.19 284 LYS B N 1
ATOM 6366 C CA . LYS B 1 284 ? 2.564 32.688 19.875 1 87.19 284 LYS B CA 1
ATOM 6367 C C . LYS B 1 284 ? 2.996 32.594 18.406 1 87.19 284 LYS B C 1
ATOM 6369 O O . LYS B 1 284 ? 4.145 32.25 18.125 1 87.19 284 LYS B O 1
ATOM 6374 N N . LYS B 1 285 ? 2.104 32.969 17.453 1 89.75 285 LYS B N 1
ATOM 6375 C CA . LYS B 1 285 ? 2.416 32.781 16.031 1 89.75 285 LYS B CA 1
ATOM 6376 C C . LYS B 1 285 ? 2.775 34.125 15.375 1 89.75 285 LYS B C 1
ATOM 6378 O O . LYS B 1 285 ? 2.744 34.25 14.148 1 89.75 285 LYS B O 1
ATOM 6383 N N . ALA B 1 286 ? 3.109 35.094 16.188 1 88.88 286 ALA B N 1
ATOM 6384 C CA . ALA B 1 286 ? 3.617 36.344 15.633 1 88.88 286 ALA B CA 1
ATOM 6385 C C . ALA B 1 286 ? 5 36.156 15.016 1 88.88 286 ALA B C 1
ATOM 6387 O O . ALA B 1 286 ? 5.734 35.25 15.398 1 88.88 286 ALA B O 1
ATOM 6388 N N . ARG B 1 287 ? 5.281 36.906 14.031 1 85.81 287 ARG B N 1
ATOM 6389 C CA . ARG B 1 287 ? 6.582 36.844 13.375 1 85.81 287 ARG B CA 1
ATOM 6390 C C . ARG B 1 287 ? 7.715 36.969 14.391 1 85.81 287 ARG B C 1
ATOM 6392 O O . ARG B 1 287 ? 7.688 37.844 15.266 1 85.81 287 ARG B O 1
ATOM 6399 N N . LYS B 1 288 ? 8.68 35.969 14.367 1 84.94 288 LYS B N 1
ATOM 6400 C CA . LYS B 1 288 ? 9.852 35.938 15.234 1 84.94 288 LYS B CA 1
ATOM 6401 C C . LYS B 1 288 ? 11.125 35.656 14.438 1 84.94 288 LYS B C 1
ATOM 6403 O O . LYS B 1 288 ? 11.055 35.219 13.281 1 84.94 288 LYS B O 1
ATOM 6408 N N . TYR B 1 289 ? 12.234 36.125 15.023 1 86.38 289 TYR B N 1
ATOM 6409 C CA . TYR B 1 289 ? 13.523 35.906 14.375 1 86.38 289 TYR B CA 1
ATOM 6410 C C . TYR B 1 289 ? 14.461 35.094 15.273 1 86.38 289 TYR B C 1
ATOM 6412 O O . TYR B 1 289 ? 14.43 35.25 16.5 1 86.38 289 TYR B O 1
ATOM 6420 N N . LEU B 1 290 ? 15.234 34.25 14.711 1 89.88 290 LEU B N 1
ATOM 6421 C CA . LEU B 1 290 ? 16.328 33.531 15.352 1 89.88 290 LEU B CA 1
ATOM 6422 C C . LEU B 1 290 ? 17.688 34.062 14.867 1 89.88 290 LEU B C 1
ATOM 6424 O O . LEU B 1 290 ? 17.859 34.312 13.672 1 89.88 290 LEU B O 1
ATOM 6428 N N . TYR B 1 291 ? 18.594 34.344 15.773 1 92 291 TYR B N 1
ATOM 6429 C CA . TYR B 1 291 ? 19.906 34.844 15.43 1 92 291 TYR B CA 1
ATOM 6430 C C . TYR B 1 291 ? 21 33.844 15.75 1 92 291 TYR B C 1
ATOM 6432 O O . TYR B 1 291 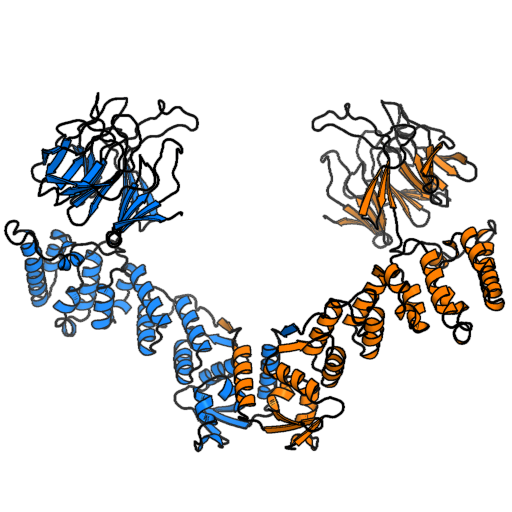? 20.969 33.219 16.812 1 92 291 TYR B O 1
ATOM 6440 N N . ALA B 1 292 ? 21.891 33.594 14.859 1 92.56 292 ALA B N 1
ATOM 6441 C CA . ALA B 1 292 ? 23.156 32.875 15.062 1 92.56 292 ALA B CA 1
ATOM 6442 C C . ALA B 1 292 ? 24.344 33.844 15.047 1 92.56 292 ALA B C 1
ATOM 6444 O O . ALA B 1 292 ? 24.594 34.531 14.039 1 92.56 292 ALA B O 1
ATOM 6445 N N . VAL B 1 293 ? 24.984 33.906 16.141 1 93.44 293 VAL B N 1
ATOM 6446 C CA . VAL B 1 293 ? 25.984 34.969 16.312 1 93.44 293 VAL B CA 1
ATOM 6447 C C . VAL B 1 293 ? 27.359 34.344 16.5 1 93.44 293 VAL B C 1
ATOM 6449 O O . VAL B 1 293 ? 27.578 33.594 17.438 1 93.44 293 VAL B O 1
ATOM 6452 N N . GLY B 1 294 ? 28.328 34.75 15.594 1 90.75 294 GLY B N 1
ATOM 6453 C CA . GLY B 1 294 ? 29.734 34.344 15.703 1 90.75 294 GLY B CA 1
ATOM 6454 C C . GLY B 1 294 ? 29.953 32.875 15.5 1 90.75 294 GLY B C 1
ATOM 6455 O O . GLY B 1 294 ? 29.406 32.281 14.578 1 90.75 294 GLY B O 1
ATOM 6456 N N . GLY B 1 295 ? 30.922 32.344 16.156 1 87.25 295 GLY B N 1
ATOM 6457 C CA . GLY B 1 295 ? 31.266 30.922 16.016 1 87.25 295 GLY B CA 1
ATOM 6458 C C . GLY B 1 295 ? 32.594 30.703 15.328 1 87.25 295 GLY B C 1
ATOM 6459 O O . GLY B 1 295 ? 33.469 31.578 15.328 1 87.25 295 GLY B O 1
ATOM 6460 N N . TYR B 1 296 ? 32.781 29.438 14.961 1 83.5 296 TYR B N 1
ATOM 6461 C CA . TYR B 1 296 ? 34.031 29.109 14.312 1 83.5 296 TYR B CA 1
ATOM 6462 C C . TYR B 1 296 ? 33.812 28.234 13.086 1 83.5 296 TYR B C 1
ATOM 6464 O O . TYR B 1 296 ? 32.75 27.625 12.938 1 83.5 296 TYR B O 1
ATOM 6472 N N . THR B 1 297 ? 34.688 28.328 12.195 1 81.06 297 THR B N 1
ATOM 6473 C CA . THR B 1 297 ? 34.688 27.453 11.039 1 81.06 297 THR B CA 1
ATOM 6474 C C . THR B 1 297 ? 36 26.641 11 1 81.06 297 THR B C 1
ATOM 6476 O O . THR B 1 297 ? 37.031 27.078 11.492 1 81.06 297 THR B O 1
ATOM 6479 N N . ARG B 1 298 ? 35.719 25.391 10.641 1 73.69 298 ARG B N 1
ATOM 6480 C CA . ARG B 1 298 ? 36.875 24.516 10.5 1 73.69 298 ARG B CA 1
ATOM 6481 C C . ARG B 1 298 ? 36.812 23.688 9.219 1 73.69 298 ARG B C 1
ATOM 6483 O O . ARG B 1 298 ? 35.719 23.219 8.852 1 73.69 298 ARG B O 1
ATOM 6490 N N . LEU B 1 299 ? 37.938 23.703 8.5 1 63.03 299 LEU B N 1
ATOM 6491 C CA . LEU B 1 299 ? 37.969 22.844 7.32 1 63.03 299 LEU B CA 1
ATOM 6492 C C . LEU B 1 299 ? 37.844 21.375 7.711 1 63.03 299 LEU B C 1
ATOM 6494 O O . LEU B 1 299 ? 38.344 20.969 8.766 1 63.03 299 LEU B O 1
ATOM 6498 N N . GLN B 1 300 ? 37.156 20.75 6.855 1 62.41 300 GLN B N 1
ATOM 6499 C CA . GLN B 1 300 ? 37.031 19.328 7.102 1 62.41 300 GLN B CA 1
ATOM 6500 C C . GLN B 1 300 ? 38.375 18.641 7.172 1 62.41 300 GLN B C 1
ATOM 6502 O O . GLN B 1 300 ? 39.219 18.812 6.277 1 62.41 300 GLN B O 1
ATOM 6507 N N . GLY B 1 301 ? 38.688 17.875 8.227 1 59.16 301 GLY B N 1
ATOM 6508 C CA . GLY B 1 301 ? 39.969 17.234 8.43 1 59.16 301 GLY B CA 1
ATOM 6509 C C . GLY B 1 301 ? 41 18.125 9.102 1 59.16 301 GLY B C 1
ATOM 6510 O O . GLY B 1 301 ? 42.094 17.672 9.422 1 59.16 301 GLY B O 1
ATOM 6511 N N . GLY B 1 302 ? 40.562 19.281 9.227 1 57.25 302 GLY B N 1
ATOM 6512 C CA . GLY B 1 302 ? 41.531 20.172 9.836 1 57.25 302 GLY B CA 1
ATOM 6513 C C . GLY B 1 302 ? 41.594 20.047 11.352 1 57.25 302 GLY B C 1
ATOM 6514 O O . GLY B 1 302 ? 40.688 19.5 11.969 1 57.25 302 GLY B O 1
ATOM 6515 N N . ARG B 1 303 ? 42.719 20.5 11.961 1 60 303 ARG B N 1
ATOM 6516 C CA . ARG B 1 303 ? 42.906 20.531 13.414 1 60 303 ARG B CA 1
ATOM 6517 C C . ARG B 1 303 ? 42.125 21.672 14.047 1 60 303 ARG B C 1
ATOM 6519 O O . ARG B 1 303 ? 41.844 22.672 13.398 1 60 303 ARG B O 1
ATOM 6526 N N . TRP B 1 304 ? 41.75 21.5 15.227 1 60.78 304 TRP B N 1
ATOM 6527 C CA . TRP B 1 304 ? 41 22.531 15.969 1 60.78 304 TRP B CA 1
ATOM 6528 C C . TRP B 1 304 ? 41.781 23.844 15.992 1 60.78 304 TRP B C 1
ATOM 6530 O O . TRP B 1 304 ? 41.188 24.922 15.953 1 60.78 304 TRP B O 1
ATOM 6540 N N . SER B 1 305 ? 43.031 23.562 15.953 1 64.69 305 SER B N 1
ATOM 6541 C CA . SER B 1 305 ? 43.906 24.734 15.984 1 64.69 305 SER B CA 1
ATOM 6542 C C . SER B 1 305 ? 43.75 25.562 14.711 1 64.69 305 SER B C 1
ATOM 6544 O O . SER B 1 305 ? 44.094 26.766 14.703 1 64.69 305 SER B O 1
ATOM 6546 N N . ASP B 1 306 ? 43.219 24.891 13.75 1 67.38 306 ASP B N 1
ATOM 6547 C CA . ASP B 1 306 ? 43.094 25.578 12.469 1 67.38 306 ASP B CA 1
ATOM 6548 C C . ASP B 1 306 ? 41.719 26.281 12.359 1 67.38 306 ASP B C 1
ATOM 6550 O O . ASP B 1 306 ? 41.406 26.844 11.312 1 67.38 306 ASP B O 1
ATOM 6554 N N . SER B 1 307 ? 41.125 26.359 13.438 1 75.56 307 SER B N 1
ATOM 6555 C CA . SER B 1 307 ? 39.781 26.953 13.406 1 75.56 307 SER B CA 1
ATOM 6556 C C . SER B 1 307 ? 39.875 28.484 13.398 1 75.56 307 SER B C 1
ATOM 6558 O O . SER B 1 307 ? 40.812 29.062 13.945 1 75.56 307 SER B O 1
ATOM 6560 N N . ARG B 1 308 ? 39 29.031 12.562 1 81.69 308 ARG B N 1
ATOM 6561 C CA . ARG B 1 308 ? 38.938 30.484 12.492 1 81.69 308 ARG B CA 1
ATOM 6562 C C . ARG B 1 308 ? 37.625 31.016 13.102 1 81.69 308 ARG B C 1
ATOM 6564 O O . ARG B 1 308 ? 36.562 30.469 12.844 1 81.69 308 ARG B O 1
ATOM 6571 N N . ALA B 1 309 ? 37.781 32.031 13.992 1 87 309 ALA B N 1
ATOM 6572 C CA . ALA B 1 309 ? 36.625 32.656 14.578 1 87 309 ALA B CA 1
ATOM 6573 C C . ALA B 1 309 ? 35.875 33.5 13.547 1 87 309 ALA B C 1
ATOM 6575 O O . ALA B 1 309 ? 36.469 34.062 12.633 1 87 309 ALA B O 1
ATOM 6576 N N . LEU B 1 310 ? 34.625 33.531 13.703 1 88.12 310 LEU B N 1
ATOM 6577 C CA . LEU B 1 310 ? 33.75 34.219 12.758 1 88.12 310 LEU B CA 1
ATOM 6578 C C . LEU B 1 310 ? 33.156 35.469 13.383 1 88.12 310 LEU B C 1
ATOM 6580 O O . LEU B 1 310 ? 32.906 35.5 14.586 1 88.12 310 LEU B O 1
ATOM 6584 N N . SER B 1 311 ? 32.875 36.469 12.602 1 90.56 311 SER B N 1
ATOM 6585 C CA . SER B 1 311 ? 32.156 37.656 13.016 1 90.56 311 SER B CA 1
ATOM 6586 C C . SER B 1 311 ? 30.734 37.688 12.422 1 90.56 311 SER B C 1
ATOM 6588 O O . SER B 1 311 ? 29.938 38.562 12.75 1 90.56 311 SER B O 1
ATOM 6590 N N . CYS B 1 312 ? 30.484 36.75 11.734 1 88.81 312 CYS B N 1
ATOM 6591 C CA . CYS B 1 312 ? 29.25 36.719 10.969 1 88.81 312 CYS B CA 1
ATOM 6592 C C . CYS B 1 312 ? 28.047 36.531 11.883 1 88.81 312 CYS B C 1
ATOM 6594 O O . CYS B 1 312 ? 28.125 35.781 12.867 1 88.81 312 CYS B O 1
ATOM 6596 N N . VAL B 1 313 ? 26.969 37.188 11.609 1 93.25 313 VAL B N 1
ATOM 6597 C CA . VAL B 1 313 ? 25.672 37.031 12.273 1 93.25 313 VAL B CA 1
ATOM 6598 C C . VAL B 1 313 ? 24.594 36.719 11.234 1 93.25 313 VAL B C 1
ATOM 6600 O O . VAL B 1 313 ? 24.484 37.438 10.227 1 93.25 313 VAL B O 1
ATOM 6603 N N . GLU B 1 314 ? 23.859 35.688 11.57 1 93 314 GLU B N 1
ATOM 6604 C CA . GLU B 1 314 ? 22.766 35.312 10.68 1 93 314 GLU B CA 1
ATOM 6605 C C . GLU B 1 314 ? 21.422 35.312 11.406 1 93 314 GLU B C 1
ATOM 6607 O O . GLU B 1 314 ? 21.359 35.094 12.617 1 93 314 GLU B O 1
ATOM 6612 N N . ARG B 1 315 ? 20.422 35.594 10.633 1 92.12 315 ARG B N 1
ATOM 6613 C CA . ARG B 1 315 ? 19.062 35.688 11.172 1 92.12 315 ARG B CA 1
ATOM 6614 C C . ARG B 1 315 ? 18.094 34.812 10.406 1 92.12 315 ARG B C 1
ATOM 6616 O O . ARG B 1 315 ? 18.125 34.75 9.172 1 92.12 315 ARG B O 1
ATOM 6623 N N . PHE B 1 316 ? 17.281 34.094 11.117 1 92.44 316 PHE B N 1
ATOM 6624 C CA . PHE B 1 316 ? 16.234 33.281 10.539 1 92.44 316 PHE B CA 1
ATOM 6625 C C . PHE B 1 316 ? 14.867 33.938 10.734 1 92.44 316 PHE B C 1
ATOM 6627 O O . PHE B 1 316 ? 14.508 34.281 11.859 1 92.44 316 PHE B O 1
ATOM 6634 N N . ASP B 1 317 ? 14.117 33.969 9.656 1 88.31 317 ASP B N 1
ATOM 6635 C CA . ASP B 1 317 ? 12.766 34.5 9.688 1 88.31 317 ASP B CA 1
ATOM 6636 C C . ASP B 1 317 ? 11.719 33.375 9.742 1 88.31 317 ASP B C 1
ATOM 6638 O O . ASP B 1 317 ? 11.633 32.562 8.82 1 88.31 317 ASP B O 1
ATOM 6642 N N . THR B 1 318 ? 10.938 33.406 10.711 1 86.44 318 THR B N 1
ATOM 6643 C CA . THR B 1 318 ? 9.977 32.312 10.906 1 86.44 318 THR B CA 1
ATOM 6644 C C . THR B 1 318 ? 8.875 32.375 9.859 1 86.44 318 THR B C 1
ATOM 6646 O O . THR B 1 318 ? 8.156 31.406 9.641 1 86.44 318 THR B O 1
ATOM 6649 N N . PHE B 1 319 ? 8.711 33.469 9.273 1 84.44 319 PHE B N 1
ATOM 6650 C CA . PHE B 1 319 ? 7.68 33.625 8.25 1 84.44 319 PHE B CA 1
ATOM 6651 C C . PHE B 1 319 ? 8.195 33.188 6.887 1 84.44 319 PHE B C 1
ATOM 6653 O O . PHE B 1 319 ? 7.578 32.344 6.219 1 84.44 319 PHE B O 1
ATOM 6660 N N . SER B 1 320 ? 9.359 33.75 6.656 1 81.81 320 SER B N 1
ATOM 6661 C CA . SER B 1 320 ? 9.914 33.406 5.348 1 81.81 320 SER B CA 1
ATOM 6662 C C . SER B 1 320 ? 10.648 32.094 5.383 1 81.81 320 SER B C 1
ATOM 6664 O O . SER B 1 320 ? 10.891 31.469 4.34 1 81.81 320 SER B O 1
ATOM 6666 N N . GLN B 1 321 ? 11.156 31.734 6.559 1 87.62 321 GLN B N 1
ATOM 6667 C CA . GLN B 1 321 ? 11.828 30.469 6.805 1 87.62 321 GLN B CA 1
ATOM 6668 C C . GLN B 1 321 ? 13.188 30.422 6.105 1 87.62 321 GLN B C 1
ATOM 6670 O O . GLN B 1 321 ? 13.586 29.391 5.582 1 87.62 321 GLN B O 1
ATOM 6675 N N . TYR B 1 322 ? 13.836 31.531 5.941 1 87.62 322 TYR B N 1
ATOM 6676 C CA . TYR B 1 322 ? 15.172 31.594 5.367 1 87.62 322 TYR B CA 1
ATOM 6677 C C . TYR B 1 322 ? 16.141 32.312 6.297 1 87.62 322 TYR B C 1
ATOM 6679 O O . TYR B 1 322 ? 15.719 33.156 7.113 1 87.62 322 TYR B O 1
ATOM 6687 N N . TRP B 1 323 ? 17.469 31.938 6.117 1 91.06 323 TRP B N 1
ATOM 6688 C CA . TRP B 1 323 ? 18.547 32.594 6.836 1 91.06 323 TRP B CA 1
ATOM 6689 C C . TRP B 1 323 ? 19.109 33.781 6.031 1 91.06 323 TRP B C 1
ATOM 6691 O O . TRP B 1 323 ? 19.25 33.688 4.812 1 91.06 323 TRP B O 1
ATOM 6701 N N . THR B 1 324 ? 19.25 34.812 6.691 1 91.56 324 THR B N 1
ATOM 6702 C CA . THR B 1 324 ? 19.875 36 6.062 1 91.56 324 THR B CA 1
ATOM 6703 C C . THR B 1 324 ? 21.031 36.5 6.914 1 91.56 324 THR B C 1
ATOM 6705 O O . THR B 1 324 ? 20.969 36.438 8.148 1 91.56 324 THR B O 1
ATOM 6708 N N . THR B 1 325 ? 22.078 36.969 6.25 1 91.94 325 THR B N 1
ATOM 6709 C CA . THR B 1 325 ? 23.219 37.531 6.969 1 91.94 325 THR B CA 1
ATOM 6710 C C . THR B 1 325 ? 22.938 39 7.34 1 91.94 325 THR B C 1
ATOM 6712 O O . THR B 1 325 ? 22.422 39.781 6.527 1 91.94 325 THR B O 1
ATOM 6715 N N . VAL B 1 326 ? 23.172 39.312 8.562 1 92.19 326 VAL B N 1
ATOM 6716 C CA . VAL B 1 326 ? 23.016 40.688 9.008 1 92.19 326 VAL B CA 1
ATOM 6717 C C . VAL B 1 326 ? 24.375 41.281 9.359 1 92.19 326 VAL B C 1
ATOM 6719 O O . VAL B 1 326 ? 25.406 40.719 9.039 1 92.19 326 VAL B O 1
ATOM 6722 N N . SER B 1 327 ? 24.312 42.531 9.898 1 92.75 327 SER B N 1
ATOM 6723 C CA . SER B 1 327 ? 25.562 43.188 10.227 1 92.75 327 SER B CA 1
ATOM 6724 C C . SER B 1 327 ? 26.453 42.344 11.125 1 92.75 327 SER B C 1
ATOM 6726 O O . SER B 1 327 ? 25.953 41.688 12.047 1 92.75 327 SER B O 1
ATOM 6728 N N . SER B 1 328 ? 27.734 42.344 10.828 1 92.94 328 SER B N 1
ATOM 6729 C CA . SER B 1 328 ? 28.688 41.5 11.547 1 92.94 328 SER B CA 1
ATOM 6730 C C . SER B 1 328 ? 29.094 42.125 12.875 1 92.94 328 SER B C 1
ATOM 6732 O O . SER B 1 328 ? 28.984 43.344 13.047 1 92.94 328 SER B O 1
ATOM 6734 N N . LEU B 1 329 ? 29.578 41.281 13.672 1 93.56 329 LEU B N 1
ATOM 6735 C CA . LEU B 1 329 ? 30.188 41.75 14.906 1 93.56 329 LEU B CA 1
ATOM 6736 C C . LEU B 1 329 ? 31.438 42.594 14.617 1 93.56 329 LEU B C 1
ATOM 6738 O O . LEU B 1 329 ? 32.094 42.406 13.578 1 93.56 329 LEU B O 1
ATOM 6742 N N . HIS B 1 330 ? 31.703 43.5 15.523 1 92.31 330 HIS B N 1
ATOM 6743 C CA . HIS B 1 330 ? 32.938 44.25 15.383 1 92.31 330 HIS B CA 1
ATOM 6744 C C . HIS B 1 330 ? 34.156 43.375 15.516 1 92.31 330 HIS B C 1
ATOM 6746 O O . HIS B 1 330 ? 35.156 43.531 14.805 1 92.31 330 HIS B O 1
ATOM 6752 N N . GLN B 1 331 ? 34.094 42.438 16.391 1 88.94 331 GLN B N 1
ATOM 6753 C CA . GLN B 1 331 ? 35.188 41.5 16.625 1 88.94 331 GLN B CA 1
ATOM 6754 C C . GLN B 1 331 ? 34.75 40.062 16.391 1 88.94 331 GLN B C 1
ATOM 6756 O O . GLN B 1 331 ? 33.75 39.594 16.969 1 88.94 331 GLN B O 1
ATOM 6761 N N . ALA B 1 332 ? 35.531 39.438 15.508 1 91.94 332 ALA B N 1
ATOM 6762 C CA . ALA B 1 332 ? 35.312 38 15.352 1 91.94 332 ALA B CA 1
ATOM 6763 C C . ALA B 1 332 ? 35.625 37.25 16.641 1 91.94 332 ALA B C 1
ATOM 6765 O O . ALA B 1 332 ? 36.625 37.5 17.281 1 91.94 332 ALA B O 1
ATOM 6766 N N . ARG B 1 333 ? 34.688 36.344 16.953 1 92.38 333 ARG B N 1
ATOM 6767 C CA . ARG B 1 333 ? 34.938 35.625 18.219 1 92.38 333 ARG B CA 1
ATOM 6768 C C . ARG B 1 333 ? 34.125 34.344 18.281 1 92.38 333 ARG B C 1
ATOM 6770 O O . ARG B 1 333 ? 33.094 34.219 17.609 1 92.38 333 ARG B O 1
ATOM 6777 N N . CYS B 1 334 ? 34.688 33.438 19.078 1 90.19 334 CYS B N 1
ATOM 6778 C CA . CYS B 1 334 ? 33.969 32.188 19.359 1 90.19 334 CYS B CA 1
ATOM 6779 C C . CYS B 1 334 ? 33.875 31.984 20.875 1 90.19 334 CYS B C 1
ATOM 6781 O O . CYS B 1 334 ? 34.5 32.688 21.656 1 90.19 334 CYS B O 1
ATOM 6783 N N . GLY B 1 335 ? 32.875 31.094 21.281 1 91.56 335 GLY B N 1
ATOM 6784 C CA . GLY B 1 335 ? 32.688 30.812 22.688 1 91.56 335 GLY B CA 1
ATOM 6785 C C . GLY B 1 335 ? 32.031 31.969 23.438 1 91.56 335 GLY B C 1
ATOM 6786 O O . GLY B 1 335 ? 32.25 32.125 24.641 1 91.56 335 GLY B O 1
ATOM 6787 N N . LEU B 1 336 ? 31.328 32.781 22.75 1 93.31 336 LEU B N 1
ATOM 6788 C CA . LEU B 1 336 ? 30.672 33.938 23.344 1 93.31 336 LEU B CA 1
ATOM 6789 C C . LEU B 1 336 ? 29.312 33.531 23.922 1 93.31 336 LEU B C 1
ATOM 6791 O O . LEU B 1 336 ? 28.781 32.469 23.594 1 93.31 336 LEU B O 1
ATOM 6795 N N . GLY B 1 337 ? 28.766 34.344 24.828 1 94.5 337 GLY B N 1
ATOM 6796 C CA . GLY B 1 337 ? 27.391 34.25 25.281 1 94.5 337 GLY B CA 1
ATOM 6797 C C . GLY B 1 337 ? 26.453 35.219 24.594 1 94.5 337 GLY B C 1
ATOM 6798 O O . GLY B 1 337 ? 26.875 36.312 24.219 1 94.5 337 GLY B O 1
ATOM 6799 N N . VAL B 1 338 ? 25.297 34.719 24.375 1 94.31 338 VAL B N 1
ATOM 6800 C CA . VAL B 1 338 ? 24.312 35.562 23.703 1 94.31 338 VAL B CA 1
ATOM 6801 C C . VAL B 1 338 ? 23.047 35.656 24.562 1 94.31 338 VAL B C 1
ATOM 6803 O O . VAL B 1 338 ? 22.609 34.656 25.141 1 94.31 338 VAL B O 1
ATOM 6806 N N . ALA B 1 339 ? 22.5 36.844 24.641 1 93.81 339 ALA B N 1
ATOM 6807 C CA . ALA B 1 339 ? 21.266 37.062 25.391 1 93.81 339 ALA B CA 1
ATOM 6808 C C . ALA B 1 339 ? 20.406 38.125 24.719 1 93.81 339 ALA B C 1
ATOM 6810 O O . ALA B 1 339 ? 20.906 39 24.016 1 93.81 339 ALA B O 1
ATOM 6811 N N . VAL B 1 340 ? 19.172 38 24.859 1 90.12 340 VAL B N 1
ATOM 6812 C CA . VAL B 1 340 ? 18.234 39 24.375 1 90.12 340 VAL B CA 1
ATOM 6813 C C . VAL B 1 340 ? 17.562 39.719 25.547 1 90.12 340 VAL B C 1
ATOM 6815 O O . VAL B 1 340 ? 17.016 39.062 26.438 1 90.12 340 VAL B O 1
ATOM 6818 N N . LEU B 1 341 ? 17.734 40.969 25.609 1 85.94 341 LEU B N 1
ATOM 6819 C CA . LEU B 1 341 ? 17.141 41.781 26.656 1 85.94 341 LEU B CA 1
ATOM 6820 C C . LEU B 1 341 ? 16.562 43.062 26.078 1 85.94 341 LEU B C 1
ATOM 6822 O O . LEU B 1 341 ? 17.266 43.812 25.375 1 85.94 341 LEU B O 1
ATOM 6826 N N . GLY B 1 342 ? 15.281 43.281 26.391 1 73.62 342 GLY B N 1
ATOM 6827 C CA . GLY B 1 342 ? 14.633 44.5 25.922 1 73.62 342 GLY B CA 1
ATOM 6828 C C . GLY B 1 342 ? 14.586 44.594 24.406 1 73.62 342 GLY B C 1
ATOM 6829 O O . GLY B 1 342 ? 14.781 45.688 23.844 1 73.62 342 GLY B O 1
ATOM 6830 N N . GLY B 1 343 ? 14.594 43.5 23.734 1 78 343 GLY B N 1
ATOM 6831 C CA . GLY B 1 343 ? 14.516 43.5 22.281 1 78 343 GLY B CA 1
ATOM 6832 C C . GLY B 1 343 ? 15.867 43.594 21.594 1 78 343 GLY B C 1
ATOM 6833 O O . GLY B 1 343 ? 15.961 43.562 20.375 1 78 343 GLY B O 1
ATOM 6834 N N . MET B 1 344 ? 16.797 43.781 22.438 1 87.62 344 MET B N 1
ATOM 6835 C CA . MET B 1 344 ? 18.156 43.875 21.906 1 87.62 344 MET B CA 1
ATOM 6836 C C . MET B 1 344 ? 18.891 42.562 22.078 1 87.62 344 MET B C 1
ATOM 6838 O O . MET B 1 344 ? 18.609 41.781 22.984 1 87.62 344 MET B O 1
ATOM 6842 N N . VAL B 1 345 ? 19.828 42.406 21.141 1 93.81 345 VAL B N 1
ATOM 6843 C CA . VAL B 1 345 ? 20.672 41.219 21.219 1 93.81 345 VAL B CA 1
ATOM 6844 C C . VAL B 1 345 ? 22.047 41.594 21.75 1 93.81 345 VAL B C 1
ATOM 6846 O O . VAL B 1 345 ? 22.688 42.5 21.25 1 93.81 345 VAL B O 1
ATOM 6849 N N . TYR B 1 346 ? 22.531 40.906 22.75 1 95.62 346 TYR B N 1
ATOM 6850 C CA . TYR B 1 346 ? 23.828 41.188 23.359 1 95.62 346 TYR B CA 1
ATOM 6851 C C . TYR B 1 346 ? 24.797 40.031 23.125 1 95.62 346 TYR B C 1
ATOM 6853 O O . TYR B 1 346 ? 24.469 38.875 23.391 1 95.62 346 TYR B O 1
ATOM 6861 N N . ALA B 1 347 ? 25.875 40.281 22.531 1 96.12 347 ALA B N 1
ATOM 6862 C CA . ALA B 1 347 ? 26.984 39.344 22.422 1 96.12 347 ALA B CA 1
ATOM 6863 C C . ALA B 1 347 ? 28.047 39.625 23.484 1 96.12 347 ALA B C 1
ATOM 6865 O O . ALA B 1 347 ? 28.609 40.719 23.531 1 96.12 347 ALA B O 1
ATOM 6866 N N . ILE B 1 348 ? 28.391 38.625 24.266 1 96.75 348 ILE B N 1
ATOM 6867 C CA . ILE B 1 348 ? 29.172 38.844 25.469 1 96.75 348 ILE B CA 1
ATOM 6868 C C . ILE B 1 348 ? 30.406 37.969 25.469 1 96.75 348 ILE B C 1
ATOM 6870 O O . ILE B 1 348 ? 30.297 36.719 25.391 1 96.75 348 ILE B O 1
ATOM 6874 N N . GLY B 1 349 ? 31.609 38.625 25.641 1 96.12 349 GLY B N 1
ATOM 6875 C CA . GLY B 1 349 ? 32.875 37.875 25.75 1 96.12 349 GLY B CA 1
ATOM 6876 C C . GLY B 1 349 ? 33.25 37.125 24.484 1 96.12 349 GLY B C 1
ATOM 6877 O O . GLY B 1 349 ? 33 37.625 23.375 1 96.12 349 GLY B O 1
ATOM 6878 N N . GLY B 1 350 ? 34 35.969 24.734 1 94.06 350 GLY B N 1
ATOM 6879 C CA . GLY B 1 350 ? 34.5 35.188 23.609 1 94.06 350 GLY B CA 1
ATOM 6880 C C . GLY B 1 350 ? 36 35.219 23.469 1 94.06 350 GLY B C 1
ATOM 6881 O O . GLY B 1 350 ? 36.719 35.719 24.359 1 94.06 350 GLY B O 1
ATOM 6882 N N . GLU B 1 351 ? 36.406 34.531 22.391 1 91.75 351 GLU B N 1
ATOM 6883 C CA . GLU B 1 351 ? 37.844 34.438 22.172 1 91.75 351 GLU B CA 1
ATOM 6884 C C . GLU B 1 351 ? 38.188 34.5 20.688 1 91.75 351 GLU B C 1
ATOM 6886 O O . GLU B 1 351 ? 37.344 34.094 19.844 1 91.75 351 GLU B O 1
ATOM 6891 N N . LYS B 1 352 ? 39.281 35.031 20.5 1 89.19 352 LYS B N 1
ATOM 6892 C CA . LYS B 1 352 ? 39.906 34.969 19.188 1 89.19 352 LYS B CA 1
ATOM 6893 C C . LYS B 1 352 ? 41.438 34.875 19.297 1 89.19 352 LYS B C 1
ATOM 6895 O O . LYS B 1 352 ? 42.062 35.656 20 1 89.19 352 LYS B O 1
ATOM 6900 N N . ASP B 1 353 ? 42 33.969 18.5 1 80.62 353 ASP B N 1
ATOM 6901 C CA . ASP B 1 353 ? 43.438 33.812 18.422 1 80.62 353 ASP B CA 1
ATOM 6902 C C . ASP B 1 353 ? 44.062 33.812 19.828 1 80.62 353 ASP B C 1
ATOM 6904 O O . ASP B 1 353 ? 45 34.562 20.078 1 80.62 353 ASP B O 1
ATOM 6908 N N . SER B 1 354 ? 43.531 33.156 20.766 1 79.19 354 SER B N 1
ATOM 6909 C CA . SER B 1 354 ? 44.031 32.938 22.125 1 79.19 354 SER B CA 1
ATOM 6910 C C . SER B 1 354 ? 43.844 34.156 23 1 79.19 354 SER B C 1
ATOM 6912 O O . SER B 1 354 ? 44.375 34.25 24.109 1 79.19 354 SER B O 1
ATOM 6914 N N . MET B 1 355 ? 43.094 35.094 22.438 1 87.5 355 MET B N 1
ATOM 6915 C CA . MET B 1 355 ? 42.75 36.25 23.25 1 87.5 355 MET B CA 1
ATOM 6916 C C . MET B 1 355 ? 41.312 36.156 23.719 1 87.5 355 MET B C 1
ATOM 6918 O O . MET B 1 355 ? 40.406 35.938 22.922 1 87.5 355 MET B O 1
ATOM 6922 N N . ILE B 1 356 ? 41.156 36.375 25.016 1 92.75 356 ILE B N 1
ATOM 6923 C CA . ILE B 1 356 ? 39.812 36.344 25.609 1 92.75 356 ILE B CA 1
ATOM 6924 C C . ILE B 1 356 ? 39.281 37.781 25.766 1 92.75 356 ILE B C 1
ATOM 6926 O O . ILE B 1 356 ? 40 38.656 26.219 1 92.75 356 ILE B O 1
ATOM 6930 N N . PHE B 1 357 ? 38.094 37.938 25.453 1 92.69 357 PHE B N 1
ATOM 6931 C CA . PHE B 1 357 ? 37.531 39.281 25.375 1 92.69 357 PHE B CA 1
ATOM 6932 C C . PHE B 1 357 ? 36.688 39.594 26.609 1 92.69 357 PHE B C 1
ATOM 6934 O O . PHE B 1 357 ? 36.031 38.688 27.141 1 92.69 357 PHE B O 1
ATOM 6941 N N . ASP B 1 358 ? 36.594 40.844 27 1 94.12 358 ASP B N 1
ATOM 6942 C CA . ASP B 1 358 ? 35.688 41.344 28.031 1 94.12 358 ASP B CA 1
ATOM 6943 C C . ASP B 1 358 ? 34.594 42.219 27.422 1 94.12 358 ASP B C 1
ATOM 6945 O O . ASP B 1 358 ? 33.719 42.656 28.125 1 94.12 358 ASP B O 1
ATOM 6949 N N . CYS B 1 359 ? 34.656 42.344 26.188 1 92.38 359 CYS B N 1
ATOM 6950 C CA . CYS B 1 359 ? 33.781 43.312 25.531 1 92.38 359 CYS B CA 1
ATOM 6951 C C . CYS B 1 359 ? 32.375 42.719 25.359 1 92.38 359 CYS B C 1
ATOM 6953 O O . CYS B 1 359 ? 32.188 41.5 25.297 1 92.38 359 CYS B O 1
ATOM 6955 N N . THR B 1 360 ? 31.406 43.625 25.344 1 96 360 THR B N 1
ATOM 6956 C CA . THR B 1 360 ? 30.016 43.312 25.078 1 96 360 THR B CA 1
ATOM 6957 C C . THR B 1 360 ? 29.484 44.188 23.938 1 96 360 THR B C 1
ATOM 6959 O O . THR B 1 360 ? 29.688 45.406 23.938 1 96 360 THR B O 1
ATOM 6962 N N . GLU B 1 361 ? 28.906 43.531 22.984 1 95.75 361 GLU B N 1
ATOM 6963 C CA . GLU B 1 361 ? 28.297 44.219 21.859 1 95.75 361 GLU B CA 1
ATOM 6964 C C . GLU B 1 361 ? 26.781 44.062 21.875 1 95.75 361 GLU B C 1
ATOM 6966 O O . GLU B 1 361 ? 26.281 43 22.25 1 95.75 361 GLU B O 1
ATOM 6971 N N . CYS B 1 362 ? 26.094 45.062 21.547 1 95.06 362 CYS B N 1
ATOM 6972 C CA . CYS B 1 362 ? 24.641 45.094 21.516 1 95.06 362 CYS B CA 1
ATOM 6973 C C . CYS B 1 362 ? 24.125 45.344 20.109 1 95.06 362 CYS B C 1
ATOM 6975 O O . CYS B 1 362 ? 24.547 46.312 19.453 1 95.06 362 CYS B O 1
ATOM 6977 N N . TYR B 1 363 ? 23.25 44.531 19.672 1 93.94 363 TYR B N 1
ATOM 6978 C CA . TYR B 1 363 ? 22.641 44.656 18.344 1 93.94 363 TYR B CA 1
ATOM 6979 C C . TYR B 1 363 ? 21.219 45.188 18.453 1 93.94 363 TYR B C 1
ATOM 6981 O O . TYR B 1 363 ? 20.391 44.625 19.172 1 93.94 363 TYR B O 1
ATOM 6989 N N . ASP B 1 364 ? 20.922 46.188 17.766 1 89.25 364 ASP B N 1
ATOM 6990 C CA . ASP B 1 364 ? 19.578 46.75 17.625 1 89.25 364 ASP B CA 1
ATOM 6991 C C . ASP B 1 364 ? 18.938 46.281 16.328 1 89.25 364 ASP B C 1
ATOM 6993 O O . ASP B 1 364 ? 19.312 46.719 15.242 1 89.25 364 ASP B O 1
ATOM 6997 N N . PRO B 1 365 ? 17.969 45.5 16.484 1 85.19 365 PRO B N 1
ATOM 6998 C CA . PRO B 1 365 ? 17.344 44.969 15.266 1 85.19 365 PRO B CA 1
ATOM 6999 C C . PRO B 1 365 ? 16.672 46.062 14.438 1 85.19 365 PRO B C 1
ATOM 7001 O O . PRO B 1 365 ? 16.359 45.844 13.258 1 85.19 365 PRO B O 1
ATOM 7004 N N . VAL B 1 366 ? 16.375 47.156 15.031 1 77.69 366 VAL B N 1
ATOM 7005 C CA . VAL B 1 366 ? 15.719 48.25 14.32 1 77.69 366 VAL B CA 1
ATOM 7006 C C . VAL B 1 366 ? 16.75 49 13.477 1 77.69 366 VAL B C 1
ATOM 7008 O O . VAL B 1 366 ? 16.562 49.188 12.273 1 77.69 366 VAL B O 1
ATOM 7011 N N . THR B 1 367 ? 17.844 49.312 14.047 1 83.81 367 THR B N 1
ATOM 7012 C CA . THR B 1 367 ? 18.875 50.062 13.336 1 83.81 367 THR B CA 1
ATOM 7013 C C . THR B 1 367 ? 19.812 49.094 12.586 1 83.81 367 THR B C 1
ATOM 7015 O O . THR B 1 367 ? 20.578 49.531 11.727 1 83.81 367 THR B O 1
ATOM 7018 N N . LYS B 1 368 ? 19.703 47.906 12.953 1 88.94 368 LYS B N 1
ATOM 7019 C CA . LYS B 1 368 ? 20.516 46.844 12.359 1 88.94 368 LYS B CA 1
ATOM 7020 C C . LYS B 1 368 ? 22 47.094 12.547 1 88.94 368 LYS B C 1
ATOM 7022 O O . LYS B 1 368 ? 22.797 46.906 11.633 1 88.94 368 LYS B O 1
ATOM 7027 N N . GLN B 1 369 ? 22.328 47.562 13.656 1 91.25 369 GLN B N 1
ATOM 7028 C CA . GLN B 1 369 ? 23.719 47.906 13.93 1 91.25 369 GLN B CA 1
ATOM 7029 C C . GLN B 1 369 ? 24.156 47.344 15.281 1 91.25 369 GLN B C 1
ATOM 7031 O O . GLN B 1 369 ? 23.344 47.25 16.203 1 91.25 369 GLN B O 1
ATOM 7036 N N . TRP B 1 370 ? 25.484 47.062 15.336 1 94.12 370 TRP B N 1
ATOM 7037 C CA . TRP B 1 370 ? 26.109 46.688 16.594 1 94.12 370 TRP B CA 1
ATOM 7038 C C . TRP B 1 370 ? 26.766 47.875 17.281 1 94.12 370 TRP B C 1
ATOM 7040 O O . TRP B 1 370 ? 27.406 48.688 16.625 1 94.12 370 TRP B O 1
ATOM 7050 N N . THR B 1 371 ? 26.516 47.969 18.5 1 94.62 371 THR B N 1
ATOM 7051 C CA . THR B 1 371 ? 27.156 49 19.297 1 94.62 371 THR B CA 1
ATOM 7052 C C . THR B 1 371 ? 27.875 48.375 20.5 1 94.62 371 THR B C 1
ATOM 7054 O O . THR B 1 371 ? 27.422 47.375 21.047 1 94.62 371 THR B O 1
ATOM 7057 N N . THR B 1 372 ? 29.031 49 20.875 1 93.81 372 THR B N 1
ATOM 7058 C CA . THR B 1 372 ? 29.766 48.531 22.031 1 93.81 372 THR B CA 1
ATOM 7059 C C . THR B 1 372 ? 29.203 49.125 23.312 1 93.81 372 THR B C 1
ATOM 7061 O O . THR B 1 372 ? 28.953 50.312 23.391 1 93.81 372 THR B O 1
ATOM 7064 N N . VAL B 1 373 ? 29.016 48.312 24.266 1 94.94 373 VAL B N 1
ATOM 7065 C CA . VAL B 1 373 ? 28.578 48.781 25.578 1 94.94 373 VAL B CA 1
ATOM 7066 C C . VAL B 1 373 ? 29.688 48.5 26.609 1 94.94 373 VAL B C 1
ATOM 7068 O O . VAL B 1 373 ? 30.812 48.188 26.25 1 94.94 373 VAL B O 1
ATOM 7071 N N . ALA B 1 374 ? 29.328 48.719 27.875 1 95.94 374 ALA B N 1
ATOM 7072 C CA . ALA B 1 374 ? 30.328 48.562 28.938 1 95.94 374 ALA B CA 1
ATOM 7073 C C . ALA B 1 374 ? 30.938 47.156 28.906 1 95.94 374 ALA B C 1
ATOM 7075 O O . ALA B 1 374 ? 30.234 46.156 28.641 1 95.94 374 ALA B O 1
ATOM 7076 N N . SER B 1 375 ? 32.219 47.062 29.172 1 95.5 375 SER B N 1
ATOM 7077 C CA . SER B 1 375 ? 32.906 45.812 29.203 1 95.5 375 SER B CA 1
ATOM 7078 C C . SER B 1 375 ? 32.812 45.156 30.578 1 95.5 375 SER B C 1
ATOM 7080 O O . SER B 1 375 ? 32.625 45.844 31.594 1 95.5 375 SER B O 1
ATOM 7082 N N . MET B 1 376 ? 32.906 43.938 30.531 1 95.69 376 MET B N 1
ATOM 7083 C CA . MET B 1 376 ? 32.938 43.188 31.797 1 95.69 376 MET B CA 1
ATOM 7084 C C . MET B 1 376 ? 34.188 43.531 32.594 1 95.69 376 MET B C 1
ATOM 7086 O O . MET B 1 376 ? 35.156 44.062 32.031 1 95.69 376 MET B O 1
ATOM 7090 N N . ASN B 1 377 ? 34.094 43.125 33.844 1 94.94 377 ASN B N 1
ATOM 7091 C CA . ASN B 1 377 ? 35.281 43.312 34.688 1 94.94 377 ASN B CA 1
ATOM 7092 C C . ASN B 1 377 ? 36.375 42.281 34.375 1 94.94 377 ASN B C 1
ATOM 7094 O O . ASN B 1 377 ? 37.562 42.562 34.531 1 94.94 377 ASN B O 1
ATOM 7098 N N . HIS B 1 378 ? 36 41.094 33.969 1 92.81 378 HIS B N 1
ATOM 7099 C CA . HIS B 1 378 ? 36.906 40.031 33.594 1 92.81 378 HIS B CA 1
ATOM 7100 C C . HIS B 1 378 ? 36.562 39.5 32.188 1 92.81 378 HIS B C 1
ATOM 7102 O O . HIS B 1 378 ? 35.406 39.312 31.859 1 92.81 378 HIS B O 1
ATOM 7108 N N . PRO B 1 379 ? 37.656 39.344 31.422 1 94.25 379 PRO B N 1
ATOM 7109 C CA . PRO B 1 379 ? 37.375 38.625 30.172 1 94.25 379 PRO B CA 1
ATOM 7110 C C . PRO B 1 379 ? 36.906 37.188 30.375 1 94.25 379 PRO B C 1
ATOM 7112 O O . PRO B 1 379 ? 37.344 36.531 31.328 1 94.25 379 PRO B O 1
ATOM 7115 N N . ARG B 1 380 ? 36.031 36.75 29.531 1 95.69 380 ARG B N 1
ATOM 7116 C CA . ARG B 1 380 ? 35.5 35.438 29.719 1 95.69 380 ARG B CA 1
ATOM 7117 C C . ARG B 1 380 ? 35.281 34.719 28.391 1 95.69 380 ARG B C 1
ATOM 7119 O O . ARG B 1 380 ? 34.812 35.344 27.422 1 95.69 380 ARG B O 1
ATOM 7126 N N . CYS B 1 381 ? 35.562 33.469 28.312 1 94 381 CYS B N 1
ATOM 7127 C CA . CYS B 1 381 ? 35.219 32.594 27.203 1 94 381 CYS B CA 1
ATOM 7128 C C . CYS B 1 381 ? 34.562 31.328 27.703 1 94 381 CYS B C 1
ATOM 7130 O O . CYS B 1 381 ? 34.938 30.797 28.75 1 94 381 CYS B O 1
ATOM 7132 N N . GLY B 1 382 ? 33.562 30.797 26.891 1 94.12 382 GLY B N 1
ATOM 7133 C CA . GLY B 1 382 ? 32.812 29.641 27.359 1 94.12 382 GLY B CA 1
ATOM 7134 C C . GLY B 1 382 ? 32 29.906 28.594 1 94.12 382 GLY B C 1
ATOM 7135 O O . GLY B 1 382 ? 31.906 29.047 29.484 1 94.12 382 GLY B O 1
ATOM 7136 N N . LEU B 1 383 ? 31.438 31.062 28.703 1 94.75 383 LEU B N 1
ATOM 7137 C CA . LEU B 1 383 ? 30.688 31.5 29.875 1 94.75 383 LEU B CA 1
ATOM 7138 C C . LEU B 1 383 ? 29.203 31.141 29.734 1 94.75 383 LEU B C 1
ATOM 7140 O O . LEU B 1 383 ? 28.734 30.828 28.641 1 94.75 383 LEU B O 1
ATOM 7144 N N . GLY B 1 384 ? 28.5 31.172 30.844 1 95.19 384 GLY B N 1
ATOM 7145 C CA . GLY B 1 384 ? 27.047 31.109 30.844 1 95.19 384 GLY B CA 1
ATOM 7146 C C . GLY B 1 384 ? 26.375 32.469 30.938 1 95.19 384 GLY B C 1
ATOM 7147 O O . GLY B 1 384 ? 26.828 33.344 31.672 1 95.19 384 GLY B O 1
ATOM 7148 N N . VAL B 1 385 ? 25.391 32.594 30.062 1 95.56 385 VAL B N 1
ATOM 7149 C CA . VAL B 1 385 ? 24.703 33.875 30.062 1 95.56 385 VAL B CA 1
ATOM 7150 C C . VAL B 1 385 ? 23.188 33.656 30.172 1 95.56 385 VAL B C 1
ATOM 7152 O O . VAL B 1 385 ? 22.656 32.75 29.547 1 95.56 385 VAL B O 1
ATOM 7155 N N . CYS B 1 386 ? 22.562 34.5 30.953 1 93.56 386 CYS B N 1
ATOM 7156 C CA . CYS B 1 386 ? 21.094 34.438 31.016 1 93.56 386 CYS B CA 1
ATOM 7157 C C . CYS B 1 386 ? 20.531 35.781 31.453 1 93.56 386 CYS B C 1
ATOM 7159 O O . CYS B 1 386 ? 21.25 36.656 31.969 1 93.56 386 CYS B O 1
ATOM 7161 N N . VAL B 1 387 ? 19.328 35.969 31.125 1 90.94 387 VAL B N 1
ATOM 7162 C CA . VAL B 1 387 ? 18.641 37.188 31.5 1 90.94 387 VAL B CA 1
ATOM 7163 C C . VAL B 1 387 ? 17.719 36.906 32.688 1 90.94 387 VAL B C 1
ATOM 7165 O O . VAL B 1 387 ? 16.969 35.938 32.688 1 90.94 387 VAL B O 1
ATOM 7168 N N . CYS B 1 388 ? 17.906 37.688 33.75 1 88.31 388 CYS B N 1
ATOM 7169 C CA . CYS B 1 388 ? 17.078 37.562 34.938 1 88.31 388 CYS B CA 1
ATOM 7170 C C . CYS B 1 388 ? 16.797 38.938 35.531 1 88.31 388 CYS B C 1
ATOM 7172 O O . CYS B 1 388 ? 17.703 39.75 35.719 1 88.31 388 CYS B O 1
ATOM 7174 N N . TYR B 1 389 ? 15.562 39.188 35.875 1 80 389 TYR B N 1
ATOM 7175 C CA . TYR B 1 389 ? 15.094 40.406 36.5 1 80 389 TYR B CA 1
ATOM 7176 C C . TYR B 1 389 ? 15.586 41.625 35.719 1 80 389 TYR B C 1
ATOM 7178 O O . TYR B 1 389 ? 16.109 42.594 36.312 1 80 389 TYR B O 1
ATOM 7186 N N . GLY B 1 390 ? 15.562 41.594 34.406 1 82.44 390 GLY B N 1
ATOM 7187 C CA . GLY B 1 390 ? 15.852 42.719 33.531 1 82.44 390 GLY B CA 1
ATOM 7188 C C . GLY B 1 390 ? 17.328 43 33.406 1 82.44 390 GLY B C 1
ATOM 7189 O O . GLY B 1 390 ? 17.719 44.094 33 1 82.44 390 GLY B O 1
ATOM 7190 N N . ALA B 1 391 ? 18.078 42.156 33.844 1 91 391 ALA B N 1
ATOM 7191 C CA . ALA B 1 391 ? 19.531 42.281 33.719 1 91 391 ALA B CA 1
ATOM 7192 C C . ALA B 1 391 ? 20.156 41.031 33.125 1 91 391 ALA B C 1
ATOM 7194 O O . ALA B 1 391 ? 19.516 39.969 33.062 1 91 391 ALA B O 1
ATOM 7195 N N . ILE B 1 392 ? 21.344 41.219 32.625 1 95.81 392 ILE B N 1
ATOM 7196 C CA . ILE B 1 392 ? 22.078 40.094 32.062 1 95.81 392 ILE B CA 1
ATOM 7197 C C . ILE B 1 392 ? 23.109 39.594 33.062 1 95.81 392 ILE B C 1
ATOM 7199 O O . ILE B 1 392 ? 23.859 40.375 33.656 1 95.81 392 ILE B O 1
ATOM 7203 N N . TYR B 1 393 ? 23.109 38.344 33.281 1 96.19 393 TYR B N 1
ATOM 7204 C CA . TYR B 1 393 ? 24.094 37.719 34.156 1 96.19 393 TYR B CA 1
ATOM 7205 C C . TYR B 1 393 ? 25.109 36.906 33.344 1 96.19 393 TYR B C 1
ATOM 7207 O O . TYR B 1 393 ? 24.734 36.125 32.469 1 96.19 393 TYR B O 1
ATOM 7215 N N . ALA B 1 394 ? 26.312 37.125 33.531 1 96.81 394 ALA B N 1
ATOM 7216 C CA . ALA B 1 394 ? 27.422 36.344 32.969 1 96.81 394 ALA B CA 1
ATOM 7217 C C . ALA B 1 394 ? 28.156 35.562 34.031 1 96.81 394 ALA B C 1
ATOM 7219 O O . ALA B 1 394 ? 28.625 36.125 35.031 1 96.81 394 ALA B O 1
ATOM 7220 N N . LEU B 1 395 ? 28.297 34.25 33.844 1 96.06 395 LEU B N 1
ATOM 7221 C CA . LEU B 1 395 ? 28.828 33.375 34.875 1 96.06 395 LEU B CA 1
ATOM 7222 C C . LEU B 1 395 ? 30.031 32.594 34.375 1 96.06 395 LEU B C 1
ATOM 7224 O O . LEU B 1 395 ? 30 32.062 33.25 1 96.06 395 LEU B O 1
ATOM 7228 N N . GLY B 1 396 ? 31.062 32.531 35.188 1 95.62 396 GLY B N 1
ATOM 7229 C CA . GLY B 1 396 ? 32.188 31.609 35 1 95.62 396 GLY B CA 1
ATOM 7230 C C . GLY B 1 396 ? 32.906 31.828 33.656 1 95.62 396 GLY B C 1
ATOM 7231 O O . GLY B 1 396 ? 33.125 32.969 33.281 1 95.62 396 GLY B O 1
ATOM 7232 N N . GLY B 1 397 ? 33.312 30.703 33.031 1 94.62 397 GLY B N 1
ATOM 7233 C CA . GLY B 1 397 ? 34.094 30.781 31.812 1 94.62 397 GLY B CA 1
ATOM 7234 C C . GLY B 1 397 ? 35.594 30.828 32.031 1 94.62 397 GLY B C 1
ATOM 7235 O O . GLY B 1 397 ? 36.031 30.938 33.156 1 94.62 397 GLY B O 1
ATOM 7236 N N . TRP B 1 398 ? 36.219 30.672 30.922 1 91.94 398 TRP B N 1
ATOM 7237 C CA . TRP B 1 398 ? 37.656 30.812 30.938 1 91.94 398 TRP B CA 1
ATOM 7238 C C . TRP B 1 398 ? 38.062 32.281 30.984 1 91.94 398 TRP B C 1
ATOM 7240 O O . TRP B 1 398 ? 37.656 33.094 30.141 1 91.94 398 TRP B O 1
ATOM 7250 N N . VAL B 1 399 ? 38.875 32.688 31.984 1 90.69 399 VAL B N 1
ATOM 7251 C CA . VAL B 1 399 ? 39.219 34.094 32.156 1 90.69 399 VAL B CA 1
ATOM 7252 C C . VAL B 1 399 ? 40.719 34.312 31.828 1 90.69 399 VAL B C 1
ATOM 7254 O O . VAL B 1 399 ? 41.281 35.344 32.156 1 90.69 399 VAL B O 1
ATOM 7257 N N . GLY B 1 400 ? 41.375 33.375 31.172 1 82.88 400 GLY B N 1
ATOM 7258 C CA . GLY B 1 400 ? 42.781 33.469 30.797 1 82.88 400 GLY B CA 1
ATOM 7259 C C . GLY B 1 400 ? 43.594 32.281 31.266 1 82.88 400 GLY B C 1
ATOM 7260 O O . GLY B 1 400 ? 43.469 31.188 30.703 1 82.88 400 GLY B O 1
ATOM 7261 N N . ALA B 1 401 ? 44.312 32.562 32.406 1 78.44 401 ALA B N 1
ATOM 7262 C CA . ALA B 1 401 ? 45.188 31.5 32.906 1 78.44 401 ALA B CA 1
ATOM 7263 C C . ALA B 1 401 ? 44.406 30.5 33.75 1 78.44 401 ALA B C 1
ATOM 7265 O O . ALA B 1 401 ? 44.844 29.359 33.938 1 78.44 401 ALA B O 1
ATOM 7266 N N . GLU B 1 402 ? 43.188 30.891 34.188 1 86.94 402 GLU B N 1
ATOM 7267 C CA . GLU B 1 402 ? 42.375 30.016 35.062 1 86.94 402 GLU B CA 1
ATOM 7268 C C . GLU B 1 402 ? 40.906 30.094 34.656 1 86.94 402 GLU B C 1
ATOM 7270 O O . GLU B 1 402 ? 40.531 30.812 33.75 1 86.94 402 GLU B O 1
ATOM 7275 N N . ILE B 1 403 ? 40.125 29.172 35.312 1 91.31 403 ILE B N 1
ATOM 7276 C CA . ILE B 1 403 ? 38.688 29.188 35.156 1 91.31 403 ILE B CA 1
ATOM 7277 C C . ILE B 1 403 ? 38.062 30.172 36.156 1 91.31 403 ILE B C 1
ATOM 7279 O O . ILE B 1 403 ? 38.375 30.141 37.344 1 91.31 403 ILE B O 1
ATOM 7283 N N . GLY B 1 404 ? 37.281 31.031 35.656 1 90.88 404 GLY B N 1
ATOM 7284 C CA . GLY B 1 404 ? 36.656 32.031 36.5 1 90.88 404 GLY B CA 1
ATOM 7285 C C . GLY B 1 404 ? 35.469 31.5 37.281 1 90.88 404 GLY B C 1
ATOM 7286 O O . GLY B 1 404 ? 34.75 30.625 36.812 1 90.88 404 GLY B O 1
ATOM 7287 N N . ASN B 1 405 ? 35.219 32.094 38.5 1 91.94 405 ASN B N 1
ATOM 7288 C CA . ASN B 1 405 ? 34.094 31.703 39.344 1 91.94 405 ASN B CA 1
ATOM 7289 C C . ASN B 1 405 ? 33.219 32.906 39.688 1 91.94 405 ASN B C 1
ATOM 7291 O O . ASN B 1 405 ? 32.25 32.781 40.469 1 91.94 405 ASN B O 1
ATOM 7295 N N . THR B 1 406 ? 33.5 34 39.094 1 94.5 406 THR B N 1
ATOM 7296 C CA . THR B 1 406 ? 32.75 35.219 39.438 1 94.5 406 THR B CA 1
ATOM 7297 C C . THR B 1 406 ? 31.469 35.281 38.625 1 94.5 406 THR B C 1
ATOM 7299 O O . THR B 1 406 ? 31.375 34.719 37.531 1 94.5 406 THR B O 1
ATOM 7302 N N . ILE B 1 407 ? 30.5 35.938 39.188 1 96.56 407 ILE B N 1
ATOM 7303 C CA . ILE B 1 407 ? 29.234 36.281 38.531 1 96.56 407 ILE B CA 1
ATOM 7304 C C . ILE B 1 407 ? 29.141 37.781 38.312 1 96.56 407 ILE B C 1
ATOM 7306 O O . ILE B 1 407 ? 29.234 38.562 39.25 1 96.56 407 ILE B O 1
ATOM 7310 N N . GLU B 1 408 ? 28.938 38.156 37.125 1 96.94 408 GLU B N 1
ATOM 7311 C CA . GLU B 1 408 ? 28.797 39.562 36.812 1 96.94 408 GLU B CA 1
ATOM 7312 C C . GLU B 1 408 ? 27.391 39.875 36.281 1 96.94 408 GLU B C 1
ATOM 7314 O O . GLU B 1 408 ? 26.781 39.062 35.594 1 96.94 408 GLU B O 1
ATOM 7319 N N . ARG B 1 409 ? 26.906 40.969 36.688 1 96.69 409 ARG B N 1
ATOM 7320 C CA . ARG B 1 409 ? 25.562 41.438 36.312 1 96.69 409 ARG B CA 1
ATOM 7321 C C . ARG B 1 409 ? 25.641 42.75 35.531 1 96.69 409 ARG B C 1
ATOM 7323 O O . ARG B 1 409 ? 26.312 43.688 35.938 1 96.69 409 ARG B O 1
ATOM 7330 N N . PHE B 1 410 ? 24.969 42.75 34.375 1 96.19 410 PHE B N 1
ATOM 7331 C CA . PHE B 1 410 ? 24.938 43.938 33.531 1 96.19 410 PHE B CA 1
ATOM 7332 C C . PHE B 1 410 ? 23.578 44.625 33.656 1 96.19 410 PHE B C 1
ATOM 7334 O O . PHE B 1 410 ? 22.531 44.031 33.406 1 96.19 410 PHE B O 1
ATOM 7341 N N . ASP B 1 411 ? 23.578 45.812 33.969 1 91.94 411 ASP B N 1
ATOM 7342 C CA . ASP B 1 411 ? 22.375 46.656 33.969 1 91.94 411 ASP B CA 1
ATOM 7343 C C . ASP B 1 411 ? 22.344 47.562 32.75 1 91.94 411 ASP B C 1
ATOM 7345 O O . ASP B 1 411 ? 23.141 48.5 32.656 1 91.94 411 ASP B O 1
ATOM 7349 N N . PRO B 1 412 ? 21.516 47.312 31.891 1 89.5 412 PRO B N 1
ATOM 7350 C CA . PRO B 1 412 ? 21.484 48.094 30.656 1 89.5 412 PRO B CA 1
ATOM 7351 C C . PRO B 1 412 ? 21.172 49.562 30.906 1 89.5 412 PRO B C 1
ATOM 7353 O O . PRO B 1 412 ? 21.609 50.438 30.141 1 89.5 412 PRO B O 1
ATOM 7356 N N . ASP B 1 413 ? 20.422 49.875 31.938 1 84.56 413 ASP B N 1
ATOM 7357 C CA . ASP B 1 413 ? 20.094 51.281 32.25 1 84.56 413 ASP B CA 1
ATOM 7358 C C . ASP B 1 413 ? 21.328 52.031 32.719 1 84.56 413 ASP B C 1
ATOM 7360 O O . ASP B 1 413 ? 21.531 53.188 32.344 1 84.56 413 ASP B O 1
ATOM 7364 N N . GLU B 1 414 ? 22.125 51.406 33.406 1 91.12 414 GLU B N 1
ATOM 7365 C CA . GLU B 1 414 ? 23.344 52.031 33.938 1 91.12 414 GLU B CA 1
ATOM 7366 C C . GLU B 1 414 ? 24.531 51.75 33.031 1 91.12 414 GLU B C 1
ATOM 7368 O O . GLU B 1 414 ? 25.594 52.375 33.188 1 91.12 414 GLU B O 1
ATOM 7373 N N . ASN B 1 415 ? 24.359 50.938 32.094 1 93.69 415 ASN B N 1
ATOM 7374 C CA . ASN B 1 415 ? 25.438 50.5 31.219 1 93.69 415 ASN B CA 1
ATOM 7375 C C . ASN B 1 415 ? 26.703 50.156 32 1 93.69 415 ASN B C 1
ATOM 7377 O O . ASN B 1 415 ? 27.781 50.688 31.734 1 93.69 415 ASN B O 1
ATOM 7381 N N . LYS B 1 416 ? 26.5 49.25 32.906 1 95.19 416 LYS B N 1
ATOM 7382 C CA . LYS B 1 416 ? 27.594 48.906 33.781 1 95.19 416 LYS B CA 1
ATOM 7383 C C . LYS B 1 416 ? 27.531 47.438 34.188 1 95.19 416 LYS B C 1
ATOM 7385 O O . LYS B 1 416 ? 26.453 46.875 34.375 1 95.19 416 LYS B O 1
ATOM 7390 N N . TRP B 1 417 ? 28.766 46.844 34.281 1 96.31 417 TRP B N 1
ATOM 7391 C CA . TRP B 1 417 ? 28.891 45.5 34.812 1 96.31 417 TRP B CA 1
ATOM 7392 C C . TRP B 1 417 ? 29.359 45.531 36.25 1 96.31 417 TRP B C 1
ATOM 7394 O O . TRP B 1 417 ? 30.25 46.312 36.625 1 96.31 417 TRP B O 1
ATOM 7404 N N . GLU B 1 418 ? 28.75 44.688 37.031 1 96.19 418 GLU B N 1
ATOM 7405 C CA . GLU B 1 418 ? 29.141 44.594 38.438 1 96.19 418 GLU B CA 1
ATOM 7406 C C . GLU B 1 418 ? 29.281 43.156 38.875 1 96.19 418 GLU B C 1
ATOM 7408 O O . GLU B 1 418 ? 28.484 42.281 38.5 1 96.19 418 GLU B O 1
ATOM 7413 N N . VAL B 1 419 ? 30.375 42.906 39.594 1 95.5 419 VAL B N 1
ATOM 7414 C CA . VAL B 1 419 ? 30.531 41.562 40.156 1 95.5 419 VAL B CA 1
ATOM 7415 C C . VAL B 1 419 ? 29.562 41.406 41.344 1 95.5 419 VAL B C 1
ATOM 7417 O O . VAL B 1 419 ? 29.625 42.125 42.312 1 95.5 419 VAL B O 1
ATOM 7420 N N . VAL B 1 420 ? 28.75 40.406 41.281 1 95.19 420 VAL B N 1
ATOM 7421 C CA . VAL B 1 420 ? 27.672 40.312 42.25 1 95.19 420 VAL B CA 1
ATOM 7422 C C . VAL B 1 420 ? 27.828 39.031 43.062 1 95.19 420 VAL B C 1
ATOM 7424 O O . VAL B 1 420 ? 27.078 38.812 44.031 1 95.19 420 VAL B O 1
ATOM 7427 N N . GLY B 1 421 ? 28.672 38.188 42.719 1 93.5 421 GLY B N 1
ATOM 7428 C CA . GLY B 1 421 ? 28.859 36.969 43.469 1 93.5 421 GLY B CA 1
ATOM 7429 C C . GLY B 1 421 ? 29.844 36 42.844 1 93.5 421 GLY B C 1
ATOM 7430 O O . GLY B 1 421 ? 30.594 36.406 41.938 1 93.5 421 GLY B O 1
ATOM 7431 N N . ASN B 1 422 ? 29.875 34.781 43.469 1 94.5 422 ASN B N 1
ATOM 7432 C CA . ASN B 1 422 ? 30.734 33.719 43 1 94.5 422 ASN B CA 1
ATOM 7433 C C . ASN B 1 422 ? 29.969 32.406 42.781 1 94.5 422 ASN B C 1
ATOM 7435 O O . ASN B 1 422 ? 28.984 32.156 43.469 1 94.5 422 ASN B O 1
ATOM 7439 N N . MET B 1 423 ? 30.438 31.719 41.781 1 94.06 423 MET B N 1
ATOM 7440 C CA . MET B 1 423 ? 29.859 30.406 41.531 1 94.06 423 MET B CA 1
ATOM 7441 C C . MET B 1 423 ? 30.312 29.406 42.625 1 94.06 423 MET B C 1
ATOM 7443 O O . MET B 1 423 ? 31.391 29.562 43.188 1 94.06 423 MET B O 1
ATOM 7447 N N . ALA B 1 424 ? 29.484 28.438 42.875 1 90.12 424 ALA B N 1
ATOM 7448 C CA . ALA B 1 424 ? 29.859 27.391 43.812 1 90.12 424 ALA B CA 1
ATOM 7449 C C . ALA B 1 424 ? 30.969 26.516 43.25 1 90.12 424 ALA B C 1
ATOM 7451 O O . ALA B 1 424 ? 31.891 26.109 43.969 1 90.12 424 ALA B O 1
ATOM 7452 N N . MET B 1 425 ? 30.891 26.266 42 1 89.38 425 MET B N 1
ATOM 7453 C CA . MET B 1 425 ? 31.891 25.484 41.281 1 89.38 425 MET B CA 1
ATOM 7454 C C . MET B 1 425 ? 32.312 26.172 39.969 1 89.38 425 MET B C 1
ATOM 7456 O O . MET B 1 425 ? 31.438 26.547 39.156 1 89.38 425 MET B O 1
ATOM 7460 N N . SER B 1 426 ? 33.656 26.297 39.875 1 92.25 426 SER B N 1
ATOM 7461 C CA . SER B 1 426 ? 34.156 26.891 38.625 1 92.25 426 SER B CA 1
ATOM 7462 C C . SER B 1 426 ? 33.969 25.953 37.438 1 92.25 426 SER B C 1
ATOM 7464 O O . SER B 1 426 ? 34.188 24.75 37.562 1 92.25 426 SER B O 1
ATOM 7466 N N . ARG B 1 427 ? 33.5 26.516 36.375 1 94.12 427 ARG B N 1
ATOM 7467 C CA . ARG B 1 427 ? 33.281 25.703 35.188 1 94.12 427 ARG B CA 1
ATOM 7468 C C . ARG B 1 427 ? 33.219 26.562 33.938 1 94.12 427 ARG B C 1
ATOM 7470 O O . ARG B 1 427 ? 33 27.781 34.031 1 94.12 427 ARG B O 1
ATOM 7477 N N . TYR B 1 428 ? 33.438 25.953 32.812 1 93.88 428 TYR B N 1
ATOM 7478 C CA . TYR B 1 428 ? 33.281 26.609 31.516 1 93.88 428 TYR B CA 1
ATOM 7479 C C . TYR B 1 428 ? 32.562 25.672 30.531 1 93.88 428 TYR B C 1
ATOM 7481 O O . TYR B 1 428 ? 32.5 24.469 30.766 1 93.88 428 TYR B O 1
ATOM 7489 N N . TYR B 1 429 ? 31.891 26.297 29.531 1 93.75 429 TYR B N 1
ATOM 7490 C CA . TYR B 1 429 ? 31.141 25.578 28.5 1 93.75 429 TYR B CA 1
ATOM 7491 C C . TYR B 1 429 ? 30.031 24.75 29.125 1 93.75 429 TYR B C 1
ATOM 7493 O O . TYR B 1 429 ? 29.875 23.578 28.797 1 93.75 429 TYR B O 1
ATOM 7501 N N . PHE B 1 430 ? 29.281 25.375 30.047 1 94.81 430 PHE B N 1
ATOM 7502 C CA . PHE B 1 430 ? 28.125 24.797 30.703 1 94.81 430 PHE B CA 1
ATOM 7503 C C . PHE B 1 430 ? 26.844 25.422 30.203 1 94.81 430 PHE B C 1
ATOM 7505 O O . PHE B 1 430 ? 26.875 26.422 29.469 1 94.81 430 PHE B O 1
ATOM 7512 N N . GLY B 1 431 ? 25.75 24.781 30.484 1 94 431 GLY B N 1
ATOM 7513 C CA . GLY B 1 431 ? 24.453 25.328 30.141 1 94 431 GLY B CA 1
ATOM 7514 C C . GLY B 1 431 ? 23.891 26.266 31.203 1 94 431 GLY B C 1
ATOM 7515 O O . GLY B 1 431 ? 24.094 26.031 32.406 1 94 431 GLY B O 1
ATOM 7516 N N . CYS B 1 432 ? 23.172 27.281 30.719 1 94.31 432 CYS B N 1
ATOM 7517 C CA . CYS B 1 432 ? 22.609 28.281 31.625 1 94.31 432 CYS B CA 1
ATOM 7518 C C . CYS B 1 432 ? 21.234 28.734 31.141 1 94.31 432 CYS B C 1
ATOM 7520 O O . CYS B 1 432 ? 21.047 29.016 29.969 1 94.31 432 CYS B O 1
ATOM 7522 N N . CYS B 1 433 ? 20.312 28.719 32.062 1 92.94 433 CYS B N 1
ATOM 7523 C CA . CYS B 1 433 ? 18.984 29.203 31.688 1 92.94 433 CYS B CA 1
ATOM 7524 C C . CYS B 1 433 ? 18.266 29.812 32.875 1 92.94 433 CYS B C 1
ATOM 7526 O O . CYS B 1 433 ? 18.688 29.609 34.031 1 92.94 433 CYS B O 1
ATOM 7528 N N . GLU B 1 434 ? 17.344 30.609 32.594 1 91 434 GLU B N 1
ATOM 7529 C CA . GLU B 1 434 ? 16.531 31.234 33.625 1 91 434 GLU B CA 1
ATOM 7530 C C . GLU B 1 434 ? 15.094 30.703 33.625 1 91 434 GLU B C 1
ATOM 7532 O O . GLU B 1 434 ? 14.516 30.5 32.531 1 91 434 GLU B O 1
ATOM 7537 N N . MET B 1 435 ? 14.68 30.391 34.844 1 86.44 435 MET B N 1
ATOM 7538 C CA . MET B 1 435 ? 13.273 30.016 34.969 1 86.44 435 MET B CA 1
ATOM 7539 C C . MET B 1 435 ? 12.711 30.547 36.281 1 86.44 435 MET B C 1
ATOM 7541 O O . MET B 1 435 ? 13.266 30.266 37.375 1 86.44 435 MET B O 1
ATOM 7545 N N . GLN B 1 436 ? 11.602 31.297 36.219 1 79.06 436 GLN B N 1
ATOM 7546 C CA . GLN B 1 436 ? 10.875 31.812 37.375 1 79.06 436 GLN B CA 1
ATOM 7547 C C . GLN B 1 436 ? 11.797 32.625 38.281 1 79.06 436 GLN B C 1
ATOM 7549 O O . GLN B 1 436 ? 11.781 32.438 39.5 1 79.06 436 GLN B O 1
ATOM 7554 N N . GLY B 1 437 ? 12.703 33.312 37.719 1 83.88 437 GLY B N 1
ATOM 7555 C CA . GLY B 1 437 ? 13.539 34.25 38.469 1 83.88 437 GLY B CA 1
ATOM 7556 C C . GLY B 1 437 ? 14.773 33.594 39.062 1 83.88 437 GLY B C 1
ATOM 7557 O O . GLY B 1 437 ? 15.492 34.188 39.844 1 83.88 437 GLY B O 1
ATOM 7558 N N . LEU B 1 438 ? 14.945 32.375 38.719 1 90.75 438 LEU B N 1
ATOM 7559 C CA . LEU B 1 438 ? 16.125 31.641 39.188 1 90.75 438 LEU B CA 1
ATOM 7560 C C . LEU B 1 438 ? 17.031 31.297 38 1 90.75 438 LEU B C 1
ATOM 7562 O O . LEU B 1 438 ? 16.562 31.141 36.875 1 90.75 438 LEU B O 1
ATOM 7566 N N . ILE B 1 439 ? 18.344 31.219 38.281 1 94.25 439 ILE B N 1
ATOM 7567 C CA . ILE B 1 439 ? 19.312 30.891 37.25 1 94.25 439 ILE B CA 1
ATOM 7568 C C . ILE B 1 439 ? 19.812 29.453 37.438 1 94.25 439 ILE B C 1
ATOM 7570 O O . ILE B 1 439 ? 20.344 29.109 38.5 1 94.25 439 ILE B O 1
ATOM 7574 N N . TYR B 1 440 ? 19.688 28.672 36.438 1 94 440 TYR B N 1
ATOM 7575 C CA . TYR B 1 440 ? 20.078 27.281 36.5 1 94 440 TYR B CA 1
ATOM 7576 C C . TYR B 1 440 ? 21.359 27.031 35.719 1 94 440 TYR B C 1
ATOM 7578 O O . TYR B 1 440 ? 21.5 27.516 34.562 1 94 440 TYR B O 1
ATOM 7586 N N . VAL B 1 441 ? 22.281 26.344 36.312 1 95.12 441 VAL B N 1
ATOM 7587 C CA . VAL B 1 441 ? 23.562 26.016 35.688 1 95.12 441 VAL B CA 1
ATOM 7588 C C . VAL B 1 441 ? 23.734 24.484 35.625 1 95.12 441 VAL B C 1
ATOM 7590 O O . VAL B 1 441 ? 23.562 23.797 36.625 1 95.12 441 VAL B O 1
ATOM 7593 N N . ILE B 1 442 ? 24.094 24.047 34.375 1 94.5 442 ILE B N 1
ATOM 7594 C CA . ILE B 1 442 ? 24.109 22.594 34.188 1 94.5 442 ILE B CA 1
ATOM 7595 C C . ILE B 1 442 ? 25.344 22.188 33.406 1 94.5 442 ILE B C 1
ATOM 7597 O O . ILE B 1 442 ? 25.641 22.766 32.344 1 94.5 442 ILE B O 1
ATOM 7601 N N . GLY B 1 443 ? 26.016 21.156 33.875 1 94.69 443 GLY B N 1
ATOM 7602 C CA . GLY B 1 443 ? 27.156 20.562 33.188 1 94.69 443 GLY B CA 1
ATOM 7603 C C . GLY B 1 443 ? 28.344 21.5 33.094 1 94.69 443 GLY B C 1
ATOM 7604 O O . GLY B 1 443 ? 28.594 22.281 34 1 94.69 443 GLY B O 1
ATOM 7605 N N . GLY B 1 444 ? 29.188 21.266 31.984 1 94.75 444 GLY B N 1
ATOM 7606 C CA . GLY B 1 444 ? 30.391 22.047 31.781 1 94.75 444 GLY B CA 1
ATOM 7607 C C . GLY B 1 444 ? 31.656 21.25 32.062 1 94.75 444 GLY B C 1
ATOM 7608 O O . GLY B 1 444 ? 31.609 20.031 32.219 1 94.75 444 GLY B O 1
ATOM 7609 N N . ILE B 1 445 ? 32.719 21.953 32 1 93.56 445 ILE B N 1
ATOM 7610 C CA . ILE B 1 445 ? 34.031 21.359 32.25 1 93.56 445 ILE B CA 1
ATOM 7611 C C . ILE B 1 445 ? 34.625 21.984 33.531 1 93.56 445 ILE B C 1
ATOM 7613 O O . ILE B 1 445 ? 34.625 23.203 33.688 1 93.56 445 ILE B O 1
ATOM 7617 N N . SER B 1 446 ? 35.188 21.078 34.312 1 91.38 446 SER B N 1
ATOM 7618 C CA . SER B 1 446 ? 35.781 21.531 35.594 1 91.38 446 SER B CA 1
ATOM 7619 C C . SER B 1 446 ? 37.219 22 35.406 1 91.38 446 SER B C 1
ATOM 7621 O O . SER B 1 446 ? 37.75 21.953 34.281 1 91.38 446 SER B O 1
ATOM 7623 N N . ASN B 1 447 ? 37.781 22.438 36.562 1 87.69 447 ASN B N 1
ATOM 7624 C CA . ASN B 1 447 ? 39.156 22.859 36.562 1 87.69 447 ASN B CA 1
ATOM 7625 C C . ASN B 1 447 ? 40.125 21.719 36.188 1 87.69 447 ASN B C 1
ATOM 7627 O O . ASN B 1 447 ? 41.219 21.938 35.688 1 87.69 447 ASN B O 1
ATOM 7631 N N . GLU B 1 448 ? 39.656 20.547 36.438 1 85.81 448 GLU B N 1
ATOM 7632 C CA . GLU B 1 448 ? 40.469 19.359 36.156 1 85.81 448 GLU B CA 1
ATOM 7633 C C . GLU B 1 448 ? 40.312 18.922 34.688 1 85.81 448 GLU B C 1
ATOM 7635 O O . GLU B 1 448 ? 40.938 17.922 34.281 1 85.81 448 GLU B O 1
ATOM 7640 N N . GLY B 1 449 ? 39.5 19.531 34 1 87.5 449 GLY B N 1
ATOM 7641 C CA . GLY B 1 449 ? 39.312 19.188 32.594 1 87.5 449 GLY B CA 1
ATOM 7642 C C . GLY B 1 449 ? 38.312 18.078 32.375 1 87.5 449 GLY B C 1
ATOM 7643 O O . GLY B 1 449 ? 38.281 17.453 31.328 1 87.5 449 GLY B O 1
ATOM 7644 N N . ILE B 1 450 ? 37.562 17.844 33.406 1 89.19 450 ILE B N 1
ATOM 7645 C CA . ILE B 1 450 ? 36.594 16.766 33.344 1 89.19 450 ILE B CA 1
ATOM 7646 C C . ILE B 1 450 ? 35.188 17.359 33.156 1 89.19 450 ILE B C 1
ATOM 7648 O O . ILE B 1 450 ? 34.844 18.344 33.812 1 89.19 450 ILE B O 1
ATOM 7652 N N . GLU B 1 451 ? 34.469 16.672 32.281 1 93.19 451 GLU B N 1
ATOM 7653 C CA . GLU B 1 451 ? 33.094 17.109 32.094 1 93.19 451 GLU B CA 1
ATOM 7654 C C . GLU B 1 451 ? 32.219 16.828 33.312 1 93.19 451 GLU B C 1
ATOM 7656 O O . GLU B 1 451 ? 32.438 15.805 34 1 93.19 451 GLU B O 1
ATOM 7661 N N . LEU B 1 452 ? 31.266 17.672 33.531 1 92.88 452 LEU B N 1
ATOM 7662 C CA . LEU B 1 452 ? 30.469 17.578 34.75 1 92.88 452 LEU B CA 1
ATOM 7663 C C . LEU B 1 452 ? 29.047 17.141 34.406 1 92.88 452 LEU B C 1
ATOM 7665 O O . LEU B 1 452 ? 28.562 17.328 33.281 1 92.88 452 LEU B O 1
ATOM 7669 N N . ARG B 1 453 ? 28.375 16.578 35.406 1 92.12 453 ARG B N 1
ATOM 7670 C CA . ARG B 1 453 ? 26.953 16.266 35.312 1 92.12 453 ARG B CA 1
ATOM 7671 C C . ARG B 1 453 ? 26.172 17.078 36.344 1 92.12 453 ARG B C 1
ATOM 7673 O O . ARG B 1 453 ? 24.953 16.906 36.469 1 92.12 453 ARG B O 1
ATOM 7680 N N . SER B 1 454 ? 26.828 17.953 37 1 92.19 454 SER B N 1
ATOM 7681 C CA . SER B 1 454 ? 26.219 18.672 38.094 1 92.19 454 SER B CA 1
ATOM 7682 C C . SER B 1 454 ? 25.172 19.656 37.625 1 92.19 454 SER B C 1
ATOM 7684 O O . SER B 1 454 ? 25.25 20.172 36.5 1 92.19 454 SER B O 1
ATOM 7686 N N . PHE B 1 455 ? 24.172 19.844 38.469 1 92.94 455 PHE B N 1
ATOM 7687 C CA . PHE B 1 455 ? 23.031 20.734 38.281 1 92.94 455 PHE B CA 1
ATOM 7688 C C . PHE B 1 455 ? 22.797 21.594 39.5 1 92.94 455 PHE B C 1
ATOM 7690 O O . PHE B 1 455 ? 22.562 21.078 40.594 1 92.94 455 PHE B O 1
ATOM 7697 N N . GLU B 1 456 ? 22.891 22.969 39.281 1 94.62 456 GLU B N 1
ATOM 7698 C CA . GLU B 1 456 ? 22.781 23.891 40.438 1 94.62 456 GLU B CA 1
ATOM 7699 C C . GLU B 1 456 ? 21.859 25.047 40.094 1 94.62 456 GLU B C 1
ATOM 7701 O O . GLU B 1 456 ? 21.641 25.359 38.906 1 94.62 456 GLU B O 1
ATOM 7706 N N . VAL B 1 457 ? 21.328 25.594 41.094 1 94.38 457 VAL B N 1
ATOM 7707 C CA . VAL B 1 457 ? 20.438 26.75 40.938 1 94.38 457 VAL B CA 1
ATOM 7708 C C . VAL B 1 457 ? 20.938 27.922 41.781 1 94.38 457 VAL B C 1
ATOM 7710 O O . VAL B 1 457 ? 21.406 27.734 42.906 1 94.38 457 VAL B O 1
ATOM 7713 N N . TYR B 1 458 ? 20.969 29.078 41.188 1 95.31 458 TYR B N 1
ATOM 7714 C CA . TYR B 1 458 ? 21.391 30.312 41.812 1 95.31 458 TYR B CA 1
ATOM 7715 C C . TYR B 1 458 ? 20.219 31.266 42 1 95.31 458 TYR B C 1
ATOM 7717 O O . TYR B 1 458 ? 19.5 31.547 41.031 1 95.31 458 TYR B O 1
ATOM 7725 N N . ASP B 1 459 ? 19.984 31.703 43.156 1 92.62 459 ASP B N 1
ATOM 7726 C CA . ASP B 1 459 ? 19.016 32.75 43.438 1 92.62 459 ASP B CA 1
ATOM 7727 C C . ASP B 1 459 ? 19.688 34.125 43.469 1 92.62 459 ASP B C 1
ATOM 7729 O O . ASP B 1 459 ? 20.406 34.469 44.406 1 92.62 459 ASP B O 1
ATOM 7733 N N . PRO B 1 460 ? 19.438 34.875 42.469 1 90.5 460 PRO B N 1
ATOM 7734 C CA . PRO B 1 460 ? 20.125 36.188 42.375 1 90.5 460 PRO B CA 1
ATOM 7735 C C . PRO B 1 460 ? 19.719 37.156 43.5 1 90.5 460 PRO B C 1
ATOM 7737 O O . PRO B 1 460 ? 20.453 38.094 43.781 1 90.5 460 PRO B O 1
ATOM 7740 N N . LEU B 1 461 ? 18.625 36.969 44.094 1 86.38 461 LEU B N 1
ATOM 7741 C CA . LEU B 1 461 ? 18.188 37.844 45.156 1 86.38 461 LEU B CA 1
ATOM 7742 C C . LEU B 1 461 ? 18.875 37.5 46.469 1 86.38 461 LEU B C 1
ATOM 7744 O O . LEU B 1 461 ? 19.406 38.375 47.156 1 86.38 461 LEU B O 1
ATOM 7748 N N . SER B 1 462 ? 18.922 36.219 46.812 1 89.44 462 SER B N 1
ATOM 7749 C CA . SER B 1 462 ? 19.547 35.781 48.062 1 89.44 462 SER B CA 1
ATOM 7750 C C . SER B 1 462 ? 21.047 35.531 47.844 1 89.44 462 SER B C 1
ATOM 7752 O O . SER B 1 462 ? 21.797 35.406 48.812 1 89.44 462 SER B O 1
ATOM 7754 N N . LYS B 1 463 ? 21.484 35.5 46.656 1 92.06 463 LYS B N 1
ATOM 7755 C CA . LYS B 1 463 ? 22.875 35.219 46.25 1 92.06 463 LYS B CA 1
ATOM 7756 C C . LYS B 1 463 ? 23.344 33.875 46.812 1 92.06 463 LYS B C 1
ATOM 7758 O O . LYS B 1 463 ? 24.453 33.75 47.312 1 92.06 463 LYS B O 1
ATOM 7763 N N . ARG B 1 464 ? 22.422 32.906 46.75 1 92.75 464 ARG B N 1
ATOM 7764 C CA . ARG B 1 464 ? 22.734 31.578 47.281 1 92.75 464 ARG B CA 1
ATOM 7765 C C . ARG B 1 464 ? 22.625 30.516 46.219 1 92.75 464 ARG B C 1
ATOM 7767 O O . ARG B 1 464 ? 21.812 30.641 45.281 1 92.75 464 ARG B O 1
ATOM 7774 N N . TRP B 1 465 ? 23.484 29.469 46.344 1 94.62 465 TRP B N 1
ATOM 7775 C CA . TRP B 1 465 ? 23.469 28.344 45.438 1 94.62 465 TRP B CA 1
ATOM 7776 C C . TRP B 1 465 ? 22.828 27.125 46.094 1 94.62 465 TRP B C 1
ATOM 7778 O O . TRP B 1 465 ? 23.031 26.891 47.281 1 94.62 465 TRP B O 1
ATOM 7788 N N . SER B 1 466 ? 22.047 26.391 45.406 1 93 466 SER B N 1
ATOM 7789 C CA . SER B 1 466 ? 21.5 25.125 45.875 1 93 466 SER B CA 1
ATOM 7790 C C . SER B 1 466 ? 21.734 24.016 44.844 1 93 466 SER B C 1
ATOM 7792 O O . SER B 1 466 ? 21.5 24.219 43.656 1 93 466 SER B O 1
ATOM 7794 N N . PRO B 1 467 ? 22.25 22.891 45.344 1 91.94 467 PRO B N 1
ATOM 7795 C CA . PRO B 1 467 ? 22.438 21.781 44.406 1 91.94 467 PRO B CA 1
ATOM 7796 C C . PRO B 1 467 ? 21.125 21.094 44.031 1 91.94 467 PRO B C 1
ATOM 7798 O O . PRO B 1 467 ? 20.203 21.016 44.875 1 91.94 467 PRO B O 1
ATOM 7801 N N . LEU B 1 468 ? 21 20.688 42.781 1 89.88 468 LEU B N 1
ATOM 7802 C CA . LEU B 1 468 ? 19.875 19.906 42.281 1 89.88 468 LEU B CA 1
ATOM 7803 C C . LEU B 1 468 ? 20.328 18.531 41.844 1 89.88 468 LEU B C 1
ATOM 7805 O O . LEU B 1 468 ? 21.531 18.281 41.688 1 89.88 468 LEU B O 1
ATOM 7809 N N . PRO B 1 469 ? 19.406 17.594 41.625 1 88.56 469 PRO B N 1
ATOM 7810 C CA . PRO B 1 469 ? 19.828 16.281 41.156 1 88.56 469 PRO B CA 1
ATOM 7811 C C . PRO B 1 469 ? 20.609 16.344 39.844 1 88.56 469 PRO B C 1
ATOM 7813 O O . PRO B 1 469 ? 20.172 16.969 38.875 1 88.56 469 PRO B O 1
ATOM 7816 N N . PRO B 1 470 ? 21.75 15.672 39.844 1 90.19 470 PRO B N 1
ATOM 7817 C CA . PRO B 1 470 ? 22.609 15.75 38.656 1 90.19 470 PRO B CA 1
ATOM 7818 C C . PRO B 1 470 ? 22.047 14.984 37.469 1 90.19 470 PRO B C 1
ATOM 7820 O O . PRO B 1 470 ? 21.141 14.18 37.625 1 90.19 470 PRO B O 1
ATOM 7823 N N . MET B 1 471 ? 22.578 15.336 36.344 1 90.62 471 MET B N 1
ATOM 7824 C CA . MET B 1 471 ? 22.219 14.609 35.125 1 90.62 471 MET B CA 1
ATOM 7825 C C . MET B 1 471 ? 22.766 13.18 35.156 1 90.62 471 MET B C 1
ATOM 7827 O O . MET B 1 471 ? 23.594 12.852 36 1 90.62 471 MET B O 1
ATOM 7831 N N . ALA B 1 472 ? 22.297 12.383 34.312 1 85.88 472 ALA B N 1
ATOM 7832 C CA . ALA B 1 472 ? 22.781 11 34.219 1 85.88 472 ALA B CA 1
ATOM 7833 C C . ALA B 1 472 ? 24.125 10.938 33.5 1 85.88 472 ALA B C 1
ATOM 7835 O O . ALA B 1 472 ? 24.953 10.07 33.812 1 85.88 472 ALA B O 1
ATOM 7836 N N . THR B 1 473 ? 24.312 11.812 32.594 1 88.06 473 THR B N 1
ATOM 7837 C CA . THR B 1 473 ? 25.516 11.805 31.781 1 88.06 473 THR B CA 1
ATOM 7838 C C . THR B 1 473 ? 26.266 13.141 31.891 1 88.06 473 THR B C 1
ATOM 7840 O O . THR B 1 473 ? 25.641 14.195 31.953 1 88.06 473 THR B O 1
ATOM 7843 N N . ARG B 1 474 ? 27.625 12.961 31.938 1 91.38 474 ARG B N 1
ATOM 7844 C CA . ARG B 1 474 ? 28.438 14.172 31.891 1 91.38 474 ARG B CA 1
ATOM 7845 C C . ARG B 1 474 ? 28.344 14.844 30.531 1 91.38 474 ARG B C 1
ATOM 7847 O O . ARG B 1 474 ? 28.344 14.164 29.5 1 91.38 474 ARG B O 1
ATOM 7854 N N . ARG B 1 475 ? 28.125 16.219 30.578 1 92.56 475 ARG B N 1
ATOM 7855 C CA . ARG B 1 475 ? 27.969 16.938 29.312 1 92.56 475 ARG B CA 1
ATOM 7856 C C . ARG B 1 475 ? 28.688 18.297 29.375 1 92.56 475 ARG B C 1
ATOM 7858 O O . ARG B 1 475 ? 28.578 19.016 30.359 1 92.56 475 ARG B O 1
ATOM 7865 N N . ALA B 1 476 ? 29.344 18.562 28.281 1 92.75 476 ALA B N 1
ATOM 7866 C CA . ALA B 1 476 ? 29.859 19.906 28.016 1 92.75 476 ALA B CA 1
ATOM 7867 C C . ALA B 1 476 ? 29.453 20.391 26.625 1 92.75 476 ALA B C 1
ATOM 7869 O O . ALA B 1 476 ? 29.031 19.578 25.781 1 92.75 476 ALA B O 1
ATOM 7870 N N . TYR B 1 477 ? 29.422 21.688 26.406 1 90 477 TYR B N 1
ATOM 7871 C CA . TYR B 1 477 ? 29.016 22.25 25.125 1 90 477 TYR B CA 1
ATOM 7872 C C . TYR B 1 477 ? 27.578 21.891 24.812 1 90 477 TYR B C 1
ATOM 7874 O O . TYR B 1 477 ? 27.234 21.562 23.672 1 90 477 TYR B O 1
ATOM 7882 N N . LEU B 1 478 ? 26.797 21.969 25.891 1 91.31 478 LEU B N 1
ATOM 7883 C CA . LEU B 1 478 ? 25.406 21.562 25.719 1 91.31 478 LEU B CA 1
ATOM 7884 C C . LEU B 1 478 ? 24.5 22.766 25.547 1 91.31 478 LEU B C 1
ATOM 7886 O O . LEU B 1 478 ? 24.859 23.875 25.938 1 91.31 478 LEU B O 1
ATOM 7890 N N . GLY B 1 479 ? 23.328 22.5 24.859 1 91.06 479 GLY B N 1
ATOM 7891 C CA . GLY B 1 479 ? 22.266 23.484 24.828 1 91.06 479 GLY B CA 1
ATOM 7892 C C . GLY B 1 479 ? 21.234 23.281 25.922 1 91.06 479 GLY B C 1
ATOM 7893 O O . GLY B 1 479 ? 20.938 22.141 26.297 1 91.06 479 GLY B O 1
ATOM 7894 N N . VAL B 1 480 ? 20.781 24.422 26.484 1 92.69 480 VAL B N 1
ATOM 7895 C CA . VAL B 1 480 ? 19.781 24.312 27.531 1 92.69 480 VAL B CA 1
ATOM 7896 C C . VAL B 1 480 ? 18.609 25.25 27.219 1 92.69 480 VAL B C 1
ATOM 7898 O O . VAL B 1 480 ? 18.797 26.359 26.75 1 92.69 480 VAL B O 1
ATOM 7901 N N . ALA B 1 481 ? 17.406 24.688 27.438 1 89.25 481 ALA B N 1
ATOM 7902 C CA . ALA B 1 481 ? 16.203 25.5 27.203 1 89.25 481 ALA B CA 1
ATOM 7903 C C . ALA B 1 481 ? 15.133 25.188 28.234 1 89.25 481 ALA B C 1
ATOM 7905 O O . ALA B 1 481 ? 14.992 24.031 28.672 1 89.25 481 ALA B O 1
ATOM 7906 N N . ALA B 1 482 ? 14.492 26.203 28.656 1 87.19 482 ALA B N 1
ATOM 7907 C CA . ALA B 1 482 ? 13.344 26.062 29.547 1 87.19 482 ALA B CA 1
ATOM 7908 C C . ALA B 1 482 ? 12.031 26.078 28.766 1 87.19 482 ALA B C 1
ATOM 7910 O O . ALA B 1 482 ? 11.773 27.016 28.016 1 87.19 482 ALA B O 1
ATOM 7911 N N . LEU B 1 483 ? 11.359 24.922 28.891 1 81.81 483 LEU B N 1
ATOM 7912 C CA . LEU B 1 483 ? 10.086 24.828 28.203 1 81.81 483 LEU B CA 1
ATOM 7913 C C . LEU B 1 483 ? 9.047 24.125 29.062 1 81.81 483 LEU B C 1
ATOM 7915 O O . LEU B 1 483 ? 9.305 23.031 29.594 1 81.81 483 LEU B O 1
ATOM 7919 N N . ASN B 1 484 ? 7.773 24.641 29.234 1 76 484 ASN B N 1
ATOM 7920 C CA . ASN B 1 484 ? 6.648 24.062 29.953 1 76 484 ASN B CA 1
ATOM 7921 C C . ASN B 1 484 ? 7.062 23.578 31.344 1 76 484 ASN B C 1
ATOM 7923 O O . ASN B 1 484 ? 6.816 22.422 31.703 1 76 484 ASN B O 1
ATOM 7927 N N . ASP B 1 485 ? 7.688 24.422 32 1 79.5 485 ASP B N 1
ATOM 7928 C CA . ASP B 1 485 ? 8.086 24.203 33.406 1 79.5 485 ASP B CA 1
ATOM 7929 C C . ASP B 1 485 ? 9.086 23.062 33.5 1 79.5 485 ASP B C 1
ATOM 7931 O O . ASP B 1 485 ? 9.094 22.328 34.5 1 79.5 485 ASP B O 1
ATOM 7935 N N . CYS B 1 486 ? 9.758 22.828 32.438 1 86.62 486 CYS B N 1
ATOM 7936 C CA . CYS B 1 486 ? 10.852 21.859 32.406 1 86.62 486 CYS B CA 1
ATOM 7937 C C . CYS B 1 486 ? 12.117 22.469 31.812 1 86.62 486 CYS B C 1
ATOM 7939 O O . CYS B 1 486 ? 12.055 23.438 31.078 1 86.62 486 CYS B O 1
ATOM 7941 N N . ILE B 1 487 ? 13.234 21.891 32.219 1 90.06 487 ILE B N 1
ATOM 7942 C CA . ILE B 1 487 ? 14.508 22.297 31.641 1 90.06 487 ILE B CA 1
ATOM 7943 C C . ILE B 1 487 ? 15.078 21.141 30.812 1 90.06 487 ILE B C 1
ATOM 7945 O O . ILE B 1 487 ? 15.133 20 31.266 1 90.06 487 ILE B O 1
ATOM 7949 N N . TYR B 1 488 ? 15.484 21.469 29.594 1 90.75 488 TYR B N 1
ATOM 7950 C CA . TYR B 1 488 ? 16.031 20.484 28.672 1 90.75 488 TYR B CA 1
ATOM 7951 C C . TYR B 1 488 ? 17.516 20.719 28.422 1 90.75 488 TYR B C 1
ATOM 7953 O O . TYR B 1 488 ? 17.922 21.828 28.094 1 90.75 488 TYR B O 1
ATOM 7961 N N . SER B 1 489 ? 18.281 19.672 28.672 1 91.75 489 SER B N 1
ATOM 7962 C CA . SER B 1 489 ? 19.688 19.656 28.297 1 91.75 489 SER B CA 1
ATOM 7963 C C . SER B 1 489 ? 19.922 18.859 27.016 1 91.75 489 SER B C 1
ATOM 7965 O O . SER B 1 489 ? 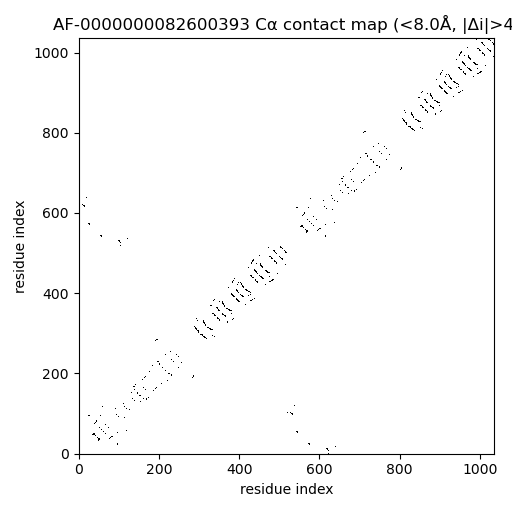19.672 17.656 26.984 1 91.75 489 SER B O 1
ATOM 7967 N N . ILE B 1 490 ? 20.484 19.531 25.984 1 91.44 490 ILE B N 1
ATOM 7968 C CA . ILE B 1 490 ? 20.484 18.922 24.672 1 91.44 490 ILE B CA 1
ATOM 7969 C C . ILE B 1 490 ? 21.922 18.797 24.156 1 91.44 490 ILE B C 1
ATOM 7971 O O . ILE B 1 490 ? 22.672 19.781 24.172 1 91.44 490 ILE B O 1
ATOM 7975 N N . GLY B 1 491 ? 22.266 17.656 23.688 1 90 491 GLY B N 1
ATOM 7976 C CA . GLY B 1 491 ? 23.531 17.391 23.031 1 90 491 GLY B CA 1
ATOM 7977 C C . GLY B 1 491 ? 24.719 17.547 23.953 1 90 491 GLY B C 1
ATOM 7978 O O . GLY B 1 491 ? 24.703 17.078 25.094 1 90 491 GLY B O 1
ATOM 7979 N N . GLY B 1 492 ? 25.812 18.078 23.328 1 89.12 492 GLY B N 1
ATOM 7980 C CA . GLY B 1 492 ? 27.078 18.234 24.047 1 89.12 492 GLY B CA 1
ATOM 7981 C C . GLY B 1 492 ? 28.047 17.109 23.812 1 89.12 492 GLY B C 1
ATOM 7982 O O . GLY B 1 492 ? 27.875 16.312 22.875 1 89.12 492 GLY B O 1
ATOM 7983 N N . TRP B 1 493 ? 29.125 17.203 24.516 1 86.81 493 TRP B N 1
ATOM 7984 C CA . TRP B 1 493 ? 30.141 16.156 24.375 1 86.81 493 TRP B CA 1
ATOM 7985 C C . TRP B 1 493 ? 30.656 15.719 25.734 1 86.81 493 TRP B C 1
ATOM 7987 O O . TRP B 1 493 ? 30.422 16.391 26.75 1 86.81 493 TRP B O 1
ATOM 7997 N N . ASN B 1 494 ? 31.172 14.492 25.625 1 83.06 494 ASN B N 1
ATOM 7998 C CA . ASN B 1 494 ? 31.844 13.992 26.812 1 83.06 494 ASN B CA 1
ATOM 7999 C C . ASN B 1 494 ? 33.125 13.219 26.453 1 83.06 494 ASN B C 1
ATOM 8001 O O . ASN B 1 494 ? 33.531 13.211 25.297 1 83.06 494 ASN B O 1
ATOM 8005 N N . GLU B 1 495 ? 33.781 12.703 27.453 1 78.56 495 GLU B N 1
ATOM 8006 C CA . GLU B 1 495 ? 35.094 12.047 27.266 1 78.56 495 GLU B CA 1
ATOM 8007 C C . GLU B 1 495 ? 34.969 10.898 26.266 1 78.56 495 GLU B C 1
ATOM 8009 O O . GLU B 1 495 ? 35.906 10.656 25.5 1 78.56 495 GLU B O 1
ATOM 8014 N N . THR B 1 496 ? 33.906 10.383 26.234 1 73.56 496 THR B N 1
ATOM 8015 C CA . THR B 1 496 ? 33.781 9.172 25.438 1 73.56 496 THR B CA 1
ATOM 8016 C C . THR B 1 496 ? 33.188 9.484 24.047 1 73.56 496 THR B C 1
ATOM 8018 O O . THR B 1 496 ? 33.562 8.836 23.062 1 73.56 496 THR B O 1
ATOM 8021 N N . GLN B 1 497 ? 32.406 10.477 24.047 1 76.62 497 GLN B N 1
ATOM 8022 C CA . GLN B 1 497 ? 31.688 10.766 22.797 1 76.62 497 GLN B CA 1
ATOM 8023 C C . GLN B 1 497 ? 31.812 12.242 22.422 1 76.62 497 GLN B C 1
ATOM 8025 O O . GLN B 1 497 ? 31.516 13.117 23.234 1 76.62 497 GLN B O 1
ATOM 8030 N N . ASP B 1 498 ? 32.094 12.445 21.172 1 76.38 498 ASP B N 1
ATOM 8031 C CA . ASP B 1 498 ? 32.281 13.805 20.688 1 76.38 498 ASP B CA 1
ATOM 8032 C C . ASP B 1 498 ? 30.953 14.508 20.453 1 76.38 498 ASP B C 1
ATOM 8034 O O . ASP B 1 498 ? 30.875 15.734 20.453 1 76.38 498 ASP B O 1
ATOM 8038 N N . ALA B 1 499 ? 29.969 13.703 20.141 1 81 499 ALA B N 1
ATOM 8039 C CA . ALA B 1 499 ? 28.641 14.281 19.938 1 81 499 ALA B CA 1
ATOM 8040 C C . ALA B 1 499 ? 27.562 13.398 20.547 1 81 499 ALA B C 1
ATOM 8042 O O . ALA B 1 499 ? 27.359 12.258 20.109 1 81 499 ALA B O 1
ATOM 8043 N N . LEU B 1 500 ? 26.953 14.055 21.562 1 80.06 500 LEU B N 1
ATOM 8044 C CA . LEU B 1 500 ? 25.875 13.305 22.203 1 80.06 500 LEU B CA 1
ATOM 8045 C C . LEU B 1 500 ? 24.562 13.508 21.453 1 80.06 500 LEU B C 1
ATOM 8047 O O . LEU B 1 500 ? 24.188 14.648 21.141 1 80.06 500 LEU B O 1
ATOM 8051 N N . HIS B 1 501 ? 23.906 12.5 21.188 1 81.69 501 HIS B N 1
ATOM 8052 C CA . HIS B 1 501 ? 22.625 12.594 20.484 1 81.69 501 HIS B CA 1
ATOM 8053 C C . HIS B 1 501 ? 21.453 12.445 21.438 1 81.69 501 HIS B C 1
ATOM 8055 O O . HIS B 1 501 ? 20.375 12.008 21.047 1 81.69 501 HIS B O 1
ATOM 8061 N N . THR B 1 502 ? 21.625 12.719 22.719 1 83.88 502 THR B N 1
ATOM 8062 C CA . THR B 1 502 ? 20.578 12.516 23.719 1 83.88 502 THR B CA 1
ATOM 8063 C C . THR B 1 502 ? 20.156 13.852 24.328 1 83.88 502 THR B C 1
ATOM 8065 O O . THR B 1 502 ? 20.891 14.836 24.25 1 83.88 502 THR B O 1
ATOM 8068 N N . VAL B 1 503 ? 18.844 13.844 24.828 1 88.81 503 VAL B N 1
ATOM 8069 C CA . VAL B 1 503 ? 18.281 14.969 25.578 1 88.81 503 VAL B CA 1
ATOM 8070 C C . VAL B 1 503 ? 17.859 14.516 26.969 1 88.81 503 VAL B C 1
ATOM 8072 O O . VAL B 1 503 ? 17.297 13.438 27.141 1 88.81 503 VAL B O 1
ATOM 8075 N N . GLU B 1 504 ? 18.281 15.297 27.984 1 88.56 504 GLU B N 1
ATOM 8076 C CA . GLU B 1 504 ? 17.844 15.031 29.359 1 88.56 504 GLU B CA 1
ATOM 8077 C C . GLU B 1 504 ? 16.906 16.125 29.844 1 88.56 504 GLU B C 1
ATOM 8079 O O . GLU B 1 504 ? 17.188 17.312 29.688 1 88.56 504 GLU B O 1
ATOM 8084 N N . LYS B 1 505 ? 15.805 15.672 30.344 1 89.06 505 LYS B N 1
ATOM 8085 C CA . LYS B 1 505 ? 14.742 16.562 30.797 1 89.06 505 LYS B CA 1
ATOM 8086 C C . LYS B 1 505 ? 14.609 16.547 32.312 1 89.06 505 LYS B C 1
ATOM 8088 O O . LYS B 1 505 ? 14.555 15.477 32.938 1 89.06 505 LYS B O 1
ATOM 8093 N N . TYR B 1 506 ? 14.625 17.766 32.906 1 87.25 506 TYR B N 1
ATOM 8094 C CA . TYR B 1 506 ? 14.344 17.906 34.344 1 87.25 506 TYR B CA 1
ATOM 8095 C C . TYR B 1 506 ? 12.961 18.516 34.562 1 87.25 506 TYR B C 1
ATOM 8097 O O . TYR B 1 506 ? 12.688 19.625 34.094 1 87.25 506 TYR B O 1
ATOM 8105 N N . SER B 1 507 ? 12.109 17.719 35.219 1 83.81 507 SER B N 1
ATOM 8106 C CA . SER B 1 507 ? 10.773 18.203 35.562 1 83.81 507 SER B CA 1
ATOM 8107 C C . SER B 1 507 ? 10.703 18.688 37 1 83.81 507 SER B C 1
ATOM 8109 O O . SER B 1 507 ? 11.094 17.984 37.906 1 83.81 507 SER B O 1
ATOM 8111 N N . PHE B 1 508 ? 10.234 19.812 37.219 1 80.69 508 PHE B N 1
ATOM 8112 C CA . PHE B 1 508 ? 10.141 20.406 38.531 1 80.69 508 PHE B CA 1
ATOM 8113 C C . PHE B 1 508 ? 9.031 19.734 39.344 1 80.69 508 PHE B C 1
ATOM 8115 O O . PHE B 1 508 ? 8.977 19.859 40.562 1 80.69 508 PHE B O 1
ATOM 8122 N N . GLU B 1 509 ? 8.211 19.078 38.594 1 72.06 509 GLU B N 1
ATOM 8123 C CA . GLU B 1 509 ? 7.191 18.297 39.281 1 72.06 509 GLU B CA 1
ATOM 8124 C C . GLU B 1 509 ? 7.762 16.984 39.812 1 72.06 509 GLU B C 1
ATOM 8126 O O . GLU B 1 509 ? 7.48 16.594 40.969 1 72.06 509 GLU B O 1
ATOM 8131 N N . GLU B 1 510 ? 8.648 16.359 39.094 1 69.75 510 GLU B N 1
ATOM 8132 C CA . GLU B 1 510 ? 9.172 15.055 39.469 1 69.75 510 GLU B CA 1
ATOM 8133 C C . GLU B 1 510 ? 10.547 15.172 40.125 1 69.75 510 GLU B C 1
ATOM 8135 O O . GLU B 1 510 ? 11.016 14.234 40.781 1 69.75 510 GLU B O 1
ATOM 8140 N N . PHE B 1 511 ? 11.172 16.25 40.125 1 64.31 511 PHE B N 1
ATOM 8141 C CA . PHE B 1 511 ? 12.477 16.578 40.688 1 64.31 511 PHE B CA 1
ATOM 8142 C C . PHE B 1 511 ? 13.531 15.578 40.219 1 64.31 511 PHE B C 1
ATOM 8144 O O . PHE B 1 511 ? 14.391 15.18 41 1 64.31 511 PHE B O 1
ATOM 8151 N N . VAL B 1 512 ? 13.312 14.914 39.031 1 67 512 VAL B N 1
ATOM 8152 C CA . VAL B 1 512 ? 14.297 13.984 38.5 1 67 512 VAL B CA 1
ATOM 8153 C C . VAL B 1 512 ? 14.539 14.266 37.031 1 67 512 VAL B C 1
ATOM 8155 O O . VAL B 1 512 ? 13.672 14.812 36.344 1 67 512 VAL B O 1
ATOM 8158 N N . PHE B 1 513 ? 15.852 14.023 36.594 1 70.62 513 PHE B N 1
ATOM 8159 C CA . PHE B 1 513 ? 16.156 14.078 35.156 1 70.62 513 PHE B CA 1
ATOM 8160 C C . PHE B 1 513 ? 15.633 12.836 34.438 1 70.62 513 PHE B C 1
ATOM 8162 O O . PHE B 1 513 ? 15.805 11.711 34.938 1 70.62 513 PHE B O 1
ATOM 8169 N N . ILE B 1 514 ? 14.797 12.961 33.562 1 66.44 514 ILE B N 1
ATOM 8170 C CA . ILE B 1 514 ? 14.328 11.828 32.75 1 66.44 514 ILE B CA 1
ATOM 8171 C C . ILE B 1 514 ? 14.977 11.883 31.375 1 66.44 514 ILE B C 1
ATOM 8173 O O . ILE B 1 514 ? 15.094 12.953 30.766 1 66.44 514 ILE B O 1
ATOM 8177 N N . PHE B 1 515 ? 15.57 10.727 30.969 1 63.56 515 PHE B N 1
ATOM 8178 C CA . PHE B 1 515 ? 16.297 10.516 29.719 1 63.56 515 PHE B CA 1
ATOM 8179 C C . PHE B 1 515 ? 15.336 10.367 28.547 1 63.56 515 PHE B C 1
ATOM 8181 O O . PHE B 1 515 ? 14.336 9.656 28.641 1 63.56 515 PHE B O 1
ATOM 8188 N N . GLN B 1 516 ? 15.312 11.297 27.719 1 57.22 516 GLN B N 1
ATOM 8189 C CA . GLN B 1 516 ? 14.523 11.016 26.531 1 57.22 516 GLN B CA 1
ATOM 8190 C C . GLN B 1 516 ? 15.414 10.883 25.297 1 57.22 516 GLN B C 1
ATOM 8192 O O . GLN B 1 516 ? 16.328 11.68 25.094 1 57.22 516 GLN B O 1
ATOM 8197 N N . LEU B 1 517 ? 15.555 9.648 24.672 1 50.31 517 LEU B N 1
ATOM 8198 C CA . LEU B 1 517 ? 16.297 9.391 23.438 1 50.31 517 LEU B CA 1
ATOM 8199 C C . LEU B 1 517 ? 15.516 9.875 22.219 1 50.31 517 LEU B C 1
ATOM 8201 O O . LEU B 1 517 ? 14.289 9.727 22.156 1 50.31 517 LEU B O 1
ATOM 8205 N N . TYR B 1 518 ? 15.914 10.961 21.547 1 45.66 518 TYR B N 1
ATOM 8206 C CA . TYR B 1 518 ? 15.32 11.164 20.234 1 45.66 518 TYR B CA 1
ATOM 8207 C C . TYR B 1 518 ? 16.141 10.477 19.141 1 45.66 518 TYR B C 1
ATOM 8209 O O . TYR B 1 518 ? 17.359 10.352 19.266 1 45.66 518 TYR B O 1
#

Secondary structure (DSSP, 8-state):
---S-S-----EEEE-TTHHHHHHHHHHHHHHTT-S--EEEEETTEEEEE-HHHHHHH-HHHHHHHHSSSGGGG-SEEE--SS-HHHHHHHHHHHHHSEEEE-TTTHHHHHHHHHHTT-HHHHHHHHHHHHHH--TTTHHHHHHHHHHHT-HHHHHHHHHHHHHTHHHHHTSGGGGG--HHHHHHHHH-TT---S-HHHHHHHHHHHHHHTHHHHGGGHHHHHTTS-GGGS-HHHHHHHHHH---HHHHHHHHHHHHHHHHHHH--SS-SS--TTTTTTTSPPTTS--EEEEE--EE--TT--GGG-EE---EEEEETTT--EEEEPPPSS--BS-EEEEETTEEEEE--EETTEEP--EEEEETTTTEEEEEPPPSS--BS-EEEEETTEEEEE--B-SSSB--EEEEEETTTTEEEEEEE-SS--BS-EEEEETTEEEEE--B-TTS-B---EEEEETTTTEEEEEPPPSS--BS-EEEEETTEEEEE--B-SS-SS--EEEEEETTTTEEEEEE-/---S-S-----EEEE-SSHHHHHHHHHHHHHHTT-S--EEEEETTEEEEE-HHHHHHH-HHHHHHHHSSSGGGG-SEEE--SS-HHHHHHHHHHHHHSEEEE-TTTHHHHHHHHHHTT-HHHHHHHHHHHHHH--TTTHHHHHHHHHHHT-HHHHHHHHHHHHHTHHHHHTSGGGGG--HHHHHHHHH-TT---S-HHHHHHHHHHHHHHTHHHHGGGHHHHHTTS-GGGS-HHHHHHHHHH---HHHHHHHHHHHHHHHHHHH--SS-SS--TTGGGGTSPPTTS--EEEEE--EE--TT--GGG-EE---EEEEETTT--EEEEPPPSS--BS-EEEEETTEEEEE--EETTEE---EEEEETTTTEEEEEPPPSS--BS-EEEEETTEEEEE--B-SSSB--EEEEEETTTTEEEEEEE-SS--BS-EEEEETTEEEEE--B-TTS-B---EEEEETTTTEEEEEPPPSS--BS-EEEEETTEEEEE--B-SS-SS--EEEEEETTTTEEEEEE-

Solvent-accessible surface area (backbone atoms only — not comparable to full-atom values): 55326 Å² total; per-residue (Å²): 119,81,74,83,79,63,82,74,66,61,74,41,82,44,72,48,89,57,46,36,50,51,31,35,50,37,46,37,52,29,42,77,68,61,50,81,48,68,31,31,38,34,24,78,94,44,74,45,68,37,41,61,64,60,46,30,31,58,15,65,48,40,29,50,51,52,66,39,96,45,82,59,42,78,39,56,65,45,78,49,79,98,48,56,47,72,56,49,49,44,53,52,45,19,72,43,68,26,42,36,80,43,30,82,89,44,34,65,62,43,34,53,47,25,56,71,45,44,29,62,69,57,33,52,50,41,44,50,52,49,66,70,66,58,41,61,80,40,32,56,55,52,32,54,48,22,58,72,71,64,38,62,69,53,30,53,50,35,50,50,48,45,22,62,39,29,70,60,26,59,74,30,74,56,49,60,68,51,50,70,70,56,46,40,55,58,59,52,43,48,57,38,34,36,77,48,60,54,58,57,46,49,47,46,48,52,46,34,63,75,43,42,90,78,36,53,85,42,48,65,66,54,52,58,53,51,39,65,78,60,37,60,63,69,60,51,49,56,50,44,69,66,45,82,51,61,70,58,31,52,51,50,50,52,53,48,50,59,55,54,57,65,71,67,70,72,76,75,74,74,76,62,61,80,78,66,44,64,47,65,44,78,48,76,40,33,56,51,75,47,77,50,74,40,30,71,48,67,60,88,90,53,56,78,84,63,43,42,53,26,28,51,22,35,35,32,32,67,78,79,66,46,78,42,79,53,68,50,50,94,63,48,20,22,50,49,24,64,44,69,56,96,80,23,39,34,44,36,37,4,30,40,97,92,38,61,28,30,48,27,36,37,34,35,74,86,78,54,42,72,41,80,54,54,46,46,91,60,32,19,22,26,30,28,36,35,59,50,92,86,24,41,37,42,33,30,2,35,49,74,97,50,66,27,32,48,26,33,38,33,36,74,90,73,50,41,53,40,80,75,49,66,50,96,64,48,30,28,32,30,20,35,39,52,59,95,72,29,41,36,40,37,36,3,30,37,89,85,70,43,57,26,28,50,26,36,38,36,34,76,87,78,69,44,77,45,84,48,76,47,50,94,57,52,22,19,65,33,46,50,46,72,54,94,75,24,41,37,41,36,42,19,26,40,98,87,35,82,68,40,72,43,34,40,34,35,33,71,86,72,68,43,64,44,82,43,82,110,116,80,74,83,80,63,81,75,64,61,75,38,82,43,71,47,89,57,45,36,49,49,31,36,49,38,45,36,52,30,42,76,68,61,49,81,49,67,30,29,40,34,24,78,92,44,75,45,68,36,42,61,63,62,46,30,33,59,15,68,48,39,29,50,52,51,67,39,93,45,83,58,41,78,40,57,64,46,76,50,81,98,47,56,47,73,56,47,49,44,52,52,46,18,73,42,68,26,41,37,80,43,31,80,88,44,35,67,63,44,33,53,47,25,55,71,45,43,29,62,70,57,32,51,51,41,45,52,52,50,65,71,67,60,41,61,79,43,33,56,54,52,31,55,49,21,58,73,71,65,38,61,70,51,30,54,50,34,51,50,48,45,22,61,38,30,69,60,26,60,73,32,75,55,50,60,68,50,50,70,70,56,46,41,55,58,58,52,43,50,57,36,33,36,77,49,58,56,58,56,48,49,46,47,47,52,46,35,62,75,43,42,88,78,36,54,86,42,50,66,65,55,52,58,55,51,39,65,78,63,36,60,62,69,61,51,50,55,49,46,69,66,45,82,50,61,69,59,32,52,53,51,49,54,52,48,50,59,56,52,57,66,69,67,70,71,78,76,72,73,76,58,64,79,76,66,45,65,48,65,43,79,48,76,41,34,58,50,75,47,75,48,75,40,29,69,46,63,60,87,90,53,56,78,85,65,44,41,53,25,27,51,23,34,36,33,33,67,77,78,68,46,78,42,79,52,68,51,51,93,63,47,20,23,50,50,25,66,43,71,57,96,81,27,38,34,44,36,36,4,29,39,96,93,39,61,29,29,48,26,38,36,34,34,74,85,79,54,42,72,43,79,54,55,45,44,93,59,32,19,22,26,31,27,34,34,58,50,92,85,22,39,35,42,35,31,2,36,49,74,96,49,66,24,33,48,25,32,37,35,37,74,90,72,48,42,54,40,79,75,47,66,52,94,65,47,31,27,32,29,22,35,37,54,58,97,73,29,40,37,41,36,37,3,29,37,90,85,70,43,58,26,28,50,28,36,38,35,35,76,86,78,69,44,77,45,83,48,76,47,50,95,57,52,24,18,65,33,47,49,48,71,56,93,75,23,40,37,42,37,41,19,27,38,96,86,37,83,69,41,72,45,34,39,33,35,34,72,86,72,68,43,62,44,80,44,82,111

InterPro domains:
  IPR000210 BTB/POZ domain [PF00651] (28-132)
  IPR000210 BTB/POZ domain [PS50097] (37-104)
  IPR000210 BTB/POZ domain [SM00225] (37-134)
  IPR006652 Kelch repeat type 1 [PF01344] (332-377)
  IPR006652 Kelch repeat type 1 [PF01344] (379-423)
  IPR006652 Kelch repeat type 1 [PF01344] (427-471)
  IPR006652 Kelch repeat type 1 [PF01344] (474-509)
  IPR006652 Kelch repeat type 1 [SM00612] (289-343)
  IPR006652 Kelch repeat type 1 [SM00612] (344-390)
  IPR006652 Kelch repeat type 1 [SM00612] (391-437)
  IPR006652 Kelch repeat type 1 [SM00612] (438-485)
  IPR011333 SKP1/BTB/POZ domain superfamily [G3DSA:3.30.710.10] (9-135)
  IPR011333 SKP1/BTB/POZ domain superfamily [SSF54695] (14-132)
  IPR011705 BTB/Kelch-associated [PF07707] (139-240)
  IPR011705 BTB/Kelch-associated [SM00875] (139-241)
  IPR015915 Kelch-type beta-propeller [G3DSA:2.120.10.80] (276-514)
  IPR015915 Kelch-type beta-propeller [SSF117281] (289-509)
  IPR017096 BTB-kelch protein [PIRSF037037] (11-510)
  IPR030104 Actin-binding protein IPP, BTB/POZ domain [cd18256] (17-141)
  IPR047067 Actin-binding protein IPP, BACK domain [cd18466] (134-236)

Foldseek 3Di:
DPDDPDPPPDDDDDDDPCVVQVVLQVQVVCQVVLHPFQAWEAEPPDIGGHHLVLLLVQFVLSVCQQVPPDPRVNDRYHYDPDAHPVLVVQVVVCSSRVDGDDDPVCLLRNLLVCVVRHRVSSVVVSLVVVLVVDDLQCLLVQLVSCVVSVPPVSNVSSLLVCQQPVLSNLPYPSLLVDDLVRLLVSLLDLSHAEQFLVSSVVSLVVSCVVCVPVCVVCLCSSCVSRLLLRDDPVVQLVVLVPDPDDVSSVVSVVVNCVNVVVVPPPPPPPVPDPVCVVSNDRRPNHKDKDKDAKAWDDPDVDDPVRIFIFFWMWMAIPVVGDIDTADGHPDGFHQWDWEAFPQKIKTAWGDGPLDTFQWIWIAHPVVRDIDTFDGEPFGFGQWEWEDAPRWIKTAWHDRHPFIAFWIWIAHPVVRDIDTQAGHPFHFGQWEWYDDPRKIKTAWGAHRVRAIDQWIWIARSVVRDIDTADGDPDGFGNWYWDDDPQKIKTAWGDHPVGHIDQWIWIAHPVVSDTDTDHD/DPDDDDPPPDDDDDDDPCVVQVVLQVQVVCQVVLHPFQAWEDEPPDIGGHHLVLLLVQFVLSVCQQVPPDPRVNDRYHYDPDAHPVLVVQVVVCSSRVDGDDDPVCLLRNLLVCVVRHRVVSVVVSLVVVLVVDDLQCLLVQLVSCVVSVPPVSNVSSLLVCQQCVLSNLPYPSLLVDDLVRLLVSLLALSHAEQFLVSSVVSLVVSCVVCVPVCVVCLCVSCVSGLLLRDDPVVQLVVLVPDPDDVSSVVSVVVNVVNVVVVPPPPPPPVPDPVVVVSNDRRPNHKDKDKDAKAWDDPDVDDPLRIFIFFWMWMAIPVVGDIDTADGHPDGFHQWDWEDFPQKIKTAWGDGPLDTFQWIWIAHPVVRDIDTFDGEPFGFGQWEWEDAPRWIKTAWHDRHPFIAFWIWIAHPVVRDIDTQAGHPFHFGQWEWYDDPRKIKTAWGAHRVRAIDQWIWIARSVVRDIDTADGDPDGFGNWYWDDDPQKIKTAWGDHPVGHIDQWIWIAHPVVSDTDTDHD

Sequence (1036 aa):
MANEGCPKAGDSLFSSDKHAQLILAQINKMRNGQHFCDVQLQVGKETFKVHRLVLAASSPYFAALFTGGMKESSKDVVQILGIEAAIFRILLDFIYTGIVDIGVNNVQELLVAADMLQLTEVVNLCCAFLKGQIDPLNCIGIFQFSEQIACHDLLEFTENYIHVHFLEVQSGEEFLALTKDQLIKILRSEELSIEDEYQVFLAAMQWLLKDLGKRKKYVVEVLDPIRFPLLPPQRLLKYIEGVSDFNLRVALQTLLKEYCEVCKSPKENKFCSFLQTSKVRPRKKARKYLYAVGGYTRLQGGRWSDSRALSCVERFDTFSQYWTTVSSLHQARCGLGVAVLGGMVYAIGGEKDSMIFDCTECYDPVTKQWTTVASMNHPRCGLGVCVCYGAIYALGGWVGAEIGNTIERFDPDENKWEVVGNMAMSRYYFGCCEMQGLIYVIGGISNEGIELRSFEVYDPLSKRWSPLPPMATRRAYLGVAALNDCIYSIGGWNETQDALHTVEKYSFEEFVFIFQLYMANEGCPKAGDSLFSSDKHAQLILAQINKMRNGQHFCDVQLQVGKETFKVHRLVLAASSPYFAALFTGGMKESSKDVVQILGIEAAIFRILLDFIYTGIVDIGVNNVQELLVAADMLQLTEVVNLCCAFLKGQIDPLNCIGIFQFSEQIACHDLLEFTENYIHVHFLEVQSGEEFLALTKDQLIKILRSEELSIEDEYQVFLAAMQWLLKDLGKRKKYVVEVLDPIRFPLLPPQRLLKYIEGVSDFNLRVALQTLLKEYCEVCKSPKENKFCSFLQTSKVRPRKKARKYLYAVGGYTRLQGGRWSDSRALSCVERFDTFSQYWTTVSSLHQARCGLGVAVLGGMVYAIGGEKDSMIFDCTECYDPVTKQWTTVASMNHPRCGLGVCVCYGAIYALGGWVGAEIGNTIERFDPDENKWEVVGNMAMSRYYFGCCEMQGLIYVIGGISNEGIELRSFEVYDPLSKRWSPLPPMATRRAYLGVAALNDCIYSIGGWNETQDALHTVEKYSFEEFVFIFQLY

Radius of gyration: 47.04 Å; Cα contacts (8 Å, |Δi|>4): 1986; chains: 2; bounding box: 97×126×99 Å

pLDDT: mean 86.95, std 13.73, range [32.72, 98.12]

Nearest PDB structures (foldseek):
  4iqk-assembly1_A  TM=9.508E-01  e=8.435E-25  Homo sapiens
  6tg8-assembly1_AAA  TM=9.507E-01  e=3.617E-24  Homo sapiens
  6hrl-assembly2_B  TM=9.592E-01  e=5.276E-24  Homo sapiens
  4zgc-assembly1_A  TM=9.440E-01  e=1.040E-21  Plasmodium falciparum
  4zgc-assembly1_B  TM=6.759E-01  e=2.505E-20  Plasmodium falciparum